Protein AF-A0AAT9SXA9-F1 (afdb_monomer_lite)

Radius of gyration: 42.31 Å; chains: 1; bounding box: 147×95×108 Å

Secondary structure (DSSP, 8-state):
---S-----EEEEEEEE-STT--SS-EEEE-TTS-EEEE---TT--EEEEEEEEE-SHHHHHHHHHHHHT-TTEEEESSEEPTT--SSS-EE--SS-SSGGG--EE--EEEEEEEEEEEEE-STTTTSGGGHHHHHHHHHHHTS-GGGTTB-EEEEE-TTTT----TTS---EEEEEEEEEEEEEEEHHHHHHHHHHHHHTT-S--GGGGSTT-EE--SPPEEESS--SS-GGGSSEEE--SSBSSB---TTTTHHHHHHHHHHHHHHHHHSTT-HHHHHHTTTT-SS-HHHHHHHHHHHHTTSS--HHHHHHHHHHHHHT-S-HHHHHHT-HHHHHHHHHHHHHHHHHHHHHHHHHHHHHH--------------------------------------PPP-PPPP----------------------------------------------------------SSSHHHHHHHHHHHHHHHHHHH-TTTT--HHHHHHHHHHS-TT-TTHHHHHHHHHHHHHHTT--HHHHHHHHHHHHHHHTS-HHHHHHHHHHHHHHHHHHS---HHHHHHHHHHHHHHHHHHHHHHHHHHHHHHHHHHT-TTHHHHHHHHHHHHT-SS-HHHHHHHHHHHHHTTSSS---EEEEE--TTSSTTHHHHHHGGGSPTTSEEE-S---TT-GGGTT-SS-GGGSTT-EEEES-GGGTS-BTTBPPHHHHHHHHHHHHSEEEEEEEE--TTS--EEEEEEEE---EEEEEESSS-S-HHHHHT-EEEE----HHHHHHHHHHHHHHHTSPPPTHHHHHHHHHHHHHHHHHHT-S--EE-TTHHHHHHHHHTS---TTHHHHHHHHHHHHHHHHHHTGGGS-B-TTS-EE--HHHHHHHHHHHHHHHHHHHS-S--HHHHHHHHHHHHHHHHHHHHHHHHHHHHHHHH-TT----GGGSPP-SEEE-HHHHHHHHT---HHHHHHHHHHHHHTTSEEES-TTS-TTS-EEEEESS-HHHHHHHHHH--SS--HHHHHHHHH-HHHHHHHHHHHHHHHHTSPP-------------------------

Sequence (1078 aa):
MSSDPKEPIYQFTAATVVDQGKAATKLIEIEPDGTVRKTSYDTGATYWRLKEIDEPDHQAMAAMLRRLSTHKRICLLAGAPLPHVDLAVPNYRRSNNADPSTNTLCNAPRACLVIDIDGAAVPDGLGHGERIAEAASWLRDNCLPASFKGVTAIAIPSSSTGLYAAEDGTWTKAWLKLFFLLDRAHPLEALYRWARGAKIAGFAVDPAVLLPSQPIYVSRPVFVNCADPVPPELHAVVIDGPVSDRVTLDVQQFETPLVAADAWSAKARADTGSDWHAVLDAELGGEQGFFQVLTVALGLAAKSAATDEEITATIKALLTERADRDRQNEYDRSWVLSTLRRFRAADHGRRARIEAGLSLLLTSPAAARDHGGHPMPDPTLARHAGSASEGAAHAVNGHSPITVSMAVVPDCSGGDDCDLPDATQATAAGVLAERVVAAHQQMPTSDHANIKPTVLAQVDANQPEGDADTEYEQLAAEYRVAEAEAEANPYAGHGCNDLITIVQGLDHNDPALVDRCKRLIDAAIAARFEPLLKGRVRKALAVKLGITQTSVREQWETQEKAWAKANVPKPDEIEAQEAEEKAAAAEARQTEAAGLWTKVSPLAVDPALMDRLRRFVADAGVVGEQAGAVSLFLTLVSRLLPDRGLCLLRRGAASSGKNHLPEIMLKMMPEGDVITASGGSPKSLPYMGGADNRGALAHKVLYIPEAASIAPRGSVENDNTIMLRTLISEGRIVYQVVVTRQDGPPETVEIVKDGPIAVVLTSARNNIEAELLTRLVLADTDESAALTERVCASILKRATQRRLRSTVAELELWRDYHRWLALGGPYDVVVPFARAIGVAYGGMAVPLRVRRDINSILAAIKASAIAHKAQRAIDGDGCIIATLDDYRHAWTALAGGLAAVYKPQVSAGVMTLVRTLEAMLAEAVAARKAKVAEHHKAHGPGASLPHDLRPVTTVIATVRQIMARLGIASRDTVASRIEAALTSGVLEVVNPTAPRNAPREYRVRVSSTALRAQIAGSAAMPAPDAVAALVADPDVLEAALAQAEAAALAAPEHDDATTETMALGDEPETDDDVADIV

pLDDT: mean 73.51, std 21.98, range [20.41, 98.44]

Foldseek 3Di:
DFPDADFFWFKWKKWFQLFPPFFLFWAWEQDPVRDIDIDPGDPPRFWTQIDMDTAHADVRVLVVLLVQQAGRGIFIFLWDFDPVDDNVGTAGLAEDDPDRVNHGTYFDFHQKDKFWFDWDFDPWPCLFQANQLVVVLCLQQPQAPPLSHLEKWKKAFDPCRRSDDPPVRTRGTHGIMIMAGANHTDGLVLSLLLQLLRVQVPGRGDSQRSDRRRTHRSYHYNYDPDDDRHDSVVRMDIHGRPPYNHGHDDSCPRVVVSVVVVVVVVVLCVVQPLQLVSLLVVPLPDPGDVVVSLLVSLLSCLVDPDDLVRNQVVVLVSLVPDPDPVVNVVCHSVNSVVSSVVSNVVVVVVVVVVVVVVVVVVPDDDDDDDDDDDDDDDDDDDDDDDDDDDDDDDDDDDDDDDDDDDDDDDDDDDDDDDDDDDDDDDDDDDDDDDDDDDDDDDDDDDDDDDDDDDDDDDDDDDDDDDDPPPVVVVVVVVVVVVVVVCVVQVQASHDLVVLLVVLQPDDLPPPCNVVNLLSSLLNVLNVVDDPVSVQSSLVSNCVSPVHDSVVSVVSSVVSNVVVCVVPDDPPVRVVVVVVVVVVVLLVVLVVLLVSLCVLQVVLLQPPCNLVVQQVLLVLVADPPCSLVSLLVLLQLLLLQAPFAGAEAEQEEAVPLCSVVSVVLNCLLAAPLQEDEDQADALPVVLQQPHQACQASAASHEYEHEACVRLFDPPPDHRSNLVQVLCCRPVQKDWDWDWDDDPPDDTDIDIGIHGYRYRYYYYHHDPRHDPSVVLSHFYDYRDPDPVRVVVSVVSVVVVVVDDRDPVSVSVSVSSHSLNSSLNSPGNAAEDEPLPLLQVLLCVVAPADPSCVRCVVVLVSQLQSVQSSNVVPFDADPVRHTYGDLVSNVSSCSNGQVRLLVVQLQPCPPLLLLLLVLQVVQLVVVQVVLVVVVVVVCVVVNPPPDDDPVSDGDQKHWDFLVVSCVSSVHPDSVSSVVSVVVCVVSVQKDFPCVPDDNGGTTIIGGPAHSVNSVCSNVRDRRGRDSVSSVVCVVDVVVSVVSVVVVVVVVVPDDDDPPPDDDDDDDDDDDDDDDDDPDDD

Structure (mmCIF, N/CA/C/O backbone):
data_AF-A0AAT9SXA9-F1
#
_entry.id   AF-A0AAT9SXA9-F1
#
loop_
_atom_site.group_PDB
_atom_site.id
_atom_site.type_symbol
_atom_site.label_atom_id
_atom_site.label_alt_id
_atom_site.label_comp_id
_atom_site.label_asym_id
_atom_site.label_entity_id
_atom_site.label_seq_id
_atom_site.pdbx_PDB_ins_code
_atom_site.Cartn_x
_atom_site.Cartn_y
_atom_site.Cartn_z
_atom_site.occupancy
_atom_site.B_iso_or_equiv
_atom_site.auth_seq_id
_atom_site.auth_comp_id
_atom_site.auth_asym_id
_atom_site.auth_atom_id
_atom_site.pdbx_PDB_model_num
ATOM 1 N N . MET A 1 1 ? -14.776 -5.011 -2.941 1.00 32.59 1 MET A N 1
ATOM 2 C CA . MET A 1 1 ? -16.133 -4.476 -2.672 1.00 32.59 1 MET A CA 1
ATOM 3 C C . MET A 1 1 ? -16.928 -4.460 -3.969 1.00 32.59 1 MET A C 1
ATOM 5 O O . MET A 1 1 ? -16.425 -3.920 -4.948 1.00 32.59 1 MET A O 1
ATOM 9 N N . SER A 1 2 ? -18.108 -5.090 -3.979 1.00 25.70 2 SER A N 1
ATOM 10 C CA . SER A 1 2 ? -19.027 -5.096 -5.131 1.00 25.70 2 SER A CA 1
ATOM 11 C C . SER A 1 2 ? -19.564 -3.689 -5.424 1.00 25.70 2 SER A C 1
ATOM 13 O O . SER A 1 2 ? -19.634 -2.863 -4.515 1.00 25.70 2 SER A O 1
ATOM 15 N N . SER A 1 3 ? -19.916 -3.419 -6.684 1.00 29.48 3 SER A N 1
ATOM 16 C CA . SER A 1 3 ? -20.383 -2.113 -7.166 1.00 29.48 3 SER A CA 1
ATOM 17 C C . SER A 1 3 ? -21.848 -2.099 -7.611 1.00 29.48 3 SER A C 1
ATOM 19 O O . SER A 1 3 ? -22.213 -1.262 -8.433 1.00 29.48 3 SER A O 1
ATOM 21 N N . ASP A 1 4 ? -22.678 -2.988 -7.066 1.00 33.12 4 ASP A N 1
ATOM 22 C CA . ASP A 1 4 ? -24.092 -2.654 -6.883 1.00 33.12 4 ASP A CA 1
ATOM 23 C C . ASP A 1 4 ? -24.223 -1.775 -5.633 1.00 33.12 4 ASP A C 1
ATOM 25 O O . ASP A 1 4 ? -23.568 -2.058 -4.620 1.00 33.12 4 ASP A O 1
ATOM 29 N N . PRO A 1 5 ? -25.046 -0.711 -5.657 1.00 39.06 5 PRO A N 1
ATOM 30 C CA . PRO A 1 5 ? -25.391 0.003 -4.443 1.00 39.06 5 PRO A CA 1
ATOM 31 C C . PRO A 1 5 ? -26.218 -0.942 -3.567 1.00 39.06 5 PRO A C 1
ATOM 33 O O . PRO A 1 5 ? -27.423 -1.084 -3.775 1.00 39.06 5 PRO A O 1
ATOM 36 N N . LYS A 1 6 ? -25.561 -1.592 -2.591 1.00 57.25 6 LYS A N 1
ATOM 37 C CA . LYS A 1 6 ? -26.256 -2.262 -1.485 1.00 57.25 6 LYS A CA 1
ATOM 38 C C . LYS A 1 6 ? -27.331 -1.307 -0.979 1.00 57.25 6 LYS A C 1
ATOM 40 O O . LYS A 1 6 ? -27.052 -0.125 -0.756 1.00 57.25 6 LYS A O 1
ATOM 45 N N . GLU A 1 7 ? -28.541 -1.829 -0.836 1.00 78.38 7 GLU A N 1
ATOM 46 C CA . GLU A 1 7 ? -29.662 -1.055 -0.331 1.00 78.38 7 GLU A CA 1
ATOM 47 C C . GLU A 1 7 ? -29.284 -0.399 1.016 1.00 78.38 7 GLU A C 1
ATOM 49 O O . GLU A 1 7 ? -28.523 -1.002 1.780 1.00 78.38 7 GLU A O 1
ATOM 54 N N . PRO A 1 8 ? -29.724 0.840 1.314 1.00 87.56 8 PRO A N 1
ATOM 55 C CA . PRO A 1 8 ? -29.448 1.469 2.600 1.00 87.56 8 PRO A CA 1
ATOM 56 C C . PRO A 1 8 ? -29.917 0.579 3.755 1.00 87.56 8 PRO A C 1
ATOM 58 O O . PRO A 1 8 ? -31.109 0.301 3.864 1.00 87.56 8 PRO A O 1
ATOM 61 N N . ILE A 1 9 ? -28.980 0.176 4.616 1.00 93.19 9 ILE A N 1
ATOM 62 C CA . ILE A 1 9 ? -29.211 -0.632 5.823 1.00 93.19 9 ILE A CA 1
ATOM 63 C C . ILE A 1 9 ? -28.629 0.065 7.063 1.00 93.19 9 ILE A C 1
ATOM 65 O O . ILE A 1 9 ? -27.795 0.973 6.954 1.00 93.19 9 ILE A O 1
ATOM 69 N N . TYR A 1 10 ? -29.048 -0.360 8.254 1.00 93.88 10 TYR A N 1
ATOM 70 C CA . TYR A 1 10 ? -28.435 0.077 9.506 1.00 93.88 10 TYR A CA 1
ATOM 71 C C . TYR A 1 10 ? -27.081 -0.608 9.693 1.00 93.88 10 TYR A C 1
ATOM 73 O O . TYR A 1 10 ? -27.022 -1.831 9.688 1.00 93.88 10 TYR A O 1
ATOM 81 N N . GLN A 1 11 ? -26.007 0.168 9.881 1.00 94.19 11 GLN A N 1
ATOM 82 C CA . GLN A 1 11 ? -24.656 -0.369 10.076 1.00 94.19 11 GLN A CA 1
ATOM 83 C C . GLN A 1 11 ? -23.964 0.273 11.282 1.00 94.19 11 GLN A C 1
ATOM 85 O O . GLN A 1 11 ? -23.703 1.478 11.289 1.00 94.19 11 GLN A O 1
ATOM 90 N N . PHE A 1 12 ? -23.613 -0.530 12.282 1.00 94.25 12 PHE A N 1
ATOM 91 C CA . PHE A 1 12 ? -22.930 -0.083 13.501 1.00 94.25 12 PHE A CA 1
ATOM 92 C C . PHE A 1 12 ? -21.825 -1.060 13.903 1.00 94.25 12 PHE A C 1
ATOM 94 O O . PHE A 1 12 ? -21.815 -2.206 13.476 1.00 94.25 12 PHE A O 1
ATOM 101 N N . THR A 1 13 ? -20.928 -0.638 14.792 1.00 93.31 13 THR A N 1
ATOM 102 C CA . THR A 1 13 ? -20.055 -1.575 15.518 1.00 93.31 13 THR A CA 1
ATOM 103 C C . THR A 1 13 ? -20.592 -1.754 16.934 1.00 93.31 13 THR A C 1
ATOM 105 O O . THR A 1 13 ? -20.622 -0.791 17.701 1.00 93.31 13 THR A O 1
ATOM 108 N N . ALA A 1 14 ? -20.998 -2.965 17.317 1.00 90.94 14 ALA A N 1
ATOM 109 C CA . ALA A 1 14 ? -21.183 -3.303 18.724 1.00 90.94 14 ALA A CA 1
ATOM 110 C C . ALA A 1 14 ? -19.829 -3.367 19.427 1.00 90.94 14 ALA A C 1
ATOM 112 O O . ALA A 1 14 ? -18.894 -4.015 18.960 1.00 90.94 14 ALA A O 1
ATOM 113 N N . ALA A 1 15 ? -19.751 -2.720 20.584 1.00 88.44 15 ALA A N 1
ATOM 114 C CA . ALA A 1 15 ? -18.594 -2.742 21.456 1.00 88.44 15 ALA A CA 1
ATOM 115 C C . ALA A 1 15 ? -19.006 -3.288 22.826 1.00 88.44 15 ALA A C 1
ATOM 117 O O . ALA A 1 15 ? -19.792 -2.667 23.547 1.00 88.44 15 ALA A O 1
ATOM 118 N N . THR A 1 16 ? -18.456 -4.448 23.181 1.00 86.25 16 THR A N 1
ATOM 119 C CA . THR A 1 16 ? -18.724 -5.141 24.447 1.00 86.25 16 THR A CA 1
ATOM 120 C C . THR A 1 16 ? -17.563 -4.926 25.407 1.00 86.25 16 THR A C 1
ATOM 122 O O . THR A 1 16 ? -16.436 -5.305 25.094 1.00 86.25 16 THR A O 1
ATOM 125 N N . VAL A 1 17 ? -17.817 -4.337 26.579 1.00 79.31 17 VAL A N 1
ATOM 126 C CA . VAL A 1 17 ? -16.791 -4.110 27.613 1.00 79.31 17 VAL A CA 1
ATOM 127 C C . VAL A 1 17 ? -16.270 -5.446 28.128 1.00 79.31 17 VAL A C 1
ATOM 129 O O . VAL A 1 17 ? -17.052 -6.243 28.650 1.00 79.31 17 VAL A O 1
ATOM 132 N N . VAL A 1 18 ? -14.958 -5.669 28.048 1.00 72.75 18 VAL A N 1
ATOM 133 C CA . VAL A 1 18 ? -14.305 -6.911 28.509 1.00 72.75 18 VAL A CA 1
ATOM 134 C C . VAL A 1 18 ? -13.858 -6.803 29.974 1.00 72.75 18 VAL A C 1
ATOM 136 O O . VAL A 1 18 ? -13.950 -7.783 30.714 1.00 72.75 18 VAL A O 1
ATOM 139 N N . ASP A 1 19 ? -13.505 -5.601 30.432 1.00 61.41 19 ASP A N 1
ATOM 140 C CA . ASP A 1 19 ? -13.068 -5.340 31.809 1.00 61.41 19 ASP A CA 1
ATOM 141 C C . ASP A 1 19 ? -14.133 -5.750 32.850 1.00 61.41 19 ASP A C 1
ATOM 143 O O . ASP A 1 19 ? -15.301 -5.352 32.773 1.00 61.41 19 ASP A O 1
ATOM 147 N N . GLN A 1 20 ? -13.745 -6.562 33.838 1.00 56.97 20 GLN A N 1
ATOM 148 C CA . GLN A 1 20 ? -14.674 -7.101 34.837 1.00 56.97 20 GLN A CA 1
ATOM 149 C C . GLN A 1 20 ? -15.285 -6.026 35.748 1.00 56.97 20 GLN A C 1
ATOM 151 O O . GLN A 1 20 ? -14.649 -5.035 36.103 1.00 56.97 20 GLN A O 1
ATOM 156 N N . GLY A 1 21 ? -16.549 -6.230 36.136 1.00 62.16 21 GLY A N 1
ATOM 157 C CA . GLY A 1 21 ? -17.317 -5.297 36.971 1.00 62.16 21 GLY A CA 1
ATOM 158 C C . GLY A 1 21 ? -17.720 -3.986 36.279 1.00 62.16 21 GLY A C 1
ATOM 159 O O . GLY A 1 21 ? -18.486 -3.213 36.850 1.00 62.16 21 GLY A O 1
ATOM 160 N N . LYS A 1 22 ? -17.247 -3.728 35.054 1.00 72.88 22 LYS A N 1
ATOM 161 C CA . LYS A 1 22 ? -17.579 -2.533 34.270 1.00 72.88 22 LYS A CA 1
ATOM 162 C C . LYS A 1 22 ? -18.825 -2.777 33.411 1.00 72.88 22 LYS A C 1
ATOM 164 O O . LYS A 1 22 ? -19.066 -3.882 32.926 1.00 72.88 22 LYS A O 1
ATOM 169 N N . ALA A 1 23 ? -19.608 -1.722 33.199 1.00 75.69 23 ALA A N 1
ATOM 170 C CA . ALA A 1 23 ? -20.848 -1.753 32.428 1.00 75.69 23 ALA A CA 1
ATOM 171 C C . ALA A 1 23 ? -20.848 -0.660 31.346 1.00 75.69 23 ALA A C 1
ATOM 173 O O . ALA A 1 23 ? -20.354 0.445 31.567 1.00 75.69 23 ALA A O 1
ATOM 174 N N . ALA A 1 24 ? -21.456 -0.949 30.195 1.00 82.12 24 ALA A N 1
ATOM 175 C CA . ALA A 1 24 ? -21.739 0.015 29.129 1.00 82.12 24 ALA A CA 1
ATOM 176 C C . ALA A 1 24 ? -23.149 0.611 29.294 1.00 82.12 24 ALA A C 1
ATOM 178 O O . ALA A 1 24 ? -23.900 0.774 28.337 1.00 82.12 24 ALA A O 1
ATOM 179 N N . THR A 1 25 ? -23.529 0.907 30.535 1.00 84.81 25 THR A N 1
ATOM 180 C CA . THR A 1 25 ? -24.792 1.558 30.884 1.00 84.81 25 THR A CA 1
ATOM 181 C C . THR A 1 25 ? -24.609 2.385 32.155 1.00 84.81 25 THR A C 1
ATOM 183 O O . THR A 1 25 ? -23.636 2.193 32.887 1.00 84.81 25 THR A O 1
ATOM 186 N N . LYS A 1 26 ? -25.513 3.334 32.418 1.00 84.06 26 LYS A N 1
ATOM 187 C CA . LYS A 1 26 ? -25.462 4.147 33.643 1.00 84.06 26 LYS A CA 1
ATOM 188 C C . LYS A 1 26 ? -26.092 3.395 34.812 1.00 84.06 26 LYS A C 1
ATOM 190 O O . LYS A 1 26 ? -27.055 2.652 34.626 1.00 84.06 26 LYS A O 1
ATOM 195 N N . LEU A 1 27 ? -25.581 3.647 36.013 1.00 83.94 27 LEU A N 1
ATOM 196 C CA . LEU A 1 27 ? -26.225 3.240 37.258 1.00 83.94 27 LEU A CA 1
ATOM 197 C C . LEU A 1 27 ? -27.010 4.431 37.817 1.00 83.94 27 LEU A C 1
ATOM 199 O O . LEU A 1 27 ? -26.521 5.565 37.816 1.00 83.94 27 LEU A O 1
ATOM 203 N N . ILE A 1 28 ? -28.248 4.170 38.231 1.00 85.88 28 ILE A N 1
ATOM 204 C CA . ILE A 1 28 ? -29.221 5.171 38.663 1.00 85.88 28 ILE A CA 1
ATOM 205 C C . ILE A 1 28 ? -29.736 4.769 40.040 1.00 85.88 28 ILE A C 1
ATOM 207 O O . ILE A 1 28 ? -30.321 3.702 40.207 1.00 85.88 28 ILE A O 1
ATOM 211 N N . GLU A 1 29 ? -29.517 5.644 41.011 1.00 85.31 29 GLU A N 1
ATOM 212 C CA . GLU A 1 29 ? -30.037 5.543 42.370 1.00 85.31 29 GLU A CA 1
ATOM 213 C C . GLU A 1 29 ? -31.001 6.705 42.608 1.00 85.31 29 GLU A C 1
ATOM 215 O O . GLU A 1 29 ? -30.739 7.829 42.175 1.00 85.31 29 GLU A O 1
ATOM 220 N N . ILE A 1 30 ? -32.109 6.445 43.297 1.00 79.75 30 ILE A N 1
ATOM 221 C CA . ILE A 1 30 ? -32.958 7.502 43.857 1.00 79.75 30 ILE A CA 1
ATOM 222 C C . ILE A 1 30 ? -32.719 7.497 45.364 1.00 79.75 30 ILE A C 1
ATOM 224 O O . ILE A 1 30 ? -32.919 6.476 46.025 1.00 79.75 30 ILE A O 1
ATOM 228 N N . GLU A 1 31 ? -32.223 8.612 45.891 1.00 78.81 31 GLU A N 1
ATOM 229 C CA . GLU A 1 31 ? -31.962 8.776 47.319 1.00 78.81 31 GLU A CA 1
ATOM 230 C C . GLU A 1 31 ? -33.284 9.011 48.088 1.00 78.81 31 GLU A C 1
ATOM 232 O O . GLU A 1 31 ? -34.293 9.385 47.483 1.00 78.81 31 GLU A O 1
ATOM 237 N N . PRO A 1 32 ? -33.340 8.768 49.416 1.00 71.88 32 PRO A N 1
ATOM 238 C CA . PRO A 1 32 ? -34.595 8.820 50.181 1.00 71.88 32 PRO A CA 1
ATOM 239 C C . PRO A 1 32 ? -35.306 10.183 50.213 1.00 71.88 32 PRO A C 1
ATOM 241 O O . PRO A 1 32 ? -36.453 10.254 50.646 1.00 71.88 32 PRO A O 1
ATOM 244 N N . ASP A 1 33 ? -34.632 11.254 49.793 1.00 74.75 33 ASP A N 1
ATOM 245 C CA . ASP A 1 33 ? -35.169 12.611 49.650 1.00 74.75 33 ASP A CA 1
ATOM 246 C C . ASP A 1 33 ? -35.759 12.896 48.250 1.00 74.75 33 ASP A C 1
ATOM 248 O O . ASP A 1 33 ? -36.302 13.975 48.022 1.00 74.75 33 ASP A O 1
ATOM 252 N N . GLY A 1 34 ? -35.677 11.933 47.324 1.00 67.62 34 GLY A N 1
ATOM 253 C CA . GLY A 1 34 ? -36.098 12.059 45.927 1.00 67.62 34 GLY A CA 1
ATOM 254 C C . GLY A 1 34 ? -34.974 12.436 44.952 1.00 67.62 34 GLY A C 1
ATOM 255 O O . GLY A 1 34 ? -35.215 12.487 43.745 1.00 67.62 34 GLY A O 1
ATOM 256 N N . THR A 1 35 ? -33.745 12.671 45.424 1.00 76.44 35 THR A N 1
ATOM 257 C CA . THR A 1 35 ? -32.622 13.072 44.568 1.00 76.44 35 THR A CA 1
ATOM 258 C C . THR A 1 35 ? -32.170 11.924 43.657 1.00 76.44 35 THR A C 1
ATOM 260 O O . THR A 1 35 ? -31.813 10.840 44.117 1.00 76.44 35 THR A O 1
ATOM 263 N N . VAL A 1 36 ? -32.130 12.161 42.340 1.00 80.00 36 VAL A N 1
ATOM 264 C CA . VAL A 1 36 ? -31.684 11.164 41.348 1.00 80.00 36 VAL A CA 1
ATOM 265 C C . VAL A 1 36 ? -30.161 11.213 41.180 1.00 80.00 36 VAL A C 1
ATOM 267 O O . VAL A 1 36 ? -29.629 12.047 40.439 1.00 80.00 36 VAL A O 1
ATOM 270 N N . ARG A 1 37 ? -29.442 10.276 41.806 1.00 79.06 37 ARG A N 1
ATOM 271 C CA . ARG A 1 37 ? -27.995 10.113 41.636 1.00 79.06 37 ARG A CA 1
ATOM 272 C C . ARG A 1 37 ? -27.685 9.255 40.410 1.00 79.06 37 ARG A C 1
ATOM 274 O O . ARG A 1 37 ? -28.027 8.077 40.340 1.00 79.06 37 ARG A O 1
ATOM 281 N N . LYS A 1 38 ? -26.980 9.841 39.438 1.00 78.56 38 LYS A N 1
ATOM 282 C CA . LYS A 1 38 ? -26.514 9.150 38.224 1.00 78.56 38 LYS A CA 1
ATOM 283 C C . LYS A 1 38 ? -25.012 8.917 38.274 1.00 78.56 38 LYS A C 1
ATOM 285 O O . LYS A 1 38 ? -24.224 9.831 38.025 1.00 78.56 38 LYS A O 1
ATOM 290 N N . THR A 1 39 ? -24.619 7.673 38.512 1.00 74.00 39 THR A N 1
ATOM 291 C CA . THR A 1 39 ? -23.228 7.252 38.356 1.00 74.00 39 THR A CA 1
ATOM 292 C C . THR A 1 39 ? -22.971 7.043 36.866 1.00 74.00 39 THR A C 1
ATOM 294 O O . THR A 1 39 ? -23.463 6.097 36.244 1.00 74.00 39 THR A O 1
ATOM 297 N N . SER A 1 40 ? -22.247 7.994 36.270 1.00 59.09 40 SER A N 1
ATOM 298 C CA . SER A 1 40 ? -21.770 7.879 34.889 1.00 59.09 40 SER A CA 1
ATOM 299 C C . SER A 1 40 ? -20.815 6.695 34.736 1.00 59.09 40 SER A C 1
ATOM 301 O O . SER A 1 40 ? -20.268 6.195 35.715 1.00 59.09 40 SER A O 1
ATOM 303 N N . TYR A 1 41 ? -20.618 6.268 33.489 1.00 63.03 41 TYR A N 1
ATOM 304 C CA . TYR A 1 41 ? -19.696 5.197 33.118 1.00 63.03 41 TYR A CA 1
ATOM 305 C C . TYR A 1 41 ? -18.332 5.345 33.804 1.00 63.03 41 TYR A C 1
ATOM 307 O O . TYR A 1 41 ? -17.716 6.413 33.814 1.00 63.03 41 TYR A O 1
ATOM 315 N N . ASP A 1 42 ? -17.877 4.231 34.360 1.00 44.84 42 ASP A N 1
ATOM 316 C CA . ASP A 1 42 ? -16.608 4.099 35.056 1.00 44.84 42 ASP A CA 1
ATOM 317 C C . ASP A 1 42 ? -15.456 4.401 34.078 1.00 44.84 42 ASP A C 1
ATOM 319 O O . ASP A 1 42 ? -15.307 3.752 33.038 1.00 44.84 42 ASP A O 1
ATOM 323 N N . THR A 1 43 ? -14.663 5.435 34.372 1.00 41.97 43 THR A N 1
ATOM 324 C CA . THR A 1 43 ? -13.688 6.041 33.443 1.00 41.97 43 THR A CA 1
ATOM 325 C C . THR A 1 43 ? -12.466 5.164 33.135 1.00 41.97 43 THR A C 1
ATOM 327 O O . THR A 1 43 ? -11.540 5.625 32.468 1.00 41.97 43 THR A O 1
ATOM 330 N N . GLY A 1 44 ? -12.463 3.908 33.596 1.00 45.09 44 GLY A N 1
ATOM 331 C CA . GLY A 1 44 ? -11.414 2.913 33.372 1.00 45.09 44 GLY A CA 1
ATOM 332 C C . GLY A 1 44 ? -11.698 1.842 32.310 1.00 45.09 44 GLY A C 1
ATOM 333 O O . GLY A 1 44 ? -10.815 1.019 32.088 1.00 45.09 44 GLY A O 1
ATOM 334 N N . ALA A 1 45 ? -12.873 1.815 31.660 1.00 57.06 45 ALA A N 1
ATOM 335 C CA . ALA A 1 45 ? -13.189 0.809 30.632 1.00 57.06 45 ALA A CA 1
ATOM 336 C C . ALA A 1 45 ? -12.287 0.961 29.385 1.00 57.06 45 ALA A C 1
ATOM 338 O O . ALA A 1 45 ? -12.496 1.824 28.525 1.00 57.06 45 ALA A O 1
ATOM 339 N N . THR A 1 46 ? -11.261 0.119 29.314 1.00 62.41 46 THR A N 1
ATOM 340 C CA . THR A 1 46 ? -10.096 0.228 28.437 1.00 62.41 46 THR A CA 1
ATOM 341 C C . THR A 1 46 ? -10.195 -0.714 27.238 1.00 62.41 46 THR A C 1
ATOM 343 O O . THR A 1 46 ? -9.861 -0.291 26.127 1.00 62.41 46 THR A O 1
ATOM 346 N N . TYR A 1 47 ? -10.703 -1.938 27.439 1.00 70.94 47 TYR A N 1
ATOM 347 C CA . TYR A 1 47 ? -10.752 -2.990 26.417 1.00 70.94 47 TYR A CA 1
ATOM 348 C C . TYR A 1 47 ? -12.178 -3.439 26.064 1.00 70.94 47 TYR A C 1
ATOM 350 O O . TYR A 1 47 ? -13.044 -3.630 26.923 1.00 70.94 47 TYR A O 1
ATOM 358 N N . TRP A 1 48 ? -12.404 -3.621 24.763 1.00 81.88 48 TRP A N 1
ATOM 359 C CA . TRP A 1 48 ? -13.708 -3.818 24.141 1.00 81.88 48 TRP A CA 1
ATOM 360 C C . TRP A 1 48 ? -13.608 -4.881 23.039 1.00 81.88 48 TRP A C 1
ATOM 362 O O . TRP A 1 48 ? -12.783 -4.745 22.138 1.00 81.88 48 TRP A O 1
ATOM 372 N N . ARG A 1 49 ? -14.451 -5.919 23.062 1.00 84.38 49 ARG A N 1
ATOM 373 C CA . ARG A 1 49 ? -14.625 -6.813 21.902 1.00 84.38 49 ARG A CA 1
ATOM 374 C C . ARG A 1 49 ? -15.533 -6.102 20.894 1.00 84.38 49 ARG A C 1
ATOM 376 O O . ARG A 1 49 ? -16.577 -5.578 21.293 1.00 84.38 49 ARG A O 1
ATOM 383 N N . LEU A 1 50 ? -15.115 -6.036 19.631 1.00 87.25 50 LEU A N 1
ATOM 384 C CA . LEU A 1 50 ? -15.800 -5.302 18.563 1.00 87.25 50 LEU A CA 1
ATOM 385 C C . LEU A 1 50 ? -16.429 -6.291 17.571 1.00 87.25 50 LEU A C 1
ATOM 387 O O . LEU A 1 50 ? -15.750 -7.207 17.126 1.00 87.25 50 LEU A O 1
ATOM 391 N N . LYS A 1 51 ? -17.701 -6.097 17.210 1.00 86.81 51 LYS A N 1
ATOM 392 C CA . LYS A 1 51 ? -18.391 -6.853 16.148 1.00 86.81 51 LYS A CA 1
ATOM 393 C C . LYS A 1 51 ? -19.214 -5.887 15.299 1.00 86.81 51 LYS A C 1
ATOM 395 O O . LYS A 1 51 ? -19.921 -5.050 15.858 1.00 86.81 51 LYS A O 1
ATOM 400 N N . GLU A 1 52 ? -19.121 -5.968 13.976 1.00 89.88 52 GLU A N 1
ATOM 401 C CA . GLU A 1 52 ? -20.001 -5.188 13.096 1.00 89.88 52 GLU A CA 1
ATOM 402 C C . GLU A 1 52 ? -21.430 -5.761 13.113 1.00 89.88 52 GLU A C 1
ATOM 404 O O . GLU A 1 52 ? -21.634 -6.963 13.277 1.00 89.88 52 GLU A O 1
ATOM 409 N N . ILE A 1 53 ? -22.424 -4.880 13.014 1.00 88.00 53 ILE A N 1
ATOM 410 C CA . ILE A 1 53 ? -23.854 -5.192 12.968 1.00 88.00 53 ILE A CA 1
ATOM 411 C C . ILE A 1 53 ? -24.422 -4.523 11.724 1.00 88.00 53 ILE A C 1
ATOM 413 O O . ILE A 1 53 ? -24.383 -3.295 11.628 1.00 88.00 53 ILE A O 1
ATOM 417 N N . ASP A 1 54 ? -25.003 -5.338 10.849 1.00 91.94 54 ASP A N 1
ATOM 418 C CA . ASP A 1 54 ? -25.750 -4.940 9.660 1.00 91.94 54 ASP A CA 1
ATOM 419 C C . ASP A 1 54 ? -27.211 -5.402 9.835 1.00 91.94 54 ASP A C 1
ATOM 421 O O . ASP A 1 54 ? -27.466 -6.598 9.939 1.00 91.94 54 ASP A O 1
ATOM 425 N N . GLU A 1 55 ? -28.170 -4.472 9.880 1.00 93.00 55 GLU A N 1
ATOM 426 C CA . GLU A 1 55 ? -29.607 -4.763 10.045 1.00 93.00 55 GLU A CA 1
ATOM 427 C C . GLU A 1 55 ? -30.417 -4.137 8.890 1.00 93.00 55 GLU A C 1
ATOM 429 O O . GLU A 1 55 ? -30.277 -2.934 8.630 1.00 93.00 55 GLU A O 1
ATOM 434 N N . PRO A 1 56 ? -31.257 -4.908 8.169 1.00 88.81 56 PRO A N 1
ATOM 435 C CA . PRO A 1 56 ? -31.799 -4.493 6.872 1.00 88.81 56 PRO A CA 1
ATOM 436 C C . PRO A 1 56 ? -32.859 -3.387 6.942 1.00 88.81 56 PRO A C 1
ATOM 438 O O . PRO A 1 56 ? -32.968 -2.583 6.017 1.00 88.81 56 PRO A O 1
ATOM 441 N N . ASP A 1 57 ? -33.644 -3.332 8.019 1.00 91.06 57 ASP A N 1
ATOM 442 C CA . ASP A 1 57 ? -34.801 -2.445 8.136 1.00 91.06 57 ASP A CA 1
ATOM 443 C C . ASP A 1 57 ? -35.080 -1.997 9.586 1.00 91.06 57 ASP A C 1
ATOM 445 O O . ASP A 1 57 ? -34.387 -2.370 10.536 1.00 91.06 57 ASP A O 1
ATOM 449 N N . HIS A 1 58 ? -36.110 -1.161 9.753 1.00 94.12 58 HIS A N 1
ATOM 450 C CA . HIS A 1 58 ? -36.518 -0.594 11.041 1.00 94.12 58 HIS A CA 1
ATOM 451 C C . HIS A 1 58 ? -36.977 -1.642 12.062 1.00 94.12 58 HIS A C 1
ATOM 453 O O . HIS A 1 58 ? -36.747 -1.458 13.255 1.00 94.12 58 HIS A O 1
ATOM 459 N N . GLN A 1 59 ? -37.632 -2.722 11.629 1.00 94.31 59 GLN A N 1
ATOM 460 C CA . GLN A 1 59 ? -38.141 -3.771 12.514 1.00 94.31 59 GLN A CA 1
ATOM 461 C C . GLN A 1 59 ? -37.009 -4.688 12.975 1.00 94.31 59 GLN A C 1
ATOM 463 O O . GLN A 1 59 ? -36.908 -4.967 14.171 1.00 94.31 59 GLN A O 1
ATOM 468 N N . ALA A 1 60 ? -36.125 -5.089 12.059 1.00 90.69 60 ALA A N 1
ATOM 469 C CA . ALA A 1 60 ? -34.938 -5.883 12.360 1.00 90.69 60 ALA A CA 1
ATOM 470 C C . ALA A 1 60 ? -34.002 -5.133 13.331 1.00 90.69 60 ALA A C 1
ATOM 472 O O . ALA A 1 60 ? -33.700 -5.621 14.425 1.00 90.69 60 ALA A O 1
ATOM 473 N N . MET A 1 61 ? -33.690 -3.867 13.028 1.00 94.69 61 MET A N 1
ATOM 474 C CA . MET A 1 61 ? -32.892 -3.010 13.908 1.00 94.69 61 MET A CA 1
ATOM 475 C C . MET A 1 61 ? -33.590 -2.726 15.252 1.00 94.69 61 MET A C 1
ATOM 477 O O . MET A 1 61 ? -32.930 -2.717 16.292 1.00 94.69 61 MET A O 1
ATOM 481 N N . ALA A 1 62 ? -34.917 -2.548 15.295 1.00 93.88 62 ALA A N 1
ATOM 482 C CA . ALA A 1 62 ? -35.636 -2.389 16.563 1.00 93.88 62 ALA A CA 1
ATOM 483 C C . ALA A 1 62 ? -35.621 -3.677 17.402 1.00 93.88 62 ALA A C 1
ATOM 485 O O . ALA A 1 62 ? -35.440 -3.610 18.618 1.00 93.88 62 ALA A O 1
ATOM 486 N N . ALA A 1 63 ? -35.759 -4.853 16.782 1.00 89.69 63 ALA A N 1
ATOM 487 C CA . ALA A 1 63 ? -35.625 -6.139 17.462 1.00 89.69 63 ALA A CA 1
ATOM 488 C C . ALA A 1 63 ? -34.204 -6.334 18.021 1.00 89.69 63 ALA A C 1
ATOM 490 O O . ALA A 1 63 ? -34.048 -6.720 19.182 1.00 89.69 63 ALA A O 1
ATOM 491 N N . MET A 1 64 ? -33.169 -5.983 17.250 1.00 90.19 64 MET A N 1
ATOM 492 C CA . MET A 1 64 ? -31.781 -5.955 17.717 1.00 90.19 64 MET A CA 1
ATOM 493 C C . MET A 1 64 ? -31.591 -5.000 18.901 1.00 90.19 64 MET A C 1
ATOM 495 O O . MET A 1 64 ? -31.061 -5.410 19.931 1.00 90.19 64 MET A O 1
ATOM 499 N N . LEU A 1 65 ? -32.100 -3.767 18.826 1.00 93.38 65 LEU A N 1
ATOM 500 C CA . LEU A 1 65 ? -32.037 -2.806 19.932 1.00 93.38 65 LEU A CA 1
ATOM 501 C C . LEU A 1 65 ? -32.753 -3.314 21.196 1.00 93.38 65 LEU A C 1
ATOM 503 O O . LEU A 1 65 ? -32.207 -3.161 22.289 1.00 93.38 65 LEU A O 1
ATOM 507 N N . ARG A 1 66 ? -33.905 -3.996 21.078 1.00 90.38 66 ARG A N 1
ATOM 508 C CA . ARG A 1 66 ? -34.562 -4.649 22.231 1.00 90.38 66 ARG A CA 1
ATOM 509 C C . ARG A 1 66 ? -33.668 -5.719 22.859 1.00 90.38 66 ARG A C 1
ATOM 511 O O . ARG A 1 66 ? -33.507 -5.709 24.079 1.00 90.38 66 ARG A O 1
ATOM 518 N N . ARG A 1 67 ? -33.040 -6.590 22.054 1.00 87.00 67 ARG A N 1
ATOM 519 C CA . ARG A 1 67 ? -32.077 -7.604 22.537 1.00 87.00 67 ARG A CA 1
ATOM 520 C C . ARG A 1 67 ? -30.914 -6.932 23.275 1.00 87.00 67 ARG A C 1
ATOM 522 O O . ARG A 1 67 ? -30.679 -7.223 24.449 1.00 87.00 67 ARG A O 1
ATOM 529 N N . LEU A 1 68 ? -30.261 -5.959 22.635 1.00 87.88 68 LEU A N 1
ATOM 530 C CA . LEU A 1 68 ? -29.143 -5.199 23.205 1.00 87.88 68 LEU A CA 1
ATOM 531 C C . LEU A 1 68 ? -29.512 -4.447 24.491 1.00 87.88 68 LEU A C 1
ATOM 533 O O . LEU A 1 68 ? -28.669 -4.354 25.382 1.00 87.88 68 LEU A O 1
ATOM 537 N N . SER A 1 69 ? -30.758 -3.984 24.645 1.00 88.31 69 SER A N 1
ATOM 538 C CA . SER A 1 69 ? -31.200 -3.291 25.864 1.00 88.31 69 SER A CA 1
ATOM 539 C C . SER A 1 69 ? -31.031 -4.138 27.136 1.00 88.31 69 SER A C 1
ATOM 541 O O . SER A 1 69 ? -30.783 -3.593 28.213 1.00 88.31 69 SER A O 1
ATOM 543 N N . THR A 1 70 ? -31.067 -5.471 27.018 1.00 84.88 70 THR A N 1
ATOM 544 C CA . THR A 1 70 ? -30.876 -6.406 28.141 1.00 84.88 70 THR A CA 1
ATOM 545 C C . THR A 1 70 ? -29.403 -6.596 28.545 1.00 84.88 70 THR A C 1
ATOM 547 O O . THR A 1 70 ? -29.112 -6.971 29.686 1.00 84.88 70 THR A O 1
ATOM 550 N N . HIS A 1 71 ? -28.449 -6.285 27.660 1.00 83.75 71 HIS A N 1
ATOM 551 C CA . HIS A 1 71 ? -27.029 -6.606 27.823 1.00 83.75 71 HIS A CA 1
ATOM 552 C C . HIS A 1 71 ? -26.200 -5.421 28.337 1.00 83.75 71 HIS A C 1
ATOM 554 O O . HIS A 1 71 ? -25.465 -4.792 27.582 1.00 83.75 71 HIS A O 1
ATOM 560 N N . LYS A 1 72 ? -26.213 -5.203 29.660 1.00 84.75 72 LYS A N 1
ATOM 561 C CA . LYS A 1 72 ? -25.532 -4.114 30.414 1.00 84.75 72 LYS A CA 1
ATOM 562 C C . LYS A 1 72 ? -24.065 -3.788 30.048 1.00 84.75 72 LYS A C 1
ATOM 564 O O . LYS A 1 72 ? -23.536 -2.795 30.542 1.00 84.75 72 LYS A O 1
ATOM 569 N N . ARG A 1 73 ? -23.372 -4.617 29.263 1.00 83.75 73 ARG A N 1
ATOM 570 C CA . ARG A 1 73 ? -21.961 -4.467 28.852 1.00 83.75 73 ARG A CA 1
ATOM 571 C C . ARG A 1 73 ? -21.779 -4.040 27.388 1.00 83.75 73 ARG A C 1
ATOM 573 O O . ARG A 1 73 ? -20.634 -3.849 26.989 1.00 83.75 73 ARG A O 1
ATOM 580 N N . ILE A 1 74 ? -22.857 -3.862 26.616 1.00 87.19 74 ILE A N 1
ATOM 581 C CA . ILE A 1 74 ? -22.800 -3.546 25.179 1.00 87.19 74 ILE A CA 1
ATOM 582 C C . ILE A 1 74 ? -23.271 -2.110 24.894 1.00 87.19 74 ILE A C 1
ATOM 584 O O . ILE A 1 74 ? -24.277 -1.635 25.430 1.00 87.19 74 ILE A O 1
ATOM 588 N N . CYS A 1 75 ? -22.555 -1.421 24.007 1.00 90.25 75 CYS A N 1
ATOM 589 C CA . CYS A 1 75 ? -23.000 -0.191 23.351 1.00 90.25 75 CYS A CA 1
ATOM 590 C C . CYS A 1 75 ? -22.745 -0.261 21.837 1.00 90.25 75 CYS A C 1
ATOM 592 O O . CYS A 1 75 ? -21.972 -1.101 21.379 1.00 90.25 75 CYS A O 1
ATOM 594 N N . LEU A 1 76 ? -23.350 0.644 21.066 1.00 93.19 76 LEU A N 1
ATOM 595 C CA . LEU A 1 76 ? -23.065 0.796 19.635 1.00 93.19 76 LEU A CA 1
ATOM 596 C C . LEU A 1 76 ? -22.045 1.915 19.391 1.00 93.19 76 LEU A C 1
ATOM 598 O O . LEU A 1 76 ? -21.917 2.835 20.196 1.00 93.19 76 LEU A O 1
ATOM 602 N N . LEU A 1 77 ? -21.339 1.849 18.266 1.00 92.94 77 LEU A N 1
ATOM 603 C CA . LEU A 1 77 ? -20.417 2.866 17.764 1.00 92.94 77 LEU A CA 1
ATOM 604 C C . LEU A 1 77 ? -20.741 3.160 16.297 1.00 92.94 77 LEU A C 1
ATOM 606 O O . LEU A 1 77 ? -21.012 2.239 15.525 1.00 92.94 77 LEU A O 1
ATOM 610 N N . ALA A 1 78 ? -20.677 4.433 15.904 1.00 91.94 78 ALA A N 1
ATOM 611 C CA . ALA A 1 78 ? -20.905 4.840 14.516 1.00 91.94 78 ALA A CA 1
ATOM 612 C C . ALA A 1 78 ? -19.716 4.510 13.589 1.00 91.94 78 ALA A C 1
ATOM 614 O O . ALA A 1 78 ? -19.906 4.293 12.391 1.00 91.94 78 ALA A O 1
ATOM 615 N N . GLY A 1 79 ? -18.492 4.451 14.129 1.00 91.31 79 GLY A N 1
ATOM 616 C CA . GLY A 1 79 ? -17.298 4.059 13.377 1.00 91.31 79 GLY A CA 1
ATOM 617 C C . GLY A 1 79 ? -17.330 2.597 12.930 1.00 91.31 79 GLY A C 1
ATOM 618 O O . GLY A 1 79 ? -18.092 1.796 13.473 1.00 91.31 79 GLY A O 1
ATOM 619 N N . ALA A 1 80 ? -16.505 2.256 11.942 1.00 91.81 80 ALA A N 1
ATOM 620 C CA . ALA A 1 80 ? -16.169 0.867 11.607 1.00 91.81 80 ALA A CA 1
ATOM 621 C C . ALA A 1 80 ? -14.786 0.523 12.183 1.00 91.81 80 ALA A C 1
ATOM 623 O O . ALA A 1 80 ? -13.982 1.449 12.373 1.00 91.81 80 ALA A O 1
ATOM 624 N N . PRO A 1 81 ? -14.469 -0.753 12.454 1.00 90.62 81 PRO A N 1
ATOM 625 C CA . PRO A 1 81 ? -13.111 -1.159 12.783 1.00 90.62 81 PRO A CA 1
ATOM 626 C C . PRO A 1 81 ? -12.146 -0.865 11.627 1.00 90.62 81 PRO A C 1
ATOM 628 O O . PRO A 1 81 ? -12.521 -0.869 10.454 1.00 90.62 81 PRO A O 1
ATOM 631 N N . LEU A 1 82 ? -10.883 -0.587 11.944 1.00 86.81 82 LEU A N 1
ATOM 632 C CA . LEU A 1 82 ? -9.844 -0.447 10.921 1.00 86.81 82 LEU A CA 1
ATOM 633 C C . LEU A 1 82 ? -9.431 -1.832 10.374 1.00 86.81 82 LEU A C 1
ATOM 635 O O . LEU A 1 82 ? -9.348 -2.769 11.158 1.00 86.81 82 LEU A O 1
ATOM 639 N N . PRO A 1 83 ? -9.083 -1.985 9.077 1.00 82.62 83 PRO A N 1
ATOM 640 C CA . PRO A 1 83 ? -8.822 -3.305 8.472 1.00 82.62 83 PRO A CA 1
ATOM 641 C C . PRO A 1 83 ? -7.654 -4.123 9.051 1.00 82.62 83 PRO A C 1
ATOM 643 O O . PRO A 1 83 ? -7.468 -5.267 8.661 1.00 82.62 83 PRO A O 1
ATOM 646 N N . HIS A 1 84 ? -6.832 -3.531 9.920 1.00 77.56 84 HIS A N 1
ATOM 647 C CA . HIS A 1 84 ? -5.717 -4.190 10.613 1.00 77.56 84 HIS A CA 1
ATOM 648 C C . HIS A 1 84 ? -6.044 -4.537 12.077 1.00 77.56 84 HIS A C 1
ATOM 650 O O . HIS A 1 84 ? -5.158 -4.935 12.830 1.00 77.56 84 HIS A O 1
ATOM 656 N N . VAL A 1 85 ? -7.285 -4.306 12.507 1.00 78.81 85 VAL A N 1
ATOM 657 C CA . VAL A 1 85 ? -7.758 -4.579 13.863 1.00 78.81 85 VAL A CA 1
ATOM 658 C C . VAL A 1 85 ? -8.289 -6.001 13.894 1.00 78.81 85 VAL A C 1
ATOM 660 O O . VAL A 1 85 ? -9.343 -6.279 13.330 1.00 78.81 85 VAL A O 1
ATOM 663 N N . ASP A 1 86 ? -7.563 -6.887 14.567 1.00 80.50 86 ASP A N 1
ATOM 664 C CA . ASP A 1 86 ? -8.045 -8.232 14.870 1.00 80.50 86 ASP A CA 1
ATOM 665 C C . ASP A 1 86 ? -9.278 -8.140 15.784 1.00 80.50 86 ASP A C 1
ATOM 667 O O . ASP A 1 86 ? -9.188 -7.653 16.910 1.00 80.50 86 ASP A O 1
ATOM 671 N N . LEU A 1 87 ? -10.438 -8.579 15.289 1.00 80.44 87 LEU A N 1
ATOM 672 C CA . LEU A 1 87 ? -11.714 -8.525 16.008 1.00 80.44 87 LEU A CA 1
ATOM 673 C C . LEU A 1 87 ? -11.904 -9.680 17.005 1.00 80.44 87 LEU A C 1
ATOM 675 O O . LEU A 1 87 ? -12.776 -9.582 17.873 1.00 80.44 87 LEU A O 1
ATOM 679 N N . ALA A 1 88 ? -11.092 -10.741 16.930 1.00 69.62 88 ALA A N 1
ATOM 680 C CA . ALA A 1 88 ? -11.155 -11.862 17.868 1.00 69.62 88 ALA A CA 1
ATOM 681 C C . ALA A 1 88 ? -10.706 -11.447 19.283 1.00 69.62 88 ALA A C 1
ATOM 683 O O . ALA A 1 88 ? -11.213 -11.959 20.291 1.00 69.62 88 ALA A O 1
ATOM 684 N N . VAL A 1 89 ? -9.795 -10.470 19.375 1.00 72.62 89 VAL A N 1
ATOM 685 C CA . VAL A 1 89 ? -9.212 -9.997 20.639 1.00 72.62 89 VAL A CA 1
ATOM 686 C C . VAL A 1 89 ? -9.877 -8.725 21.201 1.00 72.62 89 VAL A C 1
ATOM 688 O O . VAL A 1 89 ? -10.467 -7.918 20.474 1.00 72.62 89 VAL A O 1
ATOM 691 N N . PRO A 1 90 ? -9.782 -8.485 22.525 1.00 77.94 90 PRO A N 1
ATOM 692 C CA . PRO A 1 90 ? -10.179 -7.219 23.135 1.00 77.94 90 PRO A CA 1
ATOM 693 C C . PRO A 1 90 ? -9.334 -6.040 22.635 1.00 77.94 90 PRO A C 1
ATOM 695 O O . PRO A 1 90 ? -8.121 -5.991 22.829 1.00 77.94 90 PRO A O 1
ATOM 698 N N . ASN A 1 91 ? -9.993 -5.035 22.067 1.00 80.88 91 ASN A N 1
ATOM 699 C CA . ASN A 1 91 ? -9.367 -3.858 21.479 1.00 80.88 91 ASN A CA 1
ATOM 700 C C . ASN A 1 91 ? -9.604 -2.589 22.297 1.00 80.88 91 ASN A C 1
ATOM 702 O O . ASN A 1 91 ? -10.605 -2.436 22.996 1.00 80.88 91 ASN A O 1
ATOM 706 N N . TYR A 1 92 ? -8.705 -1.615 22.166 1.00 80.25 92 TYR A N 1
ATOM 707 C CA . TYR A 1 92 ? -8.983 -0.263 22.648 1.00 80.25 92 TYR A CA 1
ATOM 708 C C . TYR A 1 92 ? -10.085 0.395 21.807 1.00 80.25 92 TYR A C 1
ATOM 710 O O . TYR A 1 92 ? -10.253 0.078 20.635 1.00 80.25 92 TYR A O 1
ATOM 718 N N . ARG A 1 93 ? -10.782 1.397 22.353 1.00 81.94 93 ARG A N 1
ATOM 719 C CA . ARG A 1 93 ? -11.750 2.221 21.607 1.00 81.94 93 ARG A CA 1
ATOM 720 C C . ARG A 1 93 ? -11.129 3.571 21.213 1.00 81.94 93 ARG A C 1
ATOM 722 O O . ARG A 1 93 ? -11.246 4.542 21.959 1.00 81.94 93 ARG A O 1
ATOM 729 N N . ARG A 1 94 ? -10.415 3.636 20.080 1.00 80.19 94 ARG A N 1
ATOM 730 C CA . ARG A 1 94 ? -9.584 4.794 19.669 1.00 80.19 94 ARG A CA 1
ATOM 731 C C . ARG A 1 94 ? -9.862 5.202 18.219 1.00 80.19 94 ARG A C 1
ATOM 733 O O . ARG A 1 94 ? -9.828 4.348 17.343 1.00 80.19 94 ARG A O 1
ATOM 740 N N . SER A 1 95 ? -10.072 6.492 17.946 1.00 75.38 95 SER A N 1
ATOM 741 C CA . SER A 1 95 ? -10.267 6.989 16.567 1.00 75.38 95 SER A CA 1
ATOM 742 C C . SER A 1 95 ? -9.649 8.358 16.251 1.00 75.38 95 SER A C 1
ATOM 744 O O . SER A 1 95 ? -9.912 8.904 15.187 1.00 75.38 95 SER A O 1
ATOM 746 N N . ASN A 1 96 ? -8.910 8.965 17.183 1.00 64.81 96 ASN A N 1
ATOM 747 C CA . ASN A 1 96 ? -8.381 10.331 17.046 1.00 64.81 96 ASN A CA 1
ATOM 748 C C . ASN A 1 96 ? -7.052 10.523 17.810 1.00 64.81 96 ASN A C 1
ATOM 750 O O . ASN A 1 96 ? -6.763 11.597 18.343 1.00 64.81 96 ASN A O 1
ATOM 754 N N . ASN A 1 97 ? -6.237 9.468 17.908 1.00 66.31 97 ASN A N 1
ATOM 755 C CA . ASN A 1 97 ? -4.893 9.578 18.471 1.00 66.31 97 ASN A CA 1
ATOM 756 C C . ASN A 1 97 ? -3.920 10.276 17.511 1.00 66.31 97 ASN A C 1
ATOM 758 O O . ASN A 1 97 ? -4.060 10.211 16.293 1.00 66.31 97 ASN A O 1
ATOM 762 N N . ALA A 1 98 ? -2.888 10.898 18.090 1.00 49.66 98 ALA A N 1
ATOM 763 C CA . ALA A 1 98 ? -1.801 11.544 17.347 1.00 49.66 98 ALA A CA 1
ATOM 764 C C . ALA A 1 98 ? -0.943 10.559 16.529 1.00 49.66 98 ALA A C 1
ATOM 766 O O . ALA A 1 98 ? -0.253 10.980 15.606 1.00 49.66 98 ALA A O 1
ATOM 767 N N . ASP A 1 99 ? -1.001 9.270 16.869 1.00 60.50 99 ASP A N 1
ATOM 768 C CA . ASP A 1 99 ? -0.499 8.168 16.056 1.00 60.50 99 ASP A CA 1
ATOM 769 C C . ASP A 1 99 ? -1.696 7.394 15.468 1.00 60.50 99 ASP A C 1
ATOM 771 O O . ASP A 1 99 ? -2.364 6.656 16.210 1.00 60.50 99 ASP A O 1
ATOM 775 N N . PRO A 1 100 ? -1.984 7.555 14.160 1.00 67.81 100 PRO A N 1
ATOM 776 C CA . PRO A 1 100 ? -3.088 6.880 13.488 1.00 67.81 100 PRO A CA 1
ATOM 777 C C . PRO A 1 100 ? -2.993 5.353 13.499 1.00 67.81 100 PRO A C 1
ATOM 779 O O . PRO A 1 100 ? -4.035 4.710 13.424 1.00 67.81 100 PRO A O 1
ATOM 782 N N . SER A 1 101 ? -1.794 4.771 13.638 1.00 64.75 101 SER A N 1
ATOM 783 C CA . SER A 1 101 ? -1.619 3.311 13.724 1.00 64.75 101 SER A CA 1
ATOM 784 C C . SER A 1 101 ? -2.154 2.719 15.032 1.00 64.75 101 SER A C 1
ATOM 786 O O . SER A 1 101 ? -2.371 1.519 15.134 1.00 64.75 101 SER A O 1
ATOM 788 N N . THR A 1 102 ? -2.408 3.569 16.034 1.00 71.69 102 THR A N 1
ATOM 789 C CA . THR A 1 102 ? -2.991 3.168 17.323 1.00 71.69 102 THR A CA 1
ATOM 790 C C . THR A 1 102 ? -4.504 3.377 17.397 1.00 71.69 102 THR A C 1
ATOM 792 O O . THR A 1 102 ? -5.096 3.151 18.458 1.00 71.69 102 THR A O 1
ATOM 795 N N . ASN A 1 103 ? -5.125 3.870 16.322 1.00 82.75 103 ASN A N 1
ATOM 796 C CA . ASN A 1 103 ? -6.577 3.927 16.208 1.00 82.75 103 ASN A CA 1
ATOM 797 C C . ASN A 1 103 ? -7.108 2.534 15.866 1.00 82.75 103 ASN A C 1
ATOM 799 O O . ASN A 1 103 ? -6.498 1.797 15.106 1.00 82.75 103 ASN A O 1
ATOM 803 N N . THR A 1 104 ? -8.278 2.208 16.398 1.00 86.69 104 THR A N 1
ATOM 804 C CA . THR A 1 104 ? -8.995 0.956 16.134 1.00 86.69 104 THR A CA 1
ATOM 805 C C . THR A 1 104 ? -10.273 1.177 15.331 1.00 86.69 104 THR A C 1
ATOM 807 O O . THR A 1 104 ? -10.838 0.229 14.801 1.00 86.69 104 THR A O 1
ATOM 810 N N . LEU A 1 105 ? -10.738 2.426 15.228 1.00 89.31 105 LEU A N 1
ATOM 811 C CA . LEU A 1 105 ? -12.000 2.799 14.595 1.00 89.31 105 LEU A CA 1
ATOM 812 C C . LEU A 1 105 ? -11.793 3.955 13.612 1.00 89.31 105 LEU A C 1
ATOM 814 O O . LEU A 1 105 ? -11.051 4.897 13.906 1.00 89.31 105 LEU A O 1
ATOM 818 N N . CYS A 1 106 ? -12.486 3.915 12.476 1.00 88.38 106 CYS A N 1
ATOM 819 C CA . CYS A 1 106 ? -12.407 4.916 11.411 1.00 88.38 106 CYS A CA 1
ATOM 820 C C . CYS A 1 106 ? -13.770 5.540 11.057 1.00 88.38 106 CYS A C 1
ATOM 822 O O . CYS A 1 106 ? -14.837 5.041 11.423 1.00 88.38 106 CYS A O 1
ATOM 824 N N . ASN A 1 107 ? -13.724 6.649 10.311 1.00 88.06 107 ASN A N 1
ATOM 825 C CA . ASN A 1 107 ? -14.892 7.216 9.637 1.00 88.06 107 ASN A CA 1
ATOM 826 C C . ASN A 1 107 ? -15.252 6.345 8.420 1.00 88.06 107 ASN A C 1
ATOM 828 O O . ASN A 1 107 ? -14.654 6.501 7.357 1.00 88.06 107 ASN A O 1
ATOM 832 N N . ALA A 1 108 ? -16.240 5.462 8.558 1.00 86.25 108 ALA A N 1
ATOM 833 C CA . ALA A 1 108 ? -16.840 4.751 7.428 1.00 86.25 108 ALA A CA 1
ATOM 834 C C . ALA A 1 108 ? -18.034 5.538 6.847 1.00 86.25 108 ALA A C 1
ATOM 836 O O . ALA A 1 108 ? -18.647 6.336 7.561 1.00 86.25 108 ALA A O 1
ATOM 837 N N . PRO A 1 109 ? -18.412 5.343 5.572 1.00 91.94 109 PRO A N 1
ATOM 838 C CA . PRO A 1 109 ? -19.724 5.757 5.086 1.00 91.94 109 PRO A CA 1
ATOM 839 C C . PRO A 1 109 ? -20.830 5.013 5.843 1.00 91.94 109 PRO A C 1
ATOM 841 O O . PRO A 1 109 ? -20.740 3.801 6.022 1.00 91.94 109 PRO A O 1
ATOM 844 N N . ARG A 1 110 ? -21.874 5.722 6.279 1.00 93.12 110 ARG A N 1
ATOM 845 C CA . ARG A 1 110 ? -23.030 5.148 6.981 1.00 93.12 110 ARG A CA 1
ATOM 846 C C . ARG A 1 110 ? -24.329 5.613 6.332 1.00 93.12 110 ARG A C 1
ATOM 848 O O . ARG A 1 110 ? -24.475 6.784 5.986 1.00 93.12 110 ARG A O 1
ATOM 855 N N . ALA A 1 111 ? -25.264 4.680 6.167 1.00 94.06 111 ALA A N 1
ATOM 856 C CA . ALA A 1 111 ? -26.635 4.945 5.731 1.00 94.06 111 ALA A CA 1
ATOM 857 C C . ALA A 1 111 ? -27.615 5.099 6.908 1.00 94.06 111 ALA A C 1
ATOM 859 O O . ALA A 1 111 ? -28.799 5.324 6.698 1.00 94.06 111 ALA A O 1
ATOM 860 N N . CYS A 1 112 ? -27.133 5.007 8.146 1.00 93.00 112 CYS A N 1
ATOM 861 C CA . CYS A 1 112 ? -27.908 5.231 9.358 1.00 93.00 112 CYS A CA 1
ATOM 862 C C . CYS A 1 112 ? -27.482 6.522 10.060 1.00 93.00 112 CYS A C 1
ATOM 864 O O . CYS A 1 112 ? -26.293 6.846 10.128 1.00 93.00 112 CYS A O 1
ATOM 866 N N . LEU A 1 113 ? -28.452 7.222 10.642 1.00 94.50 113 LEU A N 1
ATOM 867 C CA . LEU A 1 113 ? -28.239 8.433 11.426 1.00 94.50 113 LEU A CA 1
ATOM 868 C C . LEU A 1 113 ? -28.884 8.275 12.804 1.00 94.50 113 LEU A C 1
ATOM 870 O O . LEU A 1 113 ? -30.064 7.947 12.906 1.00 94.50 113 LEU A O 1
ATOM 874 N N . VAL A 1 114 ? -28.110 8.532 13.859 1.00 95.12 114 VAL A N 1
ATOM 875 C CA . VAL A 1 114 ? -28.600 8.550 15.244 1.00 95.12 114 VAL A CA 1
ATOM 876 C C . VAL A 1 114 ? -28.616 9.986 15.740 1.00 95.12 114 VAL A C 1
ATOM 878 O O . VAL A 1 114 ? -27.615 10.691 15.627 1.00 95.12 114 VAL A O 1
ATOM 881 N N . ILE A 1 115 ? -29.743 10.403 16.306 1.00 94.31 115 ILE A N 1
ATOM 882 C CA . ILE A 1 115 ? -29.916 11.707 16.942 1.00 94.31 115 ILE A CA 1
ATOM 883 C C . ILE A 1 115 ? -30.194 11.465 18.425 1.00 94.31 115 ILE A C 1
ATOM 885 O O . ILE A 1 115 ? -31.205 10.859 18.776 1.00 94.31 115 ILE A O 1
ATOM 889 N N . ASP A 1 116 ? -29.282 11.914 19.290 1.00 92.25 116 ASP A N 1
ATOM 890 C CA . ASP A 1 116 ? -29.482 11.913 20.742 1.00 92.25 116 ASP A CA 1
ATOM 891 C C . ASP A 1 116 ? -30.178 13.211 21.163 1.00 92.25 116 ASP A C 1
ATOM 893 O O . ASP A 1 116 ? -29.683 14.304 20.873 1.00 92.25 116 ASP A O 1
ATOM 897 N N . ILE A 1 117 ? -31.331 13.079 21.821 1.00 88.50 117 ILE A N 1
ATOM 898 C CA . ILE A 1 117 ? -32.156 14.189 22.292 1.00 88.50 117 ILE A CA 1
ATOM 899 C C . ILE A 1 117 ? -32.074 14.221 23.819 1.00 88.50 117 ILE A C 1
ATOM 901 O O . ILE A 1 117 ? -32.634 13.367 24.513 1.00 88.50 117 ILE A O 1
ATOM 905 N N . ASP A 1 118 ? -31.367 15.224 24.342 1.00 84.50 118 ASP A N 1
ATOM 906 C CA . ASP A 1 118 ? -31.123 15.415 25.774 1.00 84.50 118 ASP A CA 1
ATOM 907 C C . ASP A 1 118 ? -31.947 16.602 26.306 1.00 84.50 118 ASP A C 1
ATOM 909 O O . ASP A 1 118 ? -31.555 17.760 26.176 1.00 84.50 118 ASP A O 1
ATOM 913 N N . GLY A 1 119 ? -33.123 16.317 26.875 1.00 85.69 119 GLY A N 1
ATOM 914 C CA . GLY A 1 119 ? -33.935 17.295 27.608 1.00 85.69 119 GLY A CA 1
ATOM 915 C C . GLY A 1 119 ? -34.688 18.307 26.745 1.00 85.69 119 GLY A C 1
ATOM 916 O O . GLY A 1 119 ? -34.946 19.422 27.206 1.00 85.69 119 GLY A O 1
ATOM 917 N N . ALA A 1 120 ? -35.047 17.941 25.512 1.00 87.38 120 ALA A N 1
ATOM 918 C CA . ALA A 1 120 ? -35.821 18.806 24.626 1.00 87.38 120 ALA A CA 1
ATOM 919 C C . ALA A 1 120 ? -37.227 19.071 25.189 1.00 87.38 120 ALA A C 1
ATOM 921 O O . ALA A 1 120 ? -37.868 18.171 25.736 1.00 87.38 120 ALA A O 1
ATOM 922 N N . ALA A 1 121 ? -37.700 20.310 25.041 1.00 89.38 121 ALA A N 1
ATOM 923 C CA . ALA A 1 121 ? -39.028 20.717 25.485 1.00 89.38 121 ALA A CA 1
ATOM 924 C C . ALA A 1 121 ? -40.118 19.993 24.682 1.00 89.38 121 ALA A C 1
ATOM 926 O O . ALA A 1 121 ? -40.030 19.916 23.460 1.00 89.38 121 ALA A O 1
ATOM 927 N N . VAL A 1 122 ? -41.146 19.499 25.368 1.00 91.88 122 VAL A N 1
ATOM 928 C CA . VAL A 1 122 ? -42.313 18.818 24.791 1.00 91.88 122 VAL A CA 1
ATOM 929 C C . VAL A 1 122 ? -43.597 19.280 25.498 1.00 91.88 122 VAL A C 1
ATOM 931 O O . VAL A 1 122 ? -43.528 19.751 26.635 1.00 91.88 122 VAL A O 1
ATOM 934 N N . PRO A 1 123 ? -44.777 19.149 24.864 1.00 94.44 123 PRO A N 1
ATOM 935 C CA . PRO A 1 123 ? -46.063 19.289 25.542 1.00 94.44 123 PRO A CA 1
ATOM 936 C C . PRO A 1 123 ? -46.148 18.457 26.827 1.00 94.44 123 PRO A C 1
ATOM 938 O O . PRO A 1 123 ? -45.592 17.359 26.901 1.00 94.44 123 PRO A O 1
ATOM 941 N N . ASP A 1 124 ? -46.875 18.968 27.820 1.00 93.25 124 ASP A N 1
ATOM 942 C CA . ASP A 1 124 ? -47.021 18.299 29.112 1.00 93.25 124 ASP A CA 1
ATOM 943 C C . ASP A 1 124 ? -47.549 16.856 28.974 1.00 93.25 124 ASP A C 1
ATOM 945 O O . ASP A 1 124 ? -48.321 16.505 28.075 1.00 93.25 124 ASP A O 1
ATOM 949 N N . GLY A 1 125 ? -47.064 15.990 29.858 1.00 89.69 125 GLY A N 1
ATOM 950 C CA . GLY A 1 125 ? -47.295 14.554 29.836 1.00 89.69 125 GLY A CA 1
ATOM 951 C C . GLY A 1 125 ? -46.473 13.776 28.802 1.00 89.69 125 GLY A C 1
ATOM 952 O O . GLY A 1 125 ? -46.433 12.554 28.917 1.00 89.69 125 GLY A O 1
ATOM 953 N N . LEU A 1 126 ? -45.822 14.401 27.809 1.00 92.00 126 LEU A N 1
ATOM 954 C CA . LEU A 1 126 ? -44.977 13.675 26.840 1.00 92.00 126 LEU A CA 1
ATOM 955 C C . LEU A 1 126 ? -43.567 13.373 27.371 1.00 92.00 126 LEU A C 1
ATOM 957 O O . LEU A 1 126 ? -42.903 12.487 26.847 1.00 92.00 126 LEU A O 1
ATOM 961 N N . GLY A 1 127 ? -43.110 14.030 28.439 1.00 88.62 127 GLY A N 1
ATOM 962 C CA . GLY A 1 127 ? -41.857 13.659 29.113 1.00 88.62 127 GLY A CA 1
ATOM 963 C C . GLY A 1 127 ? -41.895 12.312 29.859 1.00 88.62 127 GLY A C 1
ATOM 964 O O . GLY A 1 127 ? -40.850 11.820 30.292 1.00 88.62 127 GLY A O 1
ATOM 965 N N . HIS A 1 128 ? -43.082 11.717 30.025 1.00 91.88 128 HIS A N 1
ATOM 966 C CA . HIS A 1 128 ? -43.289 10.488 30.793 1.00 91.88 128 HIS A CA 1
ATOM 967 C C . HIS A 1 128 ? -42.750 9.242 30.067 1.00 91.88 128 HIS A C 1
ATOM 969 O O . HIS A 1 128 ? -42.921 9.095 28.857 1.00 91.88 128 HIS A O 1
ATOM 975 N N . GLY A 1 129 ? -42.145 8.306 30.810 1.00 88.12 129 GLY A N 1
ATOM 976 C CA . GLY A 1 129 ? -41.459 7.140 30.233 1.00 88.12 129 GLY A CA 1
ATOM 977 C C . GLY A 1 129 ? -42.356 6.202 29.417 1.00 88.12 129 GLY A C 1
ATOM 978 O O . GLY A 1 129 ? -41.923 5.660 28.403 1.00 88.12 129 GLY A O 1
ATOM 979 N N . GLU A 1 130 ? -43.630 6.086 29.792 1.00 92.25 130 GLU A N 1
ATOM 980 C CA . GLU A 1 130 ? -44.631 5.283 29.072 1.00 92.25 130 GLU A CA 1
ATOM 981 C C . GLU A 1 130 ? -45.066 5.889 27.723 1.00 92.25 130 GLU A C 1
ATOM 983 O O . GLU A 1 130 ? -45.626 5.187 26.887 1.00 92.25 130 GLU A O 1
ATOM 988 N N . ARG A 1 131 ? -44.810 7.184 27.480 1.00 93.88 131 ARG A N 1
ATOM 989 C CA . ARG A 1 131 ? -45.280 7.916 26.284 1.00 93.88 131 ARG A CA 1
ATOM 990 C C . ARG A 1 131 ? -44.165 8.198 25.275 1.00 93.88 131 ARG A C 1
ATOM 992 O O . ARG A 1 131 ? -44.283 9.091 24.436 1.00 93.88 131 ARG A O 1
ATOM 999 N N . ILE A 1 132 ? -43.089 7.407 25.317 1.00 93.50 132 ILE A N 1
ATOM 1000 C CA . ILE A 1 132 ? -41.887 7.615 24.495 1.00 93.50 132 ILE A CA 1
ATOM 1001 C C . ILE A 1 132 ? -42.175 7.685 22.987 1.00 93.50 132 ILE A C 1
ATOM 1003 O O . ILE A 1 132 ? -41.588 8.520 22.305 1.00 93.50 132 ILE A O 1
ATOM 1007 N N . ALA A 1 133 ? -43.099 6.871 22.465 1.00 92.38 133 ALA A N 1
ATOM 1008 C CA . ALA A 1 133 ? -43.448 6.863 21.042 1.00 92.38 133 ALA A CA 1
ATOM 1009 C C . ALA A 1 133 ? -44.163 8.156 20.603 1.00 92.38 133 ALA A C 1
ATOM 1011 O O . ALA A 1 133 ? -43.873 8.706 19.539 1.00 92.38 133 ALA A O 1
ATOM 1012 N N . GLU A 1 134 ? -45.053 8.686 21.447 1.00 94.75 134 GLU A N 1
ATOM 1013 C CA . GLU A 1 134 ? -45.734 9.964 21.212 1.00 94.75 134 GLU A CA 1
ATOM 1014 C C . GLU A 1 134 ? -44.746 11.135 21.304 1.00 94.75 134 GLU A C 1
ATOM 1016 O O . GLU A 1 134 ? -44.725 12.009 20.436 1.00 94.75 134 GLU A O 1
ATOM 1021 N N . ALA A 1 135 ? -43.875 11.117 22.319 1.00 94.75 135 ALA A N 1
ATOM 1022 C CA . ALA A 1 135 ? -42.836 12.121 22.524 1.00 94.75 135 ALA A CA 1
ATOM 1023 C C . ALA A 1 135 ? -41.859 12.177 21.344 1.00 94.75 135 ALA A C 1
ATOM 1025 O O . ALA A 1 135 ? -41.561 13.249 20.824 1.00 94.75 135 ALA A O 1
ATOM 1026 N N . ALA A 1 136 ? -41.398 11.016 20.881 1.00 95.75 136 ALA A N 1
ATOM 1027 C CA . ALA A 1 136 ? -40.512 10.883 19.735 1.00 95.75 136 ALA A CA 1
ATOM 1028 C C . ALA A 1 136 ? -41.173 11.309 18.417 1.00 95.75 136 ALA A C 1
ATOM 1030 O O . ALA A 1 136 ? -40.531 11.998 17.626 1.00 95.75 136 ALA A O 1
ATOM 1031 N N . SER A 1 137 ? -42.452 10.975 18.202 1.00 95.44 137 SER A N 1
ATOM 1032 C CA . SER A 1 137 ? -43.226 11.467 17.051 1.00 95.44 137 SER A CA 1
ATOM 1033 C C . SER A 1 137 ? -43.284 12.997 17.047 1.00 95.44 137 SER A C 1
ATOM 1035 O O . SER A 1 137 ? -42.983 13.640 16.042 1.00 95.44 137 SER A O 1
ATOM 1037 N N . TRP A 1 138 ? -43.599 13.594 18.202 1.00 95.81 138 TRP A N 1
ATOM 1038 C CA . TRP A 1 138 ? -43.658 15.045 18.348 1.00 95.81 138 TRP A CA 1
ATOM 1039 C C . TRP A 1 138 ? -42.285 15.702 18.136 1.00 95.81 138 TRP A C 1
ATOM 1041 O O . TRP A 1 138 ? -42.185 16.673 17.387 1.00 95.81 138 TRP A O 1
ATOM 1051 N N . LEU A 1 139 ? -41.216 15.154 18.722 1.00 95.00 139 LEU A N 1
ATOM 1052 C CA . LEU A 1 139 ? -39.848 15.662 18.574 1.00 95.00 139 LEU A CA 1
ATOM 1053 C C . LEU A 1 139 ? -39.348 15.577 17.127 1.00 95.00 139 LEU A C 1
ATOM 1055 O O . LEU A 1 139 ? -38.774 16.546 16.628 1.00 95.00 139 LEU A O 1
ATOM 1059 N N . ARG A 1 140 ? -39.607 14.461 16.434 1.00 95.38 140 ARG A N 1
ATOM 1060 C CA . ARG A 1 140 ? -39.298 14.288 15.006 1.00 95.38 140 ARG A CA 1
ATOM 1061 C C . ARG A 1 140 ? -39.942 15.387 14.160 1.00 95.38 140 ARG A C 1
ATOM 1063 O O . ARG A 1 140 ? -39.284 15.960 13.298 1.00 95.38 140 ARG A O 1
ATOM 1070 N N . ASP A 1 141 ? -41.213 15.685 14.421 1.00 94.25 141 ASP A N 1
ATOM 1071 C CA . ASP A 1 141 ? -42.024 16.543 13.553 1.00 94.25 141 ASP A CA 1
ATOM 1072 C C . ASP A 1 141 ? -41.951 18.044 13.895 1.00 94.25 141 ASP A C 1
ATOM 1074 O O . ASP A 1 141 ? -42.378 18.864 13.074 1.00 94.25 141 ASP A O 1
ATOM 1078 N N . ASN A 1 142 ? -41.414 18.406 15.072 1.00 92.94 142 ASN A N 1
ATOM 1079 C CA . ASN A 1 142 ? -41.362 19.789 15.578 1.00 92.94 142 ASN A CA 1
ATOM 1080 C C . ASN A 1 142 ? -39.962 20.281 16.010 1.00 92.94 142 ASN A C 1
ATOM 1082 O O . ASN A 1 142 ? -39.756 21.492 16.062 1.00 92.94 142 ASN A O 1
ATOM 1086 N N . CYS A 1 143 ? -39.002 19.396 16.313 1.00 90.75 143 CYS A N 1
ATOM 1087 C CA . CYS A 1 143 ? -37.673 19.773 16.837 1.00 90.75 143 CYS A CA 1
ATOM 1088 C C . CYS A 1 143 ? -36.486 19.377 15.943 1.00 90.75 143 CYS A C 1
ATOM 1090 O O . CYS A 1 143 ? -35.343 19.713 16.269 1.00 90.75 143 CYS A O 1
ATOM 1092 N N . LEU A 1 144 ? -36.739 18.692 14.825 1.00 93.69 144 LEU A N 1
ATOM 1093 C CA . LEU A 1 144 ? -35.742 18.343 13.810 1.00 93.69 144 LEU A CA 1
ATOM 1094 C C . LEU A 1 144 ? -35.968 19.127 12.501 1.00 93.69 144 LEU A C 1
ATOM 1096 O O . LEU A 1 144 ? -37.045 19.692 12.294 1.00 93.69 144 LEU A O 1
ATOM 1100 N N . PRO A 1 145 ? -34.972 19.175 11.593 1.00 94.06 145 PRO A N 1
ATOM 1101 C CA . PRO A 1 145 ? -35.140 19.774 10.271 1.00 94.06 145 PRO A CA 1
ATOM 1102 C C . PRO A 1 145 ? -36.274 19.129 9.460 1.00 94.06 145 PRO A C 1
ATOM 1104 O O . PRO A 1 145 ? -36.601 17.957 9.631 1.00 94.06 145 PRO A O 1
ATOM 1107 N N . ALA A 1 146 ? -36.843 19.882 8.515 1.00 91.88 146 ALA A N 1
ATOM 1108 C CA . ALA A 1 146 ? -38.037 19.472 7.766 1.00 91.88 146 ALA A CA 1
ATOM 1109 C C . ALA A 1 146 ? -37.913 18.126 7.016 1.00 91.88 146 ALA A C 1
ATOM 1111 O O . ALA A 1 146 ? -38.928 17.480 6.776 1.00 91.88 146 ALA A O 1
ATOM 1112 N N . SER A 1 147 ? -36.694 17.679 6.689 1.00 93.19 147 SER A N 1
ATOM 1113 C CA . SER A 1 147 ? -36.408 16.379 6.062 1.00 93.19 147 SER A CA 1
ATOM 1114 C C . SER A 1 147 ? -36.716 15.159 6.942 1.00 93.19 147 SER A C 1
ATOM 1116 O O . SER A 1 147 ? -36.761 14.049 6.422 1.00 93.19 147 SER A O 1
ATOM 1118 N N . PHE A 1 148 ? -36.920 15.344 8.250 1.00 95.38 148 PHE A N 1
ATOM 1119 C CA . PHE A 1 148 ? -37.253 14.275 9.201 1.00 95.38 148 PHE A CA 1
ATOM 1120 C C . PHE A 1 148 ? -38.758 14.147 9.459 1.00 95.38 148 PHE A C 1
ATOM 1122 O O . PHE A 1 148 ? -39.206 13.138 10.005 1.00 95.38 148 PHE A O 1
ATOM 1129 N N . LYS A 1 149 ? -39.549 15.155 9.074 1.00 95.00 149 LYS A N 1
ATOM 1130 C CA . LYS A 1 149 ? -40.972 15.229 9.405 1.00 95.00 149 LYS A CA 1
ATOM 1131 C C . LYS A 1 149 ? -41.760 14.110 8.723 1.00 95.00 149 LYS A C 1
ATOM 1133 O O . LYS A 1 149 ? -41.768 14.004 7.500 1.00 95.00 149 LYS A O 1
ATOM 1138 N N . GLY A 1 150 ? -42.463 13.311 9.520 1.00 93.25 150 GLY A N 1
ATOM 1139 C CA . GLY A 1 150 ? -43.254 12.178 9.047 1.00 93.25 150 GLY A CA 1
ATOM 1140 C C . GLY A 1 150 ? -42.430 11.018 8.479 1.00 93.25 150 GLY A C 1
ATOM 1141 O O . GLY A 1 150 ? -42.988 10.228 7.721 1.00 93.25 150 GLY A O 1
ATOM 1142 N N . VAL A 1 151 ? -41.138 10.913 8.813 1.00 96.69 151 VAL A N 1
ATOM 1143 C CA . VAL A 1 151 ? -40.263 9.804 8.387 1.00 96.69 151 VAL A CA 1
ATOM 1144 C C . VAL A 1 151 ? -40.231 8.686 9.434 1.00 96.69 151 VAL A C 1
ATOM 1146 O O . VAL A 1 151 ? -40.276 8.965 10.636 1.00 96.69 151 VAL A O 1
ATOM 1149 N N . THR A 1 152 ? -40.160 7.426 9.001 1.00 97.25 152 THR A N 1
ATOM 1150 C CA . THR A 1 152 ? -40.084 6.267 9.904 1.00 97.25 152 THR A CA 1
ATOM 1151 C C . THR A 1 152 ? -38.795 6.330 10.725 1.00 97.25 152 THR A C 1
ATOM 1153 O O . THR A 1 152 ? -37.738 6.734 10.236 1.00 97.25 152 THR A O 1
ATOM 1156 N N . ALA A 1 153 ? -38.891 5.996 12.010 1.00 97.25 153 ALA A N 1
ATOM 1157 C CA . ALA A 1 153 ? -37.775 6.084 12.947 1.00 97.25 153 ALA A CA 1
ATOM 1158 C C . ALA A 1 153 ? -37.883 5.015 14.033 1.00 97.25 153 ALA A C 1
ATOM 1160 O O . ALA A 1 153 ? -38.978 4.553 14.343 1.00 97.25 153 ALA A O 1
ATOM 1161 N N . ILE A 1 154 ? -36.767 4.670 14.672 1.00 98.00 154 ILE A N 1
ATOM 1162 C CA . ILE A 1 154 ? -36.775 3.868 15.903 1.00 98.00 154 ILE A CA 1
ATOM 1163 C C . ILE A 1 154 ? -36.459 4.789 17.077 1.00 98.00 154 ILE A C 1
ATOM 1165 O O . ILE A 1 154 ? -35.405 5.427 17.090 1.00 98.00 154 ILE A O 1
ATOM 1169 N N . ALA A 1 155 ? -37.346 4.844 18.067 1.00 97.00 155 ALA A N 1
ATOM 1170 C CA . ALA A 1 155 ? -37.099 5.516 19.334 1.00 97.00 155 ALA A CA 1
ATOM 1171 C C . ALA A 1 155 ? -36.624 4.521 20.396 1.00 97.00 155 ALA A C 1
ATOM 1173 O O . ALA A 1 155 ? -37.225 3.459 20.566 1.00 97.00 155 ALA A O 1
ATOM 1174 N N . ILE A 1 156 ? -35.581 4.894 21.138 1.00 95.69 156 ILE A N 1
ATOM 1175 C CA . ILE A 1 156 ? -35.132 4.187 22.347 1.00 95.69 156 ILE A CA 1
ATOM 1176 C C . ILE A 1 156 ? -35.014 5.173 23.521 1.00 95.69 156 ILE A C 1
ATOM 1178 O O . ILE A 1 156 ? -34.683 6.347 23.299 1.00 95.69 156 ILE A O 1
ATOM 1182 N N . PRO A 1 157 ? -35.248 4.741 24.773 1.00 93.56 157 PRO A N 1
ATOM 1183 C CA . PRO A 1 157 ? -35.061 5.589 25.937 1.00 93.56 157 PRO A CA 1
ATOM 1184 C C . PRO A 1 157 ? -33.585 5.945 26.118 1.00 93.56 157 PRO A C 1
ATOM 1186 O O . PRO A 1 157 ? -32.669 5.171 25.844 1.00 93.56 157 PRO A O 1
ATOM 1189 N N . SER A 1 158 ? -33.352 7.144 26.634 1.00 90.75 158 SER A N 1
ATOM 1190 C CA . SER A 1 158 ? -32.065 7.539 27.187 1.00 90.75 158 SER A CA 1
ATOM 1191 C C . SER A 1 158 ? -32.045 7.235 28.687 1.00 90.75 158 SER A C 1
ATOM 1193 O O . SER A 1 158 ? -33.074 7.126 29.344 1.00 90.75 158 SER A O 1
ATOM 1195 N N . SER A 1 159 ? -30.860 7.223 29.291 1.00 87.50 159 SER A N 1
ATOM 1196 C CA . SER A 1 159 ? -30.656 7.114 30.752 1.00 87.50 159 SER A CA 1
ATOM 1197 C C . SER A 1 159 ? -31.317 8.208 31.625 1.00 87.50 159 SER A C 1
ATOM 1199 O O . SER A 1 159 ? -31.068 8.276 32.828 1.00 87.50 159 SER A O 1
ATOM 1201 N N . SER A 1 160 ? -32.080 9.121 31.022 1.00 88.38 160 SER A N 1
ATOM 1202 C CA . SER A 1 160 ? -32.811 10.209 31.679 1.00 88.38 160 SER A CA 1
ATOM 1203 C C . SER A 1 160 ? -34.323 10.164 31.427 1.00 88.38 160 SER A C 1
ATOM 1205 O O . SER A 1 160 ? -35.041 10.954 32.033 1.00 88.38 160 SER A O 1
ATOM 1207 N N . THR A 1 161 ? -34.812 9.266 30.564 1.00 91.12 161 THR A N 1
ATOM 1208 C CA . THR A 1 161 ? -36.237 9.141 30.228 1.00 91.12 161 THR A CA 1
ATOM 1209 C C . THR A 1 161 ? -37.055 8.832 31.481 1.00 91.12 161 THR A C 1
ATOM 1211 O O . THR A 1 161 ? -36.685 7.946 32.245 1.00 91.12 161 THR A O 1
ATOM 1214 N N . GLY A 1 162 ? -38.146 9.571 31.709 1.00 86.81 162 GLY A N 1
ATOM 1215 C CA . GLY A 1 162 ? -39.048 9.332 32.840 1.00 86.81 162 GLY A CA 1
ATOM 1216 C C . GLY A 1 162 ? -38.460 9.586 34.238 1.00 86.81 162 GLY A C 1
ATOM 1217 O O . GLY A 1 162 ? -39.033 9.111 35.211 1.00 86.81 162 GLY A O 1
ATOM 1218 N N . LEU A 1 163 ? -37.334 10.305 34.370 1.00 86.38 163 LEU A N 1
ATOM 1219 C CA . LEU A 1 163 ? -36.686 10.561 35.672 1.00 86.38 163 LEU A CA 1
ATOM 1220 C C . LEU A 1 163 ? -36.833 11.987 36.215 1.00 86.38 163 LEU A C 1
ATOM 1222 O O . LEU A 1 163 ? -36.483 12.221 37.369 1.00 86.38 163 LEU A O 1
ATOM 1226 N N . TYR A 1 164 ? -37.311 12.934 35.408 1.00 82.75 164 TYR A N 1
ATOM 1227 C CA . TYR A 1 164 ? -37.399 14.343 35.791 1.00 82.75 164 TYR A CA 1
ATOM 1228 C C . TYR A 1 164 ? -38.760 14.930 35.405 1.00 82.75 164 TYR A C 1
ATOM 1230 O O . TYR A 1 164 ? -38.971 15.313 34.254 1.00 82.75 164 TYR A O 1
ATOM 1238 N N . ALA A 1 165 ? -39.655 15.026 36.387 1.00 81.00 165 ALA A N 1
ATOM 1239 C CA . ALA A 1 165 ? -40.757 15.981 36.351 1.00 81.00 165 ALA A CA 1
ATOM 1240 C C . ALA A 1 165 ? -40.247 17.372 36.774 1.00 81.00 165 ALA A C 1
ATOM 1242 O O . ALA A 1 165 ? -39.211 17.488 37.437 1.00 81.00 165 ALA A O 1
ATOM 1243 N N . ALA A 1 166 ? -40.966 18.427 36.401 1.00 75.88 166 ALA A N 1
ATOM 1244 C CA . ALA A 1 166 ? -40.749 19.768 36.933 1.00 75.88 166 ALA A CA 1
ATOM 1245 C C . ALA A 1 166 ? -41.218 19.872 38.401 1.00 75.88 166 ALA A C 1
ATOM 1247 O O . ALA A 1 166 ? -41.911 18.990 38.909 1.00 75.88 166 ALA A O 1
ATOM 1248 N N . GLU A 1 167 ? -40.859 20.962 39.091 1.00 73.25 167 GLU A N 1
ATOM 1249 C CA . GLU A 1 167 ? -41.210 21.187 40.509 1.00 73.25 167 GLU A CA 1
ATOM 1250 C C . GLU A 1 167 ? -42.729 21.222 40.772 1.00 73.25 167 GLU A C 1
ATOM 1252 O O . GLU A 1 167 ? -43.173 20.942 41.883 1.00 73.25 167 GLU A O 1
ATOM 1257 N N . ASP A 1 168 ? -43.531 21.532 39.748 1.00 77.69 168 ASP A N 1
ATOM 1258 C CA . ASP A 1 168 ? -44.999 21.518 39.775 1.00 77.69 168 ASP A CA 1
ATOM 1259 C C . ASP A 1 168 ? -45.621 20.150 39.419 1.00 77.69 168 ASP A C 1
ATOM 1261 O O . ASP A 1 168 ? -46.844 20.004 39.425 1.00 77.69 168 ASP A O 1
ATOM 1265 N N . GLY A 1 169 ? -44.793 19.140 39.132 1.00 79.31 169 GLY A N 1
ATOM 1266 C CA . GLY A 1 169 ? -45.203 17.791 38.740 1.00 79.31 169 GLY A CA 1
ATOM 1267 C C . GLY A 1 169 ? -45.442 17.586 37.238 1.00 79.31 169 GLY A C 1
ATOM 1268 O O . GLY A 1 169 ? -45.820 16.481 36.846 1.00 79.31 169 GLY A O 1
ATOM 1269 N N . THR A 1 170 ? -45.222 18.600 36.392 1.00 86.25 170 THR A N 1
ATOM 1270 C CA . THR A 1 170 ? -45.421 18.497 34.933 1.00 86.25 170 THR A CA 1
ATOM 1271 C C . THR A 1 170 ? -44.272 17.772 34.215 1.00 86.25 170 THR A C 1
ATOM 1273 O O . THR A 1 170 ? -43.127 17.745 34.673 1.00 86.25 170 THR A O 1
ATOM 1276 N N . TRP A 1 171 ? -44.561 17.183 33.052 1.00 89.81 171 TRP A N 1
ATOM 1277 C CA . TRP A 1 171 ? -43.629 16.394 32.231 1.00 89.81 171 TRP A CA 1
ATOM 1278 C C . TRP A 1 171 ? -43.343 17.085 30.893 1.00 89.81 171 TRP A C 1
ATOM 1280 O O . TRP A 1 171 ? -43.705 16.597 29.822 1.00 89.81 171 TRP A O 1
ATOM 1290 N N . THR A 1 172 ? -42.684 18.241 30.970 1.00 89.50 172 THR A N 1
ATOM 1291 C CA . THR A 1 172 ? -42.458 19.177 29.851 1.00 89.50 172 THR A CA 1
ATOM 1292 C C . THR A 1 172 ? -41.125 18.998 29.114 1.00 89.50 172 THR A C 1
ATOM 1294 O O . THR A 1 172 ? -40.804 19.778 28.215 1.00 89.50 172 THR A O 1
ATOM 1297 N N . LYS A 1 173 ? -40.323 17.983 29.463 1.00 90.50 173 LYS A N 1
ATOM 1298 C CA . LYS A 1 173 ? -39.052 17.656 28.790 1.00 90.50 173 LYS A CA 1
ATOM 1299 C C . LYS A 1 173 ? -38.937 16.164 28.512 1.00 90.50 173 LYS A C 1
ATOM 1301 O O . LYS A 1 173 ? -39.298 15.349 29.356 1.00 90.50 173 LYS A O 1
ATOM 1306 N N . ALA A 1 174 ? -38.399 15.816 27.347 1.00 90.62 174 ALA A N 1
ATOM 1307 C CA . ALA A 1 174 ? -38.183 14.439 26.924 1.00 90.62 174 ALA A CA 1
ATOM 1308 C C . ALA A 1 174 ? -36.700 14.145 26.652 1.00 90.62 174 ALA A C 1
ATOM 1310 O O . ALA A 1 174 ? -35.930 14.994 26.199 1.00 90.62 174 ALA A O 1
ATOM 1311 N N . TRP A 1 175 ? -36.325 12.895 26.915 1.00 93.00 175 TRP A N 1
ATOM 1312 C CA . TRP A 1 175 ? -34.994 12.341 26.688 1.00 93.00 175 TRP A CA 1
ATOM 1313 C C . TRP A 1 175 ? -35.142 11.032 25.926 1.00 93.00 175 TRP A C 1
ATOM 1315 O O . TRP A 1 175 ? -35.807 10.131 26.433 1.00 93.00 175 TRP A O 1
ATOM 1325 N N . LEU A 1 176 ? -34.540 10.907 24.746 1.00 94.44 176 LEU A N 1
ATOM 1326 C CA . LEU A 1 176 ? -34.581 9.691 23.923 1.00 94.44 176 LEU A CA 1
ATOM 1327 C C . LEU A 1 176 ? -33.568 9.775 22.776 1.00 94.44 176 LEU A C 1
ATOM 1329 O O . LEU A 1 176 ? -33.012 10.837 22.509 1.00 94.44 176 LEU A O 1
ATOM 1333 N N . LYS A 1 177 ? -33.330 8.658 22.090 1.00 96.12 177 LYS A N 1
ATOM 1334 C CA . LYS A 1 177 ? -32.556 8.621 20.840 1.00 96.12 177 LYS A CA 1
ATOM 1335 C C . LYS A 1 177 ? -33.458 8.199 19.694 1.00 96.12 177 LYS A C 1
ATOM 1337 O O . LYS A 1 177 ? -34.275 7.297 19.870 1.00 96.12 177 LYS A O 1
ATOM 1342 N N . LEU A 1 178 ? -33.267 8.820 18.534 1.00 97.19 178 LEU A N 1
ATOM 1343 C CA . LEU A 1 178 ? -33.942 8.473 17.285 1.00 97.19 178 LEU A CA 1
ATOM 1344 C C . LEU A 1 178 ? -32.934 7.892 16.293 1.00 97.19 178 LEU A C 1
ATOM 1346 O O . LEU A 1 178 ? -31.893 8.501 16.043 1.00 97.19 178 LEU A O 1
ATOM 1350 N N . PHE A 1 179 ? -33.251 6.730 15.729 1.00 97.62 179 PHE A N 1
ATOM 1351 C CA . PHE A 1 179 ? -32.470 6.062 14.690 1.00 97.62 179 PHE A CA 1
ATOM 1352 C C . PHE A 1 179 ? -33.232 6.142 13.368 1.00 97.62 179 PHE A C 1
ATOM 1354 O O . PHE A 1 179 ? -34.337 5.613 13.254 1.00 97.62 179 PHE A O 1
ATOM 1361 N N . PHE A 1 180 ? -32.614 6.755 12.364 1.00 97.12 180 PHE A N 1
ATOM 1362 C CA . PHE A 1 180 ? -33.163 6.926 11.021 1.00 97.12 180 PHE A CA 1
ATOM 1363 C C . PHE A 1 180 ? -32.330 6.171 9.989 1.00 97.12 180 PHE A C 1
ATOM 1365 O O . PHE A 1 180 ? -31.102 6.099 10.106 1.00 97.12 180 PHE A O 1
ATOM 1372 N N . LEU A 1 181 ? -33.001 5.686 8.949 1.00 95.69 181 LEU A N 1
ATOM 1373 C CA . LEU A 1 181 ? -32.379 5.200 7.726 1.00 95.69 181 LEU A CA 1
ATOM 1374 C C . LEU A 1 181 ? -32.340 6.330 6.682 1.00 95.69 181 LEU A C 1
ATOM 1376 O O . LEU A 1 181 ? -33.311 7.069 6.515 1.00 95.69 181 LEU A O 1
ATOM 1380 N N . LEU A 1 182 ? -31.212 6.499 5.998 1.00 96.12 182 LEU A N 1
ATOM 1381 C CA . LEU A 1 182 ? -31.009 7.509 4.957 1.00 96.12 182 LEU A CA 1
ATOM 1382 C C . LEU A 1 182 ? -31.325 6.936 3.565 1.00 96.12 182 LEU A C 1
ATOM 1384 O O . LEU A 1 182 ? -31.304 5.724 3.358 1.00 96.12 182 LEU A O 1
ATOM 1388 N N . ASP A 1 183 ? -31.569 7.805 2.582 1.00 93.44 183 ASP A N 1
ATOM 1389 C CA . ASP A 1 183 ? -31.750 7.412 1.174 1.00 93.44 183 ASP A CA 1
ATOM 1390 C C . ASP A 1 183 ? -30.482 6.801 0.544 1.00 93.44 183 ASP A C 1
ATOM 1392 O O . ASP A 1 183 ? -30.563 6.061 -0.436 1.00 93.44 183 ASP A O 1
ATOM 1396 N N . ARG A 1 184 ? -29.310 7.101 1.114 1.00 92.25 184 ARG A N 1
ATOM 1397 C CA . ARG A 1 184 ? -27.986 6.627 0.687 1.00 92.25 184 ARG A CA 1
ATOM 1398 C C . ARG A 1 184 ? -26.968 6.731 1.824 1.00 92.25 184 ARG A C 1
ATOM 1400 O O . ARG A 1 184 ? -27.153 7.488 2.775 1.00 92.25 184 ARG A O 1
ATOM 1407 N N . ALA A 1 185 ? -25.844 6.028 1.696 1.00 93.25 185 ALA A N 1
ATOM 1408 C CA . ALA A 1 185 ? -24.726 6.186 2.621 1.00 93.25 185 ALA A CA 1
ATOM 1409 C C . ALA A 1 185 ? -24.016 7.541 2.437 1.00 93.25 185 ALA A C 1
ATOM 1411 O O . ALA A 1 185 ? -23.688 7.941 1.319 1.00 93.25 185 ALA A O 1
ATOM 1412 N N . HIS A 1 186 ? -23.717 8.212 3.547 1.00 93.75 186 HIS A N 1
ATOM 1413 C CA . HIS A 1 186 ? -22.915 9.435 3.600 1.00 93.75 186 HIS A CA 1
ATOM 1414 C C . HIS A 1 186 ? -21.643 9.196 4.432 1.00 93.75 186 HIS A C 1
ATOM 1416 O O . HIS A 1 186 ? -21.685 8.416 5.384 1.00 93.75 186 HIS A O 1
ATOM 1422 N N . PRO A 1 187 ? -20.503 9.854 4.136 1.00 93.25 187 PRO A N 1
ATOM 1423 C CA . PRO A 1 187 ? -19.323 9.792 5.001 1.00 93.25 187 PRO A CA 1
ATOM 1424 C C . PRO A 1 187 ? -19.676 10.217 6.432 1.00 93.25 187 PRO A C 1
ATOM 1426 O O . PRO A 1 187 ? -20.274 11.279 6.613 1.00 93.25 187 PRO A O 1
ATOM 1429 N N . LEU A 1 188 ? -19.283 9.438 7.446 1.00 92.25 188 LEU A N 1
ATOM 1430 C CA . LEU A 1 188 ? -19.606 9.746 8.847 1.00 92.25 188 LEU A CA 1
ATOM 1431 C C . LEU A 1 188 ? -19.123 11.144 9.279 1.00 92.25 188 LEU A C 1
ATOM 1433 O O . LEU A 1 188 ? -19.822 11.843 10.008 1.00 92.25 188 LEU A O 1
ATOM 1437 N N . GLU A 1 189 ? -17.989 11.610 8.746 1.00 90.44 189 GLU A N 1
ATOM 1438 C CA . GLU A 1 189 ? -17.510 12.981 8.954 1.00 90.44 189 GLU A CA 1
ATOM 1439 C C . GLU A 1 189 ? -18.489 14.041 8.411 1.00 90.44 189 GLU A C 1
ATOM 1441 O O . GLU A 1 189 ? -18.715 15.058 9.064 1.00 90.44 189 GLU A O 1
ATOM 1446 N N . ALA A 1 190 ? -19.121 13.805 7.257 1.00 91.75 190 ALA A N 1
ATOM 1447 C CA . ALA A 1 190 ? -20.115 14.721 6.697 1.00 91.75 190 ALA A CA 1
ATOM 1448 C C . ALA A 1 190 ? -21.400 14.746 7.543 1.00 91.75 190 ALA A C 1
ATOM 1450 O O . ALA A 1 190 ? -21.955 15.818 7.771 1.00 91.75 190 ALA A O 1
ATOM 1451 N N . LEU A 1 191 ? -21.825 13.594 8.078 1.00 94.62 191 LEU A N 1
ATOM 1452 C CA . LEU A 1 191 ? -22.935 13.516 9.037 1.00 94.62 191 LEU A CA 1
ATOM 1453 C C . LEU A 1 191 ? -22.599 14.263 10.342 1.00 94.62 191 LEU A C 1
ATOM 1455 O O . LEU A 1 191 ? -23.422 15.023 10.849 1.00 94.62 191 LEU A O 1
ATOM 1459 N N . TYR A 1 192 ? -21.369 14.123 10.848 1.00 93.25 192 TYR A N 1
ATOM 1460 C CA . TYR A 1 192 ? -20.874 14.863 12.012 1.00 93.25 192 TYR A CA 1
ATOM 1461 C C . TYR A 1 192 ? -20.844 16.385 11.776 1.00 93.25 192 TYR A C 1
ATOM 1463 O O . TYR A 1 192 ? -21.294 17.150 12.634 1.00 93.25 192 TYR A O 1
ATOM 1471 N N . ARG A 1 193 ? -20.368 16.845 10.607 1.00 92.06 193 ARG A N 1
ATOM 1472 C CA . ARG A 1 193 ? -20.416 18.267 10.210 1.00 92.06 193 ARG A CA 1
ATOM 1473 C C . ARG A 1 193 ? -21.851 18.781 10.143 1.00 92.06 193 ARG A C 1
ATOM 1475 O O . ARG A 1 193 ? -22.150 19.797 10.768 1.00 92.06 193 ARG A O 1
ATOM 1482 N N . TRP A 1 194 ? -22.736 18.056 9.459 1.00 95.06 194 TRP A N 1
ATOM 1483 C CA . TRP A 1 194 ? -24.157 18.389 9.375 1.00 95.06 194 TRP A CA 1
ATOM 1484 C C . TRP A 1 194 ? -24.782 18.531 10.770 1.00 95.06 194 TRP A C 1
ATOM 1486 O O . TRP A 1 194 ? -25.415 19.545 11.050 1.00 95.06 194 TRP A O 1
ATOM 1496 N N . ALA A 1 195 ? -24.520 17.590 11.685 1.00 92.69 195 ALA A N 1
ATOM 1497 C CA . ALA A 1 195 ? -25.040 17.634 13.051 1.00 92.69 195 ALA A CA 1
ATOM 1498 C C . ALA A 1 195 ? -24.479 18.811 13.874 1.00 92.69 195 ALA A C 1
ATOM 1500 O O . ALA A 1 195 ? -25.220 19.433 14.636 1.00 92.69 195 ALA A O 1
ATOM 1501 N N . ARG A 1 196 ? -23.196 19.178 13.698 1.00 91.44 196 ARG A N 1
ATOM 1502 C CA . ARG A 1 196 ? -22.640 20.413 14.289 1.00 91.44 196 ARG A CA 1
ATOM 1503 C C . ARG A 1 196 ? -23.377 21.648 13.772 1.00 91.44 196 ARG A C 1
ATOM 1505 O O . ARG A 1 196 ? -23.750 22.502 14.571 1.00 91.44 196 ARG A O 1
ATOM 1512 N N . GLY A 1 197 ? -23.593 21.736 12.460 1.00 87.88 197 GLY A N 1
ATOM 1513 C CA . GLY A 1 197 ? -24.314 22.842 11.834 1.00 87.88 197 GLY A CA 1
ATOM 1514 C C . GLY A 1 197 ? -25.780 22.923 12.276 1.00 87.88 197 GLY A C 1
ATOM 1515 O O . GLY A 1 197 ? -26.252 24.005 12.613 1.00 87.88 197 GLY A O 1
ATOM 1516 N N . ALA A 1 198 ? -26.473 21.785 12.376 1.00 89.62 198 ALA A N 1
ATOM 1517 C CA . ALA A 1 198 ? -27.844 21.698 12.880 1.00 89.62 198 ALA A CA 1
ATOM 1518 C C . ALA A 1 198 ? -27.950 22.178 14.340 1.00 89.62 198 ALA A C 1
ATOM 1520 O O . ALA A 1 198 ? -28.849 22.950 14.670 1.00 89.62 198 ALA A O 1
ATOM 1521 N N . LYS A 1 199 ? -26.992 21.797 15.200 1.00 87.06 199 LYS A N 1
ATOM 1522 C CA . LYS A 1 199 ? -26.915 22.273 16.592 1.00 87.06 199 LYS A CA 1
ATOM 1523 C C . LYS A 1 199 ? -26.676 23.784 16.679 1.00 87.06 199 LYS A C 1
ATOM 1525 O O . LYS A 1 199 ? -27.299 24.449 17.499 1.00 87.06 199 LYS A O 1
ATOM 1530 N N . ILE A 1 200 ? -25.817 24.339 15.816 1.00 80.00 200 ILE A N 1
ATOM 1531 C CA . ILE A 1 200 ? -25.598 25.796 15.703 1.00 80.00 200 ILE A CA 1
ATOM 1532 C C . ILE A 1 200 ? -26.881 26.507 15.244 1.00 80.00 200 ILE A C 1
ATOM 1534 O O . ILE A 1 200 ? -27.209 27.566 15.766 1.00 80.00 200 ILE A O 1
ATOM 1538 N N . ALA A 1 201 ? -27.639 25.902 14.326 1.00 82.38 201 ALA A N 1
ATOM 1539 C CA . ALA A 1 201 ? -28.936 26.400 13.865 1.00 82.38 201 ALA A CA 1
ATOM 1540 C C . ALA A 1 201 ? -30.091 26.213 14.880 1.00 82.38 201 ALA A C 1
ATOM 1542 O O . ALA A 1 201 ? -31.227 26.567 14.574 1.00 82.38 201 ALA A O 1
ATOM 1543 N N . GLY A 1 202 ? -29.819 25.685 16.082 1.00 82.69 202 GLY A N 1
ATOM 1544 C CA . GLY A 1 202 ? -30.788 25.567 17.177 1.00 82.69 202 GLY A CA 1
ATOM 1545 C C . GLY A 1 202 ? -31.616 24.277 17.203 1.00 82.69 202 GLY A C 1
ATOM 1546 O O . GLY A 1 202 ? -32.516 24.167 18.033 1.00 82.69 202 GLY A O 1
ATOM 1547 N N . PHE A 1 203 ? -31.330 23.293 16.343 1.00 87.69 203 PHE A N 1
ATOM 1548 C CA . PHE A 1 203 ? -32.019 21.997 16.372 1.00 87.69 203 PHE A CA 1
ATOM 1549 C C . PHE A 1 203 ? -31.525 21.104 17.519 1.00 87.69 203 PHE A C 1
ATOM 1551 O O . PHE A 1 203 ? -30.356 21.151 17.913 1.00 87.69 203 PHE A O 1
ATOM 1558 N N . ALA A 1 204 ? -32.409 20.234 18.018 1.00 82.12 204 ALA A N 1
ATOM 1559 C CA . ALA A 1 204 ? -32.134 19.305 19.116 1.00 82.12 204 ALA A CA 1
ATOM 1560 C C . ALA A 1 204 ? -31.304 18.086 18.654 1.00 82.12 204 ALA A C 1
ATOM 1562 O O . ALA A 1 204 ? -31.780 16.953 18.657 1.00 82.12 204 ALA A O 1
ATOM 1563 N N . VAL A 1 205 ? -30.064 18.331 18.220 1.00 86.06 205 VAL A N 1
ATOM 1564 C CA . VAL A 1 205 ? -29.140 17.316 17.691 1.00 86.06 205 VAL A CA 1
ATOM 1565 C C . VAL A 1 205 ? -27.809 17.390 18.433 1.00 86.06 205 VAL A C 1
ATOM 1567 O O . VAL A 1 205 ? -27.138 18.422 18.396 1.00 86.06 205 VAL A O 1
ATOM 1570 N N . ASP A 1 206 ? -27.377 16.298 19.070 1.00 84.44 206 ASP A N 1
ATOM 1571 C CA . ASP A 1 206 ? -26.005 16.199 19.575 1.00 84.44 206 ASP A CA 1
ATOM 1572 C C . ASP A 1 206 ? -25.055 15.551 18.547 1.00 84.44 206 ASP A C 1
ATOM 1574 O O . ASP A 1 206 ? -25.219 14.375 18.225 1.00 84.44 206 ASP A O 1
ATOM 1578 N N . PRO A 1 207 ? -24.021 16.252 18.038 1.00 86.69 207 PRO A N 1
ATOM 1579 C CA . PRO A 1 207 ? -23.081 15.671 17.082 1.00 86.69 207 PRO A CA 1
ATOM 1580 C C . PRO A 1 207 ? -22.159 14.605 17.691 1.00 86.69 207 PRO A C 1
ATOM 1582 O O . PRO A 1 207 ? -21.504 13.888 16.938 1.00 86.69 207 PRO A O 1
ATOM 1585 N N . ALA A 1 208 ? -22.051 14.483 19.022 1.00 85.25 208 ALA A N 1
ATOM 1586 C CA . ALA A 1 208 ? -21.067 13.587 19.634 1.00 85.25 208 ALA A CA 1
ATOM 1587 C C . ALA A 1 208 ? -21.269 12.117 19.233 1.00 85.25 208 ALA A C 1
ATOM 1589 O O . ALA A 1 208 ? -20.281 11.430 18.979 1.00 85.25 208 ALA A O 1
ATOM 1590 N N . VAL A 1 209 ? -22.519 11.649 19.110 1.00 88.00 209 VAL A N 1
ATOM 1591 C CA . VAL A 1 209 ? -22.850 10.257 18.732 1.00 88.00 209 VAL A CA 1
ATOM 1592 C C . VAL A 1 209 ? -22.402 9.861 17.319 1.00 88.00 209 VAL A C 1
ATOM 1594 O O . VAL A 1 209 ? -22.399 8.678 16.995 1.00 88.00 209 VAL A O 1
ATOM 1597 N N . LEU A 1 210 ? -21.979 10.825 16.494 1.00 91.19 210 LEU A N 1
ATOM 1598 C CA . LEU A 1 210 ? -21.454 10.597 15.144 1.00 91.19 210 LEU A CA 1
ATOM 1599 C C . LEU A 1 210 ? -19.915 10.581 15.092 1.00 91.19 210 LEU A C 1
ATOM 1601 O O . LEU A 1 210 ? -19.335 10.477 14.016 1.00 91.19 210 LEU A O 1
ATOM 1605 N N . LEU A 1 211 ? -19.226 10.668 16.235 1.00 89.38 211 LEU A N 1
ATOM 1606 C CA . LEU A 1 211 ? -17.780 10.437 16.306 1.00 89.38 211 LEU A CA 1
ATOM 1607 C C . LEU A 1 211 ? -17.482 8.922 16.314 1.00 89.38 211 LEU A C 1
ATOM 1609 O O . LEU A 1 211 ? -18.123 8.196 17.076 1.00 89.38 211 LEU A O 1
ATOM 1613 N N . PRO A 1 212 ? -16.474 8.420 15.565 1.00 88.56 212 PRO A N 1
ATOM 1614 C CA . PRO A 1 212 ? -16.277 6.977 15.372 1.00 88.56 212 PRO A CA 1
ATOM 1615 C C . PRO A 1 212 ? -16.133 6.149 16.653 1.00 88.56 212 PRO A C 1
ATOM 1617 O O . PRO A 1 212 ? -16.613 5.021 16.710 1.00 88.56 212 PRO A O 1
ATOM 1620 N N . SER A 1 213 ? -15.475 6.703 17.678 1.00 87.81 213 SER A N 1
ATOM 1621 C CA . SER A 1 213 ? -15.231 6.044 18.966 1.00 87.81 213 SER A CA 1
ATOM 1622 C C . SER A 1 213 ? -16.173 6.477 20.095 1.00 87.81 213 SER A C 1
ATOM 1624 O O . SER A 1 213 ? -15.893 6.156 21.255 1.00 87.81 213 SER A O 1
ATOM 1626 N N . GLN A 1 214 ? -17.234 7.243 19.813 1.00 87.38 214 GLN A N 1
ATOM 1627 C CA . GLN A 1 214 ? -18.187 7.660 20.844 1.00 87.38 214 GLN A CA 1
ATOM 1628 C C . GLN A 1 214 ? -19.231 6.555 21.086 1.00 87.38 214 GLN A C 1
ATOM 1630 O O . GLN A 1 214 ? -19.883 6.125 20.136 1.00 87.38 214 GLN A O 1
ATOM 1635 N N . PRO A 1 215 ? -19.424 6.101 22.339 1.00 88.12 215 PRO A N 1
ATOM 1636 C CA . PRO A 1 215 ? -20.422 5.093 22.671 1.00 88.12 215 PRO A CA 1
ATOM 1637 C C . PRO A 1 215 ? -21.840 5.659 22.584 1.00 88.12 215 PRO A C 1
ATOM 1639 O O . PRO A 1 215 ? -22.197 6.614 23.277 1.00 88.12 215 PRO A O 1
ATOM 1642 N N . ILE A 1 216 ? -22.662 5.004 21.773 1.00 91.44 216 ILE A N 1
ATOM 1643 C CA . ILE A 1 216 ? -24.111 5.153 21.717 1.00 91.44 216 ILE A CA 1
ATOM 1644 C C . ILE A 1 216 ? -24.686 4.121 22.689 1.00 91.44 216 ILE A C 1
ATOM 1646 O O . ILE A 1 216 ? -24.739 2.921 22.408 1.00 91.44 216 ILE A O 1
ATOM 1650 N N . TYR A 1 217 ? -25.063 4.581 23.879 1.00 90.44 217 TYR A N 1
ATOM 1651 C CA . TYR A 1 217 ? -25.646 3.719 24.903 1.00 90.44 217 TYR A CA 1
ATOM 1652 C C . TYR A 1 217 ? -27.072 3.312 24.517 1.00 90.44 217 TYR A C 1
ATOM 1654 O O . TYR A 1 217 ? -27.953 4.167 24.430 1.00 90.44 217 TYR A O 1
ATOM 1662 N N . VAL A 1 218 ? -27.258 2.006 24.301 1.00 91.00 218 VAL A N 1
ATOM 1663 C CA . VAL A 1 218 ? -28.542 1.344 23.984 1.00 91.00 218 VAL A CA 1
ATOM 1664 C C . VAL A 1 218 ? -29.000 0.372 25.082 1.00 91.00 218 VAL A C 1
ATOM 1666 O O . VAL A 1 218 ? -30.128 -0.104 25.067 1.00 91.00 218 VAL A O 1
ATOM 1669 N N . SER A 1 219 ? -28.120 0.082 26.045 1.00 87.69 219 SER A N 1
ATOM 1670 C CA . SER A 1 219 ? -28.398 -0.759 27.210 1.00 87.69 219 SER A CA 1
ATOM 1671 C C . SER A 1 219 ? -29.327 -0.064 28.210 1.00 87.69 219 SER A C 1
ATOM 1673 O O . SER A 1 219 ? -29.118 1.107 28.541 1.00 87.69 219 SER A O 1
ATOM 1675 N N . ARG A 1 220 ? -30.274 -0.811 28.789 1.00 87.75 220 ARG A N 1
ATOM 1676 C CA . ARG A 1 220 ? -31.112 -0.360 29.910 1.00 87.75 220 ARG A CA 1
ATOM 1677 C C . ARG A 1 220 ? -30.237 0.078 31.101 1.00 87.75 220 ARG A C 1
ATOM 1679 O O . ARG A 1 220 ? -29.248 -0.602 31.405 1.00 87.75 220 ARG A O 1
ATOM 1686 N N . PRO A 1 221 ? -30.551 1.189 31.797 1.00 87.62 221 PRO A N 1
ATOM 1687 C CA . PRO A 1 221 ? -29.840 1.583 33.013 1.00 87.62 221 PRO A CA 1
ATOM 1688 C C . PRO A 1 221 ? -29.964 0.556 34.143 1.00 87.62 221 PRO A C 1
ATOM 1690 O O . PRO A 1 221 ? -30.960 -0.159 34.264 1.00 87.62 221 PRO A O 1
ATOM 1693 N N . VAL A 1 222 ? -28.955 0.499 35.014 1.00 85.94 222 VAL A N 1
ATOM 1694 C CA . VAL A 1 222 ? -29.038 -0.274 36.260 1.00 85.94 222 VAL A CA 1
ATOM 1695 C C . VAL A 1 222 ? -29.703 0.595 37.318 1.00 85.94 222 VAL A C 1
ATOM 1697 O O . VAL A 1 222 ? -29.058 1.456 37.910 1.00 85.94 222 VAL A O 1
ATOM 1700 N N . PHE A 1 223 ? -30.993 0.366 37.540 1.00 83.75 223 PHE A N 1
ATOM 1701 C CA . PHE A 1 223 ? -31.758 1.000 38.608 1.00 83.75 223 PHE A CA 1
ATOM 1702 C C . PHE A 1 223 ? -31.494 0.290 39.939 1.00 83.75 223 PHE A C 1
ATOM 1704 O O . PHE A 1 223 ? -31.570 -0.938 40.025 1.00 83.75 223 PHE A O 1
ATOM 1711 N N . VAL A 1 224 ? -31.161 1.065 40.967 1.00 79.81 224 VAL A N 1
ATOM 1712 C CA . VAL A 1 224 ? -30.858 0.599 42.322 1.00 79.81 224 VAL A CA 1
ATOM 1713 C C . VAL A 1 224 ? -31.794 1.323 43.286 1.00 79.81 224 VAL A C 1
ATOM 1715 O O . VAL A 1 224 ? -31.862 2.549 43.294 1.00 79.81 224 VAL A O 1
ATOM 1718 N N . ASN A 1 225 ? -32.526 0.552 44.094 1.00 76.69 225 ASN A N 1
ATOM 1719 C CA . ASN A 1 225 ? -33.558 1.031 45.029 1.00 76.69 225 ASN A CA 1
ATOM 1720 C C . ASN A 1 225 ? -34.734 1.801 44.383 1.00 76.69 225 ASN A C 1
ATOM 1722 O O . ASN A 1 225 ? -35.523 2.424 45.087 1.00 76.69 225 ASN A O 1
ATOM 1726 N N . CYS A 1 226 ? -34.897 1.717 43.061 1.00 78.44 226 CYS A N 1
ATOM 1727 C CA . CYS A 1 226 ? -35.991 2.331 42.311 1.00 78.44 226 CYS A CA 1
ATOM 1728 C C . CYS A 1 226 ? -36.483 1.417 41.177 1.00 78.44 226 CYS A C 1
ATOM 1730 O O . CYS A 1 226 ? -35.771 0.517 40.726 1.00 78.44 226 CYS A O 1
ATOM 1732 N N . ALA A 1 227 ? -37.721 1.639 40.728 1.00 81.25 227 ALA A N 1
ATOM 1733 C CA . ALA A 1 227 ? -38.251 1.013 39.521 1.00 81.25 227 ALA A CA 1
ATOM 1734 C C . ALA A 1 227 ? -37.704 1.714 38.264 1.00 81.25 227 ALA A C 1
ATOM 1736 O O . ALA A 1 227 ? -37.365 2.896 38.305 1.00 81.25 227 ALA A O 1
ATOM 1737 N N . ASP A 1 228 ? -37.652 0.992 37.144 1.00 87.00 228 ASP A N 1
ATOM 1738 C CA . ASP A 1 228 ? -37.411 1.605 35.834 1.00 87.00 228 ASP A CA 1
ATOM 1739 C C . ASP A 1 228 ? -38.687 2.344 35.392 1.00 87.00 228 ASP A C 1
ATOM 1741 O O . ASP A 1 228 ? -39.743 1.706 35.350 1.00 87.00 228 ASP A O 1
ATOM 1745 N N . PRO A 1 229 ? -38.628 3.652 35.080 1.00 88.25 229 PRO A N 1
ATOM 1746 C CA . PRO A 1 229 ? -39.781 4.413 34.603 1.00 88.25 229 PRO A CA 1
ATOM 1747 C C . PRO A 1 229 ? -40.182 4.087 33.152 1.00 88.25 229 PRO A C 1
ATOM 1749 O O . PRO A 1 229 ? -41.167 4.643 32.665 1.00 88.25 229 PRO A O 1
ATOM 1752 N N . VAL A 1 230 ? -39.435 3.232 32.439 1.00 90.06 230 VAL A N 1
ATOM 1753 C CA . VAL A 1 230 ? -39.740 2.808 31.065 1.00 90.06 230 VAL A CA 1
ATOM 1754 C C . VAL A 1 230 ? -40.051 1.300 31.020 1.00 90.06 230 VAL A C 1
ATOM 1756 O O . VAL A 1 230 ? -39.158 0.480 31.273 1.00 90.06 230 VAL A O 1
ATOM 1759 N N . PRO A 1 231 ? -41.291 0.903 30.660 1.00 85.56 231 PRO A N 1
ATOM 1760 C CA . PRO A 1 231 ? -41.668 -0.496 30.448 1.00 85.56 231 PRO A CA 1
ATOM 1761 C C . PRO A 1 231 ? -40.729 -1.232 29.469 1.00 85.56 231 PRO A C 1
ATOM 1763 O O . PRO A 1 231 ? -40.354 -0.639 28.455 1.00 85.56 231 PRO A O 1
ATOM 1766 N N . PRO A 1 232 ? -40.345 -2.504 29.721 1.00 80.62 232 PRO A N 1
ATOM 1767 C CA . PRO A 1 232 ? -39.403 -3.269 28.887 1.00 80.62 232 PRO A CA 1
ATOM 1768 C C . PRO A 1 232 ? -39.703 -3.252 27.380 1.00 80.62 232 PRO A C 1
ATOM 1770 O O . PRO A 1 232 ? -38.796 -3.114 26.562 1.00 80.62 232 PRO A O 1
ATOM 1773 N N . GLU A 1 233 ? -40.976 -3.346 27.011 1.00 81.88 233 GLU A N 1
ATOM 1774 C CA . GLU A 1 233 ? -41.482 -3.326 25.639 1.00 81.88 233 GLU A CA 1
ATOM 1775 C C . GLU A 1 233 ? -41.228 -1.996 24.905 1.00 81.88 233 GLU A C 1
ATOM 1777 O O . GLU A 1 233 ? -41.147 -1.979 23.676 1.00 81.88 233 GLU A O 1
ATOM 1782 N N . LEU A 1 234 ? -41.027 -0.900 25.647 1.00 88.88 234 LEU A N 1
ATOM 1783 C CA . LEU A 1 234 ? -40.746 0.435 25.117 1.00 88.88 234 LEU A CA 1
ATOM 1784 C C . LEU A 1 234 ? -39.240 0.752 25.003 1.00 88.88 234 LEU A C 1
ATOM 1786 O O . LEU A 1 234 ? -38.884 1.857 24.596 1.00 88.88 234 LEU A O 1
ATOM 1790 N N . HIS A 1 235 ? -38.338 -0.198 25.303 1.00 88.12 235 HIS A N 1
ATOM 1791 C CA . HIS A 1 235 ? -36.882 0.016 25.161 1.00 88.12 235 HIS A CA 1
ATOM 1792 C C . HIS A 1 235 ? -36.403 0.099 23.701 1.00 88.12 235 HIS A C 1
ATOM 1794 O O . HIS A 1 235 ? -35.327 0.635 23.451 1.00 88.12 235 HIS A O 1
ATOM 1800 N N . ALA A 1 236 ? -37.208 -0.345 22.730 1.00 94.69 236 ALA A N 1
ATOM 1801 C CA . ALA A 1 236 ? -37.126 0.160 21.359 1.00 94.69 236 ALA A CA 1
ATOM 1802 C C . ALA A 1 236 ? -38.485 0.069 20.656 1.00 94.69 236 ALA A C 1
ATOM 1804 O O . ALA A 1 236 ? -39.139 -0.978 20.682 1.00 94.69 236 ALA A O 1
ATOM 1805 N N . VAL A 1 237 ? -38.906 1.150 20.003 1.00 94.81 237 VAL A N 1
ATOM 1806 C CA . VAL A 1 237 ? -40.214 1.261 19.341 1.00 94.81 237 VAL A CA 1
ATOM 1807 C C . VAL A 1 237 ? -40.030 1.858 17.951 1.00 94.81 237 VAL A C 1
ATOM 1809 O O . VAL A 1 237 ? -39.411 2.910 17.814 1.00 94.81 237 VAL A O 1
ATOM 1812 N N . VAL A 1 238 ? -40.566 1.193 16.925 1.00 96.44 238 VAL A N 1
ATOM 1813 C CA . VAL A 1 238 ? -40.668 1.770 15.577 1.00 96.44 238 VAL A CA 1
ATOM 1814 C C . VAL A 1 238 ? -41.836 2.750 15.568 1.00 96.44 238 VAL A C 1
ATOM 1816 O O . VAL A 1 238 ? -42.903 2.450 16.100 1.00 96.44 238 VAL A O 1
ATOM 1819 N N . ILE A 1 239 ? -41.613 3.923 14.993 1.00 94.94 239 ILE A N 1
ATOM 1820 C CA . ILE A 1 239 ? -42.578 5.011 14.882 1.00 94.94 239 ILE A CA 1
ATOM 1821 C C . ILE A 1 239 ? -42.866 5.223 13.409 1.00 94.94 239 ILE A C 1
ATOM 1823 O O . ILE A 1 239 ? -41.952 5.516 12.636 1.00 94.94 239 ILE A O 1
ATOM 1827 N N . ASP A 1 240 ? -44.140 5.110 13.054 1.00 89.25 240 ASP A N 1
ATOM 1828 C CA . ASP A 1 240 ? -44.590 5.152 11.671 1.00 89.25 240 ASP A CA 1
ATOM 1829 C C . ASP A 1 240 ? -44.263 6.491 10.997 1.00 89.25 240 ASP A C 1
ATOM 1831 O O . ASP A 1 240 ? -44.494 7.584 11.537 1.00 89.25 240 ASP A O 1
ATOM 1835 N N . GLY A 1 241 ? -43.721 6.395 9.784 1.00 88.50 241 GLY A N 1
ATOM 1836 C CA . GLY A 1 241 ? -43.472 7.508 8.886 1.00 88.50 241 GLY A CA 1
ATOM 1837 C C . GLY A 1 241 ? -44.521 7.593 7.783 1.00 88.50 241 GLY A C 1
ATOM 1838 O O . GLY A 1 241 ? -44.323 6.995 6.729 1.00 88.50 241 GLY A O 1
ATOM 1839 N N . PRO A 1 242 ? -45.612 8.365 7.944 1.00 86.12 242 PRO A N 1
ATOM 1840 C CA . PRO A 1 242 ? -46.648 8.484 6.914 1.00 86.12 242 PRO A CA 1
ATOM 1841 C C . PRO A 1 242 ? -46.177 9.167 5.613 1.00 86.12 242 PRO A C 1
ATOM 1843 O O . PRO A 1 242 ? -46.964 9.273 4.674 1.00 86.12 242 PRO A O 1
ATOM 1846 N N . VAL A 1 243 ? -44.936 9.670 5.555 1.00 90.56 243 VAL A N 1
ATOM 1847 C CA . VAL A 1 243 ? -44.348 10.346 4.385 1.00 90.56 243 VAL A CA 1
ATOM 1848 C C . VAL A 1 243 ? -43.296 9.483 3.679 1.00 90.56 243 VAL A C 1
ATOM 1850 O O . VAL A 1 243 ? -43.242 9.488 2.451 1.00 90.56 243 VAL A O 1
ATOM 1853 N N . SER A 1 244 ? -42.429 8.792 4.427 1.00 92.38 244 SER A N 1
ATOM 1854 C CA . SER A 1 244 ? -41.294 8.027 3.887 1.00 92.38 244 SER A CA 1
ATOM 1855 C C . SER A 1 244 ? -40.687 7.119 4.958 1.00 92.38 244 SER A C 1
ATOM 1857 O O . SER A 1 244 ? -40.623 7.506 6.122 1.00 92.38 244 SER A O 1
ATOM 1859 N N . ASP A 1 245 ? -40.121 5.981 4.557 1.00 92.75 245 ASP A N 1
ATOM 1860 C CA . ASP A 1 245 ? -39.266 5.164 5.428 1.00 92.75 245 ASP A CA 1
ATOM 1861 C C . ASP A 1 245 ? -37.801 5.629 5.461 1.00 92.75 245 ASP A C 1
ATOM 1863 O O . ASP A 1 245 ? -37.018 5.152 6.273 1.00 92.75 245 ASP A O 1
ATOM 1867 N N . ARG A 1 246 ? -37.386 6.546 4.579 1.00 93.94 246 ARG A N 1
ATOM 1868 C CA . ARG A 1 246 ? -35.994 7.023 4.494 1.00 93.94 246 ARG A CA 1
ATOM 1869 C C . ARG A 1 246 ? -35.902 8.546 4.515 1.00 93.94 246 ARG A C 1
ATOM 1871 O O . ARG A 1 246 ? -36.678 9.237 3.851 1.00 93.94 246 ARG A O 1
ATOM 1878 N N . VAL A 1 247 ? -34.906 9.068 5.229 1.00 95.62 247 VAL A N 1
ATOM 1879 C CA . VAL A 1 247 ? -34.543 10.492 5.228 1.00 95.62 247 VAL A CA 1
ATOM 1880 C C . VAL A 1 247 ? -33.682 10.783 4.001 1.00 95.62 247 VAL A C 1
ATOM 1882 O O . VAL A 1 247 ? -32.575 10.264 3.878 1.00 95.62 247 VAL A O 1
ATOM 1885 N N . THR A 1 248 ? -34.148 11.665 3.116 1.00 93.75 248 THR A N 1
ATOM 1886 C CA . THR A 1 248 ? -33.274 12.270 2.096 1.00 93.75 248 THR A CA 1
ATOM 1887 C C . THR A 1 248 ? -32.510 13.423 2.737 1.00 93.75 248 THR A C 1
ATOM 1889 O O . THR A 1 248 ? -33.107 14.451 3.065 1.00 93.75 248 THR A O 1
ATOM 1892 N N . LEU A 1 249 ? -31.203 13.252 2.956 1.00 94.38 249 LEU A N 1
ATOM 1893 C CA . LEU A 1 249 ? -30.397 14.211 3.717 1.00 94.38 249 LEU A CA 1
ATOM 1894 C C . LEU A 1 249 ? -29.495 15.067 2.816 1.00 94.38 249 LEU A C 1
ATOM 1896 O O . LEU A 1 249 ? -28.635 14.557 2.090 1.00 94.38 249 LEU A O 1
ATOM 1900 N N . ASP A 1 250 ? -29.638 16.389 2.925 1.00 93.50 250 ASP A N 1
ATOM 1901 C CA . ASP A 1 250 ? -28.620 17.329 2.460 1.00 93.50 250 ASP A CA 1
ATOM 1902 C C . ASP A 1 250 ? -27.618 17.612 3.587 1.00 93.50 250 ASP A C 1
ATOM 1904 O O . ASP A 1 250 ? -27.859 18.410 4.493 1.00 93.50 250 ASP A O 1
ATOM 1908 N N . VAL A 1 251 ? -26.457 16.959 3.517 1.00 92.56 251 VAL A N 1
ATOM 1909 C CA . VAL A 1 251 ? -25.361 17.164 4.475 1.00 92.56 251 VAL A CA 1
ATOM 1910 C C . VAL A 1 251 ? -24.725 18.559 4.393 1.00 92.56 251 VAL A C 1
ATOM 1912 O O . VAL A 1 251 ? -24.013 18.939 5.319 1.00 92.56 251 VAL A O 1
ATOM 1915 N N . GLN A 1 252 ? -24.978 19.337 3.333 1.00 91.81 252 GLN A N 1
ATOM 1916 C CA . GLN A 1 252 ? -24.465 20.705 3.175 1.00 91.81 252 GLN A CA 1
ATOM 1917 C C . GLN A 1 252 ? -25.427 21.785 3.696 1.00 91.81 252 GLN A C 1
ATOM 1919 O O . GLN A 1 252 ? -25.015 22.939 3.819 1.00 91.81 252 GLN A O 1
ATOM 1924 N N . GLN A 1 253 ? -26.656 21.419 4.089 1.00 92.44 253 GLN A N 1
ATOM 1925 C CA . GLN A 1 253 ? -27.726 22.326 4.537 1.00 92.44 253 GLN A CA 1
ATOM 1926 C C . GLN A 1 253 ? -27.277 23.385 5.564 1.00 92.44 253 GLN A C 1
ATOM 1928 O O . GLN A 1 253 ? -27.769 24.513 5.554 1.00 92.44 253 GLN A O 1
ATOM 1933 N N . PHE A 1 254 ? -26.340 23.032 6.450 1.00 92.12 254 PHE A N 1
ATOM 1934 C CA . PHE A 1 254 ? -25.842 23.894 7.527 1.00 92.12 254 PHE A CA 1
ATOM 1935 C C . PHE A 1 254 ? -24.346 24.236 7.407 1.00 92.12 254 PHE A C 1
ATOM 1937 O O . PHE A 1 254 ? -23.738 24.703 8.371 1.00 92.12 254 PHE A O 1
ATOM 1944 N N . GLU A 1 255 ? -23.732 24.034 6.239 1.00 88.19 255 GLU A N 1
ATOM 1945 C CA . GLU A 1 255 ? -22.294 24.263 6.044 1.00 88.19 255 GLU A CA 1
ATOM 1946 C C . GLU A 1 255 ? -21.934 25.759 6.155 1.00 88.19 255 GLU A C 1
ATOM 1948 O O . GLU A 1 255 ? -20.931 26.107 6.773 1.00 88.19 255 GLU A O 1
ATOM 1953 N N . THR A 1 256 ? -22.776 26.673 5.654 1.00 84.00 256 THR A N 1
ATOM 1954 C CA . THR A 1 256 ? -22.553 28.129 5.773 1.00 84.00 256 THR A CA 1
ATOM 1955 C C . THR A 1 256 ? -22.508 28.633 7.228 1.00 84.00 256 THR A C 1
ATOM 1957 O O . THR A 1 256 ? -21.503 29.257 7.587 1.00 84.00 256 THR A O 1
ATOM 1960 N N . PRO A 1 257 ? -23.511 28.379 8.101 1.00 76.19 257 PRO A N 1
ATOM 1961 C CA . PRO A 1 257 ? -23.423 28.781 9.508 1.00 76.19 257 PRO A CA 1
ATOM 1962 C C . PRO A 1 257 ? -22.308 28.042 10.268 1.00 76.19 257 PRO A C 1
ATOM 1964 O O . PRO A 1 257 ? -21.678 28.638 11.142 1.00 76.19 257 PRO A O 1
ATOM 1967 N N . LEU A 1 258 ? -21.998 26.788 9.910 1.00 81.06 258 LEU A N 1
ATOM 1968 C CA . LEU A 1 258 ? -20.876 26.043 10.491 1.00 81.06 258 LEU A CA 1
ATOM 1969 C C . LEU A 1 258 ? -19.522 26.702 10.185 1.00 81.06 258 LEU A C 1
ATOM 1971 O O . LEU A 1 258 ? -18.726 26.923 11.097 1.00 81.06 258 LEU A O 1
ATOM 1975 N N . VAL A 1 259 ? -19.267 27.052 8.920 1.00 79.81 259 VAL A N 1
ATOM 1976 C CA . VAL A 1 259 ? -18.032 27.730 8.492 1.00 79.81 259 VAL A CA 1
ATOM 1977 C C . VAL A 1 259 ? -17.909 29.109 9.138 1.00 79.81 259 VAL A C 1
ATOM 1979 O O . VAL A 1 259 ? -16.816 29.473 9.569 1.00 79.81 259 VAL A O 1
ATOM 1982 N N . ALA A 1 260 ? -19.009 29.856 9.278 1.00 75.19 260 ALA A N 1
ATOM 1983 C CA . ALA A 1 260 ? -19.006 31.134 9.990 1.00 75.19 260 ALA A CA 1
ATOM 1984 C C . ALA A 1 260 ? -18.606 30.971 11.471 1.00 75.19 260 ALA A C 1
ATOM 1986 O O . ALA A 1 260 ? -17.742 31.703 11.957 1.00 75.19 260 ALA A O 1
ATOM 1987 N N . ALA A 1 261 ? -19.164 29.976 12.170 1.00 68.56 261 ALA A N 1
ATOM 1988 C CA . ALA A 1 261 ? -18.838 29.688 13.569 1.00 68.56 261 ALA A CA 1
ATOM 1989 C C . ALA A 1 261 ? -17.395 29.178 13.767 1.00 68.56 261 ALA A C 1
ATOM 1991 O O . ALA A 1 261 ? -16.729 29.558 14.736 1.00 68.56 261 ALA A O 1
ATOM 1992 N N . ASP A 1 262 ? -16.883 28.347 12.853 1.00 73.31 262 ASP A N 1
ATOM 1993 C CA . ASP A 1 262 ? -15.496 27.863 12.889 1.00 73.31 262 ASP A CA 1
ATOM 1994 C C . ASP A 1 262 ? -14.496 28.988 12.554 1.00 73.31 262 ASP A C 1
ATOM 1996 O O . ASP A 1 262 ? -13.472 29.114 13.231 1.00 73.31 262 ASP A O 1
ATOM 2000 N N . ALA A 1 263 ? -14.809 29.865 11.592 1.00 71.44 263 ALA A N 1
ATOM 2001 C CA . ALA A 1 263 ? -13.994 31.038 11.263 1.00 71.44 263 ALA A CA 1
ATOM 2002 C C . ALA A 1 263 ? -13.964 32.064 12.409 1.00 71.44 263 ALA A C 1
ATOM 2004 O O . ALA A 1 263 ? -12.889 32.559 12.757 1.00 71.44 263 ALA A O 1
ATOM 2005 N N . TRP A 1 264 ? -15.110 32.331 13.047 1.00 68.31 264 TRP A N 1
ATOM 2006 C CA . TRP A 1 264 ? -15.183 33.145 14.263 1.00 68.31 264 TRP A CA 1
ATOM 2007 C C . TRP A 1 264 ? -14.333 32.528 15.386 1.00 68.31 264 TRP A C 1
ATOM 2009 O O . TRP A 1 264 ? -13.484 33.205 15.964 1.00 68.31 264 TRP A O 1
ATOM 2019 N N . SER A 1 265 ? -14.458 31.214 15.619 1.00 61.69 265 SER A N 1
ATOM 2020 C CA . SER A 1 265 ? -13.694 30.495 16.654 1.00 61.69 265 SER A CA 1
ATOM 2021 C C . SER A 1 265 ? -12.180 30.506 16.397 1.00 61.69 265 SER A C 1
ATOM 2023 O O . SER A 1 265 ? -11.386 30.491 17.341 1.00 61.69 265 SER A O 1
ATOM 2025 N N . ALA A 1 266 ? -11.760 30.511 15.129 1.00 64.69 266 ALA A N 1
ATOM 2026 C CA . ALA A 1 266 ? -10.360 30.638 14.736 1.00 64.69 266 ALA A CA 1
ATOM 2027 C C . ALA A 1 266 ? -9.841 32.072 14.925 1.00 64.69 266 ALA A C 1
ATOM 2029 O O . ALA A 1 266 ? -8.758 32.251 15.481 1.00 64.69 266 ALA A O 1
ATOM 2030 N N . LYS A 1 267 ? -10.631 33.082 14.534 1.00 65.12 267 LYS A N 1
ATOM 2031 C CA . LYS A 1 267 ? -10.303 34.500 14.726 1.00 65.12 267 LYS A CA 1
ATOM 2032 C C . LYS A 1 267 ? -10.185 34.858 16.209 1.00 65.12 267 LYS A C 1
ATOM 2034 O O . LYS A 1 267 ? -9.170 35.413 16.608 1.00 65.12 267 LYS A O 1
ATOM 2039 N N . ALA A 1 268 ? -11.147 34.453 17.040 1.00 59.75 268 ALA A N 1
ATOM 2040 C CA . ALA A 1 268 ? -11.111 34.692 18.483 1.00 59.75 268 ALA A CA 1
ATOM 2041 C C . ALA A 1 268 ? -9.829 34.139 19.137 1.00 59.75 268 ALA A C 1
ATOM 2043 O O . ALA A 1 268 ? -9.260 34.784 20.006 1.00 59.75 268 ALA A O 1
ATOM 2044 N N . ARG A 1 269 ? -9.323 32.981 18.682 1.00 61.88 269 ARG A N 1
ATOM 2045 C CA . ARG A 1 269 ? -8.040 32.410 19.147 1.00 61.88 269 ARG A CA 1
ATOM 2046 C C . ARG A 1 269 ? -6.801 33.141 18.620 1.00 61.88 269 ARG A C 1
ATOM 2048 O O . ARG A 1 269 ? -5.752 33.058 19.252 1.00 61.88 269 ARG A O 1
ATOM 2055 N N . ALA A 1 270 ? -6.891 33.787 17.460 1.00 63.06 270 ALA A N 1
ATOM 2056 C CA . ALA A 1 270 ? -5.792 34.548 16.874 1.00 63.06 270 ALA A CA 1
ATOM 2057 C C . ALA A 1 270 ? -5.661 35.940 17.513 1.00 63.06 270 ALA A C 1
ATOM 2059 O O . ALA A 1 270 ? -4.548 36.367 17.810 1.00 63.06 270 ALA A O 1
ATOM 2060 N N . ASP A 1 271 ? -6.790 36.606 17.766 1.00 58.12 271 ASP A N 1
ATOM 2061 C CA . ASP A 1 271 ? -6.835 38.000 18.219 1.00 58.12 271 ASP A CA 1
ATOM 2062 C C . ASP A 1 271 ? -6.529 38.159 19.726 1.00 58.12 271 ASP A C 1
ATOM 2064 O O . ASP A 1 271 ? -5.969 39.178 20.125 1.00 58.12 271 ASP A O 1
ATOM 2068 N N . THR A 1 272 ? -6.844 37.165 20.573 1.00 57.62 272 THR A N 1
ATOM 2069 C CA . THR A 1 272 ? -6.653 37.235 22.047 1.00 57.62 272 THR A CA 1
ATOM 2070 C C . THR A 1 272 ? -5.453 36.438 22.581 1.00 57.62 272 THR A C 1
ATOM 2072 O O . THR A 1 272 ? -5.067 36.564 23.747 1.00 57.62 272 THR A O 1
ATOM 2075 N N . GLY A 1 273 ? -4.837 35.592 21.748 1.00 65.31 273 GLY A N 1
ATOM 2076 C CA . GLY A 1 273 ? -3.685 34.769 22.118 1.00 65.31 273 GLY A CA 1
ATOM 2077 C C . GLY A 1 273 ? -3.983 33.750 23.228 1.00 65.31 273 GLY A C 1
ATOM 2078 O O . GLY A 1 273 ? -4.532 32.680 22.977 1.00 65.31 273 GLY A O 1
ATOM 2079 N N . SER A 1 274 ? -3.529 34.033 24.454 1.00 63.81 274 SER A N 1
ATOM 2080 C CA . SER A 1 274 ? -3.765 33.189 25.645 1.00 63.81 274 SER A CA 1
ATOM 2081 C C . SER A 1 274 ? -4.596 33.883 26.729 1.00 63.81 274 SER A C 1
ATOM 2083 O O . SER A 1 274 ? -4.787 33.308 27.801 1.00 63.81 274 SER A O 1
ATOM 2085 N N . ASP A 1 275 ? -5.078 35.101 26.470 1.00 75.56 275 ASP A N 1
ATOM 2086 C CA . ASP A 1 275 ? -5.900 35.845 27.418 1.00 75.56 275 ASP A CA 1
ATOM 2087 C C . ASP A 1 275 ? -7.359 35.379 27.336 1.00 75.56 275 ASP A C 1
ATOM 2089 O O . ASP A 1 275 ? -8.065 35.602 26.352 1.00 75.56 275 ASP A O 1
ATOM 2093 N N . TRP A 1 276 ? -7.804 34.690 28.385 1.00 76.00 276 TRP A N 1
ATOM 2094 C CA . TRP A 1 276 ? -9.163 34.171 28.482 1.00 76.00 276 TRP A CA 1
ATOM 2095 C C . TRP A 1 276 ? -10.178 35.224 28.947 1.00 76.00 276 TRP A C 1
ATOM 2097 O O . TRP A 1 276 ? -11.367 35.020 28.711 1.00 76.00 276 TRP A O 1
ATOM 2107 N N . HIS A 1 277 ? -9.738 36.345 29.536 1.00 73.25 277 HIS A N 1
ATOM 2108 C CA . HIS A 1 277 ? -10.618 37.479 29.829 1.00 73.25 277 HIS A CA 1
ATOM 2109 C C . HIS A 1 277 ? -11.027 38.165 28.527 1.00 73.25 277 HIS A C 1
ATOM 2111 O O . HIS A 1 277 ? -12.216 38.291 28.257 1.00 73.25 277 HIS A O 1
ATOM 2117 N N . ALA A 1 278 ? -10.064 38.458 27.647 1.00 71.00 278 ALA A N 1
ATOM 2118 C CA . ALA A 1 278 ? -10.336 39.068 26.344 1.00 71.00 278 ALA A CA 1
ATOM 2119 C C . ALA A 1 278 ? -11.294 38.237 25.458 1.00 71.00 278 ALA A C 1
ATOM 2121 O O . ALA A 1 278 ? -12.055 38.802 24.675 1.00 71.00 278 ALA A O 1
ATOM 2122 N N . VAL A 1 279 ? -11.302 36.900 25.589 1.00 70.50 279 VAL A N 1
ATOM 2123 C CA . VAL A 1 279 ? -12.267 36.016 24.895 1.00 70.50 279 VAL A CA 1
ATOM 2124 C C . VAL A 1 279 ? -13.683 36.125 25.469 1.00 70.50 279 VAL A C 1
ATOM 2126 O O . VAL A 1 279 ? -14.647 35.965 24.726 1.00 70.50 279 VAL A O 1
ATOM 2129 N N . LEU A 1 280 ? -13.823 36.380 26.772 1.00 70.88 280 LEU A N 1
ATOM 2130 C CA . LEU A 1 280 ? -15.124 36.573 27.419 1.00 70.88 280 LEU A CA 1
ATOM 2131 C C . LEU A 1 280 ? -15.664 37.990 27.177 1.00 70.88 280 LEU A C 1
ATOM 2133 O O . LEU A 1 280 ? -16.841 38.141 26.854 1.00 70.88 280 LEU A O 1
ATOM 2137 N N . ASP A 1 281 ? -14.799 39.003 27.257 1.00 66.75 281 ASP A N 1
ATOM 2138 C CA . ASP A 1 281 ? -15.151 40.412 27.054 1.00 66.75 281 ASP A CA 1
ATOM 2139 C C . ASP A 1 281 ? -15.608 40.694 25.613 1.00 66.75 281 ASP A C 1
ATOM 2141 O O . ASP A 1 281 ? -16.536 41.472 25.395 1.00 66.75 281 ASP A O 1
ATOM 2145 N N . ALA A 1 282 ? -15.017 40.017 24.620 1.00 62.19 282 ALA A N 1
ATOM 2146 C CA . ALA A 1 282 ? -15.388 40.151 23.207 1.00 62.19 282 ALA A CA 1
ATOM 2147 C C . ALA A 1 282 ? -16.819 39.671 22.869 1.00 62.19 282 ALA A C 1
ATOM 2149 O O . ALA A 1 282 ? -17.303 39.942 21.772 1.00 62.19 282 ALA A O 1
ATOM 2150 N N . GLU A 1 283 ? -17.491 38.965 23.785 1.00 56.66 283 GLU A N 1
ATOM 2151 C CA . GLU A 1 283 ? -18.771 38.267 23.561 1.00 56.66 283 GLU A CA 1
ATOM 2152 C C . GLU A 1 283 ? -19.886 38.681 24.547 1.00 56.66 283 GLU A C 1
ATOM 2154 O O . GLU A 1 283 ? -20.968 38.079 24.614 1.00 56.66 283 GLU A O 1
ATOM 2159 N N . LEU A 1 284 ? -19.669 39.772 25.285 1.00 49.97 284 LEU A N 1
ATOM 2160 C CA . LEU A 1 284 ? -20.704 40.470 26.050 1.00 49.97 284 LEU A CA 1
ATOM 2161 C C . LEU A 1 284 ? -21.568 41.345 25.124 1.00 49.97 284 LEU A C 1
ATOM 2163 O O . LEU A 1 284 ? -21.510 42.571 25.152 1.00 49.97 284 LEU A O 1
ATOM 2167 N N . GLY A 1 285 ? -22.390 40.699 24.289 1.00 49.09 285 GLY A N 1
ATOM 2168 C CA . GLY A 1 285 ? -23.381 41.404 23.463 1.00 49.09 285 GLY A CA 1
ATOM 2169 C C . GLY A 1 285 ? -24.152 40.573 22.430 1.00 49.09 285 GLY A C 1
ATOM 2170 O O . GLY A 1 285 ? -25.163 41.050 21.924 1.00 49.09 285 GLY A O 1
ATOM 2171 N N . GLY A 1 286 ? -23.714 39.351 22.108 1.00 51.56 286 GLY A N 1
ATOM 2172 C CA . GLY A 1 286 ? -24.371 38.498 21.107 1.00 51.56 286 GLY A CA 1
ATOM 2173 C C . GLY A 1 286 ? -25.559 37.682 21.641 1.00 51.56 286 GLY A C 1
ATOM 2174 O O . GLY A 1 286 ? -25.490 37.098 22.727 1.00 51.56 286 GLY A O 1
ATOM 2175 N N . GLU A 1 287 ? -26.631 37.576 20.846 1.00 45.75 287 GLU A N 1
ATOM 2176 C CA . GLU A 1 287 ? -27.816 36.751 21.159 1.00 45.75 287 GLU A CA 1
ATOM 2177 C C . GLU A 1 287 ? -27.585 35.232 20.974 1.00 45.75 287 GLU A C 1
ATOM 2179 O O . GLU A 1 287 ? -28.350 34.418 21.494 1.00 45.75 287 GLU A O 1
ATOM 2184 N N . GLN A 1 288 ? -26.517 34.817 20.280 1.00 47.41 288 GLN A N 1
ATOM 2185 C CA . GLN A 1 288 ? -26.191 33.407 20.014 1.00 47.41 288 GLN A CA 1
ATOM 2186 C C . GLN A 1 288 ? -24.730 33.071 20.360 1.00 47.41 288 GLN A C 1
ATOM 2188 O O . GLN A 1 288 ? -23.860 33.923 20.267 1.00 47.41 288 GLN A O 1
ATOM 2193 N N . GLY A 1 289 ? -24.454 31.811 20.733 1.00 55.94 289 GLY A N 1
ATOM 2194 C CA . GLY A 1 289 ? -23.088 31.251 20.780 1.00 55.94 289 GLY A CA 1
ATOM 2195 C C . GLY A 1 289 ? -22.404 31.102 22.151 1.00 55.94 289 GLY A C 1
ATOM 2196 O O . GLY A 1 289 ? -21.431 30.353 22.244 1.00 55.94 289 GLY A O 1
ATOM 2197 N N . PHE A 1 290 ? -22.922 31.720 23.222 1.00 60.53 290 PHE A N 1
ATOM 2198 C CA . PHE A 1 290 ? -22.257 31.842 24.541 1.00 60.53 290 PHE A CA 1
ATOM 2199 C C . PHE A 1 290 ? -21.539 30.580 25.071 1.00 60.53 290 PHE A C 1
ATOM 2201 O O . PHE A 1 290 ? -20.403 30.671 25.533 1.00 60.53 290 PHE A O 1
ATOM 2208 N N . PHE A 1 291 ? -22.147 29.392 24.972 1.00 61.75 291 PHE A N 1
ATOM 2209 C CA . PHE A 1 291 ? -21.547 28.136 25.447 1.00 61.75 291 PHE A CA 1
ATOM 2210 C C . PHE A 1 291 ? -20.204 27.795 24.778 1.00 61.75 291 PHE A C 1
ATOM 2212 O O . PHE A 1 291 ? -19.268 27.320 25.431 1.00 61.75 291 PHE A O 1
ATOM 2219 N N . GLN A 1 292 ? -20.097 28.033 23.468 1.00 60.00 292 GLN A N 1
ATOM 2220 C CA . GLN A 1 292 ? -18.900 27.720 22.690 1.00 60.00 292 GLN A CA 1
ATOM 2221 C C . GLN A 1 292 ? -17.759 28.678 23.053 1.00 60.00 292 GLN A C 1
ATOM 2223 O O . GLN A 1 292 ? -16.626 28.234 23.245 1.00 60.00 292 GLN A O 1
ATOM 2228 N N . VAL A 1 293 ? -18.082 29.959 23.256 1.00 66.31 293 VAL A N 1
ATOM 2229 C CA . VAL A 1 293 ? -17.169 30.986 23.777 1.00 66.31 293 VAL A CA 1
ATOM 2230 C C . VAL A 1 293 ? -16.660 30.604 25.165 1.00 66.31 293 VAL A C 1
ATOM 2232 O O . VAL A 1 293 ? -15.453 30.495 25.375 1.00 66.31 293 VAL A O 1
ATOM 2235 N N . LEU A 1 294 ? -17.579 30.325 26.097 1.00 72.62 294 LEU A N 1
ATOM 2236 C CA . LEU A 1 294 ? -17.273 29.987 27.485 1.00 72.62 294 LEU A CA 1
ATOM 2237 C C . LEU A 1 294 ? -16.386 28.738 27.578 1.00 72.62 294 LEU A C 1
ATOM 2239 O O . LEU A 1 294 ? -15.419 28.712 28.336 1.00 72.62 294 LEU A O 1
ATOM 2243 N N . THR A 1 295 ? -16.654 27.725 26.752 1.00 70.69 295 THR A N 1
ATOM 2244 C CA . THR A 1 295 ? -15.838 26.504 26.675 1.00 70.69 295 THR A CA 1
ATOM 2245 C C . THR A 1 295 ? -14.426 26.780 26.138 1.00 70.69 295 THR A C 1
ATOM 2247 O O . THR A 1 295 ? -13.457 26.203 26.639 1.00 70.69 295 THR A O 1
ATOM 2250 N N . VAL A 1 296 ? -14.273 27.674 25.152 1.00 69.31 296 VAL A N 1
ATOM 2251 C CA . VAL A 1 296 ? -12.954 28.089 24.637 1.00 69.31 296 VAL A CA 1
ATOM 2252 C C . VAL A 1 296 ? -12.188 28.908 25.677 1.00 69.31 296 VAL A C 1
ATOM 2254 O O . VAL A 1 296 ? -11.022 28.600 25.931 1.00 69.31 296 VAL A O 1
ATOM 2257 N N . ALA A 1 297 ? -12.841 29.876 26.326 1.00 75.94 297 ALA A N 1
ATOM 2258 C CA . ALA A 1 297 ? -12.259 30.666 27.406 1.00 75.94 297 ALA A CA 1
ATOM 2259 C C . ALA A 1 297 ? -11.795 29.771 28.566 1.00 75.94 297 ALA A C 1
ATOM 2261 O O . ALA A 1 297 ? -10.644 29.862 28.979 1.00 75.94 297 ALA A O 1
ATOM 2262 N N . LEU A 1 298 ? -12.618 28.817 29.016 1.00 79.56 298 LEU A N 1
ATOM 2263 C CA . LEU A 1 298 ? -12.244 27.836 30.044 1.00 79.56 298 LEU A CA 1
ATOM 2264 C C . LEU A 1 298 ? -11.047 26.960 29.640 1.00 79.56 298 LEU A C 1
ATOM 2266 O O . LEU A 1 298 ? -10.204 26.642 30.479 1.00 79.56 298 LEU A O 1
ATOM 2270 N N . GLY A 1 299 ? -10.932 26.593 28.360 1.00 76.12 299 GLY A N 1
ATOM 2271 C CA . GLY A 1 299 ? -9.791 25.839 27.829 1.00 76.12 299 GLY A CA 1
ATOM 2272 C C . GLY A 1 299 ? -8.478 26.633 27.745 1.00 76.12 299 GLY A C 1
ATOM 2273 O O . GLY A 1 299 ? -7.402 26.025 27.681 1.00 76.12 299 GLY A O 1
ATOM 2274 N N . LEU A 1 300 ? -8.553 27.968 27.745 1.00 75.50 300 LEU A N 1
ATOM 2275 C CA . LEU A 1 300 ? -7.415 28.884 27.885 1.00 75.50 300 LEU A CA 1
ATOM 2276 C C . LEU A 1 300 ? -7.124 29.163 29.368 1.00 75.50 300 LEU A C 1
ATOM 2278 O O . LEU A 1 300 ? -5.987 28.999 29.809 1.00 75.50 300 LEU A O 1
ATOM 2282 N N . ALA A 1 301 ? -8.158 29.455 30.161 1.00 80.75 301 ALA A N 1
ATOM 2283 C CA . ALA A 1 301 ? -8.083 29.679 31.603 1.00 80.75 301 ALA A CA 1
ATOM 2284 C C . ALA A 1 301 ? -7.420 28.501 32.335 1.00 80.75 301 ALA A C 1
ATOM 2286 O O . ALA A 1 301 ? -6.515 28.709 33.141 1.00 80.75 301 ALA A O 1
ATOM 2287 N N . ALA A 1 302 ? -7.769 27.261 31.965 1.00 80.06 302 ALA A N 1
ATOM 2288 C CA . ALA A 1 302 ? -7.168 26.032 32.488 1.00 80.06 302 ALA A CA 1
ATOM 2289 C C . ALA A 1 302 ? -5.646 25.918 32.260 1.00 80.06 302 ALA A C 1
ATOM 2291 O O . ALA A 1 302 ? -4.989 25.158 32.971 1.00 80.06 302 ALA A O 1
ATOM 2292 N N . LYS A 1 303 ? -5.090 26.642 31.280 1.00 75.56 303 LYS A N 1
ATOM 2293 C CA . LYS A 1 303 ? -3.649 26.683 30.963 1.00 75.56 303 LYS A CA 1
ATOM 2294 C C . LYS A 1 303 ? -2.947 27.928 31.508 1.00 75.56 303 LYS A C 1
ATOM 2296 O O . LYS A 1 303 ? -1.718 27.979 31.473 1.00 75.56 303 LYS A O 1
ATOM 2301 N N . SER A 1 304 ? -3.712 28.914 31.973 1.00 78.62 304 SER A N 1
ATOM 2302 C CA . SER A 1 304 ? -3.203 30.128 32.610 1.00 78.62 304 SER A CA 1
ATOM 2303 C C . SER A 1 304 ? -2.761 29.867 34.059 1.00 78.62 304 SER A C 1
ATOM 2305 O O . SER A 1 304 ? -2.942 28.772 34.591 1.00 78.62 304 SER A O 1
ATOM 2307 N N . ALA A 1 305 ? -2.196 30.888 34.708 1.00 76.94 305 ALA A N 1
ATOM 2308 C CA . ALA A 1 305 ? -1.874 30.855 36.136 1.00 76.94 305 ALA A CA 1
ATOM 2309 C C . ALA A 1 305 ? -3.084 31.154 37.053 1.00 76.94 305 ALA A C 1
ATOM 2311 O O . ALA A 1 305 ? -2.915 31.164 38.269 1.00 76.94 305 ALA A O 1
ATOM 2312 N N . ALA A 1 306 ? -4.275 31.412 36.494 1.00 80.31 306 ALA A N 1
ATOM 2313 C CA . ALA A 1 306 ? -5.459 31.777 37.267 1.00 80.31 306 ALA A CA 1
ATOM 2314 C C . ALA A 1 306 ? -5.993 30.604 38.109 1.00 80.31 306 ALA A C 1
ATOM 2316 O O . ALA A 1 306 ? -6.043 29.447 37.670 1.00 80.31 306 ALA A O 1
ATOM 2317 N N . THR A 1 307 ? -6.415 30.930 39.326 1.00 82.62 307 THR A N 1
ATOM 2318 C CA . THR A 1 307 ? -7.002 29.997 40.290 1.00 82.62 307 THR A CA 1
ATOM 2319 C C . THR A 1 307 ? -8.452 29.651 39.952 1.00 82.62 307 THR A C 1
ATOM 2321 O O . THR A 1 307 ? -9.147 30.372 39.235 1.00 82.62 307 THR A O 1
ATOM 2324 N N . ASP A 1 308 ? -8.940 28.538 40.502 1.00 84.00 308 ASP A N 1
ATOM 2325 C CA . ASP A 1 308 ? -10.333 28.109 40.319 1.00 84.00 308 ASP A CA 1
ATOM 2326 C C . ASP A 1 308 ? -11.331 29.107 40.922 1.00 84.00 308 ASP A C 1
ATOM 2328 O O . ASP A 1 308 ? -12.388 29.350 40.337 1.00 84.00 308 ASP A O 1
ATOM 2332 N N . GLU A 1 309 ? -10.972 29.734 42.044 1.00 80.88 309 GLU A N 1
ATOM 2333 C CA . GLU A 1 309 ? -11.680 30.866 42.643 1.00 80.88 309 GLU A CA 1
ATOM 2334 C C . GLU A 1 309 ? -11.813 32.048 41.680 1.00 80.88 309 GLU A C 1
ATOM 2336 O O . GLU A 1 309 ? -12.935 32.500 41.456 1.00 80.88 309 GLU A O 1
ATOM 2341 N N . GLU A 1 310 ? -10.711 32.520 41.089 1.00 80.69 310 GLU A N 1
ATOM 2342 C CA . GLU A 1 310 ? -10.712 33.659 40.159 1.00 80.69 310 GLU A CA 1
ATOM 2343 C C . GLU A 1 310 ? -11.551 33.360 38.914 1.00 80.69 310 GLU A C 1
ATOM 2345 O O . GLU A 1 310 ? -12.465 34.118 38.592 1.00 80.69 310 GLU A O 1
ATOM 2350 N N . ILE A 1 311 ? -11.318 32.213 38.264 1.00 82.81 311 ILE A N 1
ATOM 2351 C CA . ILE A 1 311 ? -12.040 31.822 37.044 1.00 82.81 311 ILE A CA 1
ATOM 2352 C C . ILE A 1 311 ? -13.545 31.706 37.317 1.00 82.81 311 ILE A C 1
ATOM 2354 O O . ILE A 1 311 ? -14.369 32.219 36.556 1.00 82.81 311 ILE A O 1
ATOM 2358 N N . THR A 1 312 ? -13.919 31.077 38.433 1.00 83.44 312 THR A N 1
ATOM 2359 C CA . THR A 1 312 ? -15.329 30.938 38.817 1.00 83.44 312 THR A CA 1
ATOM 2360 C C . THR A 1 312 ? -15.952 32.281 39.201 1.00 83.44 312 THR A C 1
ATOM 2362 O O . THR A 1 312 ? -17.118 32.514 38.889 1.00 83.44 312 THR A O 1
ATOM 2365 N N . ALA A 1 313 ? -15.213 33.172 39.868 1.00 80.19 313 ALA A N 1
ATOM 2366 C CA . ALA A 1 313 ? -15.704 34.496 40.242 1.00 80.19 313 ALA A CA 1
ATOM 2367 C C . ALA A 1 313 ? -15.956 35.376 39.009 1.00 80.19 313 ALA A C 1
ATOM 2369 O O . ALA A 1 313 ? -17.026 35.978 38.913 1.00 80.19 313 ALA A O 1
ATOM 2370 N N . THR A 1 314 ? -15.033 35.388 38.041 1.00 79.38 314 THR A N 1
ATOM 2371 C CA . THR A 1 314 ? -15.202 36.093 36.761 1.00 79.38 314 THR A CA 1
ATOM 2372 C C . THR A 1 314 ? -16.412 35.560 35.995 1.00 79.38 314 THR A C 1
ATOM 2374 O O . THR A 1 314 ? -17.290 36.337 35.634 1.00 79.38 314 THR A O 1
ATOM 2377 N N . ILE A 1 315 ? -16.527 34.240 35.809 1.00 76.69 315 ILE A N 1
ATOM 2378 C CA . ILE A 1 315 ? -17.664 33.650 35.080 1.00 76.69 315 ILE A CA 1
ATOM 2379 C C . ILE A 1 315 ? -18.989 33.909 35.807 1.00 76.69 315 ILE A C 1
ATOM 2381 O O . ILE A 1 315 ? -19.983 34.233 35.162 1.00 76.69 315 ILE A O 1
ATOM 2385 N N . LYS A 1 316 ? -19.014 33.845 37.144 1.00 78.06 316 LYS A N 1
ATOM 2386 C CA . LYS A 1 316 ? -20.213 34.172 37.925 1.00 78.06 316 LYS A CA 1
ATOM 2387 C C . LYS A 1 316 ? -20.633 35.635 37.747 1.00 78.06 316 LYS A C 1
ATOM 2389 O O . LYS A 1 316 ? -21.826 35.889 37.593 1.00 78.06 316 LYS A O 1
ATOM 2394 N N . ALA A 1 317 ? -19.691 36.580 37.754 1.00 75.25 317 ALA A N 1
ATOM 2395 C CA . ALA A 1 317 ? -19.990 37.990 37.497 1.00 75.25 317 ALA A CA 1
ATOM 2396 C C . ALA A 1 317 ? -20.621 38.170 36.103 1.00 75.25 317 ALA A C 1
ATOM 2398 O O . ALA A 1 317 ? -21.735 38.677 36.001 1.00 75.25 317 ALA A O 1
ATOM 2399 N N . LEU A 1 318 ? -19.985 37.615 35.067 1.00 71.06 318 LEU A N 1
ATOM 2400 C CA . LEU A 1 318 ? -20.450 37.663 33.674 1.00 71.06 318 LEU A CA 1
ATOM 2401 C C . LEU A 1 318 ? -21.829 37.015 33.459 1.00 71.06 318 LEU A C 1
ATOM 2403 O O . LEU A 1 318 ? -22.641 37.510 32.680 1.00 71.06 318 LEU A O 1
ATOM 2407 N N . LEU A 1 319 ? -22.118 35.906 34.147 1.00 68.19 319 LEU A N 1
ATOM 2408 C CA . LEU A 1 319 ? -23.436 35.266 34.105 1.00 68.19 319 LEU A CA 1
ATOM 2409 C C . LEU A 1 319 ? -24.516 36.132 34.764 1.00 68.19 319 LEU A C 1
ATOM 2411 O O . LEU A 1 319 ? -25.646 36.156 34.280 1.00 68.19 319 LEU A O 1
ATOM 2415 N N . THR A 1 320 ? -24.175 36.864 35.830 1.00 69.06 320 THR A N 1
ATOM 2416 C CA . THR A 1 320 ? -25.116 37.718 36.580 1.00 69.06 320 THR A CA 1
ATOM 2417 C C . THR A 1 320 ? -25.600 38.918 35.752 1.00 69.06 320 THR A C 1
ATOM 2419 O O . THR A 1 320 ? -26.698 39.417 35.981 1.00 69.06 320 THR A O 1
ATOM 2422 N N . GLU A 1 321 ? -24.823 39.350 34.755 1.00 65.19 321 GLU A N 1
ATOM 2423 C CA . GLU A 1 321 ? -25.168 40.452 33.841 1.00 65.19 321 GLU A CA 1
ATOM 2424 C C . GLU A 1 321 ? -26.096 40.029 32.681 1.00 65.19 321 GLU A C 1
ATOM 2426 O O . GLU A 1 321 ? -26.572 40.877 31.925 1.00 65.19 321 GLU A O 1
ATOM 2431 N N . ARG A 1 322 ? -26.401 38.729 32.533 1.00 62.09 322 ARG A N 1
ATOM 2432 C CA . ARG A 1 322 ? -27.312 38.207 31.497 1.00 62.09 322 ARG A CA 1
ATOM 2433 C C . ARG A 1 322 ? -28.765 38.123 31.985 1.00 62.09 322 ARG A C 1
ATOM 2435 O O . ARG A 1 322 ? -29.033 37.845 33.149 1.00 62.09 322 ARG A O 1
ATOM 2442 N N . ALA A 1 323 ? -29.715 38.320 31.068 1.00 50.03 323 ALA A N 1
ATOM 2443 C CA . ALA A 1 323 ? -31.155 38.309 31.366 1.00 50.03 323 ALA A CA 1
ATOM 2444 C C . ALA A 1 323 ? -31.787 36.900 31.464 1.00 50.03 323 ALA A C 1
ATOM 2446 O O . ALA A 1 323 ? -32.877 36.753 32.014 1.00 50.03 323 ALA A O 1
ATOM 2447 N N . ASP A 1 324 ? -31.123 35.875 30.924 1.00 58.16 324 ASP A N 1
ATOM 2448 C CA . ASP A 1 324 ? -31.612 34.491 30.851 1.00 58.16 324 ASP A CA 1
ATOM 2449 C C . ASP A 1 324 ? -31.249 33.707 32.127 1.00 58.16 324 ASP A C 1
ATOM 2451 O O . ASP A 1 324 ? -30.084 33.369 32.355 1.00 58.16 324 ASP A O 1
ATOM 2455 N N . ARG A 1 325 ? -32.257 33.428 32.964 1.00 53.53 325 ARG A N 1
ATOM 2456 C CA . ARG A 1 325 ? -32.099 32.699 34.236 1.00 53.53 325 ARG A CA 1
ATOM 2457 C C . ARG A 1 325 ? -31.871 31.198 34.067 1.00 53.53 325 ARG A C 1
ATOM 2459 O O . ARG A 1 325 ? -31.206 30.603 34.912 1.00 53.53 325 ARG A O 1
ATOM 2466 N N . ASP A 1 326 ? -32.379 30.585 33.003 1.00 50.97 326 ASP A N 1
ATOM 2467 C CA . ASP A 1 326 ? -32.244 29.138 32.819 1.00 50.97 326 ASP A CA 1
ATOM 2468 C C . ASP A 1 326 ? -30.795 28.793 32.457 1.00 50.97 326 ASP A C 1
ATOM 2470 O O . ASP A 1 326 ? -30.207 27.870 33.026 1.00 50.97 326 ASP A O 1
ATOM 2474 N N . ARG A 1 327 ? -30.153 29.625 31.625 1.00 54.69 327 ARG A N 1
ATOM 2475 C CA . ARG A 1 327 ? -28.714 29.509 31.325 1.00 54.69 327 ARG A CA 1
ATOM 2476 C C . ARG A 1 327 ? -27.802 29.882 32.498 1.00 54.69 327 ARG A C 1
ATOM 2478 O O . ARG A 1 327 ? -26.692 29.360 32.580 1.00 54.69 327 ARG A O 1
ATOM 2485 N N . GLN A 1 328 ? -28.236 30.746 33.421 1.00 57.59 328 GLN A N 1
ATOM 2486 C CA . GLN A 1 328 ? -27.486 31.007 34.664 1.00 57.59 328 GLN A CA 1
ATOM 2487 C C . GLN A 1 328 ? -27.388 29.753 35.546 1.00 57.59 328 GLN A C 1
ATOM 2489 O O . GLN A 1 328 ? -26.352 29.533 36.172 1.00 57.59 328 GLN A O 1
ATOM 2494 N N . ASN A 1 329 ? -28.437 28.926 35.561 1.00 57.56 329 ASN A N 1
ATOM 2495 C CA . ASN A 1 329 ? -28.460 27.658 36.290 1.00 57.56 329 ASN A CA 1
ATOM 2496 C C . ASN A 1 329 ? -27.727 26.528 35.537 1.00 57.56 329 ASN A C 1
ATOM 2498 O O . ASN A 1 329 ? -27.168 25.638 36.171 1.00 57.56 329 ASN A O 1
ATOM 2502 N N . GLU A 1 330 ? -27.691 26.570 34.200 1.00 60.06 330 GLU A N 1
ATOM 2503 C CA . GLU A 1 330 ? -26.996 25.579 33.359 1.00 60.06 330 GLU A CA 1
ATOM 2504 C C . GLU A 1 330 ? -25.459 25.611 33.518 1.00 60.06 330 GLU A C 1
ATOM 2506 O O . GLU A 1 330 ? -24.808 24.565 33.500 1.00 60.06 330 GLU A O 1
ATOM 2511 N N . TYR A 1 331 ? -24.869 26.800 33.708 1.00 66.50 331 TYR A N 1
ATOM 2512 C CA . TYR A 1 331 ? -23.410 27.009 33.771 1.00 66.50 331 TYR A CA 1
ATOM 2513 C C . TYR A 1 331 ? -22.918 27.394 35.169 1.00 66.50 331 TYR A C 1
ATOM 2515 O O . TYR A 1 331 ? -22.126 28.323 35.345 1.00 66.50 331 TYR A O 1
ATOM 2523 N N . ASP A 1 332 ? -23.399 26.670 36.175 1.00 69.62 332 ASP A N 1
ATOM 2524 C CA . ASP A 1 332 ? -23.100 26.929 37.578 1.00 69.62 332 ASP A CA 1
ATOM 2525 C C . ASP A 1 332 ? -21.613 26.706 37.959 1.00 69.62 332 ASP A C 1
ATOM 2527 O O . ASP A 1 332 ? -20.755 26.270 37.178 1.00 69.62 332 ASP A O 1
ATOM 2531 N N . ARG A 1 333 ? -21.290 26.982 39.229 1.00 76.00 333 ARG A N 1
ATOM 2532 C CA . ARG A 1 333 ? -19.948 26.755 39.788 1.00 76.00 333 ARG A CA 1
ATOM 2533 C C . ARG A 1 333 ? -19.508 25.288 39.688 1.00 76.00 333 ARG A C 1
ATOM 2535 O O . ARG A 1 333 ? -18.322 25.039 39.466 1.00 76.00 333 ARG A O 1
ATOM 2542 N N . SER A 1 334 ? -20.416 24.326 39.850 1.00 70.88 334 SER A N 1
ATOM 2543 C CA . SER A 1 334 ? -20.098 22.901 39.709 1.00 70.88 334 SER A CA 1
ATOM 2544 C C . SER A 1 334 ? -19.662 22.572 38.277 1.00 70.88 334 SER A C 1
ATOM 2546 O O . SER A 1 334 ? -18.602 21.970 38.062 1.00 70.88 334 SER A O 1
ATOM 2548 N N . TRP A 1 335 ? -20.413 23.059 37.285 1.00 79.62 335 TRP A N 1
ATOM 2549 C CA . TRP A 1 335 ? -20.125 22.887 35.867 1.00 79.62 335 TRP A CA 1
ATOM 2550 C C . TRP A 1 335 ? -18.768 23.489 35.470 1.00 79.62 335 TRP A C 1
ATOM 2552 O O . TRP A 1 335 ? -17.945 22.789 34.864 1.00 79.62 335 TRP A O 1
ATOM 2562 N N . VAL A 1 336 ? -18.486 24.735 35.875 1.00 77.00 336 VAL A N 1
ATOM 2563 C CA . VAL A 1 336 ? -17.204 25.424 35.618 1.00 77.00 336 VAL A CA 1
ATOM 2564 C C . VAL A 1 336 ? -16.021 24.609 36.149 1.00 77.00 336 VAL A C 1
ATOM 2566 O O . VAL A 1 336 ? -15.098 24.282 35.395 1.00 77.00 336 VAL A O 1
ATOM 2569 N N . LEU A 1 337 ? -16.068 24.204 37.422 1.00 77.31 337 LEU A N 1
ATOM 2570 C CA . LEU A 1 337 ? -14.994 23.436 38.061 1.00 77.31 337 LEU A CA 1
ATOM 2571 C C . LEU A 1 337 ? -14.815 22.050 37.423 1.00 77.31 337 LEU A C 1
ATOM 2573 O O . LEU A 1 337 ? -13.684 21.601 37.220 1.00 77.31 337 LEU A O 1
ATOM 2577 N N . SER A 1 338 ? -15.908 21.374 37.052 1.00 68.56 338 SER A N 1
ATOM 2578 C CA . SER A 1 338 ? -15.845 20.085 36.346 1.00 68.56 338 SER A CA 1
ATOM 2579 C C . SER A 1 338 ? -15.144 20.208 34.983 1.00 68.56 338 SER A C 1
ATOM 2581 O O . SER A 1 338 ? -14.381 19.329 34.575 1.00 68.56 338 SER A O 1
ATOM 2583 N N . THR A 1 339 ? -15.349 21.329 34.290 1.00 70.56 339 THR A N 1
ATOM 2584 C CA . THR A 1 339 ? -14.787 21.602 32.964 1.00 70.56 339 THR A CA 1
ATOM 2585 C C . THR A 1 339 ? -13.309 21.982 33.043 1.00 70.56 339 THR A C 1
ATOM 2587 O O . THR A 1 339 ? -12.503 21.425 32.293 1.00 70.56 339 THR A O 1
ATOM 2590 N N . LEU A 1 340 ? -12.912 22.809 34.017 1.00 78.25 340 LEU A N 1
ATOM 2591 C CA . LEU A 1 340 ? -11.500 23.111 34.292 1.00 78.25 340 LEU A CA 1
ATOM 2592 C C . LEU A 1 340 ? -10.692 21.852 34.632 1.00 78.25 340 LEU A C 1
ATOM 2594 O O . LEU A 1 340 ? -9.606 21.653 34.082 1.00 78.25 340 LEU A O 1
ATOM 2598 N N . ARG A 1 341 ? -11.233 20.958 35.474 1.00 73.94 341 ARG A N 1
ATOM 2599 C CA . ARG A 1 341 ? -10.589 19.675 35.814 1.00 73.94 341 ARG A CA 1
ATOM 2600 C C . ARG A 1 341 ? -10.331 18.817 34.574 1.00 73.94 341 ARG A C 1
ATOM 2602 O O . ARG A 1 341 ? -9.221 18.310 34.416 1.00 73.94 341 ARG A O 1
ATOM 2609 N N . ARG A 1 342 ? -11.312 18.701 33.666 1.00 71.94 342 ARG A N 1
ATOM 2610 C CA . ARG A 1 342 ? -11.163 17.969 32.392 1.00 71.94 342 ARG A CA 1
ATOM 2611 C C . ARG A 1 342 ? -10.050 18.562 31.521 1.00 71.94 342 ARG A C 1
ATOM 2613 O O . ARG A 1 342 ? -9.191 17.818 31.049 1.00 71.94 342 ARG A O 1
ATOM 2620 N N . PHE A 1 343 ? -10.019 19.885 31.345 1.00 72.75 343 PHE A N 1
ATOM 2621 C CA . PHE A 1 343 ? -8.986 20.536 30.532 1.00 72.75 343 PHE A CA 1
ATOM 2622 C C . PHE A 1 343 ? -7.582 20.439 31.144 1.00 72.75 343 PHE A C 1
ATOM 2624 O O . PHE A 1 343 ? -6.634 20.128 30.420 1.00 72.75 343 PHE A O 1
ATOM 2631 N N . ARG A 1 344 ? -7.430 20.629 32.463 1.00 78.31 344 ARG A N 1
ATOM 2632 C CA . ARG A 1 344 ? -6.127 20.483 33.136 1.00 78.31 344 ARG A CA 1
ATOM 2633 C C . ARG A 1 344 ? -5.604 19.049 33.103 1.00 78.31 344 ARG A C 1
ATOM 2635 O O . ARG A 1 344 ? -4.414 18.859 32.869 1.00 78.31 344 ARG A O 1
ATOM 2642 N N . ALA A 1 345 ? -6.467 18.042 33.260 1.00 66.44 345 ALA A N 1
ATOM 2643 C CA . ALA A 1 345 ? -6.070 16.638 33.126 1.00 66.44 345 ALA A CA 1
ATOM 2644 C C . ALA A 1 345 ? -5.535 16.326 31.713 1.00 66.44 345 ALA A C 1
ATOM 2646 O O . ALA A 1 345 ? -4.495 15.678 31.568 1.00 66.44 345 ALA A O 1
ATOM 2647 N N . ALA A 1 346 ? -6.197 16.845 30.672 1.00 60.72 346 ALA A N 1
ATOM 2648 C CA . ALA A 1 346 ? -5.750 16.696 29.288 1.00 60.72 346 ALA A CA 1
ATOM 2649 C C . ALA A 1 346 ? -4.412 17.414 29.010 1.00 60.72 346 ALA A C 1
ATOM 2651 O O . ALA A 1 346 ? -3.544 16.849 28.340 1.00 60.72 346 ALA A O 1
ATOM 2652 N N . ASP A 1 347 ? -4.215 18.627 29.542 1.00 62.19 347 ASP A N 1
ATOM 2653 C CA . ASP A 1 347 ? -2.961 19.376 29.374 1.00 62.19 347 ASP A CA 1
ATOM 2654 C C . ASP A 1 347 ? -1.800 18.723 30.143 1.00 62.19 347 ASP A C 1
ATOM 2656 O O . ASP A 1 347 ? -0.723 18.539 29.580 1.00 62.19 347 ASP A O 1
ATOM 2660 N N . HIS A 1 348 ? -2.029 18.249 31.373 1.00 59.69 348 HIS A N 1
ATOM 2661 C CA . HIS A 1 348 ? -1.045 17.487 32.152 1.00 59.69 348 HIS A CA 1
ATOM 2662 C C . HIS A 1 348 ? -0.613 16.206 31.419 1.00 59.69 348 HIS A C 1
ATOM 2664 O O . HIS A 1 348 ? 0.580 15.946 31.256 1.00 59.69 348 HIS A O 1
ATOM 2670 N N . GLY A 1 349 ? -1.569 15.438 30.883 1.00 49.31 349 GLY A N 1
ATOM 2671 C CA . GLY A 1 349 ? -1.286 14.258 30.060 1.00 49.31 349 GLY A CA 1
ATOM 2672 C C . GLY A 1 349 ? -0.587 14.572 28.728 1.00 49.31 349 GLY A C 1
ATOM 2673 O O . GLY A 1 349 ? 0.021 13.686 28.125 1.00 49.31 349 GLY A O 1
ATOM 2674 N N . ARG A 1 350 ? -0.643 15.817 28.239 1.00 49.16 350 ARG A N 1
ATOM 2675 C CA . ARG A 1 350 ? 0.147 16.285 27.088 1.00 49.16 350 ARG A CA 1
ATOM 2676 C C . ARG A 1 350 ? 1.559 16.698 27.509 1.00 49.16 350 ARG A C 1
ATOM 2678 O O . ARG A 1 350 ? 2.510 16.266 26.864 1.00 49.16 350 ARG A O 1
ATOM 2685 N N . ARG A 1 351 ? 1.702 17.472 28.591 1.00 50.81 351 ARG A N 1
ATOM 2686 C CA . ARG A 1 351 ? 3.003 17.899 29.137 1.00 50.81 351 ARG A CA 1
ATOM 2687 C C . ARG A 1 351 ? 3.864 16.704 29.520 1.00 50.81 351 ARG A C 1
ATOM 2689 O O . ARG A 1 351 ? 4.977 16.624 29.030 1.00 50.81 351 ARG A O 1
ATOM 2696 N N . ALA A 1 352 ? 3.320 15.721 30.239 1.00 48.38 352 ALA A N 1
ATOM 2697 C CA . ALA A 1 352 ? 4.063 14.520 30.627 1.00 48.38 352 ALA A CA 1
ATOM 2698 C C . ALA A 1 352 ? 4.600 13.718 29.421 1.00 48.38 352 ALA A C 1
ATOM 2700 O O . ALA A 1 352 ? 5.689 13.157 29.486 1.00 48.38 352 ALA A O 1
ATOM 2701 N N . ARG A 1 353 ? 3.880 13.700 28.286 1.00 47.47 353 ARG A N 1
ATOM 2702 C CA . ARG A 1 353 ? 4.360 13.083 27.032 1.00 47.47 353 ARG A CA 1
ATOM 2703 C C . ARG A 1 353 ? 5.449 13.907 26.343 1.00 47.47 353 ARG A C 1
ATOM 2705 O O . ARG A 1 353 ? 6.396 13.331 25.819 1.00 47.47 353 ARG A O 1
ATOM 2712 N N . ILE A 1 354 ? 5.328 15.235 26.349 1.00 44.50 354 ILE A N 1
ATOM 2713 C CA . ILE A 1 354 ? 6.358 16.143 25.816 1.00 44.50 354 ILE A CA 1
ATOM 2714 C C . ILE A 1 354 ? 7.626 16.071 26.675 1.00 44.50 354 ILE A C 1
ATOM 2716 O O . ILE A 1 354 ? 8.721 16.021 26.133 1.00 44.50 354 ILE A O 1
ATOM 2720 N N . GLU A 1 355 ? 7.484 16.011 27.994 1.00 44.78 355 GLU A N 1
ATOM 2721 C CA . GLU A 1 355 ? 8.577 15.906 28.959 1.00 44.78 355 GLU A CA 1
ATOM 2722 C C . GLU A 1 355 ? 9.273 14.541 28.878 1.00 44.78 355 GLU A C 1
ATOM 2724 O O . GLU A 1 355 ? 10.498 14.493 28.824 1.00 44.78 355 GLU A O 1
ATOM 2729 N N . ALA A 1 356 ? 8.524 13.442 28.725 1.00 44.84 356 ALA A N 1
ATOM 2730 C CA . ALA A 1 356 ? 9.094 12.131 28.404 1.00 44.84 356 ALA A CA 1
ATOM 2731 C C . ALA A 1 356 ? 9.847 12.138 27.057 1.00 44.84 356 ALA A C 1
ATOM 2733 O O . ALA A 1 356 ? 10.960 11.623 26.972 1.00 44.84 356 ALA A O 1
ATOM 2734 N N . GLY A 1 357 ? 9.285 12.770 26.018 1.00 37.03 357 GLY A N 1
ATOM 2735 C CA . GLY A 1 357 ? 9.937 12.924 24.712 1.00 37.03 357 GLY A CA 1
ATOM 2736 C C . GLY A 1 357 ? 11.196 13.801 24.753 1.00 37.03 357 GLY A C 1
ATOM 2737 O O . GLY A 1 357 ? 12.197 13.469 24.126 1.00 37.03 357 GLY A O 1
ATOM 2738 N N . LEU A 1 358 ? 11.185 14.886 25.531 1.00 41.12 358 LEU A N 1
ATOM 2739 C CA . LEU A 1 358 ? 12.354 15.738 25.766 1.00 41.12 358 LEU A CA 1
ATOM 2740 C C . LEU A 1 358 ? 13.417 15.018 26.596 1.00 41.12 358 LEU A C 1
ATOM 2742 O O . LEU A 1 358 ? 14.595 15.125 26.281 1.00 41.12 358 LEU A O 1
ATOM 2746 N N . SER A 1 359 ? 13.024 14.241 27.605 1.00 42.03 359 SER A N 1
ATOM 2747 C CA . SER A 1 359 ? 13.947 13.420 28.391 1.00 42.03 359 SER A CA 1
ATOM 2748 C C . SER A 1 359 ? 14.631 12.361 27.514 1.00 42.03 359 SER A C 1
ATOM 2750 O O . SER A 1 359 ? 15.848 12.205 27.588 1.00 42.03 359 SER A O 1
ATOM 2752 N N . LEU A 1 360 ? 13.895 11.729 26.590 1.00 40.25 360 LEU A N 1
ATOM 2753 C CA . LEU A 1 360 ? 14.444 10.834 25.560 1.00 40.25 360 LEU A CA 1
ATOM 2754 C C . LEU A 1 360 ? 15.387 11.549 24.571 1.00 40.25 360 LEU A C 1
ATOM 2756 O O . LEU A 1 360 ? 16.407 10.984 24.187 1.00 40.25 360 LEU A O 1
ATOM 2760 N N . LEU A 1 361 ? 15.093 12.793 24.180 1.00 34.62 361 LEU A N 1
ATOM 2761 C CA . LEU A 1 361 ? 15.960 13.592 23.298 1.00 34.62 361 LEU A CA 1
ATOM 2762 C C . LEU A 1 361 ? 17.235 14.099 23.997 1.00 34.62 361 LEU A C 1
ATOM 2764 O O . LEU A 1 361 ? 18.270 14.250 23.351 1.00 34.62 361 LEU A O 1
ATOM 2768 N N . LEU A 1 362 ? 17.170 14.365 25.303 1.00 38.69 362 LEU A N 1
ATOM 2769 C CA . LEU A 1 362 ? 18.269 14.924 26.101 1.00 38.69 362 LEU A CA 1
ATOM 2770 C C . LEU A 1 362 ? 19.183 13.856 26.732 1.00 38.69 362 LEU A C 1
ATOM 2772 O O . LEU A 1 362 ? 20.204 14.208 27.318 1.00 38.69 362 LEU A O 1
ATOM 2776 N N . THR A 1 363 ? 18.858 12.565 26.600 1.00 37.62 363 THR A N 1
ATOM 2777 C CA . THR A 1 363 ? 19.635 11.440 27.164 1.00 37.62 363 THR A CA 1
ATOM 2778 C C . THR A 1 363 ? 20.411 10.629 26.118 1.00 37.62 363 THR A C 1
ATOM 2780 O O . THR A 1 363 ? 20.741 9.468 26.344 1.00 37.62 363 THR A O 1
ATOM 2783 N N . SER A 1 364 ? 20.782 11.245 24.989 1.00 29.02 364 SER A N 1
ATOM 2784 C CA . SER A 1 364 ? 21.718 10.649 24.022 1.00 29.02 364 SER A CA 1
ATOM 2785 C C . SER A 1 364 ? 23.180 10.970 24.398 1.00 29.02 364 SER A C 1
ATOM 2787 O O . SER A 1 364 ? 23.574 12.137 24.330 1.00 29.02 364 SER A O 1
ATOM 2789 N N . PRO A 1 365 ? 24.020 9.984 24.777 1.00 38.59 365 PRO A N 1
ATOM 2790 C CA . PRO A 1 365 ? 25.351 10.251 25.316 1.00 38.59 365 PRO A CA 1
ATOM 2791 C C . PRO A 1 365 ? 26.410 10.429 24.218 1.00 38.59 365 PRO A C 1
ATOM 2793 O O . PRO A 1 365 ? 26.810 9.471 23.556 1.00 38.59 365 PRO A O 1
ATOM 2796 N N . ALA A 1 366 ? 26.948 11.642 24.078 1.00 28.70 366 ALA A N 1
ATOM 2797 C CA . ALA A 1 366 ? 28.171 11.890 23.315 1.00 28.70 366 ALA A CA 1
ATOM 2798 C C . ALA A 1 366 ? 29.045 12.966 23.985 1.00 28.70 366 ALA A C 1
ATOM 2800 O O . ALA A 1 366 ? 28.568 14.044 24.320 1.00 28.70 366 ALA A O 1
ATOM 2801 N N . ALA A 1 367 ? 30.343 12.666 24.113 1.00 29.36 367 ALA A N 1
ATOM 2802 C CA . ALA A 1 367 ? 31.418 13.563 24.563 1.00 29.36 367 ALA A CA 1
ATOM 2803 C C . ALA A 1 367 ? 31.419 14.017 26.043 1.00 29.36 367 ALA A C 1
ATOM 2805 O O . ALA A 1 367 ? 31.444 15.206 26.349 1.00 29.36 367 ALA A O 1
ATOM 2806 N N . ALA A 1 368 ? 31.598 13.065 26.964 1.00 29.17 368 ALA A N 1
ATOM 2807 C CA . ALA A 1 368 ? 32.332 13.349 28.199 1.00 29.17 368 ALA A CA 1
ATOM 2808 C C . ALA A 1 368 ? 33.851 13.277 27.928 1.00 29.17 368 ALA A C 1
ATOM 2810 O O . ALA A 1 368 ? 34.406 12.186 27.790 1.00 29.17 368 ALA A O 1
ATOM 2811 N N . ARG A 1 369 ? 34.530 14.430 27.859 1.00 30.02 369 ARG A N 1
ATOM 2812 C CA . ARG A 1 369 ? 35.991 14.542 28.031 1.00 30.02 369 ARG A CA 1
ATOM 2813 C C . ARG A 1 369 ? 36.343 15.806 28.815 1.00 30.02 369 ARG A C 1
ATOM 2815 O O . ARG A 1 369 ? 36.349 16.897 28.265 1.00 30.02 369 ARG A O 1
ATOM 2822 N N . ASP A 1 370 ? 36.605 15.575 30.098 1.00 34.12 370 ASP A N 1
ATOM 2823 C CA . ASP A 1 370 ? 37.662 16.182 30.914 1.00 34.12 370 ASP A CA 1
ATOM 2824 C C . ASP A 1 370 ? 38.034 17.659 30.665 1.00 34.12 370 ASP A C 1
ATOM 2826 O O . ASP A 1 370 ? 38.782 17.966 29.743 1.00 34.12 370 ASP A O 1
ATOM 2830 N N . HIS A 1 371 ? 37.610 18.534 31.583 1.00 31.75 371 HIS A N 1
ATOM 2831 C CA . HIS A 1 371 ? 38.525 19.401 32.339 1.00 31.75 371 HIS A CA 1
ATOM 2832 C C . HIS A 1 371 ? 37.889 19.767 33.693 1.00 31.75 371 HIS A C 1
ATOM 2834 O O . HIS A 1 371 ? 36.706 20.100 33.766 1.00 31.75 371 HIS A O 1
ATOM 2840 N N . GLY A 1 372 ? 38.658 19.640 34.779 1.00 30.70 372 GLY A N 1
ATOM 2841 C CA . GLY A 1 372 ? 38.161 19.766 36.156 1.00 30.70 372 GLY A CA 1
ATOM 2842 C C . GLY A 1 372 ? 38.239 21.173 36.763 1.00 30.70 372 GLY A C 1
ATOM 2843 O O . GLY A 1 372 ? 38.823 22.089 36.190 1.00 30.70 372 GLY A O 1
ATOM 2844 N N . GLY A 1 373 ? 37.694 21.314 37.978 1.00 29.22 373 GLY A N 1
ATOM 2845 C CA . GLY A 1 373 ? 37.798 22.527 38.801 1.00 29.22 373 GLY A CA 1
ATOM 2846 C C . GLY A 1 373 ? 36.512 22.870 39.564 1.00 29.22 373 GLY A C 1
ATOM 2847 O O . GLY A 1 373 ? 35.529 23.301 38.976 1.00 29.22 373 GLY A O 1
ATOM 2848 N N . HIS A 1 374 ? 36.530 22.700 40.889 1.00 28.14 374 HIS A N 1
ATOM 2849 C CA . HIS A 1 374 ? 35.535 23.248 41.830 1.00 28.14 374 HIS A CA 1
ATOM 2850 C C . HIS A 1 374 ? 35.535 24.798 41.849 1.00 28.14 374 HIS A C 1
ATOM 2852 O O . HIS A 1 374 ? 36.552 25.384 41.474 1.00 28.14 374 HIS A O 1
ATOM 2858 N N . PRO A 1 375 ? 34.556 25.475 42.496 1.00 34.84 375 PRO A N 1
ATOM 2859 C CA . PRO A 1 375 ? 33.141 25.139 42.715 1.00 34.84 375 PRO A CA 1
ATOM 2860 C C . PRO A 1 375 ? 32.182 26.294 42.304 1.00 34.84 375 PRO A C 1
ATOM 2862 O O . PRO A 1 375 ? 32.607 27.403 41.992 1.00 34.84 375 PRO A O 1
ATOM 2865 N N . MET A 1 376 ? 30.866 26.061 42.377 1.00 34.75 376 MET A N 1
ATOM 2866 C CA . MET A 1 376 ? 29.834 27.114 42.275 1.00 34.75 376 MET A CA 1
ATOM 2867 C C . MET A 1 376 ? 29.899 28.122 43.438 1.00 34.75 376 MET A C 1
ATOM 2869 O O . MET A 1 376 ? 30.137 27.714 44.578 1.00 34.75 376 MET A O 1
ATOM 2873 N N . PRO A 1 377 ? 29.535 29.393 43.182 1.00 29.89 377 PRO A N 1
ATOM 2874 C CA . PRO A 1 377 ? 28.751 30.156 44.152 1.00 29.89 377 PRO A CA 1
ATOM 2875 C C . PRO A 1 377 ? 27.485 30.814 43.557 1.00 29.89 377 PRO A C 1
ATOM 2877 O O . PRO A 1 377 ? 27.549 31.581 42.603 1.00 29.89 377 PRO A O 1
ATOM 2880 N N . ASP A 1 378 ? 26.361 30.470 44.188 1.00 27.16 378 ASP A N 1
ATOM 2881 C CA . ASP A 1 378 ? 25.144 31.235 44.535 1.00 27.16 378 ASP A CA 1
ATOM 2882 C C . ASP A 1 378 ? 24.564 32.356 43.614 1.00 27.16 378 ASP A C 1
ATOM 2884 O O . ASP A 1 378 ? 25.266 33.303 43.252 1.00 27.16 378 ASP A O 1
ATOM 2888 N N . PRO A 1 379 ? 23.244 32.346 43.300 1.00 43.31 379 PRO A N 1
ATOM 2889 C CA . PRO A 1 379 ? 22.617 33.322 42.410 1.00 43.31 379 PRO A CA 1
ATOM 2890 C C . PRO A 1 379 ? 21.860 34.443 43.151 1.00 43.31 379 PRO A C 1
ATOM 2892 O O . PRO A 1 379 ? 20.661 34.335 43.396 1.00 43.31 379 PRO A O 1
ATOM 2895 N N . THR A 1 380 ? 22.497 35.594 43.377 1.00 27.30 380 THR A N 1
ATOM 2896 C CA . THR A 1 380 ? 21.781 36.864 43.639 1.00 27.30 380 THR A CA 1
ATOM 2897 C C . THR A 1 380 ? 22.625 38.081 43.267 1.00 27.30 380 THR A C 1
ATOM 2899 O O . THR A 1 380 ? 23.700 38.240 43.834 1.00 27.30 380 THR A O 1
ATOM 2902 N N . LEU A 1 381 ? 22.104 38.982 42.414 1.00 27.77 381 LEU A N 1
ATOM 2903 C CA . LEU A 1 381 ? 22.036 40.438 42.670 1.00 27.77 381 LEU A CA 1
ATOM 2904 C C . LEU A 1 381 ? 21.413 41.244 41.506 1.00 27.77 381 LEU A C 1
ATOM 2906 O O . LEU A 1 381 ? 21.734 41.052 40.340 1.00 27.77 381 LEU A O 1
ATOM 2910 N N . ALA A 1 382 ? 20.517 42.158 41.898 1.00 26.39 382 ALA A N 1
ATOM 2911 C CA . ALA A 1 382 ? 20.104 43.434 41.285 1.00 26.39 382 ALA A CA 1
ATOM 2912 C C . ALA A 1 382 ? 20.550 43.760 39.835 1.00 26.39 382 ALA A C 1
ATOM 2914 O O . ALA A 1 382 ? 21.730 43.867 39.530 1.00 26.39 382 ALA A O 1
ATOM 2915 N N . ARG A 1 383 ? 19.610 44.021 38.911 1.00 29.58 383 ARG A N 1
ATOM 2916 C CA . ARG A 1 383 ? 19.002 45.359 38.667 1.00 29.58 383 ARG A CA 1
ATOM 2917 C C . ARG A 1 383 ? 20.024 46.506 38.546 1.00 29.58 383 ARG A C 1
ATOM 2919 O O . ARG A 1 383 ? 20.537 46.922 39.575 1.00 29.58 383 ARG A O 1
ATOM 2926 N N . HIS A 1 384 ? 20.133 47.112 37.358 1.00 27.39 384 HIS A N 1
ATOM 2927 C CA . HIS A 1 384 ? 20.030 48.560 37.022 1.00 27.39 384 HIS A CA 1
ATOM 2928 C C . HIS A 1 384 ? 20.286 48.677 35.495 1.00 27.39 384 HIS A C 1
ATOM 2930 O O . HIS A 1 384 ? 21.242 48.103 34.993 1.00 27.39 384 HIS A O 1
ATOM 2936 N N . ALA A 1 385 ? 19.325 49.120 34.676 1.00 25.66 385 ALA A N 1
ATOM 2937 C CA . ALA A 1 385 ? 18.997 50.521 34.367 1.00 25.66 385 ALA A CA 1
ATOM 2938 C C . ALA A 1 385 ? 20.099 51.245 33.555 1.00 25.66 385 ALA A C 1
ATOM 2940 O O . ALA A 1 385 ? 21.174 51.509 34.079 1.00 25.66 385 ALA A O 1
ATOM 2941 N N . GLY A 1 386 ? 19.812 51.593 32.290 1.00 24.39 386 GLY A N 1
ATOM 2942 C CA . GLY A 1 386 ? 20.747 52.322 31.417 1.00 24.39 386 GLY A CA 1
ATOM 2943 C C . GLY A 1 386 ? 20.305 52.401 29.949 1.00 24.39 386 GLY A C 1
ATOM 2944 O O . GLY A 1 386 ? 20.627 51.532 29.149 1.00 24.39 386 GLY A O 1
ATOM 2945 N N . SER A 1 387 ? 19.563 53.449 29.593 1.00 26.88 387 SER A N 1
ATOM 2946 C CA . SER A 1 387 ? 19.164 53.793 28.218 1.00 26.88 387 SER A CA 1
ATOM 2947 C C . SER A 1 387 ? 20.197 54.686 27.514 1.00 26.88 387 SER A C 1
ATOM 2949 O O . SER A 1 387 ? 20.623 55.647 28.149 1.00 26.88 387 SER A O 1
ATOM 2951 N N . ALA A 1 388 ? 20.482 54.471 26.217 1.00 25.00 388 ALA A N 1
ATOM 2952 C CA . ALA A 1 388 ? 20.649 55.538 25.200 1.00 25.00 388 ALA A CA 1
ATOM 2953 C C . ALA A 1 388 ? 20.993 54.999 23.783 1.00 25.00 388 ALA A C 1
ATOM 2955 O O . ALA A 1 388 ? 22.046 54.415 23.564 1.00 25.00 388 ALA A O 1
ATOM 2956 N N . SER A 1 389 ? 20.053 55.228 22.861 1.00 25.61 389 SER A N 1
ATOM 2957 C CA . SER A 1 389 ? 20.142 55.588 21.424 1.00 25.61 389 SER A CA 1
ATOM 2958 C C . SER A 1 389 ? 21.469 55.655 20.624 1.00 25.61 389 SER A C 1
ATOM 2960 O O . SER A 1 389 ? 22.459 56.199 21.096 1.00 25.61 389 SER A O 1
ATOM 2962 N N . GLU A 1 390 ? 21.323 55.341 19.317 1.00 25.00 390 GLU A N 1
ATOM 2963 C CA . GLU A 1 390 ? 22.114 55.787 18.132 1.00 25.00 390 GLU A CA 1
ATOM 2964 C C . GLU A 1 390 ? 23.552 55.230 17.952 1.00 25.00 390 GLU A C 1
ATOM 2966 O O . GLU A 1 390 ? 24.324 55.151 18.894 1.00 25.00 390 GLU A O 1
ATOM 2971 N N . GLY A 1 391 ? 24.021 54.834 16.754 1.00 22.52 391 GLY A N 1
ATOM 2972 C CA . GLY A 1 391 ? 23.394 54.702 15.424 1.00 22.52 391 GLY A CA 1
ATOM 2973 C C . GLY A 1 391 ? 24.433 54.348 14.324 1.00 22.52 391 GLY A C 1
ATOM 2974 O O . GLY A 1 391 ? 25.617 54.590 14.524 1.00 22.52 391 GLY A O 1
ATOM 2975 N N . ALA A 1 392 ? 23.980 53.836 13.159 1.00 22.88 392 ALA A N 1
ATOM 2976 C CA . ALA A 1 392 ? 24.762 53.506 11.933 1.00 22.88 392 ALA A CA 1
ATOM 2977 C C . ALA A 1 392 ? 25.798 52.337 12.015 1.00 22.88 392 ALA A C 1
ATOM 2979 O O . ALA A 1 392 ? 26.388 52.101 13.057 1.00 22.88 392 ALA A O 1
ATOM 2980 N N . ALA A 1 393 ? 26.116 51.565 10.955 1.00 23.73 393 ALA A N 1
ATOM 2981 C CA . ALA A 1 393 ? 25.441 51.286 9.672 1.00 23.73 393 ALA A CA 1
ATOM 2982 C C . ALA A 1 393 ? 26.037 50.031 8.959 1.00 23.73 393 ALA A C 1
ATOM 2984 O O . ALA A 1 393 ? 27.191 49.683 9.173 1.00 23.73 393 ALA A O 1
ATOM 2985 N N . HIS A 1 394 ? 25.256 49.466 8.020 1.00 25.66 394 HIS A N 1
ATOM 2986 C CA . HIS A 1 394 ? 25.640 48.647 6.841 1.00 25.66 394 HIS A CA 1
ATOM 2987 C C . HIS A 1 394 ? 26.085 47.158 6.937 1.00 25.66 394 HIS A C 1
ATOM 2989 O O . HIS A 1 394 ? 27.211 46.849 7.300 1.00 25.66 394 HIS A O 1
ATOM 2995 N N . ALA A 1 395 ? 25.239 46.316 6.300 1.00 25.94 395 ALA A N 1
ATOM 2996 C CA . ALA A 1 395 ? 25.572 45.243 5.331 1.00 25.94 395 ALA A CA 1
ATOM 2997 C C . ALA A 1 395 ? 26.191 43.916 5.871 1.00 25.94 395 ALA A C 1
ATOM 2999 O O . ALA A 1 395 ? 27.021 43.940 6.764 1.00 25.94 395 ALA A O 1
ATOM 3000 N N . VAL A 1 396 ? 25.866 42.695 5.399 1.00 24.95 396 VAL A N 1
ATOM 3001 C CA . VAL A 1 396 ? 25.052 42.176 4.265 1.00 24.95 396 VAL A CA 1
ATOM 3002 C C . VAL A 1 396 ? 24.345 40.866 4.691 1.00 24.95 396 VAL A C 1
ATOM 3004 O O . VAL A 1 396 ? 24.998 40.040 5.320 1.00 24.95 396 VAL A O 1
ATOM 3007 N N . ASN A 1 397 ? 23.072 40.645 4.304 1.00 27.38 397 ASN A N 1
ATOM 3008 C CA . ASN A 1 397 ? 22.520 39.374 3.753 1.00 27.38 397 ASN A CA 1
ATOM 3009 C C . ASN A 1 397 ? 20.972 39.398 3.660 1.00 27.38 397 ASN A C 1
ATOM 3011 O O . ASN A 1 397 ? 20.281 39.235 4.662 1.00 27.38 397 ASN A O 1
ATOM 3015 N N . GLY A 1 398 ? 20.428 39.566 2.444 1.00 23.92 398 GLY A N 1
ATOM 3016 C CA . GLY A 1 398 ? 19.037 39.190 2.101 1.00 23.92 398 GLY A CA 1
ATOM 3017 C C . GLY A 1 398 ? 18.939 37.689 1.762 1.00 23.92 398 GLY A C 1
ATOM 3018 O O . GLY A 1 398 ? 19.957 37.005 1.763 1.00 23.92 398 GLY A O 1
ATOM 3019 N N . HIS A 1 399 ? 17.799 37.093 1.405 1.00 24.59 399 HIS A N 1
ATOM 3020 C CA . HIS A 1 399 ? 16.514 37.610 0.898 1.00 24.59 399 HIS A CA 1
ATOM 3021 C C . HIS A 1 399 ? 15.371 36.787 1.546 1.00 24.59 399 HIS A C 1
ATOM 3023 O O . HIS A 1 399 ? 15.516 35.580 1.708 1.00 24.59 399 HIS A O 1
ATOM 3029 N N . SER A 1 400 ? 14.334 37.397 2.131 1.00 25.28 400 SER A N 1
ATOM 3030 C CA . SER A 1 400 ? 13.076 37.885 1.513 1.00 25.28 400 SER A CA 1
ATOM 3031 C C . SER A 1 400 ? 12.087 36.786 1.058 1.00 25.28 400 SER A C 1
ATOM 3033 O O . SER A 1 400 ? 12.414 36.022 0.152 1.00 25.28 400 SER A O 1
ATOM 3035 N N . PRO A 1 401 ? 10.856 36.738 1.618 1.00 25.08 401 PRO A N 1
ATOM 3036 C CA . PRO A 1 401 ? 9.755 35.916 1.110 1.00 25.08 401 PRO A CA 1
ATOM 3037 C C . PRO A 1 401 ? 9.060 36.578 -0.095 1.00 25.08 401 PRO A C 1
ATOM 3039 O O . PRO A 1 401 ? 9.111 37.797 -0.257 1.00 25.08 401 PRO A O 1
ATOM 3042 N N . ILE A 1 402 ? 8.384 35.780 -0.928 1.00 23.42 402 ILE A N 1
ATOM 3043 C CA . ILE A 1 402 ? 7.668 36.264 -2.119 1.00 23.42 402 ILE A CA 1
ATOM 3044 C C . ILE A 1 402 ? 6.207 36.584 -1.782 1.00 23.42 402 ILE A C 1
ATOM 3046 O O . ILE A 1 402 ? 5.423 35.697 -1.451 1.00 23.42 402 ILE A O 1
ATOM 3050 N N . THR A 1 403 ? 5.837 37.851 -1.957 1.00 21.31 403 THR A N 1
ATOM 3051 C CA . THR A 1 403 ? 4.448 38.310 -2.082 1.00 21.31 403 THR A CA 1
ATOM 3052 C C . THR A 1 403 ? 3.924 37.983 -3.483 1.00 21.31 403 THR A C 1
ATOM 3054 O O . THR A 1 403 ? 4.610 38.269 -4.464 1.00 21.31 403 THR A O 1
ATOM 3057 N N . VAL A 1 404 ? 2.699 37.462 -3.610 1.00 23.77 404 VAL A N 1
ATOM 3058 C CA . VAL A 1 404 ? 1.981 37.408 -4.899 1.00 23.77 404 VAL A CA 1
ATOM 3059 C C . VAL A 1 404 ? 0.730 38.278 -4.816 1.00 23.77 404 VAL A C 1
ATOM 3061 O O . VAL A 1 404 ? -0.008 38.238 -3.835 1.00 23.77 404 VAL A O 1
ATOM 3064 N N . SER A 1 405 ? 0.550 39.107 -5.843 1.00 23.50 405 SER A N 1
ATOM 3065 C CA . SER A 1 405 ? -0.446 40.178 -5.894 1.00 23.50 405 SER A CA 1
ATOM 3066 C C . SER A 1 405 ? -1.875 39.673 -6.090 1.00 23.50 405 SER A C 1
ATOM 3068 O O . SER A 1 405 ? -2.108 38.736 -6.855 1.00 23.50 405 SER A O 1
ATOM 3070 N N . MET A 1 406 ? -2.844 40.388 -5.513 1.00 25.05 406 MET A N 1
ATOM 3071 C CA . MET A 1 406 ? -4.228 40.349 -5.988 1.00 25.05 406 MET A CA 1
ATOM 3072 C C . MET A 1 406 ? -4.298 40.966 -7.390 1.00 25.05 406 MET A C 1
ATOM 3074 O O . MET A 1 406 ? -3.930 42.125 -7.580 1.00 25.05 406 MET A O 1
ATOM 3078 N N . ALA A 1 407 ? -4.790 40.203 -8.365 1.00 24.25 407 ALA A N 1
ATOM 3079 C CA . ALA A 1 407 ? -5.147 40.732 -9.674 1.00 24.25 407 ALA A CA 1
ATOM 3080 C C . ALA A 1 407 ? -6.587 41.265 -9.641 1.00 24.25 407 ALA A C 1
ATOM 3082 O O . ALA A 1 407 ? -7.517 40.555 -9.262 1.00 24.25 407 ALA A O 1
ATOM 3083 N N . VAL A 1 408 ? -6.746 42.525 -10.040 1.00 24.27 408 VAL A N 1
ATOM 3084 C CA . VAL A 1 408 ? -8.034 43.213 -10.187 1.00 24.27 408 VAL A CA 1
ATOM 3085 C C . VAL A 1 408 ? -8.834 42.597 -11.339 1.00 24.27 408 VAL A C 1
ATOM 3087 O O . VAL A 1 408 ? -8.284 42.364 -12.415 1.00 24.27 408 VAL A O 1
ATOM 3090 N N . VAL A 1 409 ? -10.141 42.414 -11.141 1.00 24.98 409 VAL A N 1
ATOM 3091 C CA . VAL A 1 409 ? -11.132 42.254 -12.219 1.00 24.98 409 VAL A CA 1
ATOM 3092 C C . VAL A 1 409 ? -12.077 43.461 -12.131 1.00 24.98 409 VAL A C 1
ATOM 3094 O O . VAL A 1 409 ? -12.437 43.827 -11.011 1.00 24.98 409 VAL A O 1
ATOM 3097 N N . PRO A 1 410 ? -12.412 44.143 -13.243 1.00 29.20 410 PRO A N 1
ATOM 3098 C CA . PRO A 1 410 ? -13.057 45.446 -13.171 1.00 29.20 410 PRO A CA 1
ATOM 3099 C C . PRO A 1 410 ? -14.576 45.357 -13.027 1.00 29.20 410 PRO A C 1
ATOM 3101 O O . PRO A 1 410 ? -15.230 44.516 -13.640 1.00 29.20 410 PRO A O 1
ATOM 3104 N N . ASP A 1 411 ? -15.110 46.311 -12.271 1.00 24.84 411 ASP A N 1
ATOM 3105 C CA . ASP A 1 411 ? -16.518 46.694 -12.286 1.00 24.84 411 ASP A CA 1
ATOM 3106 C C . ASP A 1 411 ? -16.892 47.266 -13.665 1.00 24.84 411 ASP A C 1
ATOM 3108 O O . ASP A 1 411 ? -16.140 48.063 -14.235 1.00 24.84 411 ASP A O 1
ATOM 3112 N N . CYS A 1 412 ? -18.056 46.891 -14.193 1.00 24.67 412 CYS A N 1
ATOM 3113 C CA . CYS A 1 412 ? -18.665 47.511 -15.372 1.00 24.67 412 CYS A CA 1
ATOM 3114 C C . CYS A 1 412 ? -20.179 47.575 -15.168 1.00 24.67 412 CYS A C 1
ATOM 3116 O O . CYS A 1 412 ? -20.881 46.570 -15.253 1.00 24.67 412 CYS A O 1
ATOM 3118 N N . SER A 1 413 ? -20.655 48.781 -14.875 1.00 27.27 413 SER A N 1
ATOM 3119 C CA . SER A 1 413 ? -22.059 49.122 -14.691 1.00 27.27 413 SER A CA 1
ATOM 3120 C C . SER A 1 413 ? -22.743 49.498 -16.012 1.00 27.27 413 SER A C 1
ATOM 3122 O O . SER A 1 413 ? -22.107 50.004 -16.936 1.00 27.27 413 SER A O 1
ATOM 3124 N N . GLY A 1 414 ? -24.067 49.313 -16.050 1.00 26.38 414 GLY A N 1
ATOM 3125 C CA . GLY A 1 414 ? -24.939 49.636 -17.185 1.00 26.38 414 GLY A CA 1
ATOM 3126 C C . GLY A 1 414 ? -25.221 48.423 -18.085 1.00 26.38 414 GLY A C 1
ATOM 3127 O O . GLY A 1 414 ? -24.341 47.606 -18.323 1.00 26.38 414 GLY A O 1
ATOM 3128 N N . GLY A 1 415 ? -26.430 48.241 -18.608 1.00 25.77 415 GLY A N 1
ATOM 3129 C CA . GLY A 1 415 ? -27.636 49.060 -18.486 1.00 25.77 415 GLY A CA 1
ATOM 3130 C C . GLY A 1 415 ? -28.661 48.636 -19.543 1.00 25.77 415 GLY A C 1
ATOM 3131 O O . GLY A 1 415 ? -28.271 48.092 -20.570 1.00 25.77 415 GLY A O 1
ATOM 3132 N N . ASP A 1 416 ? -29.927 48.927 -19.260 1.00 26.14 416 ASP A N 1
ATOM 3133 C CA . ASP A 1 416 ? -31.079 48.944 -20.171 1.00 26.14 416 ASP A CA 1
ATOM 3134 C C . ASP A 1 416 ? -31.628 47.620 -20.766 1.00 26.14 416 ASP A C 1
ATOM 3136 O O . ASP A 1 416 ? -30.963 46.848 -21.450 1.00 26.14 416 ASP A O 1
ATOM 3140 N N . ASP A 1 417 ? -32.935 47.473 -20.524 1.00 25.38 417 ASP A N 1
ATOM 3141 C CA . ASP A 1 417 ? -33.998 47.075 -21.453 1.00 25.38 417 ASP A CA 1
ATOM 3142 C C . ASP A 1 417 ? -34.213 45.626 -21.961 1.00 25.38 417 ASP A C 1
ATOM 3144 O O . ASP A 1 417 ? -33.524 45.086 -22.823 1.00 25.38 417 ASP A O 1
ATOM 3148 N N . CYS A 1 418 ? -35.398 45.148 -21.548 1.00 23.19 418 CYS A N 1
ATOM 3149 C CA . CYS A 1 418 ? -36.468 44.568 -22.373 1.00 23.19 418 CYS A CA 1
ATOM 3150 C C . CYS A 1 418 ? -36.641 43.042 -22.540 1.00 23.19 418 CYS A C 1
ATOM 3152 O O . CYS A 1 418 ? -35.729 42.264 -22.797 1.00 23.19 418 CYS A O 1
ATOM 3154 N N . ASP A 1 419 ? -37.936 42.710 -22.473 1.00 25.09 419 ASP A N 1
ATOM 3155 C CA . ASP A 1 419 ? -38.678 41.605 -23.082 1.00 25.09 419 ASP A CA 1
ATOM 3156 C C . ASP A 1 419 ? -38.528 40.158 -22.568 1.00 25.09 419 ASP A C 1
ATOM 3158 O O . ASP A 1 419 ? -37.664 39.369 -22.949 1.00 25.09 419 ASP A O 1
ATOM 3162 N N . LEU A 1 420 ? -39.562 39.769 -21.807 1.00 28.61 420 LEU A N 1
ATOM 3163 C CA . LEU A 1 420 ? -40.169 38.434 -21.862 1.00 28.61 420 LEU A CA 1
ATOM 3164 C C . LEU A 1 420 ? -40.521 38.061 -23.315 1.00 28.61 420 LEU A C 1
ATOM 3166 O O . LEU A 1 420 ? -40.932 38.923 -24.094 1.00 28.61 420 LEU A O 1
ATOM 3170 N N . PRO A 1 421 ? -40.538 36.759 -23.640 1.00 31.30 421 PRO A N 1
ATOM 3171 C CA . PRO A 1 421 ? -41.857 36.219 -23.985 1.00 31.30 421 PRO A CA 1
ATOM 3172 C C . PRO A 1 421 ? -42.171 34.827 -23.412 1.00 31.30 421 PRO A C 1
ATOM 3174 O O . PRO A 1 421 ? -41.319 33.948 -23.303 1.00 31.30 421 PRO A O 1
ATOM 3177 N N . ASP A 1 422 ? -43.460 34.632 -23.140 1.00 27.80 422 ASP A N 1
ATOM 3178 C CA . ASP A 1 422 ? -44.126 33.340 -22.944 1.00 27.80 422 ASP A CA 1
ATOM 3179 C C . ASP A 1 422 ? -44.290 32.574 -24.275 1.00 27.80 422 ASP A C 1
ATOM 3181 O O . ASP A 1 422 ? -44.685 33.175 -25.275 1.00 27.80 422 ASP A O 1
ATOM 3185 N N . ALA A 1 423 ? -44.100 31.247 -24.258 1.00 24.23 423 ALA A N 1
ATOM 3186 C CA . ALA A 1 423 ? -44.781 30.241 -25.105 1.00 24.23 423 ALA A CA 1
ATOM 3187 C C . ALA A 1 423 ? -44.299 28.830 -24.688 1.00 24.23 423 ALA A C 1
ATOM 3189 O O . ALA A 1 423 ? -43.124 28.517 -24.841 1.00 24.23 423 ALA A O 1
ATOM 3190 N N . THR A 1 424 ? -45.045 27.992 -23.960 1.00 24.23 424 THR A N 1
ATOM 3191 C CA . THR A 1 424 ? -46.236 27.178 -24.314 1.00 24.23 424 THR A CA 1
ATOM 3192 C C . THR A 1 424 ? -46.144 26.256 -25.550 1.00 24.23 424 THR A C 1
ATOM 3194 O O . THR A 1 424 ? -45.762 26.673 -26.635 1.00 24.23 424 THR A O 1
ATOM 3197 N N . GLN A 1 425 ? -46.651 25.021 -25.352 1.00 24.69 425 GLN A N 1
ATOM 3198 C CA . GLN A 1 425 ? -47.007 23.961 -26.327 1.00 24.69 425 GLN A CA 1
ATOM 3199 C C . GLN A 1 425 ? -45.872 23.141 -26.989 1.00 24.69 425 GLN A C 1
ATOM 3201 O O . GLN A 1 425 ? -44.786 23.648 -27.220 1.00 24.69 425 GLN A O 1
ATOM 3206 N N . ALA A 1 426 ? -46.070 21.874 -27.401 1.00 23.92 426 ALA A N 1
ATOM 3207 C CA . ALA A 1 426 ? -46.997 20.790 -26.992 1.00 23.92 426 ALA A CA 1
ATOM 3208 C C . ALA A 1 426 ? -46.678 19.495 -27.790 1.00 23.92 426 ALA A C 1
ATOM 3210 O O . ALA A 1 426 ? -46.204 19.598 -28.917 1.00 23.92 426 ALA A O 1
ATOM 3211 N N . THR A 1 427 ? -46.996 18.309 -27.238 1.00 24.86 427 THR A N 1
ATOM 3212 C CA . THR A 1 427 ? -47.508 17.039 -27.861 1.00 24.86 427 THR A CA 1
ATOM 3213 C C . THR A 1 427 ? -47.205 15.873 -26.888 1.00 24.86 427 THR A C 1
ATOM 3215 O O . THR A 1 427 ? -46.079 15.770 -26.424 1.00 24.86 427 THR A O 1
ATOM 3218 N N . ALA A 1 428 ? -48.143 15.078 -26.342 1.00 24.48 428 ALA A N 1
ATOM 3219 C CA . ALA A 1 428 ? -49.239 14.264 -26.916 1.00 24.48 428 ALA A CA 1
ATOM 3220 C C . ALA A 1 428 ? -48.709 13.084 -27.770 1.00 24.48 428 ALA A C 1
ATOM 3222 O O . ALA A 1 428 ? -47.844 13.311 -28.603 1.00 24.48 428 ALA A O 1
ATOM 3223 N N . ALA A 1 429 ? -49.156 11.821 -27.667 1.00 23.22 429 ALA A N 1
ATOM 3224 C CA . ALA A 1 429 ? -50.224 11.136 -26.903 1.00 23.22 429 ALA A CA 1
ATOM 3225 C C . ALA A 1 429 ? -49.797 9.641 -26.687 1.00 23.22 429 ALA A C 1
ATOM 3227 O O . ALA A 1 429 ? -48.696 9.291 -27.095 1.00 23.22 429 ALA A O 1
ATOM 3228 N N . GLY A 1 430 ? -50.542 8.682 -26.109 1.00 24.89 430 GLY A N 1
ATOM 3229 C CA . GLY A 1 430 ? -51.921 8.604 -25.595 1.00 24.89 430 GLY A CA 1
ATOM 3230 C C . GLY A 1 430 ? -52.342 7.137 -25.324 1.00 24.89 430 GLY A C 1
ATOM 3231 O O . GLY A 1 430 ? -51.486 6.260 -25.393 1.00 24.89 430 GLY A O 1
ATOM 3232 N N . VAL A 1 431 ? -53.665 6.912 -25.136 1.00 23.50 431 VAL A N 1
ATOM 3233 C CA . VAL A 1 431 ? -54.415 5.642 -24.844 1.00 23.50 431 VAL A CA 1
ATOM 3234 C C . VAL A 1 431 ? -54.591 5.310 -23.341 1.00 23.50 431 VAL A C 1
ATOM 3236 O O . VAL A 1 431 ? -53.634 5.457 -22.595 1.00 23.50 431 VAL A O 1
ATOM 3239 N N . LEU A 1 432 ? -55.729 4.796 -22.818 1.00 21.34 432 LEU A N 1
ATOM 3240 C CA . LEU A 1 432 ? -57.181 4.964 -23.115 1.00 21.34 432 LEU A CA 1
ATOM 3241 C C . LEU A 1 432 ? -58.038 4.312 -21.981 1.00 21.34 432 LEU A C 1
ATOM 3243 O O . LEU A 1 432 ? -57.652 3.250 -21.516 1.00 21.34 432 LEU A O 1
ATOM 3247 N N . ALA A 1 433 ? -59.209 4.888 -21.642 1.00 21.39 433 ALA A N 1
ATOM 3248 C CA . ALA A 1 433 ? -60.405 4.304 -20.966 1.00 21.39 433 ALA A CA 1
ATOM 3249 C C . ALA A 1 433 ? -60.238 3.505 -19.638 1.00 21.39 433 ALA A C 1
ATOM 3251 O O . ALA A 1 433 ? -59.556 2.493 -19.579 1.00 21.39 433 ALA A O 1
ATOM 3252 N N . GLU A 1 434 ? -60.809 3.901 -18.490 1.00 25.47 434 GLU A N 1
ATOM 3253 C CA . GLU A 1 434 ? -62.224 4.151 -18.095 1.00 25.47 434 GLU A CA 1
ATOM 3254 C C . GLU A 1 434 ? -63.098 2.923 -17.756 1.00 25.47 434 GLU A C 1
ATOM 3256 O O . GLU A 1 434 ? -63.472 2.138 -18.627 1.00 25.47 434 GLU A O 1
ATOM 3261 N N . ARG A 1 435 ? -63.544 2.882 -16.486 1.00 22.52 435 ARG A N 1
ATOM 3262 C CA . ARG A 1 435 ? -64.880 2.494 -15.961 1.00 22.52 435 ARG A CA 1
ATOM 3263 C C . ARG A 1 435 ? -64.837 2.601 -14.418 1.00 22.52 435 ARG A C 1
ATOM 3265 O O . ARG A 1 435 ? -63.840 2.193 -13.848 1.00 22.52 435 ARG A O 1
ATOM 3272 N N . VAL A 1 436 ? -65.837 3.022 -13.636 1.00 20.41 436 VAL A N 1
ATOM 3273 C CA . VAL A 1 436 ? -67.120 3.738 -13.804 1.00 20.41 436 VAL A CA 1
ATOM 3274 C C . VAL A 1 436 ? -67.699 3.907 -12.371 1.00 20.41 436 VAL A C 1
ATOM 3276 O O . VAL A 1 436 ? -67.627 2.954 -11.607 1.00 20.41 436 VAL A O 1
ATOM 3279 N N . VAL A 1 437 ? -68.267 5.078 -12.028 1.00 21.42 437 VAL A N 1
ATOM 3280 C CA . VAL A 1 437 ? -69.317 5.337 -10.987 1.00 21.42 437 VAL A CA 1
ATOM 3281 C C . VAL A 1 437 ? -69.100 4.735 -9.566 1.00 21.42 437 VAL A C 1
ATOM 3283 O O . VAL A 1 437 ? -69.276 3.543 -9.365 1.00 21.42 437 VAL A O 1
ATOM 3286 N N . ALA A 1 438 ? -68.672 5.466 -8.524 1.00 22.78 438 ALA A N 1
ATOM 3287 C CA . ALA A 1 438 ? -69.263 6.630 -7.819 1.00 22.78 438 ALA A CA 1
ATOM 3288 C C . ALA A 1 438 ? -70.412 6.332 -6.822 1.00 22.78 438 ALA A C 1
ATOM 3290 O O . ALA A 1 438 ? -71.465 5.857 -7.234 1.00 22.78 438 ALA A O 1
ATOM 3291 N N . ALA A 1 439 ? -70.258 6.769 -5.556 1.00 22.64 439 ALA A N 1
ATOM 3292 C CA . ALA A 1 439 ? -71.334 7.317 -4.706 1.00 22.64 439 ALA A CA 1
ATOM 3293 C C . ALA A 1 439 ? -70.806 7.975 -3.401 1.00 22.64 439 ALA A C 1
ATOM 3295 O O . ALA A 1 439 ? -70.074 7.339 -2.659 1.00 22.64 439 ALA A O 1
ATOM 3296 N N . HIS A 1 440 ? -71.234 9.225 -3.146 1.00 23.19 440 HIS A N 1
ATOM 3297 C CA . HIS A 1 440 ? -71.732 9.794 -1.868 1.00 23.19 440 HIS A CA 1
ATOM 3298 C C . HIS A 1 440 ? -70.970 9.504 -0.546 1.00 23.19 440 HIS A C 1
ATOM 3300 O O . HIS A 1 440 ? -70.864 8.360 -0.140 1.00 23.19 440 HIS A O 1
ATOM 3306 N N . GLN A 1 441 ? -70.404 10.474 0.194 1.00 24.91 441 GLN A N 1
ATOM 3307 C CA . GLN A 1 441 ? -70.917 11.734 0.802 1.00 24.91 441 GLN A CA 1
ATOM 3308 C C . GLN A 1 441 ? -71.013 11.606 2.349 1.00 24.91 441 GLN A C 1
ATOM 3310 O O . GLN A 1 441 ? -71.336 10.541 2.852 1.00 24.91 441 GLN A O 1
ATOM 3315 N N . GLN A 1 442 ? -70.862 12.750 3.040 1.00 23.12 442 GLN A N 1
ATOM 3316 C CA . GLN A 1 442 ? -71.201 13.062 4.452 1.00 23.12 442 GLN A CA 1
ATOM 3317 C C . GLN A 1 442 ? -70.142 12.844 5.569 1.00 23.12 442 GLN A C 1
ATOM 3319 O O . GLN A 1 442 ? -69.681 11.748 5.859 1.00 23.12 442 GLN A O 1
ATOM 3324 N N . MET A 1 443 ? -69.824 13.979 6.215 1.00 24.55 443 MET A N 1
ATOM 3325 C CA . MET A 1 443 ? -69.305 14.198 7.587 1.00 24.55 443 MET A CA 1
ATOM 3326 C C . MET A 1 443 ? -70.331 13.702 8.660 1.00 24.55 443 MET A C 1
ATOM 3328 O O . MET A 1 443 ? -71.463 13.455 8.235 1.00 24.55 443 MET A O 1
ATOM 3332 N N . PRO A 1 444 ? -70.065 13.631 10.003 1.00 31.02 444 PRO A N 1
ATOM 3333 C CA . PRO A 1 444 ? -69.173 14.529 10.769 1.00 31.02 444 PRO A CA 1
ATOM 3334 C C . PRO A 1 444 ? -68.472 14.006 12.066 1.00 31.02 444 PRO A C 1
ATOM 3336 O O . PRO A 1 444 ? -68.653 12.880 12.501 1.00 31.02 444 PRO A O 1
ATOM 3339 N N . THR A 1 445 ? -67.665 14.909 12.649 1.00 25.23 445 THR A N 1
ATOM 3340 C CA . THR A 1 445 ? -67.342 15.195 14.078 1.00 25.23 445 THR A CA 1
ATOM 3341 C C . THR A 1 445 ? -67.382 14.148 15.218 1.00 25.23 445 THR A C 1
ATOM 3343 O O . THR A 1 445 ? -68.313 13.367 15.360 1.00 25.23 445 THR A O 1
ATOM 3346 N N . SER A 1 446 ? -66.483 14.429 16.180 1.00 24.31 446 SER A N 1
ATOM 3347 C CA . SER A 1 446 ? -66.619 14.396 17.659 1.00 24.31 446 SER A CA 1
ATOM 3348 C C . SER A 1 446 ? -66.290 13.136 18.487 1.00 24.31 446 SER A C 1
ATOM 3350 O O . SER A 1 446 ? -66.887 12.078 18.334 1.00 24.31 446 SER A O 1
ATOM 3352 N N . ASP A 1 447 ? -65.426 13.415 19.472 1.00 23.16 447 ASP A N 1
ATOM 3353 C CA . ASP A 1 447 ? -65.367 12.944 20.864 1.00 23.16 447 ASP A CA 1
ATOM 3354 C C . ASP A 1 447 ? -64.682 11.627 21.282 1.00 23.16 447 ASP A C 1
ATOM 3356 O O . ASP A 1 447 ? -64.797 10.554 20.695 1.00 23.16 447 ASP A O 1
ATOM 3360 N N . HIS A 1 448 ? -63.939 11.773 22.386 1.00 27.86 448 HIS A N 1
ATOM 3361 C CA . HIS A 1 448 ? -63.168 10.757 23.096 1.00 27.86 448 HIS A CA 1
ATOM 3362 C C . HIS A 1 448 ? -64.062 9.748 23.836 1.00 27.86 448 HIS A C 1
ATOM 3364 O O . HIS A 1 448 ? -64.959 10.173 24.560 1.00 27.86 448 HIS A O 1
ATOM 3370 N N . ALA A 1 449 ? -63.694 8.457 23.829 1.00 23.41 449 ALA A N 1
ATOM 3371 C CA . ALA A 1 449 ? -63.604 7.629 25.049 1.00 23.41 449 ALA A CA 1
ATOM 3372 C C . ALA A 1 449 ? -63.076 6.198 24.791 1.00 23.41 449 ALA A C 1
ATOM 3374 O O . ALA A 1 449 ? -63.524 5.517 23.879 1.00 23.41 449 ALA A O 1
ATOM 3375 N N . ASN A 1 450 ? -62.204 5.730 25.694 1.00 24.30 450 ASN A N 1
ATOM 3376 C CA . ASN A 1 450 ? -62.021 4.338 26.147 1.00 24.30 450 ASN A CA 1
ATOM 3377 C C . ASN A 1 450 ? -62.216 3.166 25.158 1.00 24.30 450 ASN A C 1
ATOM 3379 O O . ASN A 1 450 ? -63.329 2.663 25.004 1.00 24.30 450 ASN A O 1
ATOM 3383 N N . ILE A 1 451 ? -61.105 2.532 24.759 1.00 23.05 451 ILE A N 1
ATOM 3384 C CA . ILE A 1 451 ? -61.042 1.064 24.617 1.00 23.05 451 ILE A CA 1
ATOM 3385 C C . ILE A 1 451 ? -59.794 0.556 25.360 1.00 23.05 451 ILE A C 1
ATOM 3387 O O . ILE A 1 451 ? -58.693 1.063 25.161 1.00 23.05 451 ILE A O 1
ATOM 3391 N N . LYS A 1 452 ? -59.979 -0.422 26.259 1.00 20.58 452 LYS A N 1
ATOM 3392 C CA . LYS A 1 452 ? -58.896 -1.088 27.009 1.00 20.58 452 LYS A CA 1
ATOM 3393 C C . LYS A 1 452 ? -58.184 -2.141 26.144 1.00 20.58 452 LYS A C 1
ATOM 3395 O O . LYS A 1 452 ? -58.832 -2.731 25.281 1.00 20.58 452 LYS A O 1
ATOM 3400 N N . PRO A 1 453 ? -56.905 -2.459 26.414 1.00 27.03 453 PRO A N 1
ATOM 3401 C CA . PRO A 1 453 ? -56.186 -3.488 25.674 1.00 27.03 453 PRO A CA 1
ATOM 3402 C C . PRO A 1 453 ? -56.660 -4.890 26.074 1.00 27.03 453 PRO A C 1
ATOM 3404 O O . PRO A 1 453 ? -56.613 -5.267 27.245 1.00 27.03 453 PRO A O 1
ATOM 3407 N N . THR A 1 454 ? -57.089 -5.694 25.104 1.00 23.22 454 THR A N 1
ATOM 3408 C CA . THR A 1 454 ? -57.182 -7.155 25.236 1.00 23.22 454 THR A CA 1
ATOM 3409 C C . THR A 1 454 ? -57.139 -7.784 23.846 1.00 23.22 454 THR A C 1
ATOM 3411 O O . THR A 1 454 ? -58.046 -7.551 23.060 1.00 23.22 454 THR A O 1
ATOM 3414 N N . VAL A 1 455 ? -56.089 -8.552 23.549 1.00 24.25 455 VAL A N 1
ATOM 3415 C CA . VAL A 1 455 ? -56.119 -9.960 23.097 1.00 24.25 455 VAL A CA 1
ATOM 3416 C C . VAL A 1 455 ? -54.660 -10.416 22.952 1.00 24.25 455 VAL A C 1
ATOM 3418 O O . VAL A 1 455 ? -53.882 -9.838 22.200 1.00 24.25 455 VAL A O 1
ATOM 3421 N N . LEU A 1 456 ? -54.309 -11.470 23.687 1.00 25.05 456 LEU A N 1
ATOM 3422 C CA . LEU A 1 456 ? -53.120 -12.301 23.490 1.00 25.05 456 LEU A CA 1
ATOM 3423 C C . LEU A 1 456 ? -53.601 -13.693 23.037 1.00 25.05 456 LEU A C 1
ATOM 3425 O O . LEU A 1 456 ? -54.660 -14.122 23.494 1.00 25.05 456 LEU A O 1
ATOM 3429 N N . ALA A 1 457 ? -52.779 -14.393 22.238 1.00 23.53 457 ALA A N 1
ATOM 3430 C CA . ALA A 1 457 ? -52.979 -15.750 21.678 1.00 23.53 457 ALA A CA 1
ATOM 3431 C C . ALA A 1 457 ? -54.098 -15.865 20.606 1.00 23.53 457 ALA A C 1
ATOM 3433 O O . ALA A 1 457 ? -55.206 -15.394 20.817 1.00 23.53 457 ALA A O 1
ATOM 3434 N N . GLN A 1 458 ? -53.915 -16.475 19.425 1.00 23.03 458 GLN A N 1
ATOM 3435 C CA . GLN A 1 458 ? -53.114 -17.649 19.021 1.00 23.03 458 GLN A CA 1
ATOM 3436 C C . GLN A 1 458 ? -52.574 -17.461 17.574 1.00 23.03 458 GLN A C 1
ATOM 3438 O O . GLN A 1 458 ? -53.279 -16.908 16.740 1.00 23.03 458 GLN A O 1
ATOM 3443 N N . VAL A 1 459 ? -51.277 -17.676 17.312 1.00 26.58 459 VAL A N 1
ATOM 3444 C CA . VAL A 1 459 ? -50.656 -18.884 16.697 1.00 26.58 459 VAL A CA 1
ATOM 3445 C C . VAL A 1 459 ? -51.115 -19.218 15.266 1.00 26.58 459 VAL A C 1
ATOM 3447 O O . VAL A 1 459 ? -52.194 -19.764 15.084 1.00 26.58 459 VAL A O 1
ATOM 3450 N N . ASP A 1 460 ? -50.218 -18.989 14.300 1.00 22.05 460 ASP A N 1
ATOM 3451 C CA . ASP A 1 460 ? -49.692 -19.998 13.354 1.00 22.05 460 ASP A CA 1
ATOM 3452 C C . ASP A 1 460 ? -48.290 -19.501 12.916 1.00 22.05 460 ASP A C 1
ATOM 3454 O O . ASP A 1 460 ? -48.124 -18.333 12.580 1.00 22.05 460 ASP A O 1
ATOM 3458 N N . ALA A 1 461 ? -47.189 -20.220 13.151 1.00 28.23 461 ALA A N 1
ATOM 3459 C CA . ALA A 1 461 ? -46.791 -21.489 12.527 1.00 28.23 461 ALA A CA 1
ATOM 3460 C C . ALA A 1 461 ? -46.337 -21.338 11.058 1.00 28.23 461 ALA A C 1
ATOM 3462 O O . ALA A 1 461 ? -46.966 -21.861 10.147 1.00 28.23 461 ALA A O 1
ATOM 3463 N N . ASN A 1 462 ? -45.216 -20.632 10.847 1.00 25.25 462 ASN A N 1
ATOM 3464 C CA . ASN A 1 462 ? -44.303 -20.810 9.707 1.00 25.25 462 ASN A CA 1
ATOM 3465 C C . ASN A 1 462 ? -42.949 -20.144 10.024 1.00 25.25 462 ASN A C 1
ATOM 3467 O O . ASN A 1 462 ? -42.805 -18.930 9.894 1.00 25.25 462 ASN A O 1
ATOM 3471 N N . GLN A 1 463 ? -41.961 -20.935 10.453 1.00 25.84 463 GLN A N 1
ATOM 3472 C CA . GLN A 1 463 ? -40.556 -20.511 10.466 1.00 25.84 463 GLN A CA 1
ATOM 3473 C C . GLN A 1 463 ? -39.957 -20.709 9.066 1.00 25.84 463 GLN A C 1
ATOM 3475 O O . GLN A 1 463 ? -40.142 -21.782 8.490 1.00 25.84 463 GLN A O 1
ATOM 3480 N N . PRO A 1 464 ? -39.177 -19.755 8.540 1.00 28.45 464 PRO A N 1
ATOM 3481 C CA . PRO A 1 464 ? -38.034 -20.092 7.713 1.00 28.45 464 PRO A CA 1
ATOM 3482 C C . PRO A 1 464 ? -36.880 -20.497 8.644 1.00 28.45 464 PRO A C 1
ATOM 3484 O O . PRO A 1 464 ? -36.362 -19.668 9.389 1.00 28.45 464 PRO A O 1
ATOM 3487 N N . GLU A 1 465 ? -36.491 -21.772 8.631 1.00 33.72 465 GLU A N 1
ATOM 3488 C CA . GLU A 1 465 ? -35.206 -22.191 9.204 1.00 33.72 465 GLU A CA 1
ATOM 3489 C C . GLU A 1 465 ? -34.074 -21.556 8.379 1.00 33.72 465 GLU A C 1
ATOM 3491 O O . GLU A 1 465 ? -34.081 -21.643 7.149 1.00 33.72 465 GLU A O 1
ATOM 3496 N N . GLY A 1 466 ? -33.121 -20.892 9.039 1.00 28.73 466 GLY A N 1
ATOM 3497 C CA . GLY A 1 466 ? -32.014 -20.222 8.356 1.00 28.73 466 GLY A CA 1
ATOM 3498 C C . GLY A 1 466 ? -30.980 -19.624 9.307 1.00 28.73 466 GLY A C 1
ATOM 3499 O O . GLY A 1 466 ? -31.089 -18.450 9.641 1.00 28.73 466 GLY A O 1
ATOM 3500 N N . ASP A 1 467 ? -30.015 -20.455 9.717 1.00 33.72 467 ASP A N 1
ATOM 3501 C CA . ASP A 1 467 ? -28.602 -20.238 10.117 1.00 33.72 467 ASP A CA 1
ATOM 3502 C C . ASP A 1 467 ? -28.110 -18.965 10.861 1.00 33.72 467 ASP A C 1
ATOM 3504 O O . ASP A 1 467 ? -26.926 -18.883 11.174 1.00 33.72 467 ASP A O 1
ATOM 3508 N N . ALA A 1 468 ? -28.947 -17.987 11.212 1.00 35.72 468 ALA A N 1
ATOM 3509 C CA . ALA A 1 468 ? -28.519 -16.738 11.857 1.00 35.72 468 ALA A CA 1
ATOM 3510 C C . ALA A 1 468 ? -28.457 -16.802 13.400 1.00 35.72 468 ALA A C 1
ATOM 3512 O O . ALA A 1 468 ? -27.792 -15.972 14.024 1.00 35.72 468 ALA A O 1
ATOM 3513 N N . ASP A 1 469 ? -29.140 -17.764 14.030 1.00 41.88 469 ASP A N 1
ATOM 3514 C CA . ASP A 1 469 ? -29.229 -17.859 15.498 1.00 41.88 469 ASP A CA 1
ATOM 3515 C C . ASP A 1 469 ? -27.955 -18.443 16.149 1.00 41.88 469 ASP A C 1
ATOM 3517 O O . ASP A 1 469 ? -27.607 -18.093 17.280 1.00 41.88 469 ASP A O 1
ATOM 3521 N N . THR A 1 470 ? -27.204 -19.285 15.433 1.00 44.84 470 THR A N 1
ATOM 3522 C CA . THR A 1 470 ? -26.052 -20.032 15.974 1.00 44.84 470 THR A CA 1
ATOM 3523 C C . THR A 1 470 ? -24.868 -19.145 16.360 1.00 44.84 470 THR A C 1
ATOM 3525 O O . THR A 1 470 ? -24.272 -19.352 17.416 1.00 44.84 470 THR A O 1
ATOM 3528 N N . GLU A 1 471 ? -24.531 -18.136 15.556 1.00 40.59 471 GLU A N 1
ATOM 3529 C CA . GLU A 1 471 ? -23.312 -17.327 15.738 1.00 40.59 471 GLU A CA 1
ATOM 3530 C C . GLU A 1 471 ? -23.376 -16.409 16.981 1.00 40.59 471 GLU A C 1
ATOM 3532 O O . GLU A 1 471 ? -22.361 -16.083 17.604 1.00 40.59 471 GLU A O 1
ATOM 3537 N N . TYR A 1 472 ? -24.583 -16.005 17.394 1.00 45.56 472 TYR A N 1
ATOM 3538 C CA . TYR A 1 472 ? -24.797 -15.208 18.608 1.00 45.56 472 TYR A CA 1
ATOM 3539 C C . TYR A 1 472 ? -25.027 -16.077 19.853 1.00 45.56 472 TYR A C 1
ATOM 3541 O O . TYR A 1 472 ? -24.578 -15.702 20.941 1.00 45.56 472 TYR A O 1
ATOM 3549 N N . GLU A 1 473 ? -25.640 -17.258 19.715 1.00 45.59 473 GLU A N 1
ATOM 3550 C CA . GLU A 1 473 ? -25.688 -18.246 20.799 1.00 45.59 473 GLU A CA 1
ATOM 3551 C C . GLU A 1 473 ? -24.301 -18.817 21.131 1.00 45.59 473 GLU A C 1
ATOM 3553 O O . GLU A 1 473 ? -24.013 -19.046 22.308 1.00 45.59 473 GLU A O 1
ATOM 3558 N N . GLN A 1 474 ? -23.415 -18.963 20.137 1.00 43.41 474 GLN A N 1
ATOM 3559 C CA . GLN A 1 474 ? -21.994 -19.278 20.333 1.00 43.41 474 GLN A CA 1
ATOM 3560 C C . GLN A 1 474 ? -21.290 -18.198 21.158 1.00 43.41 474 GLN A C 1
ATOM 3562 O O . GLN A 1 474 ? -20.665 -18.522 22.167 1.00 43.41 474 GLN A O 1
ATOM 3567 N N . LEU A 1 475 ? -21.476 -16.914 20.829 1.00 41.88 475 LEU A N 1
ATOM 3568 C CA . LEU A 1 475 ? -20.930 -15.813 21.631 1.00 41.88 475 LEU A CA 1
ATOM 3569 C C . LEU A 1 475 ? -21.437 -15.877 23.089 1.00 41.88 475 LEU A C 1
ATOM 3571 O O . LEU A 1 475 ? -20.671 -15.724 24.038 1.00 41.88 475 LEU A O 1
ATOM 3575 N N . ALA A 1 476 ? -22.727 -16.169 23.285 1.00 40.81 476 ALA A N 1
ATOM 3576 C CA . ALA A 1 476 ? -23.327 -16.366 24.608 1.00 40.81 476 ALA A CA 1
ATOM 3577 C C . ALA A 1 476 ? -22.911 -17.686 25.299 1.00 40.81 476 ALA A C 1
ATOM 3579 O O . ALA A 1 476 ? -23.110 -17.842 26.506 1.00 40.81 476 ALA A O 1
ATOM 3580 N N . ALA A 1 477 ? -22.357 -18.657 24.570 1.00 45.53 477 ALA A N 1
ATOM 3581 C CA . ALA A 1 477 ? -21.760 -19.875 25.114 1.00 45.53 477 ALA A CA 1
ATOM 3582 C C . ALA A 1 477 ? -20.306 -19.641 25.549 1.00 45.53 477 ALA A C 1
ATOM 3584 O O . ALA A 1 477 ? -19.957 -20.021 26.665 1.00 45.53 477 ALA A O 1
ATOM 3585 N N . GLU A 1 478 ? -19.500 -18.926 24.756 1.00 42.56 478 GLU A N 1
ATOM 3586 C CA . GLU A 1 478 ? -18.159 -18.468 25.153 1.00 42.56 478 GLU A CA 1
ATOM 3587 C C . GLU A 1 478 ? -18.199 -17.677 26.467 1.00 42.56 478 GLU A C 1
ATOM 3589 O O . GLU A 1 478 ? -17.395 -17.917 27.367 1.00 42.56 478 GLU A O 1
ATOM 3594 N N . TYR A 1 479 ? -19.176 -16.775 26.626 1.00 45.47 479 TYR A N 1
ATOM 3595 C CA . TYR A 1 479 ? -19.333 -16.023 27.874 1.00 45.47 479 TYR A CA 1
ATOM 3596 C C . TYR A 1 479 ? -19.680 -16.909 29.082 1.00 45.47 479 TYR A C 1
ATOM 3598 O O . TYR A 1 479 ? -19.211 -16.618 30.179 1.00 45.47 479 TYR A O 1
ATOM 3606 N N . ARG A 1 480 ? -20.416 -18.016 28.897 1.00 43.09 480 ARG A N 1
ATOM 3607 C CA . ARG A 1 480 ? -20.678 -18.998 29.969 1.00 43.09 480 ARG A CA 1
ATOM 3608 C C . ARG A 1 480 ? -19.429 -19.806 30.340 1.00 43.09 480 ARG A C 1
ATOM 3610 O O . ARG A 1 480 ? -19.262 -20.157 31.504 1.00 43.09 480 ARG A O 1
ATOM 3617 N N . VAL A 1 481 ? -18.532 -20.063 29.384 1.00 40.09 481 VAL A N 1
ATOM 3618 C CA . VAL A 1 481 ? -17.214 -20.666 29.662 1.00 40.09 481 VAL A CA 1
ATOM 3619 C C . VAL A 1 481 ? -16.332 -19.686 30.443 1.00 40.09 481 VAL A C 1
ATOM 3621 O O . VAL A 1 481 ? -15.761 -20.064 31.462 1.00 40.09 481 VAL A O 1
ATOM 3624 N N . ALA A 1 482 ? -16.300 -18.409 30.051 1.00 39.91 482 ALA A N 1
ATOM 3625 C CA . ALA A 1 482 ? -15.560 -17.372 30.774 1.00 39.91 482 ALA A CA 1
ATOM 3626 C C . ALA A 1 482 ? -16.093 -17.120 32.205 1.00 39.91 482 ALA A C 1
ATOM 3628 O O . ALA A 1 482 ? -15.313 -16.799 33.103 1.00 39.91 482 ALA A O 1
ATOM 3629 N N . GLU A 1 483 ? -17.400 -17.286 32.448 1.00 38.38 483 GLU A N 1
ATOM 3630 C CA . GLU A 1 483 ? -17.970 -17.281 33.807 1.00 38.38 483 GLU A CA 1
ATOM 3631 C C . GLU A 1 483 ? -17.501 -18.491 34.635 1.00 38.38 483 GLU A C 1
ATOM 3633 O O . GLU A 1 483 ? -17.120 -18.318 35.793 1.00 38.38 483 GLU A O 1
ATOM 3638 N N . ALA A 1 484 ? -17.437 -19.690 34.044 1.00 40.97 484 ALA A N 1
ATOM 3639 C CA . ALA A 1 484 ? -16.930 -20.889 34.719 1.00 40.97 484 ALA A CA 1
ATOM 3640 C C . ALA A 1 484 ? -15.420 -20.806 35.042 1.00 40.97 484 ALA A C 1
ATOM 3642 O O . ALA A 1 484 ? -14.980 -21.251 36.103 1.00 40.97 484 ALA A O 1
ATOM 3643 N N . GLU A 1 485 ? -14.612 -20.189 34.173 1.00 39.44 485 GLU A N 1
ATOM 3644 C CA . GLU A 1 485 ? -13.188 -19.932 34.446 1.00 39.44 485 GLU A CA 1
ATOM 3645 C C . GLU A 1 485 ? -12.979 -18.883 35.554 1.00 39.44 485 GLU A C 1
ATOM 3647 O O . GLU A 1 485 ? -12.062 -19.013 36.374 1.00 39.44 485 GLU A O 1
ATOM 3652 N N . ALA A 1 486 ? -13.851 -17.872 35.637 1.00 38.38 486 ALA A N 1
ATOM 3653 C CA . ALA A 1 486 ? -13.835 -16.885 36.719 1.00 38.38 486 ALA A CA 1
ATOM 3654 C C . ALA A 1 486 ? -14.190 -17.498 38.090 1.00 38.38 486 ALA A C 1
ATOM 3656 O O . ALA A 1 486 ? -13.697 -17.029 39.119 1.00 38.38 486 ALA A O 1
ATOM 3657 N N . GLU A 1 487 ? -14.977 -18.579 38.113 1.00 43.84 487 GLU A N 1
ATOM 3658 C CA . GLU A 1 487 ? -15.247 -19.377 39.318 1.00 43.84 487 GLU A CA 1
ATOM 3659 C C . GLU A 1 487 ? -13.994 -20.127 39.824 1.00 43.84 487 GLU A C 1
ATOM 3661 O O . GLU A 1 487 ? -13.846 -20.353 41.027 1.00 43.84 487 GLU A O 1
ATOM 3666 N N . ALA A 1 488 ? -13.048 -20.455 38.932 1.00 48.72 488 ALA A N 1
ATOM 3667 C CA . ALA A 1 488 ? -11.811 -21.172 39.261 1.00 48.72 488 ALA A CA 1
ATOM 3668 C C . ALA A 1 488 ? -10.655 -20.258 39.727 1.00 48.72 488 ALA A C 1
ATOM 3670 O O . ALA A 1 488 ? -9.854 -20.660 40.578 1.00 48.72 488 ALA A O 1
ATOM 3671 N N . ASN A 1 489 ? -10.554 -19.025 39.213 1.00 56.06 489 ASN A N 1
ATOM 3672 C CA . ASN A 1 489 ? -9.633 -18.008 39.735 1.00 56.06 489 ASN A CA 1
ATOM 3673 C C . ASN A 1 489 ? -10.322 -16.630 39.823 1.00 56.06 489 ASN A C 1
ATOM 3675 O O . ASN A 1 489 ? -10.434 -15.950 38.800 1.00 56.06 489 ASN A O 1
ATOM 3679 N N . PRO A 1 490 ? -10.669 -16.140 41.033 1.00 56.19 490 PRO A N 1
ATOM 3680 C CA . PRO A 1 490 ? -11.426 -14.898 41.224 1.00 56.19 490 PRO A CA 1
ATOM 3681 C C . PRO A 1 490 ? -10.637 -13.619 40.892 1.00 56.19 490 PRO A C 1
ATOM 3683 O O . PRO A 1 490 ? -11.113 -12.521 41.162 1.00 56.19 490 PRO A O 1
ATOM 3686 N N . TYR A 1 491 ? -9.413 -13.746 40.369 1.00 59.84 491 TYR A N 1
ATOM 3687 C CA . TYR A 1 491 ? -8.584 -12.630 39.920 1.00 59.84 491 TYR A CA 1
ATOM 3688 C C . TYR A 1 491 ? -8.354 -12.604 38.399 1.00 59.84 491 TYR A C 1
ATOM 3690 O O . TYR A 1 491 ? -7.729 -11.665 37.900 1.00 59.84 491 TYR A O 1
ATOM 3698 N N . ALA A 1 492 ? -8.802 -13.628 37.661 1.00 51.81 492 ALA A N 1
ATOM 3699 C CA . ALA A 1 492 ? -8.648 -13.701 36.209 1.00 51.81 492 ALA A CA 1
ATOM 3700 C C . ALA A 1 492 ? -9.398 -12.551 35.513 1.00 51.81 492 ALA A C 1
ATOM 3702 O O . ALA A 1 492 ? -10.469 -12.155 35.954 1.00 51.81 492 ALA A O 1
ATOM 3703 N N . GLY A 1 493 ? -8.849 -12.003 34.423 1.00 49.50 493 GLY A N 1
ATOM 3704 C CA . GLY A 1 493 ? -9.495 -10.929 33.649 1.00 49.50 493 GLY A CA 1
ATOM 3705 C C . GLY A 1 493 ? -9.391 -9.509 34.233 1.00 49.50 493 GLY A C 1
ATOM 3706 O O . GLY A 1 493 ? -9.958 -8.579 33.661 1.00 49.50 493 GLY A O 1
ATOM 3707 N N . HIS A 1 494 ? -8.668 -9.303 35.338 1.00 62.53 494 HIS A N 1
ATOM 3708 C CA . HIS A 1 494 ? -8.374 -7.968 35.872 1.00 62.53 494 HIS A CA 1
ATOM 3709 C C . HIS A 1 494 ? -7.198 -7.276 35.165 1.00 62.53 494 HIS A C 1
ATOM 3711 O O . HIS A 1 494 ? -6.202 -7.906 34.803 1.00 62.53 494 HIS A O 1
ATOM 3717 N N . GLY A 1 495 ? -7.266 -5.946 35.038 1.00 56.38 495 GLY A N 1
ATOM 3718 C CA . GLY A 1 495 ? -6.188 -5.135 34.483 1.00 56.38 495 GLY A CA 1
ATOM 3719 C C . GLY A 1 495 ? -5.019 -4.933 35.454 1.00 56.38 495 GLY A C 1
ATOM 3720 O O . GLY A 1 495 ? -5.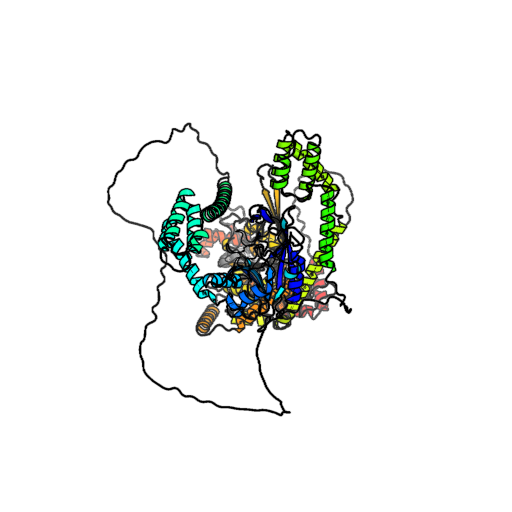117 -5.132 36.666 1.00 56.38 495 GLY A O 1
ATOM 3721 N N . CYS A 1 496 ? -3.878 -4.469 34.929 1.00 61.03 496 CYS A N 1
ATOM 3722 C CA . CYS A 1 496 ? -2.659 -4.261 35.722 1.00 61.03 496 CYS A CA 1
ATOM 3723 C C . CYS A 1 496 ? -2.860 -3.314 36.922 1.00 61.03 496 CYS A C 1
ATOM 3725 O O . CYS A 1 496 ? -2.236 -3.521 37.962 1.00 61.03 496 CYS A O 1
ATOM 3727 N N . ASN A 1 497 ? -3.699 -2.280 36.793 1.00 62.50 497 ASN A N 1
ATOM 3728 C CA . ASN A 1 497 ? -3.995 -1.370 37.903 1.00 62.50 497 ASN A CA 1
ATOM 3729 C C . ASN A 1 497 ? -4.907 -2.029 38.947 1.00 62.50 497 ASN A C 1
ATOM 3731 O O . ASN A 1 497 ? -4.632 -1.898 40.136 1.00 62.50 497 ASN A O 1
ATOM 3735 N N . ASP A 1 498 ? -5.927 -2.773 38.514 1.00 62.84 498 ASP A N 1
ATOM 3736 C CA . ASP A 1 498 ? -6.879 -3.439 39.409 1.00 62.84 498 ASP A CA 1
ATOM 3737 C C . ASP A 1 498 ? -6.163 -4.481 40.272 1.00 62.84 498 ASP A C 1
ATOM 3739 O O . ASP A 1 498 ? -6.301 -4.477 41.492 1.00 62.84 498 ASP A O 1
ATOM 3743 N N . LEU A 1 499 ? -5.290 -5.295 39.665 1.00 68.94 499 LEU A N 1
ATOM 3744 C CA . LEU A 1 499 ? -4.450 -6.251 40.391 1.00 68.94 499 LEU A CA 1
ATOM 3745 C C . LEU A 1 499 ? -3.513 -5.559 41.395 1.00 68.94 499 LEU A C 1
ATOM 3747 O O . LEU A 1 499 ? -3.314 -6.076 42.491 1.00 68.94 499 LEU A O 1
ATOM 3751 N N . ILE A 1 500 ? -2.976 -4.372 41.085 1.00 75.81 500 ILE A N 1
ATOM 3752 C CA . ILE A 1 500 ? -2.179 -3.585 42.045 1.00 75.81 500 ILE A CA 1
ATOM 3753 C C . ILE A 1 500 ? -3.044 -3.100 43.216 1.00 75.81 500 ILE A C 1
ATOM 3755 O O . ILE A 1 500 ? -2.609 -3.203 44.363 1.00 75.81 500 ILE A O 1
ATOM 3759 N N . THR A 1 501 ? -4.257 -2.610 42.956 1.00 75.25 501 THR A N 1
ATOM 3760 C CA . THR A 1 501 ? -5.199 -2.174 43.998 1.00 75.25 501 THR A CA 1
ATOM 3761 C C . THR A 1 501 ? -5.658 -3.344 44.873 1.00 75.25 501 THR A C 1
ATOM 3763 O O . THR A 1 501 ? -5.663 -3.215 46.097 1.00 75.25 501 THR A O 1
ATOM 3766 N N . ILE A 1 502 ? -5.948 -4.506 44.279 1.00 76.19 502 ILE A N 1
ATOM 3767 C CA . ILE A 1 502 ? -6.272 -5.743 45.006 1.00 76.19 502 ILE A CA 1
ATOM 3768 C C . ILE A 1 502 ? -5.098 -6.144 45.901 1.00 76.19 502 ILE A C 1
ATOM 3770 O O . ILE A 1 502 ? -5.293 -6.315 47.101 1.00 76.19 502 ILE A O 1
ATOM 3774 N N . VAL A 1 503 ? -3.874 -6.212 45.359 1.00 80.50 503 VAL A N 1
ATOM 3775 C CA . VAL A 1 503 ? -2.655 -6.507 46.134 1.00 80.50 503 VAL A CA 1
ATOM 3776 C C . VAL A 1 503 ? -2.499 -5.541 47.308 1.00 80.50 503 VAL A C 1
ATOM 3778 O O . VAL A 1 503 ? -2.278 -5.983 48.432 1.00 80.50 503 VAL A O 1
ATOM 3781 N N . GLN A 1 504 ? -2.646 -4.232 47.082 1.00 83.06 504 GLN A N 1
ATOM 3782 C CA . GLN A 1 504 ? -2.559 -3.217 48.137 1.00 83.06 504 GLN A CA 1
ATOM 3783 C C . GLN A 1 504 ? -3.604 -3.432 49.245 1.00 83.06 504 GLN A C 1
ATOM 3785 O O . GLN A 1 504 ? -3.265 -3.273 50.421 1.00 83.06 504 GLN A O 1
ATOM 3790 N N . GLY A 1 505 ? -4.823 -3.840 48.879 1.00 77.00 505 GLY A N 1
ATOM 3791 C CA . GLY A 1 505 ? -5.958 -4.057 49.780 1.00 77.00 505 GLY A CA 1
ATOM 3792 C C . GLY A 1 505 ? -5.983 -5.381 50.557 1.00 77.00 505 GLY A C 1
ATOM 3793 O O . GLY A 1 505 ? -6.814 -5.509 51.452 1.00 77.00 505 GLY A O 1
ATOM 3794 N N . LEU A 1 506 ? -5.105 -6.354 50.273 1.00 79.75 506 LEU A N 1
ATOM 3795 C CA . LEU A 1 506 ? -5.036 -7.602 51.059 1.00 79.75 506 LEU A CA 1
ATOM 3796 C C . LEU A 1 506 ? -4.682 -7.316 52.537 1.00 79.75 506 LEU A C 1
ATOM 3798 O O . LEU A 1 506 ? -3.969 -6.356 52.830 1.00 79.75 506 LEU A O 1
ATOM 3802 N N . ASP A 1 507 ? -5.109 -8.152 53.485 1.00 78.81 507 ASP A N 1
ATOM 3803 C CA . ASP A 1 507 ? -4.608 -8.052 54.865 1.00 78.81 507 ASP A CA 1
ATOM 3804 C C . ASP A 1 507 ? -3.181 -8.626 54.941 1.00 78.81 507 ASP A C 1
ATOM 3806 O O . ASP A 1 507 ? -2.892 -9.689 54.394 1.00 78.81 507 ASP A O 1
ATOM 3810 N N . HIS A 1 508 ? -2.279 -7.920 55.625 1.00 77.94 508 HIS A N 1
ATOM 3811 C CA . HIS A 1 508 ? -0.922 -8.402 55.895 1.00 77.94 508 HIS A CA 1
ATOM 3812 C C . HIS A 1 508 ? -0.896 -9.589 56.871 1.00 77.94 508 HIS A C 1
ATOM 3814 O O . HIS A 1 508 ? 0.094 -10.316 56.903 1.00 77.94 508 HIS A O 1
ATOM 3820 N N . ASN A 1 509 ? -1.966 -9.789 57.645 1.00 75.44 509 ASN A N 1
ATOM 3821 C CA . ASN A 1 509 ? -2.101 -10.875 58.616 1.00 75.44 509 ASN A CA 1
ATOM 3822 C C . ASN A 1 509 ? -2.924 -12.068 58.090 1.00 75.44 509 ASN A C 1
ATOM 3824 O O . ASN A 1 509 ? -3.156 -13.011 58.846 1.00 75.44 509 ASN A O 1
ATOM 3828 N N . ASP A 1 510 ? -3.372 -12.054 56.826 1.00 76.38 510 ASP A N 1
ATOM 3829 C CA . ASP A 1 510 ? -4.119 -13.178 56.246 1.00 76.38 510 ASP A CA 1
ATOM 3830 C C . ASP A 1 510 ? -3.199 -14.411 56.102 1.00 76.38 510 ASP A C 1
ATOM 3832 O O . ASP A 1 510 ? -2.224 -14.355 55.344 1.00 76.38 510 ASP A O 1
ATOM 3836 N N . PRO A 1 511 ? -3.488 -15.554 56.759 1.00 66.94 511 PRO A N 1
ATOM 3837 C CA . PRO A 1 511 ? -2.697 -16.775 56.595 1.00 66.94 511 PRO A CA 1
ATOM 3838 C C . PRO A 1 511 ? -2.691 -17.316 55.151 1.00 66.94 511 PRO A C 1
ATOM 3840 O O . PRO A 1 511 ? -1.798 -18.083 54.795 1.00 66.94 511 PRO A O 1
ATOM 3843 N N . ALA A 1 512 ? -3.636 -16.901 54.299 1.00 77.50 512 ALA A N 1
ATOM 3844 C CA . ALA A 1 512 ? -3.683 -17.221 52.873 1.00 77.50 512 ALA A CA 1
ATOM 3845 C C . ALA A 1 512 ? -3.016 -16.161 51.964 1.00 77.50 512 ALA A C 1
ATOM 3847 O O . ALA A 1 512 ? -3.071 -16.294 50.739 1.00 77.50 512 ALA A O 1
ATOM 3848 N N . LEU A 1 513 ? -2.367 -15.120 52.509 1.00 77.56 513 LEU A N 1
ATOM 3849 C CA . LEU A 1 513 ? -1.793 -14.003 51.737 1.00 77.56 513 LEU A CA 1
ATOM 3850 C C . LEU A 1 513 ? -0.865 -14.461 50.596 1.00 77.56 513 LEU A C 1
ATOM 3852 O O . LEU A 1 513 ? -0.998 -13.999 49.464 1.00 77.56 513 LEU A O 1
ATOM 3856 N N . VAL A 1 514 ? 0.048 -15.399 50.870 1.00 77.50 514 VAL A N 1
ATOM 3857 C CA . VAL A 1 514 ? 1.003 -15.927 49.873 1.00 77.50 514 VAL A CA 1
ATOM 3858 C C . VAL A 1 514 ? 0.280 -16.646 48.730 1.00 77.50 514 VAL A C 1
ATOM 3860 O O . VAL A 1 514 ? 0.660 -16.517 47.569 1.00 77.50 514 VAL A O 1
ATOM 3863 N N . ASP A 1 515 ? -0.776 -17.386 49.054 1.00 74.06 515 ASP A N 1
ATOM 3864 C CA . ASP A 1 515 ? -1.569 -18.179 48.118 1.00 74.06 515 ASP A CA 1
ATOM 3865 C C . ASP A 1 515 ? -2.471 -17.292 47.234 1.00 74.06 515 ASP A C 1
ATOM 3867 O O . ASP A 1 515 ? -2.540 -17.475 46.017 1.00 74.06 515 ASP A O 1
ATOM 3871 N N . ARG A 1 516 ? -3.053 -16.223 47.800 1.00 78.06 516 ARG A N 1
ATOM 3872 C CA . ARG A 1 516 ? -3.712 -15.163 47.013 1.00 78.06 516 ARG A CA 1
ATOM 3873 C C . ARG A 1 516 ? -2.733 -14.460 46.074 1.00 78.06 516 ARG A C 1
ATOM 3875 O O . ARG A 1 516 ? -3.041 -14.287 44.899 1.00 78.06 516 ARG A O 1
ATOM 3882 N N . CYS A 1 517 ? -1.544 -14.102 46.562 1.00 81.38 517 CYS A N 1
ATOM 3883 C CA . CYS A 1 517 ? -0.490 -13.501 45.744 1.00 81.38 517 CYS A CA 1
ATOM 3884 C C . CYS A 1 517 ? -0.053 -14.408 44.581 1.00 81.38 517 CYS A C 1
ATOM 3886 O O . CYS A 1 517 ? 0.206 -13.893 43.497 1.00 81.38 517 CYS A O 1
ATOM 3888 N N . LYS A 1 518 ? -0.032 -15.738 44.757 1.00 79.00 518 LYS A N 1
ATOM 3889 C CA . LYS A 1 518 ? 0.214 -16.687 43.657 1.00 79.00 518 LYS A CA 1
ATOM 3890 C C . LYS A 1 518 ? -0.898 -16.665 42.608 1.00 79.00 518 LYS A C 1
ATOM 3892 O O . LYS A 1 518 ? -0.576 -16.475 41.440 1.00 79.00 518 LYS A O 1
ATOM 3897 N N . ARG A 1 519 ? -2.178 -16.727 43.000 1.00 78.31 519 ARG A N 1
ATOM 3898 C CA . ARG A 1 519 ? -3.304 -16.617 42.044 1.00 78.31 519 ARG A CA 1
ATOM 3899 C C . ARG A 1 519 ? -3.353 -15.277 41.299 1.00 78.31 519 ARG A C 1
ATOM 3901 O O . ARG A 1 519 ? -3.789 -15.233 40.151 1.00 78.31 519 ARG A O 1
ATOM 3908 N N . LEU A 1 520 ? -2.893 -14.193 41.931 1.00 81.00 520 LEU A N 1
ATOM 3909 C CA . LEU A 1 520 ? -2.736 -12.871 41.306 1.00 81.00 520 LEU A CA 1
ATOM 3910 C C . LEU A 1 520 ? -1.601 -12.849 40.263 1.00 81.00 520 LEU A C 1
ATOM 3912 O O . LEU A 1 520 ? -1.702 -12.134 39.267 1.00 81.00 520 LEU A O 1
ATOM 3916 N N . ILE A 1 521 ? -0.545 -13.650 40.459 1.00 83.56 521 ILE A N 1
ATOM 3917 C CA . ILE A 1 521 ? 0.493 -13.896 39.446 1.00 83.56 521 ILE A CA 1
ATOM 3918 C C . ILE A 1 521 ? -0.084 -14.731 38.293 1.00 83.56 521 ILE A C 1
ATOM 3920 O O . ILE A 1 521 ? 0.076 -14.334 37.142 1.00 83.56 521 ILE A O 1
ATOM 3924 N N . ASP A 1 522 ? -0.812 -15.817 38.578 1.00 78.56 522 ASP A N 1
ATOM 3925 C CA . ASP A 1 522 ? -1.445 -16.657 37.544 1.00 78.56 522 ASP A CA 1
ATOM 3926 C C . ASP A 1 522 ? -2.416 -15.848 36.668 1.00 78.56 522 ASP A C 1
ATOM 3928 O O . ASP A 1 522 ? -2.378 -15.940 35.442 1.00 78.56 522 ASP A O 1
ATOM 3932 N N . ALA A 1 523 ? -3.228 -14.981 37.282 1.00 75.19 523 ALA A N 1
ATOM 3933 C CA . ALA A 1 523 ? -4.122 -14.069 36.570 1.00 75.19 523 ALA A CA 1
ATOM 3934 C C . ALA A 1 523 ? -3.368 -13.082 35.658 1.00 75.19 523 ALA A C 1
ATOM 3936 O O . ALA A 1 523 ? -3.786 -12.841 34.527 1.00 75.19 523 ALA A O 1
ATOM 3937 N N . ALA A 1 524 ? -2.238 -12.536 36.117 1.00 77.19 524 ALA A N 1
ATOM 3938 C CA . ALA A 1 524 ? -1.417 -11.617 35.328 1.00 77.19 524 ALA A CA 1
ATOM 3939 C C . ALA A 1 524 ? -0.606 -12.309 34.211 1.00 77.19 524 ALA A C 1
ATOM 3941 O O . ALA A 1 524 ? -0.251 -11.661 33.223 1.00 77.19 524 ALA A O 1
ATOM 3942 N N . ILE A 1 525 ? -0.309 -13.606 34.358 1.00 77.50 525 ILE A N 1
ATOM 3943 C CA . ILE A 1 525 ? 0.266 -14.454 33.303 1.00 77.50 525 ILE A CA 1
ATOM 3944 C C . ILE A 1 525 ? -0.800 -14.750 32.243 1.00 77.50 525 ILE A C 1
ATOM 3946 O O . ILE A 1 525 ? -0.564 -14.488 31.065 1.00 77.50 525 ILE A O 1
ATOM 3950 N N . ALA A 1 526 ? -1.990 -15.201 32.656 1.00 71.25 526 ALA A N 1
ATOM 3951 C CA . ALA A 1 526 ? -3.116 -15.454 31.756 1.00 71.25 526 ALA A CA 1
ATOM 3952 C C . ALA A 1 526 ? -3.523 -14.194 30.964 1.00 71.25 526 ALA A C 1
ATOM 3954 O O . ALA A 1 526 ? -3.785 -14.273 29.768 1.00 71.25 526 ALA A O 1
ATOM 3955 N N . ALA A 1 527 ? -3.474 -13.015 31.595 1.00 67.31 527 ALA A N 1
ATOM 3956 C CA . ALA A 1 527 ? -3.725 -11.721 30.956 1.00 67.31 527 ALA A CA 1
ATOM 3957 C C . ALA A 1 527 ? -2.568 -11.194 30.067 1.00 67.31 527 ALA A C 1
ATOM 3959 O O . ALA A 1 527 ? -2.623 -10.049 29.618 1.00 67.31 527 ALA A O 1
ATOM 3960 N N . ARG A 1 528 ? -1.510 -11.992 29.831 1.00 73.00 528 ARG A N 1
ATOM 3961 C CA . ARG A 1 528 ? -0.378 -11.719 28.914 1.00 73.00 528 ARG A CA 1
ATOM 3962 C C . ARG A 1 528 ? 0.232 -10.309 29.028 1.00 73.00 528 ARG A C 1
ATOM 3964 O O . ARG A 1 528 ? 0.576 -9.682 28.029 1.00 73.00 528 ARG A O 1
ATOM 3971 N N . PHE A 1 529 ? 0.396 -9.793 30.247 1.00 67.00 529 PHE A N 1
ATOM 3972 C CA . PHE A 1 529 ? 0.885 -8.425 30.457 1.00 67.00 529 PHE A CA 1
ATOM 3973 C C . PHE A 1 529 ? 2.271 -8.151 29.846 1.00 67.00 529 PHE A C 1
ATOM 3975 O O . PHE A 1 529 ? 3.220 -8.916 30.026 1.00 67.00 529 PHE A O 1
ATOM 3982 N N . GLU A 1 530 ? 2.420 -6.976 29.229 1.00 60.62 530 GLU A N 1
ATOM 3983 C CA . GLU A 1 530 ? 3.707 -6.460 28.752 1.00 60.62 530 GLU A CA 1
ATOM 3984 C C . GLU A 1 530 ? 4.751 -6.314 29.886 1.00 60.62 530 GLU A C 1
ATOM 3986 O O . GLU A 1 530 ? 4.383 -6.124 31.056 1.00 60.62 530 GLU A O 1
ATOM 3991 N N . PRO A 1 531 ? 6.069 -6.319 29.578 1.00 66.19 531 PRO A N 1
ATOM 3992 C CA . PRO A 1 531 ? 7.138 -6.305 30.584 1.00 66.19 531 PRO A CA 1
ATOM 3993 C C . PRO A 1 531 ? 7.035 -5.180 31.626 1.00 66.19 531 PRO A C 1
ATOM 3995 O O . PRO A 1 531 ? 7.268 -5.419 32.818 1.00 66.19 531 PRO A O 1
ATOM 3998 N N . LEU A 1 532 ? 6.633 -3.975 31.200 1.00 57.06 532 LEU A N 1
ATOM 3999 C CA . LEU A 1 532 ? 6.432 -2.812 32.073 1.00 57.06 532 LEU A CA 1
ATOM 4000 C C . LEU A 1 532 ? 5.279 -3.031 33.066 1.00 57.06 532 LEU A C 1
ATOM 4002 O O . LEU A 1 532 ? 5.418 -2.745 34.258 1.00 57.06 532 LEU A O 1
ATOM 4006 N N . LEU A 1 533 ? 4.158 -3.593 32.606 1.00 61.22 533 LEU A N 1
ATOM 4007 C CA . LEU A 1 533 ? 2.992 -3.890 33.442 1.00 61.22 533 LEU A CA 1
ATOM 4008 C C . LEU A 1 533 ? 3.301 -5.025 34.430 1.00 61.22 533 LEU A C 1
ATOM 4010 O O . LEU A 1 533 ? 3.088 -4.859 35.635 1.00 61.22 533 LEU A O 1
ATOM 4014 N N . LYS A 1 534 ? 3.947 -6.109 33.968 1.00 79.00 534 LYS A N 1
ATOM 4015 C CA . LYS A 1 534 ? 4.510 -7.156 34.844 1.00 79.00 534 LYS A CA 1
ATOM 4016 C C . LYS A 1 534 ? 5.435 -6.561 35.911 1.00 79.00 534 LYS A C 1
ATOM 4018 O O . LYS A 1 534 ? 5.436 -7.008 37.055 1.00 79.00 534 LYS A O 1
ATOM 4023 N N . GLY A 1 535 ? 6.256 -5.566 35.567 1.00 70.06 535 GLY A N 1
ATOM 4024 C CA . GLY A 1 535 ? 7.137 -4.869 36.514 1.00 70.06 535 GLY A CA 1
ATOM 4025 C C . GLY A 1 535 ? 6.376 -4.163 37.644 1.00 70.06 535 GLY A C 1
ATOM 4026 O O . GLY A 1 535 ? 6.748 -4.293 38.815 1.00 70.06 535 GLY A O 1
ATOM 4027 N N . ARG A 1 536 ? 5.273 -3.478 37.313 1.00 78.62 536 ARG A N 1
ATOM 4028 C CA . ARG A 1 536 ? 4.425 -2.755 38.279 1.00 78.62 536 ARG A CA 1
ATOM 4029 C C . ARG A 1 536 ? 3.701 -3.700 39.244 1.00 78.62 536 ARG A C 1
ATOM 4031 O O . ARG A 1 536 ? 3.748 -3.460 40.450 1.00 78.62 536 ARG A O 1
ATOM 4038 N N . VAL A 1 537 ? 3.112 -4.793 38.748 1.00 79.69 537 VAL A N 1
ATOM 4039 C CA . VAL A 1 537 ? 2.461 -5.809 39.604 1.00 79.69 537 VAL A CA 1
ATOM 4040 C C . VAL A 1 537 ? 3.488 -6.491 40.516 1.00 79.69 537 VAL A C 1
ATOM 4042 O O . VAL A 1 537 ? 3.277 -6.561 41.726 1.00 79.69 537 VAL A O 1
ATOM 4045 N N . ARG A 1 538 ? 4.659 -6.886 39.984 1.00 87.44 538 ARG A N 1
ATOM 4046 C CA . ARG A 1 538 ? 5.766 -7.445 40.788 1.00 87.44 538 ARG A CA 1
ATOM 4047 C C . ARG A 1 538 ? 6.216 -6.502 41.909 1.00 87.44 538 ARG A C 1
ATOM 4049 O O . ARG A 1 538 ? 6.490 -6.970 43.011 1.00 87.44 538 ARG A O 1
ATOM 4056 N N . LYS A 1 539 ? 6.256 -5.184 41.665 1.00 85.25 539 LYS A N 1
ATOM 4057 C CA . LYS A 1 539 ? 6.586 -4.182 42.696 1.00 85.25 539 LYS A CA 1
ATOM 4058 C C . LYS A 1 539 ? 5.535 -4.137 43.809 1.00 85.25 539 LYS A C 1
ATOM 4060 O O . LYS A 1 539 ? 5.905 -4.113 44.979 1.00 85.25 539 LYS A O 1
ATOM 4065 N N . ALA A 1 540 ? 4.248 -4.149 43.460 1.00 83.56 540 ALA A N 1
ATOM 4066 C CA . ALA A 1 540 ? 3.164 -4.161 44.443 1.00 83.56 540 ALA A CA 1
ATOM 4067 C C . ALA A 1 540 ? 3.184 -5.439 45.300 1.00 83.56 540 ALA A C 1
ATOM 4069 O O . ALA A 1 540 ? 3.121 -5.352 46.525 1.00 83.56 540 ALA A O 1
ATOM 4070 N N . LEU A 1 541 ? 3.353 -6.607 44.669 1.00 84.56 541 LEU A N 1
ATOM 4071 C CA . LEU A 1 541 ? 3.455 -7.904 45.349 1.00 84.56 541 LEU A CA 1
ATOM 4072 C C . LEU A 1 541 ? 4.650 -7.957 46.311 1.00 84.56 541 LEU A C 1
ATOM 4074 O O . LEU A 1 541 ? 4.498 -8.392 47.450 1.00 84.56 541 LEU A O 1
ATOM 4078 N N . ALA A 1 542 ? 5.818 -7.464 45.884 1.00 84.44 542 ALA A N 1
ATOM 4079 C CA . ALA A 1 542 ? 7.030 -7.416 46.704 1.00 84.44 542 ALA A CA 1
ATOM 4080 C C . ALA A 1 542 ? 6.827 -6.573 47.974 1.00 84.44 542 ALA A C 1
ATOM 4082 O O . ALA A 1 542 ? 7.111 -7.034 49.079 1.00 84.44 542 ALA A O 1
ATOM 4083 N N . VAL A 1 543 ? 6.248 -5.375 47.821 1.00 84.94 543 VAL A N 1
ATOM 4084 C CA . VAL A 1 543 ? 5.887 -4.496 48.946 1.00 84.94 543 VAL A CA 1
ATOM 4085 C C . VAL A 1 543 ? 4.867 -5.164 49.871 1.00 84.94 543 VAL A C 1
ATOM 4087 O O . VAL A 1 543 ? 4.997 -5.058 51.087 1.00 84.94 543 VAL A O 1
ATOM 4090 N N . LYS A 1 544 ? 3.870 -5.873 49.326 1.00 88.25 544 LYS A N 1
ATOM 4091 C CA . LYS A 1 544 ? 2.807 -6.480 50.138 1.00 88.25 544 LYS A CA 1
ATOM 4092 C C . LYS A 1 544 ? 3.273 -7.684 50.956 1.00 88.25 544 LYS A C 1
ATOM 4094 O O . LYS A 1 544 ? 2.851 -7.838 52.101 1.00 88.25 544 LYS A O 1
ATOM 4099 N N . LEU A 1 545 ? 4.147 -8.501 50.372 1.00 82.38 545 LEU A N 1
ATOM 4100 C CA . LEU A 1 545 ? 4.730 -9.695 50.987 1.00 82.38 545 LEU A CA 1
ATOM 4101 C C . LEU A 1 545 ? 5.964 -9.397 51.859 1.00 82.38 545 LEU A C 1
ATOM 4103 O O . LEU A 1 545 ? 6.434 -10.291 52.555 1.00 82.38 545 LEU A O 1
ATOM 4107 N N . GLY A 1 546 ? 6.510 -8.175 51.818 1.00 82.50 546 GLY A N 1
ATOM 4108 C CA . GLY A 1 546 ? 7.719 -7.807 52.565 1.00 82.50 546 GLY A CA 1
ATOM 4109 C C . GLY A 1 546 ? 9.006 -8.452 52.034 1.00 82.50 546 GLY A C 1
ATOM 4110 O O . GLY A 1 546 ? 9.955 -8.638 52.793 1.00 82.50 546 GLY A O 1
ATOM 4111 N N . ILE A 1 547 ? 9.047 -8.808 50.744 1.00 84.12 547 ILE A N 1
ATOM 4112 C CA . ILE A 1 547 ? 10.171 -9.511 50.099 1.00 84.12 547 ILE A CA 1
ATOM 4113 C C . ILE A 1 547 ? 10.771 -8.695 48.949 1.00 84.12 547 ILE A C 1
ATOM 4115 O O . ILE A 1 547 ? 10.219 -7.686 48.513 1.00 84.12 547 ILE A O 1
ATOM 4119 N N . THR A 1 548 ? 11.919 -9.134 48.426 1.00 81.06 548 THR A N 1
ATOM 4120 C CA . THR A 1 548 ? 12.556 -8.455 47.289 1.00 81.06 548 THR A CA 1
ATOM 4121 C C . THR A 1 548 ? 11.769 -8.660 45.990 1.00 81.06 548 THR A C 1
ATOM 4123 O O . THR A 1 548 ? 11.159 -9.707 45.763 1.00 81.06 548 THR A O 1
ATOM 4126 N N . GLN A 1 549 ? 11.829 -7.678 45.085 1.00 78.00 549 GLN A N 1
ATOM 4127 C CA . GLN A 1 549 ? 11.206 -7.783 43.759 1.00 78.00 549 GLN A CA 1
ATOM 4128 C C . GLN A 1 549 ? 11.826 -8.915 42.912 1.00 78.00 549 GLN A C 1
ATOM 4130 O O . GLN A 1 549 ? 11.143 -9.490 42.065 1.00 78.00 549 GLN A O 1
ATOM 4135 N N . THR A 1 550 ? 13.083 -9.281 43.190 1.00 76.44 550 THR A N 1
ATOM 4136 C CA . THR A 1 550 ? 13.782 -10.444 42.622 1.00 76.44 550 THR A CA 1
ATOM 4137 C C . THR A 1 550 ? 13.098 -11.756 43.007 1.00 76.44 550 THR A C 1
ATOM 4139 O O . THR A 1 550 ? 12.796 -12.558 42.130 1.00 76.44 550 THR A O 1
ATOM 4142 N N . SER A 1 551 ? 12.748 -11.935 44.285 1.00 69.19 551 SER A N 1
ATOM 4143 C CA . SER A 1 551 ? 12.053 -13.137 44.771 1.00 69.19 551 SER A CA 1
ATOM 4144 C C . SER A 1 551 ? 10.664 -13.301 44.138 1.00 69.19 551 SER A C 1
ATOM 4146 O O . SER A 1 551 ? 10.265 -14.404 43.775 1.00 69.19 551 SER A O 1
ATOM 4148 N N . VAL A 1 552 ? 9.933 -12.194 43.936 1.00 80.94 552 VAL A N 1
ATOM 4149 C CA . VAL A 1 552 ? 8.652 -12.222 43.203 1.00 80.94 552 VAL A CA 1
ATOM 4150 C C . VAL A 1 552 ? 8.868 -12.564 41.727 1.00 80.94 552 VAL A C 1
ATOM 4152 O O . VAL A 1 552 ? 8.058 -13.280 41.147 1.00 80.94 552 VAL A O 1
ATOM 4155 N N . ARG A 1 553 ? 9.952 -12.079 41.105 1.00 84.25 553 ARG A N 1
ATOM 4156 C CA . ARG A 1 553 ? 10.300 -12.409 39.715 1.00 84.25 553 ARG A CA 1
ATOM 4157 C C . ARG A 1 553 ? 10.596 -13.903 39.539 1.00 84.25 553 ARG A C 1
ATOM 4159 O O . ARG A 1 553 ? 10.062 -14.490 38.610 1.00 84.25 553 ARG A O 1
ATOM 4166 N N . GLU A 1 554 ? 11.375 -14.518 40.423 1.00 80.25 554 GLU A N 1
ATOM 4167 C CA . GLU A 1 554 ? 11.694 -15.957 40.361 1.00 80.25 554 GLU A CA 1
ATOM 4168 C C . GLU A 1 554 ? 10.434 -16.833 40.498 1.00 80.25 554 GLU A C 1
ATOM 4170 O O . GLU A 1 554 ? 10.231 -17.782 39.735 1.00 80.25 554 GLU A O 1
ATOM 4175 N N . GLN A 1 555 ? 9.529 -16.467 41.413 1.00 83.50 555 GLN A N 1
ATOM 4176 C CA . GLN A 1 555 ? 8.219 -17.110 41.552 1.00 83.50 555 GLN A CA 1
ATOM 4177 C C . GLN A 1 555 ? 7.350 -16.921 40.293 1.00 83.50 555 GLN A C 1
ATOM 4179 O O . GLN A 1 555 ? 6.715 -17.873 39.837 1.00 83.50 555 GLN A O 1
ATOM 4184 N N . TRP A 1 556 ? 7.362 -15.722 39.699 1.00 87.88 556 TRP A N 1
ATOM 4185 C CA . TRP A 1 556 ? 6.645 -15.407 38.458 1.00 87.88 556 TRP A CA 1
ATOM 4186 C C . TRP A 1 556 ? 7.144 -16.243 37.279 1.00 87.88 556 TRP A C 1
ATOM 4188 O O . TRP A 1 556 ? 6.345 -16.870 36.596 1.00 87.88 556 TRP A O 1
ATOM 4198 N N . GLU A 1 557 ? 8.459 -16.309 37.069 1.00 83.19 557 GLU A N 1
ATOM 4199 C CA . GLU A 1 557 ? 9.083 -17.110 36.008 1.00 83.19 557 GLU A CA 1
ATOM 4200 C C . GLU A 1 557 ? 8.805 -18.613 36.182 1.00 83.19 557 GLU A C 1
ATOM 4202 O O . GLU A 1 557 ? 8.692 -19.344 35.198 1.00 83.19 557 GLU A O 1
ATOM 4207 N N . THR A 1 558 ? 8.649 -19.077 37.425 1.00 83.12 558 THR A N 1
ATOM 4208 C CA . THR A 1 558 ? 8.271 -20.463 37.735 1.00 83.12 558 THR A CA 1
ATOM 4209 C C . THR A 1 558 ? 6.815 -20.754 37.351 1.00 83.12 558 THR A C 1
ATOM 4211 O O . THR A 1 558 ? 6.551 -21.763 36.695 1.00 83.12 558 THR A O 1
ATOM 4214 N N . GLN A 1 559 ? 5.875 -19.867 37.701 1.00 83.56 559 GLN A N 1
ATOM 4215 C CA . GLN A 1 559 ? 4.464 -19.996 37.303 1.00 83.56 559 GLN A CA 1
ATOM 4216 C C . GLN A 1 559 ? 4.283 -19.825 35.789 1.00 83.56 559 GLN A C 1
ATOM 4218 O O . GLN A 1 559 ? 3.537 -20.579 35.176 1.00 83.56 559 GLN A O 1
ATOM 4223 N N . GLU A 1 560 ? 5.025 -18.913 35.160 1.00 80.88 560 GLU A N 1
ATOM 4224 C CA . GLU A 1 560 ? 4.963 -18.658 33.718 1.00 80.88 560 GLU A CA 1
ATOM 4225 C C . GLU A 1 560 ? 5.458 -19.867 32.903 1.00 80.88 560 GLU A C 1
ATOM 4227 O O . GLU A 1 560 ? 4.818 -20.247 31.925 1.00 80.88 560 GLU A O 1
ATOM 4232 N N . LYS A 1 561 ? 6.510 -20.565 33.359 1.00 78.75 561 LYS A N 1
ATOM 4233 C CA . LYS A 1 561 ? 6.949 -21.848 32.773 1.00 78.75 561 LYS A CA 1
ATOM 4234 C C . LYS A 1 561 ? 5.933 -22.978 32.967 1.00 78.75 561 LYS A C 1
ATOM 4236 O O . LYS A 1 561 ? 5.756 -23.794 32.064 1.00 78.75 561 LYS A O 1
ATOM 4241 N N . ALA A 1 562 ? 5.275 -23.045 34.126 1.00 76.19 562 ALA A N 1
ATOM 4242 C CA . ALA A 1 562 ? 4.247 -24.052 34.394 1.00 76.19 562 ALA A CA 1
ATOM 4243 C C . ALA A 1 562 ? 2.989 -23.828 33.534 1.00 76.19 562 ALA A C 1
ATOM 4245 O O . ALA A 1 562 ? 2.482 -24.776 32.939 1.00 76.19 562 ALA A O 1
ATOM 4246 N N . TRP A 1 563 ? 2.545 -22.573 33.416 1.00 74.62 563 TRP A N 1
ATOM 4247 C CA . TRP A 1 563 ? 1.428 -22.156 32.567 1.00 74.62 563 TRP A CA 1
ATOM 4248 C C . TRP A 1 563 ? 1.727 -22.404 31.086 1.00 74.62 563 TRP A C 1
ATOM 4250 O O . TRP A 1 563 ? 0.921 -23.023 30.398 1.00 74.62 563 TRP A O 1
ATOM 4260 N N . ALA A 1 564 ? 2.921 -22.022 30.615 1.00 68.69 564 ALA A N 1
ATOM 4261 C CA . ALA A 1 564 ? 3.350 -22.287 29.244 1.00 68.69 564 ALA A CA 1
ATOM 4262 C C . ALA A 1 564 ? 3.313 -23.787 28.925 1.00 68.69 564 ALA A C 1
ATOM 4264 O O . ALA A 1 564 ? 2.758 -24.163 27.905 1.00 68.69 564 ALA A O 1
ATOM 4265 N N . LYS A 1 565 ? 3.814 -24.653 29.821 1.00 72.31 565 LYS A N 1
ATOM 4266 C CA . LYS A 1 565 ? 3.775 -26.116 29.642 1.00 72.31 565 LYS A CA 1
ATOM 4267 C C . LYS A 1 565 ? 2.351 -26.696 29.615 1.00 72.31 565 LYS A C 1
ATOM 4269 O O . LYS A 1 565 ? 2.149 -27.738 28.999 1.00 72.31 565 LYS A O 1
ATOM 4274 N N . ALA A 1 566 ? 1.393 -26.066 30.295 1.00 65.88 566 ALA A N 1
ATOM 4275 C CA . ALA A 1 566 ? -0.004 -26.502 30.315 1.00 65.88 566 ALA A CA 1
ATOM 4276 C C . ALA A 1 566 ? -0.797 -26.038 29.079 1.00 65.88 566 ALA A C 1
ATOM 4278 O O . ALA A 1 566 ? -1.695 -26.751 28.647 1.00 65.88 566 ALA A O 1
ATOM 4279 N N . ASN A 1 567 ? -0.435 -24.884 28.506 1.00 57.62 567 ASN A N 1
ATOM 4280 C CA . ASN A 1 567 ? -1.167 -24.205 27.432 1.00 57.62 567 ASN A CA 1
ATOM 4281 C C . ASN A 1 567 ? -0.346 -24.065 26.131 1.00 57.62 567 ASN A C 1
ATOM 4283 O O . ASN A 1 567 ? -0.451 -23.047 25.447 1.00 57.62 567 ASN A O 1
ATOM 4287 N N . VAL A 1 568 ? 0.484 -25.057 25.784 1.00 48.59 568 VAL A N 1
ATOM 4288 C CA . VAL A 1 568 ? 1.074 -25.153 24.433 1.00 48.59 568 VAL A CA 1
ATOM 4289 C C . VAL A 1 568 ? -0.019 -25.662 23.479 1.00 48.59 568 VAL A C 1
ATOM 4291 O O . VAL A 1 568 ? -0.448 -26.804 23.666 1.00 48.59 568 VAL A O 1
ATOM 4294 N N . PRO A 1 569 ? -0.477 -24.884 22.476 1.00 51.28 569 PRO A N 1
ATOM 4295 C CA . PRO A 1 569 ? -1.294 -25.430 21.393 1.00 51.28 569 PRO A CA 1
ATOM 4296 C C . PRO A 1 569 ? -0.455 -26.457 20.634 1.00 51.28 569 PRO A C 1
ATOM 4298 O O . PRO A 1 569 ? 0.752 -26.252 20.465 1.00 51.28 569 PRO A O 1
ATOM 4301 N N . LYS A 1 570 ? -1.044 -27.567 20.188 1.00 54.66 570 LYS A N 1
ATOM 4302 C CA . LYS A 1 570 ? -0.262 -28.551 19.425 1.00 54.66 570 LYS A CA 1
ATOM 4303 C C . LYS A 1 570 ? 0.199 -27.916 18.103 1.00 54.66 570 LYS A C 1
ATOM 4305 O O . LYS A 1 570 ? -0.557 -27.117 17.553 1.00 54.66 570 LYS A O 1
ATOM 4310 N N . PRO A 1 571 ? 1.385 -28.263 17.566 1.00 51.31 571 PRO A N 1
ATOM 4311 C CA . PRO A 1 571 ? 1.832 -27.758 16.263 1.00 51.31 571 PRO A CA 1
ATOM 4312 C C . PRO A 1 571 ? 0.755 -27.914 15.179 1.00 51.31 571 PRO A C 1
ATOM 4314 O O . PRO A 1 571 ? 0.417 -26.944 14.511 1.00 51.31 571 PRO A O 1
ATOM 4317 N N . ASP A 1 572 ? 0.111 -29.082 15.141 1.00 56.19 572 ASP A N 1
ATOM 4318 C CA . ASP A 1 572 ? -0.996 -29.433 14.246 1.00 56.19 572 ASP A CA 1
ATOM 4319 C C . ASP A 1 572 ? -2.199 -28.463 14.333 1.00 56.19 572 ASP A C 1
ATOM 4321 O O . ASP A 1 572 ? -2.901 -28.244 13.349 1.00 56.19 572 ASP A O 1
ATOM 4325 N N . GLU A 1 573 ? -2.460 -27.879 15.510 1.00 52.75 573 GLU A N 1
ATOM 4326 C CA . GLU A 1 573 ? -3.562 -26.930 15.744 1.00 52.75 573 GLU A CA 1
ATOM 4327 C C . GLU A 1 573 ? -3.196 -25.519 15.243 1.00 52.75 573 GLU A C 1
ATOM 4329 O O . GLU A 1 573 ? -4.064 -24.800 14.752 1.00 52.75 573 GLU A O 1
ATOM 4334 N N . ILE A 1 574 ? -1.911 -25.147 15.305 1.00 52.81 574 ILE A N 1
ATOM 4335 C CA . ILE A 1 574 ? -1.386 -23.889 14.749 1.00 52.81 574 ILE A CA 1
ATOM 4336 C C . ILE A 1 574 ? -1.369 -23.967 13.218 1.00 52.81 574 ILE A C 1
ATOM 4338 O O . ILE A 1 574 ? -1.888 -23.072 12.557 1.00 52.81 574 ILE A O 1
ATOM 4342 N N . GLU A 1 575 ? -0.851 -25.063 12.653 1.00 59.34 575 GLU A N 1
ATOM 4343 C CA . GLU A 1 575 ? -0.853 -25.296 11.203 1.00 59.34 575 GLU A CA 1
ATOM 4344 C C . GLU A 1 575 ? -2.279 -25.316 10.628 1.00 59.34 575 GLU A C 1
ATOM 4346 O O . GLU A 1 575 ? -2.511 -24.784 9.541 1.00 59.34 575 GLU A O 1
ATOM 4351 N N . ALA A 1 576 ? -3.254 -25.863 11.366 1.00 66.19 576 ALA A N 1
ATOM 4352 C CA . ALA A 1 576 ? -4.661 -25.833 10.974 1.00 66.19 576 ALA A CA 1
ATOM 4353 C C . ALA A 1 576 ? -5.245 -24.406 10.951 1.00 66.19 576 ALA A C 1
ATOM 4355 O O . ALA A 1 576 ? -5.892 -24.042 9.969 1.00 66.19 576 ALA A O 1
ATOM 4356 N N . GLN A 1 577 ? -4.989 -23.585 11.979 1.00 61.44 577 GLN A N 1
ATOM 4357 C CA . GLN A 1 577 ? -5.447 -22.187 12.002 1.00 61.44 577 GLN A CA 1
ATOM 4358 C C . GLN A 1 577 ? -4.787 -21.345 10.901 1.00 61.44 577 GLN A C 1
ATOM 4360 O O . GLN A 1 577 ? -5.479 -20.628 10.179 1.00 61.44 577 GLN A O 1
ATOM 4365 N N . GLU A 1 578 ? -3.471 -21.473 10.707 1.00 62.72 578 GLU A N 1
ATOM 4366 C CA . GLU A 1 578 ? -2.759 -20.776 9.628 1.00 62.72 578 GLU A CA 1
ATOM 4367 C C . GLU A 1 578 ? -3.255 -21.213 8.236 1.00 62.72 578 GLU A C 1
ATOM 4369 O O . GLU A 1 578 ? -3.337 -20.392 7.318 1.00 62.72 578 GLU A O 1
ATOM 4374 N N . ALA A 1 579 ? -3.629 -22.486 8.060 1.00 67.19 579 ALA A N 1
ATOM 4375 C CA . ALA A 1 579 ? -4.230 -22.979 6.823 1.00 67.19 579 ALA A CA 1
ATOM 4376 C C . ALA A 1 579 ? -5.641 -22.412 6.581 1.00 67.19 579 ALA A C 1
ATOM 4378 O O . ALA A 1 579 ? -5.952 -22.038 5.447 1.00 67.19 579 ALA A O 1
ATOM 4379 N N . GLU A 1 580 ? -6.474 -22.309 7.620 1.00 72.44 580 GLU A N 1
ATOM 4380 C CA . GLU A 1 580 ? -7.832 -21.756 7.541 1.00 72.44 580 GLU A CA 1
ATOM 4381 C C . GLU A 1 580 ? -7.817 -20.249 7.228 1.00 72.44 580 GLU A C 1
ATOM 4383 O O . GLU A 1 580 ? -8.464 -19.810 6.272 1.00 72.44 580 GLU A O 1
ATOM 4388 N N . GLU A 1 581 ? -6.990 -19.459 7.924 1.00 67.62 581 GLU A N 1
ATOM 4389 C CA . GLU A 1 581 ? -6.795 -18.033 7.620 1.00 67.62 581 GLU A CA 1
ATOM 4390 C C . GLU A 1 581 ? -6.284 -17.817 6.187 1.00 67.62 581 GLU A C 1
ATOM 4392 O O . GLU A 1 581 ? -6.751 -16.931 5.461 1.00 67.62 581 GLU A O 1
ATOM 4397 N N . LYS A 1 582 ? -5.338 -18.653 5.739 1.00 67.19 582 LYS A N 1
ATOM 4398 C CA . LYS A 1 582 ? -4.782 -18.601 4.381 1.00 67.19 582 LYS A CA 1
ATOM 4399 C C . LYS A 1 582 ? -5.821 -18.964 3.317 1.00 67.19 582 LYS A C 1
ATOM 4401 O O . LYS A 1 582 ? -5.795 -18.362 2.240 1.00 67.19 582 LYS A O 1
ATOM 4406 N N . ALA A 1 583 ? -6.738 -19.889 3.609 1.00 73.19 583 ALA A N 1
ATOM 4407 C CA . ALA A 1 583 ? -7.855 -20.240 2.734 1.00 73.19 583 ALA A CA 1
ATOM 4408 C C . ALA A 1 583 ? -8.872 -19.090 2.626 1.00 73.19 583 ALA A C 1
ATOM 4410 O O . ALA A 1 583 ? -9.169 -18.647 1.514 1.00 73.19 583 ALA A O 1
ATOM 4411 N N . ALA A 1 584 ? -9.313 -18.523 3.754 1.00 75.44 584 ALA A N 1
ATOM 4412 C CA . ALA A 1 584 ? -10.223 -17.375 3.777 1.00 75.44 584 ALA A CA 1
ATOM 4413 C C . ALA A 1 584 ? -9.626 -16.146 3.056 1.00 75.44 584 ALA A C 1
ATOM 4415 O O . ALA A 1 584 ? -10.291 -15.480 2.256 1.00 75.44 584 ALA A O 1
ATOM 4416 N N . ALA A 1 585 ? -8.331 -15.878 3.257 1.00 73.50 585 ALA A N 1
ATOM 4417 C CA . ALA A 1 585 ? -7.616 -14.822 2.542 1.00 73.50 585 ALA A CA 1
ATOM 4418 C C . ALA A 1 585 ? -7.501 -15.089 1.027 1.00 73.50 585 ALA A C 1
ATOM 4420 O O . ALA A 1 585 ? -7.498 -14.140 0.237 1.00 73.50 585 ALA A O 1
ATOM 4421 N N . ALA A 1 586 ? -7.406 -16.352 0.597 1.00 74.38 586 ALA A N 1
ATOM 4422 C CA . ALA A 1 586 ? -7.400 -16.718 -0.819 1.00 74.38 586 ALA A CA 1
ATOM 4423 C C . ALA A 1 586 ? -8.781 -16.515 -1.469 1.00 74.38 586 ALA A C 1
ATOM 4425 O O . ALA A 1 586 ? -8.862 -15.910 -2.541 1.00 74.38 586 ALA A O 1
ATOM 4426 N N . GLU A 1 587 ? -9.863 -16.922 -0.801 1.00 79.81 587 GLU A N 1
ATOM 4427 C CA . GLU A 1 587 ? -11.241 -16.727 -1.275 1.00 79.81 587 GLU A CA 1
ATOM 4428 C C . GLU A 1 587 ? -11.603 -15.235 -1.403 1.00 79.81 587 GLU A C 1
ATOM 4430 O O . GLU A 1 587 ? -12.157 -14.795 -2.420 1.00 79.81 587 GLU A O 1
ATOM 4435 N N . ALA A 1 588 ? -11.199 -14.415 -0.426 1.00 81.19 588 ALA A N 1
ATOM 4436 C CA . ALA A 1 588 ? -11.372 -12.965 -0.480 1.00 81.19 588 ALA A CA 1
ATOM 4437 C C . ALA A 1 588 ? -10.637 -12.333 -1.682 1.00 81.19 588 ALA A C 1
ATOM 4439 O O . ALA A 1 588 ? -11.216 -11.513 -2.407 1.00 81.19 588 ALA A O 1
ATOM 4440 N N . ARG A 1 589 ? -9.387 -12.749 -1.953 1.00 82.69 589 ARG A N 1
ATOM 4441 C CA . ARG A 1 589 ? -8.618 -12.304 -3.136 1.00 82.69 589 ARG A CA 1
ATOM 4442 C C . ARG A 1 589 ? -9.278 -12.739 -4.441 1.00 82.69 589 ARG A C 1
ATOM 4444 O O . ARG A 1 589 ? -9.348 -11.938 -5.372 1.00 82.69 589 ARG A O 1
ATOM 4451 N N . GLN A 1 590 ? -9.779 -13.972 -4.515 1.00 81.75 590 GLN A N 1
ATOM 4452 C CA . GLN A 1 590 ? -10.466 -14.496 -5.697 1.00 81.75 590 GLN A CA 1
ATOM 4453 C C . GLN A 1 590 ? -11.759 -13.716 -5.984 1.00 81.75 590 GLN A C 1
ATOM 4455 O O . GLN A 1 590 ? -12.018 -13.344 -7.132 1.00 81.75 590 GLN A O 1
ATOM 4460 N N . THR A 1 591 ? -12.512 -13.374 -4.938 1.00 86.25 591 THR A N 1
ATOM 4461 C CA . THR A 1 591 ? -13.725 -12.549 -5.024 1.00 86.25 591 THR A CA 1
ATOM 4462 C C . THR A 1 591 ? -13.421 -11.121 -5.495 1.00 86.25 591 THR A C 1
ATOM 4464 O O . THR A 1 591 ? -14.108 -10.598 -6.377 1.00 86.25 591 THR A O 1
ATOM 4467 N N . GLU A 1 592 ? -12.362 -10.476 -4.983 1.00 88.75 592 GLU A N 1
ATOM 4468 C CA . GLU A 1 592 ? -11.942 -9.159 -5.490 1.00 88.75 592 GLU A CA 1
ATOM 4469 C C . GLU A 1 592 ? -11.443 -9.237 -6.943 1.00 88.75 592 GLU A C 1
ATOM 4471 O O . GLU A 1 59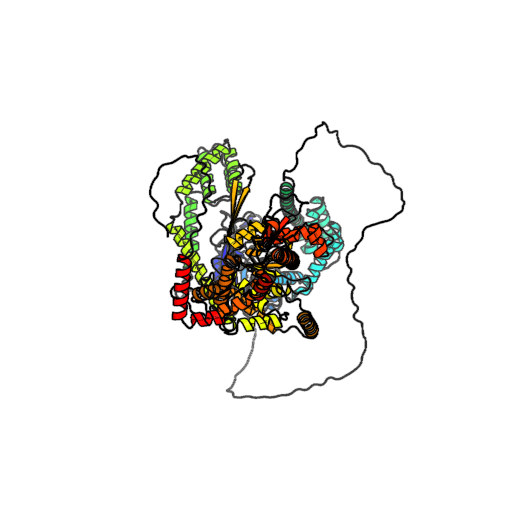2 ? -11.795 -8.382 -7.761 1.00 88.75 592 GLU A O 1
ATOM 4476 N N . ALA A 1 593 ? -10.685 -10.279 -7.299 1.00 88.81 593 ALA A N 1
ATOM 4477 C CA . ALA A 1 593 ? -10.176 -10.475 -8.652 1.00 88.81 593 ALA A CA 1
ATOM 4478 C C . ALA A 1 593 ? -11.310 -10.661 -9.675 1.00 88.81 593 ALA A C 1
ATOM 4480 O O . ALA A 1 593 ? -11.244 -10.078 -10.760 1.00 88.81 593 ALA A O 1
ATOM 4481 N N . ALA A 1 594 ? -12.370 -11.394 -9.317 1.00 88.88 594 ALA A N 1
ATOM 4482 C CA . ALA A 1 594 ? -13.580 -11.528 -10.127 1.00 88.88 594 ALA A CA 1
ATOM 4483 C C . ALA A 1 594 ? -14.311 -10.182 -10.302 1.00 88.88 594 ALA A C 1
ATOM 4485 O O . ALA A 1 594 ? -14.693 -9.826 -11.418 1.00 88.88 594 ALA A O 1
ATOM 4486 N N . GLY A 1 595 ? -14.435 -9.386 -9.234 1.00 91.50 595 GLY A N 1
ATOM 4487 C CA . GLY A 1 595 ? -15.024 -8.043 -9.303 1.00 91.50 595 GLY A CA 1
ATOM 4488 C C . GLY A 1 595 ? -14.233 -7.071 -10.190 1.00 91.50 595 GLY A C 1
ATOM 4489 O O . GLY A 1 595 ? -14.820 -6.303 -10.955 1.00 91.50 595 GLY A O 1
ATOM 4490 N N . LEU A 1 596 ? -12.897 -7.115 -10.135 1.00 92.44 596 LEU A N 1
ATOM 4491 C CA . LEU A 1 596 ? -12.036 -6.302 -11.002 1.00 92.44 596 LEU A CA 1
ATOM 4492 C C . LEU A 1 596 ? -12.057 -6.777 -12.461 1.00 92.44 596 LEU A C 1
ATOM 4494 O O . LEU A 1 596 ? -12.024 -5.938 -13.363 1.00 92.44 596 LEU A O 1
ATOM 4498 N N . TRP A 1 597 ? -12.153 -8.087 -12.714 1.00 94.88 597 TRP A N 1
ATOM 4499 C CA . TRP A 1 597 ? -12.162 -8.667 -14.064 1.00 94.88 597 TRP A CA 1
ATOM 4500 C C . TRP A 1 597 ? -13.229 -8.050 -14.979 1.00 94.88 597 TRP A C 1
ATOM 4502 O O . TRP A 1 597 ? -12.936 -7.710 -16.128 1.00 94.88 597 TRP A O 1
ATOM 4512 N N . THR A 1 598 ? -14.434 -7.805 -14.459 1.00 92.38 598 THR A N 1
ATOM 4513 C CA . THR A 1 598 ? -15.528 -7.141 -15.193 1.00 92.38 598 THR A CA 1
ATOM 4514 C C . THR A 1 598 ? -15.121 -5.773 -15.749 1.00 92.38 598 THR A C 1
ATOM 4516 O O . THR A 1 598 ? -15.527 -5.412 -16.851 1.00 92.38 598 THR A O 1
ATOM 4519 N N . LYS A 1 599 ? -14.282 -5.020 -15.025 1.00 93.62 599 LYS A N 1
ATOM 4520 C CA . LYS A 1 599 ? -13.775 -3.715 -15.474 1.00 93.62 599 LYS A CA 1
ATOM 4521 C C . LYS A 1 599 ? -12.563 -3.840 -16.392 1.00 93.62 599 LYS A C 1
ATOM 4523 O O . LYS A 1 599 ? -12.469 -3.117 -17.379 1.00 93.62 599 LYS A O 1
ATOM 4528 N N . VAL A 1 600 ? -11.609 -4.705 -16.034 1.00 96.50 600 VAL A N 1
ATOM 4529 C CA . VAL A 1 600 ? -10.277 -4.726 -16.663 1.00 96.50 600 VAL A CA 1
ATOM 4530 C C . VAL A 1 600 ? -10.180 -5.647 -17.871 1.00 96.50 600 VAL A C 1
ATOM 4532 O O . VAL A 1 600 ? -9.255 -5.487 -18.662 1.00 96.50 600 VAL A O 1
ATOM 4535 N N . SER A 1 601 ? -11.116 -6.581 -18.057 1.00 95.56 601 SER A N 1
ATOM 4536 C CA . SER A 1 601 ? -11.094 -7.526 -19.181 1.00 95.56 601 SER A CA 1
ATOM 4537 C C . SER A 1 601 ? -10.938 -6.870 -20.566 1.00 95.56 601 SER A C 1
ATOM 4539 O O . SER A 1 601 ? -10.107 -7.376 -21.319 1.00 95.56 601 SER A O 1
ATOM 4541 N N . PRO A 1 602 ? -11.556 -5.712 -20.910 1.00 93.81 602 PRO A N 1
ATOM 4542 C CA . PRO A 1 602 ? -11.360 -5.062 -22.214 1.00 93.81 602 PRO A CA 1
ATOM 4543 C C . PRO A 1 602 ? -9.958 -4.468 -22.426 1.00 93.81 602 PRO A C 1
ATOM 4545 O O . PRO A 1 602 ? -9.649 -4.004 -23.521 1.00 93.81 602 PRO A O 1
ATOM 4548 N N . LEU A 1 603 ? -9.137 -4.406 -21.374 1.00 95.38 603 LEU A N 1
ATOM 4549 C CA . LEU A 1 603 ? -7.713 -4.077 -21.438 1.00 95.38 603 LEU A CA 1
ATOM 4550 C C . LEU A 1 603 ? -6.867 -5.358 -21.376 1.00 95.38 603 LEU A C 1
ATOM 4552 O O . LEU A 1 603 ? -5.966 -5.538 -22.185 1.00 95.38 603 LEU A O 1
ATOM 4556 N N . ALA A 1 604 ? -7.192 -6.272 -20.459 1.00 95.69 604 ALA A N 1
ATOM 4557 C CA . ALA A 1 604 ? -6.445 -7.503 -20.219 1.00 95.69 604 ALA A CA 1
ATOM 4558 C C . ALA A 1 604 ? -6.388 -8.435 -21.442 1.00 95.69 604 ALA A C 1
ATOM 4560 O O . ALA A 1 604 ? -5.360 -9.072 -21.665 1.00 95.69 604 ALA A O 1
ATOM 4561 N N . VAL A 1 605 ? -7.460 -8.509 -22.242 1.00 96.56 605 VAL A N 1
ATOM 4562 C CA . VAL A 1 605 ? -7.524 -9.356 -23.452 1.00 96.56 605 VAL A CA 1
ATOM 4563 C C . VAL A 1 605 ? -7.150 -8.621 -24.746 1.00 96.56 605 VAL A C 1
ATOM 4565 O O . VAL A 1 605 ? -7.210 -9.221 -25.815 1.00 96.56 605 VAL A O 1
ATOM 4568 N N . ASP A 1 606 ? -6.777 -7.337 -24.680 1.00 96.06 606 ASP A N 1
ATOM 4569 C CA . ASP A 1 606 ? -6.405 -6.539 -25.856 1.00 96.06 606 ASP A CA 1
ATOM 4570 C C . ASP A 1 606 ? -5.052 -7.026 -26.423 1.00 96.06 606 ASP A C 1
ATOM 4572 O O . ASP A 1 606 ? -4.020 -6.819 -25.776 1.00 96.06 606 ASP A O 1
ATOM 4576 N N . PRO A 1 607 ? -4.991 -7.643 -27.623 1.00 93.44 607 PRO A N 1
ATOM 4577 C CA . PRO A 1 607 ? -3.722 -8.084 -28.206 1.00 93.44 607 PRO A CA 1
ATOM 4578 C C . PRO A 1 607 ? -2.795 -6.904 -28.542 1.00 93.44 607 PRO A C 1
ATOM 4580 O O . PRO A 1 607 ? -1.593 -7.085 -28.713 1.00 93.44 607 PRO A O 1
ATOM 4583 N N . ALA A 1 608 ? -3.333 -5.681 -28.604 1.00 94.62 608 ALA A N 1
ATOM 4584 C CA . ALA A 1 608 ? -2.592 -4.442 -28.780 1.00 94.62 608 ALA A CA 1
ATOM 4585 C C . ALA A 1 608 ? -2.339 -3.712 -27.441 1.00 94.62 608 ALA A C 1
ATOM 4587 O O . ALA A 1 608 ? -2.127 -2.496 -27.441 1.00 94.62 608 ALA A O 1
ATOM 4588 N N . LEU A 1 609 ? -2.322 -4.422 -26.301 1.00 96.12 609 LEU A N 1
ATOM 4589 C CA . LEU A 1 609 ? -2.104 -3.869 -24.952 1.00 96.12 609 LEU A CA 1
ATOM 4590 C C . LEU A 1 609 ? -0.912 -2.898 -24.881 1.00 96.12 609 LEU A C 1
ATOM 4592 O O . LEU A 1 609 ? -1.036 -1.789 -24.357 1.00 96.12 609 LEU A O 1
ATOM 4596 N N . MET A 1 610 ? 0.234 -3.273 -25.456 1.00 95.19 610 MET A N 1
ATOM 4597 C CA . MET A 1 610 ? 1.426 -2.415 -25.482 1.00 95.19 610 MET A CA 1
ATOM 4598 C C . MET A 1 610 ? 1.238 -1.166 -26.359 1.00 95.19 610 MET A C 1
ATOM 4600 O O . MET A 1 610 ? 1.749 -0.101 -26.020 1.00 95.19 610 MET A O 1
ATOM 4604 N N . ASP A 1 611 ? 0.462 -1.234 -27.441 1.00 94.50 611 ASP A N 1
ATOM 4605 C CA . ASP A 1 611 ? 0.107 -0.055 -28.244 1.00 94.50 611 ASP A CA 1
ATOM 4606 C C . ASP A 1 611 ? -0.975 0.806 -27.586 1.00 94.50 611 ASP A C 1
ATOM 4608 O O . ASP A 1 611 ? -1.030 2.019 -27.800 1.00 94.50 611 ASP A O 1
ATOM 4612 N N . ARG A 1 612 ? -1.834 0.219 -26.750 1.00 94.25 612 ARG A N 1
ATOM 4613 C CA . ARG A 1 612 ? -2.761 0.963 -25.894 1.00 94.25 612 ARG A CA 1
ATOM 4614 C C . ARG A 1 612 ? -2.019 1.721 -24.793 1.00 94.25 612 ARG A C 1
ATOM 4616 O O . ARG A 1 612 ? -2.268 2.912 -24.631 1.00 94.25 612 ARG A O 1
ATOM 4623 N N . LEU A 1 613 ? -1.032 1.096 -24.148 1.00 95.00 613 LEU A N 1
ATOM 4624 C CA . LEU A 1 613 ? -0.106 1.755 -23.220 1.00 95.00 613 LEU A CA 1
ATOM 4625 C C . LEU A 1 613 ? 0.608 2.944 -23.885 1.00 95.00 613 LEU A C 1
ATOM 4627 O O . LEU A 1 613 ? 0.591 4.059 -23.364 1.00 95.00 613 LEU A O 1
ATOM 4631 N N . ARG A 1 614 ? 1.211 2.718 -25.059 1.00 93.94 614 ARG A N 1
ATOM 4632 C CA . ARG A 1 614 ? 1.912 3.750 -25.847 1.00 93.94 614 ARG A CA 1
ATOM 4633 C C . ARG A 1 614 ? 1.004 4.935 -26.193 1.00 93.94 614 ARG A C 1
ATOM 4635 O O . ARG A 1 614 ? 1.424 6.085 -26.055 1.00 93.94 614 ARG A O 1
ATOM 4642 N N . ARG A 1 615 ? -0.247 4.669 -26.595 1.00 91.06 615 ARG A N 1
ATOM 4643 C CA . ARG A 1 615 ? -1.272 5.699 -26.849 1.00 91.06 615 ARG A CA 1
ATOM 4644 C C . ARG A 1 615 ? -1.646 6.462 -25.578 1.00 91.06 615 ARG A C 1
ATOM 4646 O O . ARG A 1 615 ? -1.575 7.684 -25.588 1.00 91.06 615 ARG A O 1
ATOM 4653 N N . PHE A 1 616 ? -1.942 5.769 -24.478 1.00 91.31 616 PHE A N 1
ATOM 4654 C CA . PHE A 1 616 ? -2.253 6.396 -23.189 1.00 91.31 616 PHE A CA 1
ATOM 4655 C C . PHE A 1 616 ? -1.134 7.341 -22.718 1.00 91.31 616 PHE A C 1
ATOM 4657 O O . PHE A 1 616 ? -1.393 8.486 -22.350 1.00 91.31 616 PHE A O 1
ATOM 4664 N N . VAL A 1 617 ? 0.124 6.896 -22.792 1.00 90.38 617 VAL A N 1
ATOM 4665 C CA . VAL A 1 617 ? 1.304 7.696 -22.429 1.00 90.38 617 VAL A CA 1
ATOM 4666 C C . VAL A 1 617 ? 1.482 8.909 -23.358 1.00 90.38 617 VAL A C 1
ATOM 4668 O O . VAL A 1 617 ? 1.809 10.007 -22.890 1.00 90.38 617 VAL A O 1
ATOM 4671 N N . ALA A 1 618 ? 1.208 8.745 -24.657 1.00 88.56 618 ALA A N 1
ATOM 4672 C CA . ALA A 1 618 ? 1.214 9.843 -25.619 1.00 88.56 618 ALA A CA 1
ATOM 4673 C C . ALA A 1 618 ? 0.114 10.878 -25.328 1.00 88.56 618 ALA A C 1
ATOM 4675 O O . ALA A 1 618 ? 0.398 12.077 -25.270 1.00 88.56 618 ALA A O 1
ATOM 4676 N N . ASP A 1 619 ? -1.114 10.441 -25.056 1.00 86.00 619 ASP A N 1
ATOM 4677 C CA . ASP A 1 619 ? -2.229 11.314 -24.681 1.00 86.00 619 ASP A CA 1
ATOM 4678 C C . ASP A 1 619 ? -1.946 12.043 -23.356 1.00 86.00 619 ASP A C 1
ATOM 4680 O O . ASP A 1 619 ? -2.150 13.257 -23.250 1.00 86.00 619 ASP A O 1
ATOM 4684 N N . ALA A 1 620 ? -1.369 11.350 -22.370 1.00 84.56 620 ALA A N 1
ATOM 4685 C CA . ALA A 1 620 ? -1.056 11.892 -21.048 1.00 84.56 620 ALA A CA 1
ATOM 4686 C C . ALA A 1 620 ? -0.026 13.038 -21.059 1.00 84.56 620 ALA A C 1
ATOM 4688 O O . ALA A 1 620 ? -0.115 13.939 -20.223 1.00 84.56 620 ALA A O 1
ATOM 4689 N N . GLY A 1 621 ? 0.921 13.051 -22.003 1.00 84.56 621 GLY A N 1
ATOM 4690 C CA . GLY A 1 621 ? 1.949 14.100 -22.065 1.00 84.56 621 GLY A CA 1
ATOM 4691 C C . GLY A 1 621 ? 3.101 13.828 -23.025 1.00 84.56 621 GLY A C 1
ATOM 4692 O O . GLY A 1 621 ? 3.675 14.761 -23.589 1.00 84.56 621 GLY A O 1
ATOM 4693 N N . VAL A 1 622 ? 3.451 12.557 -23.203 1.00 88.62 622 VAL A N 1
ATOM 4694 C CA . VAL A 1 622 ? 4.825 12.180 -23.527 1.00 88.62 622 VAL A CA 1
ATOM 4695 C C . VAL A 1 622 ? 5.025 11.997 -25.028 1.00 88.62 622 VAL A C 1
ATOM 4697 O O . VAL A 1 622 ? 4.276 11.299 -25.702 1.00 88.62 622 VAL A O 1
ATOM 4700 N N . VAL A 1 623 ? 6.077 12.606 -25.569 1.00 87.19 623 VAL A N 1
ATOM 4701 C CA . VAL A 1 623 ? 6.411 12.536 -26.996 1.00 87.19 623 VAL A CA 1
ATOM 4702 C C . VAL A 1 623 ? 7.665 11.681 -27.177 1.00 87.19 623 VAL A C 1
ATOM 4704 O O . VAL A 1 623 ? 8.619 11.826 -26.425 1.00 87.19 623 VAL A O 1
ATOM 4707 N N . GLY A 1 624 ? 7.676 10.789 -28.171 1.00 83.94 624 GLY A N 1
ATOM 4708 C CA . GLY A 1 624 ? 8.865 10.026 -28.594 1.00 83.94 624 GLY A CA 1
ATOM 4709 C C . GLY A 1 624 ? 9.300 8.847 -27.709 1.00 83.94 624 GLY A C 1
ATOM 4710 O O . GLY A 1 624 ? 9.870 7.895 -28.229 1.00 83.94 624 GLY A O 1
ATOM 4711 N N . GLU A 1 625 ? 8.982 8.847 -26.416 1.00 87.88 625 GLU A N 1
ATOM 4712 C CA . GLU A 1 625 ? 9.495 7.892 -25.412 1.00 87.88 625 GLU A CA 1
ATOM 4713 C C . GLU A 1 625 ? 8.816 6.501 -25.417 1.00 87.88 625 GLU A C 1
ATOM 4715 O O . GLU A 1 625 ? 8.500 5.931 -24.373 1.00 87.88 625 GLU A O 1
ATOM 4720 N N . GLN A 1 626 ? 8.588 5.923 -26.598 1.00 87.69 626 GLN A N 1
ATOM 4721 C CA . GLN A 1 626 ? 7.828 4.674 -26.748 1.00 87.69 626 GLN A CA 1
ATOM 4722 C C . GLN A 1 626 ? 8.543 3.457 -26.138 1.00 87.69 626 GLN A C 1
ATOM 4724 O O . GLN A 1 626 ? 7.918 2.647 -25.456 1.00 87.69 626 GLN A O 1
ATOM 4729 N N . ALA A 1 627 ? 9.863 3.347 -26.324 1.00 88.75 627 ALA A N 1
ATOM 4730 C CA . ALA A 1 627 ? 10.675 2.308 -25.685 1.00 88.75 627 ALA A CA 1
ATOM 4731 C C . ALA A 1 627 ? 10.765 2.511 -24.161 1.00 88.75 627 ALA A C 1
ATOM 4733 O O . ALA A 1 627 ? 10.625 1.557 -23.398 1.00 88.75 627 ALA A O 1
ATOM 4734 N N . GLY A 1 628 ? 10.916 3.764 -23.712 1.00 91.69 628 GLY A N 1
ATOM 4735 C CA . GLY A 1 628 ? 10.945 4.123 -22.292 1.00 91.69 628 GLY A CA 1
ATOM 4736 C C . GLY A 1 628 ? 9.647 3.775 -21.559 1.00 91.69 628 GLY A C 1
ATOM 4737 O O . GLY A 1 628 ? 9.703 3.311 -20.422 1.00 91.69 628 GLY A O 1
ATOM 4738 N N . ALA A 1 629 ? 8.492 3.940 -22.214 1.00 93.88 629 ALA A N 1
ATOM 4739 C CA . ALA A 1 629 ? 7.187 3.583 -21.658 1.00 93.88 629 ALA A CA 1
ATOM 4740 C C . ALA A 1 629 ? 7.059 2.070 -21.417 1.00 93.88 629 ALA A C 1
ATOM 4742 O O . ALA A 1 629 ? 6.685 1.658 -20.320 1.00 93.88 629 ALA A O 1
ATOM 4743 N N . VAL A 1 630 ? 7.443 1.243 -22.399 1.00 95.56 630 VAL A N 1
ATOM 4744 C CA . VAL A 1 630 ? 7.454 -0.226 -22.249 1.00 95.56 630 VAL A CA 1
ATOM 4745 C C . VAL A 1 630 ? 8.475 -0.654 -21.189 1.00 95.56 630 VAL A C 1
ATOM 4747 O O . VAL A 1 630 ? 8.161 -1.484 -20.343 1.00 95.56 630 VAL A O 1
ATOM 4750 N N . SER A 1 631 ? 9.667 -0.047 -21.171 1.00 95.75 631 SER A N 1
ATOM 4751 C CA . SER A 1 631 ? 10.717 -0.337 -20.182 1.00 95.75 631 SER A CA 1
ATOM 4752 C C . SER A 1 631 ? 10.263 -0.062 -18.744 1.00 95.75 631 SER A C 1
ATOM 4754 O O . SER A 1 631 ? 10.417 -0.915 -17.867 1.00 95.75 631 SER A O 1
ATOM 4756 N N . LEU A 1 632 ? 9.607 1.080 -18.503 1.00 96.56 632 LEU A N 1
ATOM 4757 C CA . LEU A 1 632 ? 8.983 1.381 -17.212 1.00 96.56 632 LEU A CA 1
ATOM 4758 C C . LEU A 1 632 ? 7.834 0.426 -16.893 1.00 96.56 632 LEU A C 1
ATOM 4760 O O . LEU A 1 632 ? 7.796 -0.098 -15.789 1.00 96.56 632 LEU A O 1
ATOM 4764 N N . PHE A 1 633 ? 6.925 0.161 -17.829 1.00 97.69 633 PHE A N 1
ATOM 4765 C CA . PHE A 1 633 ? 5.776 -0.710 -17.577 1.00 97.69 633 PHE A CA 1
ATOM 4766 C C . PHE A 1 633 ? 6.189 -2.139 -17.201 1.00 97.69 633 PHE A C 1
ATOM 4768 O O . PHE A 1 633 ? 5.741 -2.652 -16.177 1.00 97.69 633 PHE A O 1
ATOM 4775 N N . LEU A 1 6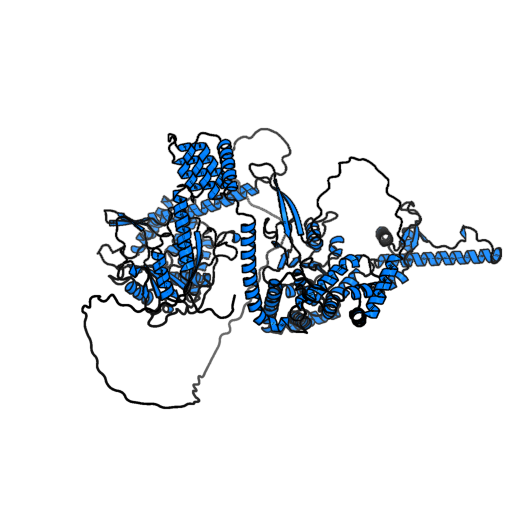34 ? 7.114 -2.748 -17.952 1.00 98.12 634 LEU A N 1
ATOM 4776 C CA . LEU A 1 634 ? 7.671 -4.058 -17.603 1.00 98.12 634 LEU A CA 1
ATOM 4777 C C . LEU A 1 634 ? 8.407 -4.014 -16.258 1.00 98.12 634 LEU A C 1
ATOM 4779 O O . LEU A 1 634 ? 8.288 -4.952 -15.472 1.00 98.12 634 LEU A O 1
ATOM 4783 N N . THR A 1 635 ? 9.086 -2.906 -15.937 1.00 98.00 635 THR A N 1
ATOM 4784 C CA . THR A 1 635 ? 9.685 -2.708 -14.608 1.00 98.00 635 THR A CA 1
ATOM 4785 C C . THR A 1 635 ? 8.624 -2.720 -13.503 1.00 98.00 635 THR A C 1
ATOM 4787 O O . THR A 1 635 ? 8.772 -3.453 -12.530 1.00 98.00 635 THR A O 1
ATOM 4790 N N . LEU A 1 636 ? 7.515 -1.996 -13.667 1.00 97.75 636 LEU A N 1
ATOM 4791 C CA . LEU A 1 636 ? 6.421 -1.957 -12.690 1.00 97.75 636 LEU A CA 1
ATOM 4792 C C . LEU A 1 636 ? 5.722 -3.316 -12.518 1.00 97.75 636 LEU A C 1
ATOM 4794 O O . LEU A 1 636 ? 5.360 -3.673 -11.399 1.00 97.75 636 LEU A O 1
ATOM 4798 N N . VAL A 1 637 ? 5.546 -4.088 -13.596 1.00 97.88 637 VAL A N 1
ATOM 4799 C CA . VAL A 1 637 ? 4.930 -5.428 -13.531 1.00 97.88 637 VAL A CA 1
ATOM 4800 C C . VAL A 1 637 ? 5.879 -6.466 -12.922 1.00 97.88 637 VAL A C 1
ATOM 4802 O O . VAL A 1 637 ? 5.429 -7.328 -12.173 1.00 97.88 637 VAL A O 1
ATOM 4805 N N . SER A 1 638 ? 7.191 -6.356 -13.157 1.00 97.25 638 SER A N 1
ATOM 4806 C CA . SER A 1 638 ? 8.190 -7.324 -12.670 1.00 97.25 638 SER A CA 1
ATOM 4807 C C . SER A 1 638 ? 8.261 -7.486 -11.145 1.00 97.25 638 SER A C 1
ATOM 4809 O O . SER A 1 638 ? 8.782 -8.491 -10.673 1.00 97.25 638 SER A O 1
ATOM 4811 N N . ARG A 1 639 ? 7.694 -6.555 -10.362 1.00 95.88 639 ARG A N 1
ATOM 4812 C CA . ARG A 1 639 ? 7.520 -6.713 -8.905 1.00 95.88 639 ARG A CA 1
ATOM 4813 C C . ARG A 1 639 ? 6.698 -7.959 -8.530 1.00 95.88 639 ARG A C 1
ATOM 4815 O O . ARG A 1 639 ? 6.774 -8.400 -7.395 1.00 95.88 639 ARG A O 1
ATOM 4822 N N . LEU A 1 640 ? 5.892 -8.479 -9.462 1.00 96.56 640 LEU A N 1
ATOM 4823 C CA . LEU A 1 640 ? 5.008 -9.639 -9.290 1.00 96.56 640 LEU A CA 1
ATOM 4824 C C . LEU A 1 640 ? 5.677 -10.973 -9.663 1.00 96.56 640 LEU A C 1
ATOM 4826 O O . LEU A 1 640 ? 5.005 -11.999 -9.701 1.00 96.56 640 LEU A O 1
ATOM 4830 N N . LEU A 1 641 ? 6.977 -10.966 -9.963 1.00 95.62 641 LEU A N 1
ATOM 4831 C CA . LEU A 1 641 ? 7.788 -12.182 -10.021 1.00 95.62 641 LEU A CA 1
ATOM 4832 C C . LEU A 1 641 ? 8.105 -12.658 -8.591 1.00 95.62 641 LEU A C 1
ATOM 4834 O O . LEU A 1 641 ? 8.177 -11.809 -7.699 1.00 95.62 641 LEU A O 1
ATOM 4838 N N . PRO A 1 642 ? 8.324 -13.966 -8.361 1.00 90.75 642 PRO A N 1
ATOM 4839 C CA . PRO A 1 642 ? 8.726 -14.484 -7.053 1.00 90.75 642 PRO A CA 1
ATOM 4840 C C . PRO A 1 642 ? 10.183 -14.138 -6.697 1.00 90.75 642 PRO A C 1
ATOM 4842 O O . PRO A 1 642 ? 10.451 -13.751 -5.565 1.00 90.75 642 PRO A O 1
ATOM 4845 N N . ASP A 1 643 ? 11.115 -14.199 -7.657 1.00 84.94 643 ASP A N 1
ATOM 4846 C CA . ASP A 1 643 ? 12.559 -14.152 -7.345 1.00 84.94 643 ASP A CA 1
ATOM 4847 C C . ASP A 1 643 ? 13.166 -12.740 -7.365 1.00 84.94 643 ASP A C 1
ATOM 4849 O O . ASP A 1 643 ? 13.979 -12.366 -6.517 1.00 84.94 643 ASP A O 1
ATOM 4853 N N . ARG A 1 644 ? 12.855 -11.955 -8.407 1.00 85.94 644 ARG A N 1
ATOM 4854 C CA . ARG A 1 644 ? 13.527 -10.675 -8.689 1.00 85.94 644 ARG A CA 1
ATOM 4855 C C . ARG A 1 644 ? 12.685 -9.757 -9.570 1.00 85.94 644 ARG A C 1
ATOM 4857 O O . ARG A 1 644 ? 12.348 -10.105 -10.699 1.00 85.94 644 ARG A O 1
ATOM 4864 N N . GLY A 1 645 ? 12.485 -8.526 -9.102 1.00 91.88 645 GLY A N 1
ATOM 4865 C CA . GLY A 1 645 ? 12.004 -7.418 -9.922 1.00 91.88 645 GLY A CA 1
ATOM 4866 C C . GLY A 1 645 ? 13.126 -6.721 -10.699 1.00 91.88 645 GLY A C 1
ATOM 4867 O O . GLY A 1 645 ? 14.307 -6.757 -10.344 1.00 91.88 645 GLY A O 1
ATOM 4868 N N . LEU A 1 646 ? 12.751 -6.059 -11.789 1.00 95.06 646 LEU A N 1
ATOM 4869 C CA . LEU A 1 646 ? 13.633 -5.204 -12.571 1.00 95.06 646 LEU A CA 1
ATOM 4870 C C . LEU A 1 646 ? 13.966 -3.923 -11.810 1.00 95.06 646 LEU A C 1
ATOM 4872 O O . LEU A 1 646 ? 13.146 -3.344 -11.095 1.00 95.06 646 LEU A O 1
ATOM 4876 N N . CYS A 1 647 ? 15.178 -3.435 -12.041 1.00 93.94 647 CYS A N 1
ATOM 4877 C CA . CYS A 1 647 ? 15.658 -2.183 -11.486 1.00 93.94 647 CYS A CA 1
ATOM 4878 C C . CYS A 1 647 ? 16.086 -1.271 -12.635 1.00 93.94 647 CYS A C 1
ATOM 4880 O O . CYS A 1 647 ? 17.047 -1.571 -13.342 1.00 93.94 647 CYS A O 1
ATOM 4882 N N . LEU A 1 648 ? 15.360 -0.176 -12.849 1.00 94.31 648 LEU A N 1
ATOM 4883 C CA . LEU A 1 648 ? 15.532 0.731 -13.978 1.00 94.31 648 LEU A CA 1
ATOM 4884 C C . LEU A 1 648 ? 16.195 2.040 -13.544 1.00 94.31 648 LEU A C 1
ATOM 4886 O O . LEU A 1 648 ? 15.695 2.740 -12.667 1.00 94.31 648 LEU A O 1
ATOM 4890 N N . LEU A 1 649 ? 17.274 2.417 -14.224 1.00 92.38 649 LEU A N 1
ATOM 4891 C CA . LEU A 1 649 ? 17.874 3.744 -14.186 1.00 92.38 649 LEU A CA 1
ATOM 4892 C C . LEU A 1 649 ? 17.438 4.541 -15.413 1.00 92.38 649 LEU A C 1
ATOM 4894 O O . LEU A 1 649 ? 17.918 4.299 -16.522 1.00 92.38 649 LEU A O 1
ATOM 4898 N N . ARG A 1 650 ? 16.584 5.543 -15.212 1.00 91.00 650 ARG A N 1
ATOM 4899 C CA . ARG A 1 650 ? 16.233 6.512 -16.247 1.00 91.00 650 ARG A CA 1
ATOM 4900 C C . ARG A 1 650 ? 17.160 7.724 -16.182 1.00 91.00 650 ARG A C 1
ATOM 4902 O O . ARG A 1 650 ? 17.146 8.487 -15.214 1.00 91.00 650 ARG A O 1
ATOM 4909 N N . ARG A 1 651 ? 17.989 7.900 -17.207 1.00 87.19 651 ARG A N 1
ATOM 4910 C CA . ARG A 1 651 ? 19.060 8.905 -17.226 1.00 87.19 651 ARG A CA 1
ATOM 4911 C C . ARG A 1 651 ? 18.801 9.967 -18.290 1.00 87.19 651 ARG A C 1
ATOM 4913 O O . ARG A 1 651 ? 18.349 9.652 -19.382 1.00 87.19 651 ARG A O 1
ATOM 4920 N N . GLY A 1 652 ? 19.105 11.219 -17.963 1.00 83.44 652 GLY A N 1
ATOM 4921 C CA . GLY A 1 652 ? 18.966 12.333 -18.897 1.00 83.44 652 GLY A CA 1
ATOM 4922 C C . GLY A 1 652 ? 19.294 13.680 -18.270 1.00 83.44 652 GLY A C 1
ATOM 4923 O O . GLY A 1 652 ? 19.180 13.844 -17.053 1.00 83.44 652 GLY A O 1
ATOM 4924 N N . ALA A 1 653 ? 19.703 14.640 -19.092 1.00 79.94 653 ALA A N 1
ATOM 4925 C CA . ALA A 1 653 ? 20.018 16.003 -18.693 1.00 79.94 653 ALA A CA 1
ATOM 4926 C C . ALA A 1 653 ? 18.872 16.686 -17.919 1.00 79.94 653 ALA A C 1
ATOM 4928 O O . ALA A 1 653 ? 17.713 16.259 -17.907 1.00 79.94 653 ALA A O 1
ATOM 4929 N N . ALA A 1 654 ? 19.182 17.807 -17.263 1.00 77.94 654 ALA A N 1
ATOM 4930 C CA . ALA A 1 654 ? 18.128 18.676 -16.746 1.00 77.94 654 ALA A CA 1
ATOM 4931 C C . ALA A 1 654 ? 17.181 19.078 -17.895 1.00 77.94 654 ALA A C 1
ATOM 4933 O O . ALA A 1 654 ? 17.629 19.362 -19.003 1.00 77.94 654 ALA A O 1
ATOM 4934 N N . SER A 1 655 ? 15.875 19.072 -17.624 1.00 78.75 655 SER A N 1
ATOM 4935 C CA . SER A 1 655 ? 14.805 19.343 -18.599 1.00 78.75 655 SER A CA 1
ATOM 4936 C C . SER A 1 655 ? 14.598 18.312 -19.727 1.00 78.75 655 SER A C 1
ATOM 4938 O O . SER A 1 655 ? 13.697 18.514 -20.534 1.00 78.75 655 SER A O 1
ATOM 4940 N N . SER A 1 656 ? 15.296 17.166 -19.753 1.00 79.12 656 SER A N 1
ATOM 4941 C CA . SER A 1 656 ? 15.089 16.113 -20.775 1.00 79.12 656 SER A CA 1
ATOM 4942 C C . SER A 1 656 ? 13.797 15.283 -20.624 1.00 79.12 656 SER A C 1
ATOM 4944 O O . SER A 1 656 ? 13.593 14.294 -21.321 1.00 79.12 656 SER A O 1
ATOM 4946 N N . GLY A 1 657 ? 12.926 15.611 -19.661 1.00 77.81 657 GLY A N 1
ATOM 4947 C CA . GLY A 1 657 ? 11.742 14.801 -19.344 1.00 77.81 657 GLY A CA 1
ATOM 4948 C C . GLY A 1 657 ? 12.035 13.513 -18.555 1.00 77.81 657 GLY A C 1
ATOM 4949 O O . GLY A 1 657 ? 11.142 12.676 -18.402 1.00 77.81 657 GLY A O 1
ATOM 4950 N N . LYS A 1 658 ? 13.251 13.351 -18.006 1.00 86.50 658 LYS A N 1
ATOM 4951 C CA . LYS A 1 658 ? 13.688 12.157 -17.250 1.00 86.50 658 LYS A CA 1
ATOM 4952 C C . LYS A 1 658 ? 12.699 11.692 -16.161 1.00 86.50 658 LYS A C 1
ATOM 4954 O O . LYS A 1 658 ? 12.404 10.503 -16.104 1.00 86.50 658 LYS A O 1
ATOM 4959 N N . ASN A 1 659 ? 12.138 12.613 -15.365 1.00 89.50 659 ASN A N 1
ATOM 4960 C CA . ASN A 1 659 ? 11.163 12.307 -14.304 1.00 89.50 659 ASN A CA 1
ATOM 4961 C C . ASN A 1 659 ? 9.713 12.251 -14.822 1.00 89.50 659 ASN A C 1
ATOM 4963 O O . ASN A 1 659 ? 8.891 11.539 -14.258 1.00 89.50 659 ASN A O 1
ATOM 4967 N N . HIS A 1 660 ? 9.400 12.969 -15.906 1.00 89.81 660 HIS A N 1
ATOM 4968 C CA . HIS A 1 660 ? 8.024 13.191 -16.362 1.00 89.81 660 HIS A CA 1
ATOM 4969 C C . HIS A 1 660 ? 7.308 11.894 -16.770 1.00 89.81 660 HIS A C 1
ATOM 4971 O O . HIS A 1 660 ? 6.139 11.698 -16.446 1.00 89.81 660 HIS A O 1
ATOM 4977 N N . LEU A 1 661 ? 8.019 10.985 -17.446 1.00 92.00 661 LEU A N 1
ATOM 4978 C CA . LEU A 1 661 ? 7.468 9.680 -17.809 1.00 92.00 661 LEU A CA 1
ATOM 4979 C C . LEU A 1 661 ? 7.238 8.780 -16.570 1.00 92.00 661 LEU A C 1
ATOM 4981 O O . LEU A 1 661 ? 6.106 8.326 -16.413 1.00 92.00 661 LEU A O 1
ATOM 4985 N N . PRO A 1 662 ? 8.212 8.562 -15.656 1.00 93.88 662 PRO A N 1
ATOM 4986 C CA . PRO A 1 662 ? 7.958 7.917 -14.362 1.00 93.88 662 PRO A CA 1
ATOM 4987 C C . PRO A 1 662 ? 6.773 8.514 -13.592 1.00 93.88 662 PRO A C 1
ATOM 4989 O O . PRO A 1 662 ? 5.911 7.774 -13.138 1.00 93.88 662 PRO A O 1
ATOM 4992 N N . GLU A 1 663 ? 6.666 9.842 -13.502 1.00 91.50 663 GLU A N 1
ATOM 4993 C CA . GLU A 1 663 ? 5.564 10.535 -12.816 1.00 91.50 663 GLU A CA 1
ATOM 4994 C C . GLU A 1 663 ? 4.182 10.308 -13.452 1.00 91.50 663 GLU A C 1
ATOM 4996 O O . GLU A 1 663 ? 3.165 10.527 -12.791 1.00 91.50 663 GLU A O 1
ATOM 5001 N N . ILE A 1 664 ? 4.110 9.927 -14.730 1.00 91.50 664 ILE A N 1
ATOM 5002 C CA . ILE A 1 664 ? 2.865 9.517 -15.395 1.00 91.50 664 ILE A CA 1
ATOM 5003 C C . ILE A 1 664 ? 2.618 8.025 -15.154 1.00 91.50 664 ILE A C 1
ATOM 5005 O O . ILE A 1 664 ? 1.543 7.661 -14.685 1.00 91.50 664 ILE A O 1
ATOM 5009 N N . MET A 1 665 ? 3.628 7.188 -15.399 1.00 94.38 665 MET A N 1
ATOM 5010 C CA . MET A 1 665 ? 3.558 5.731 -15.251 1.00 94.38 665 MET A CA 1
ATOM 5011 C C . MET A 1 665 ? 3.194 5.300 -13.823 1.00 94.38 665 MET A C 1
ATOM 5013 O O . MET A 1 665 ? 2.325 4.459 -13.631 1.00 94.38 665 MET A O 1
ATOM 5017 N N . LEU A 1 666 ? 3.794 5.913 -12.798 1.00 95.44 666 LEU A N 1
ATOM 5018 C CA . LEU A 1 666 ? 3.548 5.559 -11.395 1.00 95.44 666 LEU A CA 1
ATOM 5019 C C . LEU A 1 666 ? 2.118 5.876 -10.929 1.00 95.44 666 LEU A C 1
ATOM 5021 O O . LEU A 1 666 ? 1.657 5.276 -9.965 1.00 95.44 666 LEU A O 1
ATOM 5025 N N . LYS A 1 667 ? 1.378 6.759 -11.616 1.00 93.06 667 LYS A N 1
ATOM 5026 C CA . LYS A 1 667 ? -0.038 7.036 -11.295 1.00 93.06 667 LYS A CA 1
ATOM 5027 C C . LYS A 1 667 ? -0.972 5.891 -11.691 1.00 93.06 667 LYS A C 1
ATOM 5029 O O . LYS A 1 667 ? -2.093 5.838 -11.183 1.00 93.06 667 LYS A O 1
ATOM 5034 N N . MET A 1 668 ? -0.520 5.011 -12.588 1.00 94.06 668 MET A N 1
ATOM 5035 C CA . MET A 1 668 ? -1.201 3.767 -12.961 1.00 94.06 668 MET A CA 1
ATOM 5036 C C . MET A 1 668 ? -1.052 2.689 -11.882 1.00 94.06 668 MET A C 1
ATOM 5038 O O . MET A 1 668 ? -1.705 1.659 -11.966 1.00 94.06 668 MET A O 1
ATOM 5042 N N . MET A 1 669 ? -0.188 2.882 -10.883 1.00 96.12 669 MET A N 1
ATOM 5043 C CA . MET A 1 669 ? -0.039 1.918 -9.799 1.00 96.12 669 MET A CA 1
ATOM 5044 C C . MET A 1 669 ? -1.149 2.084 -8.749 1.00 96.12 669 MET A C 1
ATOM 5046 O O . MET A 1 669 ? -1.675 3.192 -8.583 1.00 96.12 669 MET A O 1
ATOM 5050 N N . PRO A 1 670 ? -1.500 1.011 -8.018 1.00 92.75 670 PRO A N 1
ATOM 5051 C CA . PRO A 1 670 ? -2.370 1.095 -6.852 1.00 92.75 670 PRO A CA 1
ATOM 5052 C C . PRO A 1 670 ? -1.728 1.929 -5.737 1.00 92.75 670 PRO A C 1
ATOM 5054 O O . PRO A 1 670 ? -0.501 1.982 -5.599 1.00 92.75 670 PRO A O 1
ATOM 5057 N N . GLU A 1 671 ? -2.555 2.566 -4.911 1.00 83.44 671 GLU A N 1
ATOM 5058 C CA . GLU A 1 671 ? -2.065 3.256 -3.717 1.00 83.44 671 GLU A CA 1
ATOM 5059 C C . GLU A 1 671 ? -1.433 2.243 -2.747 1.00 83.44 671 GLU A C 1
ATOM 5061 O O . GLU A 1 671 ? -1.959 1.153 -2.536 1.00 83.44 671 GLU A O 1
ATOM 5066 N N . GLY A 1 672 ? -0.263 2.577 -2.195 1.00 86.12 672 GLY A N 1
ATOM 5067 C CA . GLY A 1 672 ? 0.513 1.682 -1.326 1.00 86.12 672 GLY A CA 1
ATOM 5068 C C . GLY A 1 672 ? 1.448 0.692 -2.041 1.00 86.12 672 GLY A C 1
ATOM 5069 O O . GLY A 1 672 ? 2.308 0.108 -1.379 1.00 86.12 672 GLY A O 1
ATOM 5070 N N . ASP A 1 673 ? 1.359 0.530 -3.367 1.00 92.75 673 ASP A N 1
ATOM 5071 C CA . ASP A 1 673 ? 2.294 -0.305 -4.151 1.00 92.75 673 ASP A CA 1
ATOM 5072 C C . ASP A 1 673 ? 3.551 0.446 -4.617 1.00 92.75 673 ASP A C 1
ATOM 5074 O O . ASP A 1 673 ? 4.541 -0.178 -5.007 1.00 92.75 673 ASP A O 1
ATOM 5078 N N . VAL A 1 674 ? 3.535 1.780 -4.554 1.00 95.06 674 VAL A N 1
ATOM 5079 C CA . VAL A 1 674 ? 4.688 2.643 -4.842 1.00 95.06 674 VAL A CA 1
ATOM 5080 C C . VAL A 1 674 ? 5.168 3.292 -3.555 1.00 95.06 674 VAL A C 1
ATOM 5082 O O . VAL A 1 674 ? 4.421 4.021 -2.904 1.00 95.06 674 VAL A O 1
ATOM 5085 N N . ILE A 1 675 ? 6.446 3.104 -3.237 1.00 92.19 675 ILE A N 1
ATOM 5086 C CA . ILE A 1 675 ? 7.129 3.840 -2.179 1.00 92.19 675 ILE A CA 1
ATOM 5087 C C . ILE A 1 675 ? 8.072 4.848 -2.830 1.00 92.19 675 ILE A C 1
ATOM 5089 O O . ILE A 1 675 ? 8.978 4.473 -3.569 1.00 92.19 675 ILE A O 1
ATOM 5093 N N . THR A 1 676 ? 7.865 6.138 -2.561 1.00 90.12 676 THR A N 1
ATOM 5094 C CA . THR A 1 676 ? 8.735 7.208 -3.072 1.00 90.12 676 THR A CA 1
ATOM 5095 C C . THR A 1 676 ? 9.723 7.643 -1.997 1.00 90.12 676 THR A C 1
ATOM 5097 O O . THR A 1 676 ? 9.317 8.083 -0.924 1.00 90.12 676 THR A O 1
ATOM 5100 N N . ALA A 1 677 ? 11.018 7.560 -2.297 1.00 83.56 677 ALA A N 1
ATOM 5101 C CA . ALA A 1 677 ? 12.106 7.921 -1.396 1.00 83.56 677 ALA A CA 1
ATOM 5102 C C . ALA A 1 677 ? 13.003 8.995 -2.036 1.00 83.56 677 ALA A C 1
ATOM 5104 O O . ALA A 1 677 ? 14.017 8.701 -2.664 1.00 83.56 677 ALA A O 1
ATOM 5105 N N . SER A 1 678 ? 12.638 10.267 -1.846 1.00 73.12 678 SER A N 1
ATOM 5106 C CA . SER A 1 678 ? 13.418 11.434 -2.307 1.00 73.12 678 SER A CA 1
ATOM 5107 C C . SER A 1 678 ? 14.696 11.698 -1.488 1.00 73.12 678 SER A C 1
ATOM 5109 O O . SER A 1 678 ? 15.431 12.646 -1.759 1.00 73.12 678 SER A O 1
ATOM 5111 N N . GLY A 1 679 ? 14.936 10.895 -0.451 1.00 67.31 679 GLY A N 1
ATOM 5112 C CA . GLY A 1 679 ? 16.071 10.962 0.463 1.00 67.31 679 GLY A CA 1
ATOM 5113 C C . GLY A 1 679 ? 15.810 10.108 1.707 1.00 67.31 679 GLY A C 1
ATOM 5114 O O . GLY A 1 679 ? 14.669 9.746 1.985 1.00 67.31 679 GLY A O 1
ATOM 5115 N N . GLY A 1 680 ? 16.860 9.790 2.464 1.00 69.25 680 GLY A N 1
ATOM 5116 C CA . GLY A 1 680 ? 16.759 9.005 3.697 1.00 69.25 680 GLY A CA 1
ATOM 5117 C C . GLY A 1 680 ? 18.060 9.032 4.498 1.00 69.25 680 GLY A C 1
ATOM 5118 O O . GLY A 1 680 ? 19.120 9.359 3.958 1.00 69.25 680 GLY A O 1
ATOM 5119 N N . SER A 1 681 ? 17.994 8.685 5.786 1.00 73.31 681 SER A N 1
ATOM 5120 C CA . SER A 1 681 ? 19.200 8.406 6.579 1.00 73.31 681 SER A CA 1
ATOM 5121 C C . SER A 1 681 ? 19.917 7.171 6.011 1.00 73.31 681 SER A C 1
ATOM 5123 O O . SER A 1 681 ? 19.238 6.334 5.410 1.00 73.31 681 SER A O 1
ATOM 5125 N N . PRO A 1 682 ? 21.246 7.005 6.191 1.00 72.00 682 PRO A N 1
ATOM 5126 C CA . PRO A 1 682 ? 22.012 5.921 5.558 1.00 72.00 682 PRO A CA 1
ATOM 5127 C C . PRO A 1 682 ? 21.522 4.501 5.869 1.00 72.00 682 PRO A C 1
ATOM 5129 O O . PRO A 1 682 ? 21.900 3.567 5.184 1.00 72.00 682 PRO A O 1
ATOM 5132 N N . LYS A 1 683 ? 20.681 4.324 6.889 1.00 82.56 683 LYS A N 1
ATOM 5133 C CA . LYS A 1 683 ? 20.158 3.025 7.320 1.00 82.56 683 LYS A CA 1
ATOM 5134 C C . LYS A 1 683 ? 18.634 3.028 7.360 1.00 82.56 683 LYS A C 1
ATOM 5136 O O . LYS A 1 683 ? 18.051 2.511 8.299 1.00 82.56 683 LYS A O 1
ATOM 5141 N N . SER A 1 684 ? 17.982 3.686 6.402 1.00 84.06 684 SER A N 1
ATOM 5142 C CA . SER A 1 684 ? 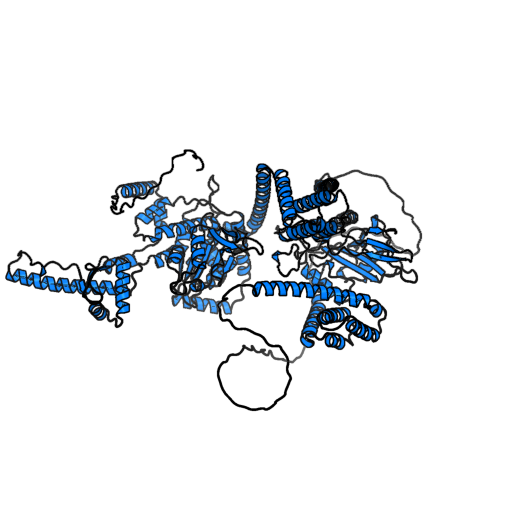16.517 3.854 6.424 1.00 84.06 684 SER A CA 1
ATOM 5143 C C . SER A 1 684 ? 15.763 2.637 5.885 1.00 84.06 684 SER A C 1
ATOM 5145 O O . SER A 1 684 ? 14.717 2.301 6.437 1.00 84.06 684 SER A O 1
ATOM 5147 N N . LEU A 1 685 ? 16.311 1.937 4.881 1.00 87.25 685 LEU A N 1
ATOM 5148 C CA . LEU A 1 685 ? 15.677 0.769 4.248 1.00 87.25 685 LEU A CA 1
ATOM 5149 C C . LEU A 1 685 ? 15.252 -0.337 5.247 1.00 87.25 685 LEU A C 1
ATOM 5151 O O . LEU A 1 685 ? 14.101 -0.766 5.163 1.00 87.25 685 LEU A O 1
ATOM 5155 N N . PRO A 1 686 ? 16.077 -0.756 6.236 1.00 88.44 686 PRO A N 1
ATOM 5156 C CA . PRO A 1 686 ? 15.693 -1.792 7.199 1.00 88.44 686 PRO A CA 1
ATOM 5157 C C . PRO A 1 686 ? 14.506 -1.430 8.097 1.00 88.44 686 PRO A C 1
ATOM 5159 O O . PRO A 1 686 ? 13.868 -2.329 8.620 1.00 88.44 686 PRO A O 1
ATOM 5162 N N . TYR A 1 687 ? 14.181 -0.147 8.289 1.00 88.06 687 TYR A N 1
ATOM 5163 C CA . TYR A 1 687 ? 13.099 0.286 9.190 1.00 88.06 687 TYR A CA 1
ATOM 5164 C C . TYR A 1 687 ? 11.808 0.666 8.454 1.00 88.06 687 TYR A C 1
ATOM 5166 O O . TYR A 1 687 ? 10.848 1.137 9.069 1.00 88.06 687 TYR A O 1
ATOM 5174 N N . MET A 1 688 ? 11.763 0.494 7.130 1.00 83.69 688 MET A N 1
ATOM 5175 C CA . MET A 1 688 ? 10.578 0.827 6.343 1.00 83.69 688 MET A CA 1
ATOM 5176 C C . MET A 1 688 ? 9.401 -0.073 6.735 1.00 83.69 688 MET A C 1
ATOM 5178 O O . MET A 1 688 ? 9.518 -1.297 6.759 1.00 83.69 688 MET A O 1
ATOM 5182 N N . GLY A 1 689 ? 8.266 0.548 7.069 1.00 79.06 689 GLY A N 1
ATOM 5183 C CA . GLY A 1 689 ? 7.077 -0.146 7.576 1.00 79.06 689 GLY A CA 1
ATOM 5184 C C . GLY A 1 689 ? 7.162 -0.617 9.036 1.00 79.06 689 GLY A C 1
ATOM 5185 O O . GLY A 1 689 ? 6.350 -1.448 9.424 1.00 79.06 689 GLY A O 1
ATOM 5186 N N . GLY A 1 690 ? 8.116 -0.117 9.833 1.00 82.19 690 GLY A N 1
ATOM 5187 C CA . GLY A 1 690 ? 8.369 -0.574 11.211 1.00 82.19 690 GLY A CA 1
ATOM 5188 C C . GLY A 1 690 ? 9.447 -1.661 11.273 1.00 82.19 690 GLY A C 1
ATOM 5189 O O . GLY A 1 690 ? 9.928 -2.102 10.233 1.00 82.19 690 GLY A O 1
ATOM 5190 N N . ALA A 1 691 ? 9.861 -2.095 12.467 1.00 73.94 691 ALA A N 1
ATOM 5191 C CA . ALA A 1 691 ? 10.889 -3.136 12.594 1.00 73.94 691 ALA A CA 1
ATOM 5192 C C . ALA A 1 691 ? 10.357 -4.518 12.167 1.00 73.94 691 ALA A C 1
ATOM 5194 O O . ALA A 1 691 ? 10.973 -5.189 11.343 1.00 73.94 691 ALA A O 1
ATOM 5195 N N . ASP A 1 692 ? 9.169 -4.888 12.644 1.00 75.25 692 ASP A N 1
ATOM 5196 C CA . ASP A 1 692 ? 8.682 -6.276 12.606 1.00 75.25 692 ASP A CA 1
ATOM 5197 C C . ASP A 1 692 ? 8.010 -6.672 11.276 1.00 75.25 692 ASP A C 1
ATOM 5199 O O . ASP A 1 692 ? 7.881 -7.850 10.949 1.00 75.25 692 ASP A O 1
ATOM 5203 N N . ASN A 1 693 ? 7.610 -5.692 10.458 1.00 83.69 693 ASN A N 1
ATOM 5204 C CA . ASN A 1 693 ? 6.924 -5.932 9.186 1.00 83.69 693 ASN A CA 1
ATOM 5205 C C . ASN A 1 693 ? 7.904 -6.374 8.081 1.00 83.69 693 ASN A C 1
ATOM 5207 O O . ASN A 1 693 ? 8.378 -5.545 7.298 1.00 83.69 693 ASN A O 1
ATOM 5211 N N . ARG A 1 694 ? 8.223 -7.670 8.010 1.00 89.12 694 ARG A N 1
ATOM 5212 C CA . ARG A 1 694 ? 9.161 -8.214 7.009 1.00 89.12 694 ARG A CA 1
ATOM 5213 C C . ARG A 1 694 ? 8.737 -7.925 5.564 1.00 89.12 694 ARG A C 1
ATOM 5215 O O . ARG A 1 694 ? 9.549 -7.450 4.772 1.00 89.12 694 ARG A O 1
ATOM 5222 N N . GLY A 1 695 ? 7.451 -8.097 5.255 1.00 87.19 695 GLY A N 1
ATOM 5223 C CA . GLY A 1 695 ? 6.866 -7.879 3.926 1.00 87.19 695 GLY A CA 1
ATOM 5224 C C . GLY A 1 695 ? 6.675 -6.413 3.510 1.00 87.19 695 GLY A C 1
ATOM 5225 O O . GLY A 1 695 ? 6.108 -6.156 2.452 1.00 87.19 695 GLY A O 1
ATOM 5226 N N . ALA A 1 696 ? 7.137 -5.432 4.296 1.00 88.62 696 ALA A N 1
ATOM 5227 C CA . ALA A 1 696 ? 6.903 -4.006 4.036 1.00 88.62 696 ALA A CA 1
ATOM 5228 C C . ALA A 1 696 ? 7.399 -3.506 2.665 1.00 88.62 696 ALA A C 1
ATOM 5230 O O . ALA A 1 696 ? 6.887 -2.502 2.164 1.00 88.62 696 ALA A O 1
ATOM 5231 N N . LEU A 1 697 ? 8.397 -4.177 2.078 1.00 92.06 697 LEU A N 1
ATOM 5232 C CA . LEU A 1 697 ? 8.959 -3.858 0.761 1.00 92.06 697 LEU A CA 1
ATOM 5233 C C . LEU A 1 697 ? 8.561 -4.872 -0.327 1.00 92.06 697 LEU A C 1
ATOM 5235 O O . LEU A 1 697 ? 8.593 -4.517 -1.506 1.00 92.06 697 LEU A O 1
ATOM 5239 N N . ALA A 1 698 ? 8.158 -6.089 0.049 1.00 93.00 698 ALA A N 1
ATOM 5240 C CA . ALA A 1 698 ? 7.894 -7.194 -0.867 1.00 93.00 698 ALA A CA 1
ATOM 5241 C C . ALA A 1 698 ? 6.838 -6.840 -1.924 1.00 93.00 698 ALA A C 1
ATOM 5243 O O . ALA A 1 698 ? 5.789 -6.265 -1.629 1.00 93.00 698 ALA A O 1
ATOM 5244 N N . HIS A 1 699 ? 7.144 -7.168 -3.179 1.00 94.06 699 HIS A N 1
ATOM 5245 C CA . HIS A 1 699 ? 6.328 -6.901 -4.363 1.00 94.06 699 HIS A CA 1
ATOM 5246 C C . HIS A 1 699 ? 5.954 -5.422 -4.586 1.00 94.06 699 HIS A C 1
ATOM 5248 O O . HIS A 1 699 ? 4.993 -5.131 -5.304 1.00 94.06 699 HIS A O 1
ATOM 5254 N N . LYS A 1 700 ? 6.710 -4.463 -4.031 1.00 94.75 700 LYS A N 1
ATOM 5255 C CA . LYS A 1 700 ? 6.495 -3.015 -4.232 1.00 94.75 700 LYS A CA 1
ATOM 5256 C C . LYS A 1 700 ? 7.478 -2.391 -5.220 1.00 94.75 700 LYS A C 1
ATOM 5258 O O . LYS A 1 700 ? 8.505 -2.966 -5.585 1.00 94.75 700 LYS A O 1
ATOM 5263 N N . VAL A 1 701 ? 7.139 -1.181 -5.659 1.00 96.50 701 VAL A N 1
ATOM 5264 C CA . VAL A 1 701 ? 7.977 -0.324 -6.501 1.00 96.50 701 VAL A CA 1
ATOM 5265 C C . VAL A 1 701 ? 8.649 0.735 -5.633 1.00 96.50 701 VAL A C 1
ATOM 5267 O O . VAL A 1 701 ? 7.976 1.612 -5.093 1.00 96.50 701 VAL A O 1
ATOM 5270 N N . LEU A 1 702 ? 9.975 0.705 -5.539 1.00 94.25 702 LEU A N 1
ATOM 5271 C CA . LEU A 1 702 ? 10.768 1.745 -4.890 1.00 94.25 702 LEU A CA 1
ATOM 5272 C C . LEU A 1 702 ? 11.179 2.809 -5.922 1.00 94.25 702 LEU A C 1
ATOM 5274 O O . LEU A 1 702 ? 12.049 2.574 -6.763 1.00 94.25 702 LEU A O 1
ATOM 5278 N N . TYR A 1 703 ? 10.553 3.985 -5.862 1.00 94.56 703 TYR A N 1
ATOM 5279 C CA . TYR A 1 703 ? 10.877 5.134 -6.708 1.00 94.56 703 TYR A CA 1
ATOM 5280 C C . TYR A 1 703 ? 11.832 6.094 -5.990 1.00 94.56 703 TYR A C 1
ATOM 5282 O O . TYR A 1 703 ? 11.492 6.671 -4.957 1.00 94.56 703 TYR A O 1
ATOM 5290 N N . ILE A 1 704 ? 13.022 6.294 -6.556 1.00 90.62 704 ILE A N 1
ATOM 5291 C CA . ILE A 1 704 ? 14.062 7.186 -6.029 1.00 90.62 704 ILE A CA 1
ATOM 5292 C C . ILE A 1 704 ? 14.335 8.282 -7.074 1.00 90.62 704 ILE A C 1
ATOM 5294 O O . ILE A 1 704 ? 15.114 8.068 -8.015 1.00 90.62 704 ILE A O 1
ATOM 5298 N N . PRO A 1 705 ? 13.691 9.459 -6.954 1.00 83.38 705 PRO A N 1
ATOM 5299 C CA . PRO A 1 705 ? 13.988 10.594 -7.816 1.00 83.38 705 PRO A CA 1
ATOM 5300 C C . PRO A 1 705 ? 15.383 11.153 -7.497 1.00 83.38 705 PRO A C 1
ATOM 5302 O O . PRO A 1 705 ? 15.726 11.385 -6.342 1.00 83.38 705 PRO A O 1
ATOM 5305 N N . GLU A 1 706 ? 16.182 11.399 -8.537 1.00 80.75 706 GLU A N 1
ATOM 5306 C CA . GLU A 1 706 ? 17.572 11.869 -8.438 1.00 80.75 706 GLU A CA 1
ATOM 5307 C C . GLU A 1 706 ? 18.471 10.970 -7.559 1.00 80.75 706 GLU A C 1
ATOM 5309 O O . GLU A 1 706 ? 18.939 11.351 -6.487 1.00 80.75 706 GLU A O 1
ATOM 5314 N N . ALA A 1 707 ? 18.799 9.784 -8.071 1.00 73.19 707 ALA A N 1
ATOM 5315 C CA . ALA A 1 707 ? 19.717 8.791 -7.506 1.00 73.19 707 ALA A CA 1
ATOM 5316 C C . ALA A 1 707 ? 21.121 9.327 -7.148 1.00 73.19 707 ALA A C 1
ATOM 5318 O O . ALA A 1 707 ? 21.848 8.707 -6.372 1.00 73.19 707 ALA A O 1
ATOM 5319 N N . ALA A 1 708 ? 21.506 10.509 -7.641 1.00 64.75 708 ALA A N 1
ATOM 5320 C CA . ALA A 1 708 ? 22.683 11.225 -7.151 1.00 64.75 708 ALA A CA 1
ATOM 5321 C C . ALA A 1 708 ? 22.588 11.607 -5.653 1.00 64.75 708 ALA A C 1
ATOM 5323 O O . ALA A 1 708 ? 23.613 11.921 -5.051 1.00 64.75 708 ALA A O 1
ATOM 5324 N N . SER A 1 709 ? 21.394 11.564 -5.048 1.00 61.44 709 SER A N 1
ATOM 5325 C CA . SER A 1 709 ? 21.153 11.733 -3.606 1.00 61.44 709 SER A CA 1
ATOM 5326 C C . SER A 1 709 ? 21.690 10.577 -2.752 1.00 61.44 709 SER A C 1
ATOM 5328 O O . SER A 1 709 ? 22.127 10.816 -1.626 1.00 61.44 709 SER A O 1
ATOM 5330 N N . ILE A 1 710 ? 21.713 9.352 -3.296 1.00 66.56 710 ILE A N 1
ATOM 5331 C CA . ILE A 1 710 ? 22.266 8.149 -2.647 1.00 66.56 710 ILE A CA 1
ATOM 5332 C C . ILE A 1 710 ? 23.690 7.803 -3.119 1.00 66.56 710 ILE A C 1
ATOM 5334 O O . ILE A 1 710 ? 24.314 6.892 -2.574 1.00 66.56 710 ILE A O 1
ATOM 5338 N N . ALA A 1 711 ? 24.232 8.546 -4.089 1.00 58.94 711 ALA A N 1
ATOM 5339 C CA . ALA A 1 711 ? 25.595 8.361 -4.584 1.00 58.94 711 ALA A CA 1
ATOM 5340 C C . ALA A 1 711 ? 26.667 8.586 -3.487 1.00 58.94 711 ALA A C 1
ATOM 5342 O O . ALA A 1 711 ? 26.431 9.355 -2.547 1.00 58.94 711 ALA A O 1
ATOM 5343 N N . PRO A 1 712 ? 27.860 7.966 -3.608 1.00 57.28 712 PRO A N 1
ATOM 5344 C CA . PRO A 1 712 ? 28.949 8.127 -2.643 1.00 57.28 712 PRO A CA 1
ATOM 5345 C C . PRO A 1 712 ? 29.348 9.594 -2.431 1.00 57.28 712 PRO A C 1
ATOM 5347 O O . PRO A 1 712 ? 29.504 10.363 -3.386 1.00 57.28 712 PRO A O 1
ATOM 5350 N N . ARG A 1 713 ? 29.574 9.988 -1.171 1.00 53.75 713 ARG A N 1
ATOM 5351 C CA . ARG A 1 713 ? 30.150 11.298 -0.826 1.00 53.75 713 ARG A CA 1
ATOM 5352 C C . ARG A 1 713 ? 31.664 11.155 -0.680 1.00 53.75 713 ARG A C 1
ATOM 5354 O O . ARG A 1 713 ? 32.179 10.957 0.415 1.00 53.75 713 ARG A O 1
ATOM 5361 N N . GLY A 1 714 ? 32.372 11.251 -1.803 1.00 56.62 714 GLY A N 1
ATOM 5362 C CA . GLY A 1 714 ? 33.812 10.986 -1.865 1.00 56.62 714 GLY A CA 1
ATOM 5363 C C . GLY A 1 714 ? 34.092 9.489 -2.004 1.00 56.62 714 GLY A C 1
ATOM 5364 O O . GLY A 1 714 ? 33.418 8.814 -2.775 1.00 56.62 714 GLY A O 1
ATOM 5365 N N . SER A 1 715 ? 35.079 8.975 -1.269 1.00 50.66 715 SER A N 1
ATOM 5366 C CA . SER A 1 715 ? 35.485 7.559 -1.283 1.00 50.66 715 SER A CA 1
ATOM 5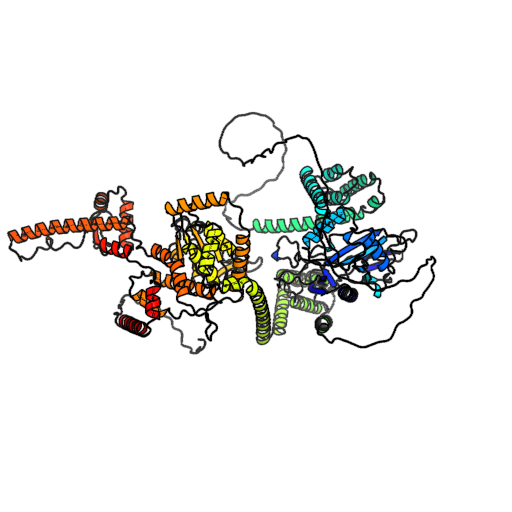367 C C . SER A 1 715 ? 34.750 6.678 -0.263 1.00 50.66 715 SER A C 1
ATOM 5369 O O . SER A 1 715 ? 35.147 5.537 -0.056 1.00 50.66 715 SER A O 1
ATOM 5371 N N . VAL A 1 716 ? 33.732 7.209 0.420 1.00 55.97 716 VAL A N 1
ATOM 5372 C CA . VAL A 1 716 ? 32.955 6.485 1.436 1.00 55.97 716 VAL A CA 1
ATOM 5373 C C . VAL A 1 716 ? 31.664 5.982 0.792 1.00 55.97 716 VAL A C 1
ATOM 5375 O O . VAL A 1 716 ? 30.883 6.786 0.269 1.00 55.97 716 VAL A O 1
ATOM 5378 N N . GLU A 1 717 ? 31.453 4.663 0.806 1.00 63.66 717 GLU A N 1
ATOM 5379 C CA . GLU A 1 717 ? 30.188 4.065 0.370 1.00 63.66 717 GLU A CA 1
ATOM 5380 C C . GLU A 1 717 ? 29.028 4.530 1.264 1.00 63.66 717 GLU A C 1
ATOM 5382 O O . GLU A 1 717 ? 29.201 4.877 2.430 1.00 63.66 717 GLU A O 1
ATOM 5387 N N . ASN A 1 718 ? 27.825 4.569 0.697 1.00 74.38 718 ASN A N 1
ATOM 5388 C CA . ASN A 1 718 ? 26.614 4.927 1.423 1.00 74.38 718 ASN A CA 1
ATOM 5389 C C . ASN A 1 718 ? 25.901 3.642 1.852 1.00 74.38 718 ASN A C 1
ATOM 5391 O O . ASN A 1 718 ? 25.489 2.881 0.978 1.00 74.38 718 ASN A O 1
ATOM 5395 N N . ASP A 1 719 ? 25.711 3.429 3.156 1.00 79.56 719 ASP A N 1
ATOM 5396 C CA . ASP A 1 719 ? 25.022 2.258 3.721 1.00 79.56 719 ASP A CA 1
ATOM 5397 C C . ASP A 1 719 ? 23.685 1.949 3.007 1.00 79.56 719 ASP A C 1
ATOM 5399 O O . ASP A 1 719 ? 23.412 0.791 2.701 1.00 79.56 719 ASP A O 1
ATOM 5403 N N . ASN A 1 720 ? 22.898 2.966 2.619 1.00 81.31 720 ASN A N 1
ATOM 5404 C CA . ASN A 1 720 ? 21.636 2.772 1.885 1.00 81.31 720 ASN A CA 1
ATOM 5405 C C . ASN A 1 720 ? 21.871 2.146 0.504 1.00 81.31 720 ASN A C 1
ATOM 5407 O O . ASN A 1 720 ? 21.059 1.356 0.035 1.00 81.31 720 ASN A O 1
ATOM 5411 N N . THR A 1 721 ? 22.965 2.512 -0.166 1.00 82.88 721 THR A N 1
ATOM 5412 C CA . THR A 1 721 ? 23.348 1.944 -1.463 1.00 82.88 721 THR A CA 1
ATOM 5413 C C . THR A 1 721 ? 23.808 0.500 -1.294 1.00 82.88 721 THR A C 1
ATOM 5415 O O . THR A 1 721 ? 23.442 -0.334 -2.117 1.00 82.88 721 THR A O 1
ATOM 5418 N N . ILE A 1 722 ? 24.517 0.171 -0.208 1.00 85.50 722 ILE A N 1
ATOM 5419 C CA . ILE A 1 722 ? 24.868 -1.217 0.134 1.00 85.50 722 ILE A CA 1
ATOM 5420 C C . ILE A 1 722 ? 23.589 -2.036 0.351 1.00 85.50 722 ILE A C 1
ATOM 5422 O O . ILE A 1 722 ? 23.367 -3.012 -0.360 1.00 85.50 722 ILE A O 1
ATOM 5426 N N . MET A 1 723 ? 22.702 -1.583 1.241 1.00 88.44 723 MET A N 1
ATOM 5427 C CA . MET A 1 723 ? 21.426 -2.242 1.552 1.00 88.44 723 MET A CA 1
ATOM 5428 C C . MET A 1 723 ? 20.522 -2.393 0.317 1.00 88.44 723 MET A C 1
ATOM 5430 O O . MET A 1 723 ? 19.882 -3.428 0.143 1.00 88.44 723 MET A O 1
ATOM 5434 N N . LEU A 1 724 ? 20.507 -1.404 -0.584 1.00 89.00 724 LEU A N 1
ATOM 5435 C CA . LEU A 1 724 ? 19.796 -1.490 -1.861 1.00 89.00 724 LEU A CA 1
ATOM 5436 C C . LEU A 1 724 ? 20.442 -2.515 -2.812 1.00 89.00 724 LEU A C 1
ATOM 5438 O O . LEU A 1 724 ? 19.721 -3.280 -3.450 1.00 89.00 724 LEU A O 1
ATOM 5442 N N . ARG A 1 725 ? 21.783 -2.582 -2.900 1.00 88.56 725 ARG A N 1
ATOM 5443 C CA . ARG A 1 725 ? 22.484 -3.626 -3.677 1.00 88.56 725 ARG A CA 1
ATOM 5444 C C . ARG A 1 725 ? 22.136 -5.023 -3.156 1.00 88.56 725 ARG A C 1
ATOM 5446 O O . ARG A 1 725 ? 21.884 -5.894 -3.989 1.00 88.56 725 ARG A O 1
ATOM 5453 N N . THR A 1 726 ? 22.110 -5.217 -1.836 1.00 89.19 726 THR A N 1
ATOM 5454 C CA . THR A 1 726 ? 21.710 -6.464 -1.159 1.00 89.19 726 THR A CA 1
ATOM 5455 C C . THR A 1 726 ? 20.273 -6.830 -1.528 1.00 89.19 726 THR A C 1
ATOM 5457 O O . THR A 1 726 ? 20.069 -7.849 -2.181 1.00 89.19 726 THR A O 1
ATOM 5460 N N . LEU A 1 727 ? 19.295 -5.948 -1.285 1.00 90.56 727 LEU A N 1
ATOM 5461 C CA . LEU A 1 727 ? 17.874 -6.209 -1.569 1.00 90.56 727 LEU A CA 1
ATOM 5462 C C . LEU A 1 727 ? 17.590 -6.567 -3.042 1.00 90.56 727 LEU A C 1
ATOM 5464 O O . LEU A 1 727 ? 16.786 -7.451 -3.320 1.00 90.56 727 LEU A O 1
ATOM 5468 N N . ILE A 1 728 ? 18.278 -5.925 -3.995 1.00 89.75 728 ILE A N 1
ATOM 5469 C CA . ILE A 1 728 ? 18.161 -6.231 -5.435 1.00 89.75 728 ILE A CA 1
ATOM 5470 C C . ILE A 1 728 ? 18.824 -7.578 -5.801 1.00 89.75 728 ILE A C 1
ATOM 5472 O O . ILE A 1 728 ? 18.411 -8.253 -6.751 1.00 89.75 728 ILE A O 1
ATOM 5476 N N . SER A 1 729 ? 19.895 -7.957 -5.099 1.00 86.06 729 SER A N 1
ATOM 5477 C CA . SER A 1 729 ? 20.705 -9.136 -5.443 1.00 86.06 729 SER A CA 1
ATOM 5478 C C . SER A 1 729 ? 20.188 -10.408 -4.784 1.00 86.06 729 SER A C 1
ATOM 5480 O O . SER A 1 729 ? 20.037 -11.409 -5.479 1.00 86.06 729 SER A O 1
ATOM 5482 N N . GLU A 1 730 ? 19.923 -10.334 -3.483 1.00 87.12 730 GLU A N 1
ATOM 5483 C CA . GLU A 1 730 ? 19.626 -11.439 -2.562 1.00 87.12 730 GLU A CA 1
ATOM 5484 C C . GLU A 1 730 ? 18.129 -11.545 -2.235 1.00 87.12 730 GLU A C 1
ATOM 5486 O O . GLU A 1 730 ? 17.716 -12.443 -1.511 1.00 87.12 730 GLU A O 1
ATOM 5491 N N . GLY A 1 731 ? 17.308 -10.612 -2.728 1.00 88.75 731 GLY A N 1
ATOM 5492 C CA . GLY A 1 731 ? 15.860 -10.620 -2.515 1.00 88.75 731 GLY A CA 1
ATOM 5493 C C . GLY A 1 731 ? 15.421 -10.253 -1.096 1.00 88.75 731 GLY A C 1
ATOM 5494 O O . GLY A 1 731 ? 14.224 -10.216 -0.846 1.00 88.75 731 GLY A O 1
ATOM 5495 N N . ARG A 1 732 ? 16.341 -9.939 -0.175 1.00 91.94 732 ARG A N 1
ATOM 5496 C CA . ARG A 1 732 ? 16.036 -9.482 1.191 1.00 91.94 732 ARG A CA 1
ATOM 5497 C C . ARG A 1 732 ? 17.151 -8.616 1.780 1.00 91.94 732 ARG A C 1
ATOM 5499 O O . ARG A 1 732 ? 18.247 -8.542 1.235 1.00 91.94 732 ARG A O 1
ATOM 5506 N N . ILE A 1 733 ? 16.866 -7.969 2.903 1.00 91.44 733 ILE A N 1
ATOM 5507 C CA . ILE A 1 733 ? 17.834 -7.348 3.812 1.00 91.44 733 ILE A CA 1
ATOM 5508 C C . ILE A 1 733 ? 17.708 -8.062 5.155 1.00 91.44 733 ILE A C 1
ATOM 5510 O O . ILE A 1 733 ? 16.604 -8.176 5.685 1.00 91.44 733 ILE A O 1
ATOM 5514 N N . VAL A 1 734 ? 18.836 -8.472 5.729 1.00 90.44 734 VAL A N 1
ATOM 5515 C CA . VAL A 1 734 ? 18.945 -8.876 7.134 1.00 90.44 734 VAL A CA 1
ATOM 5516 C C . VAL A 1 734 ? 19.889 -7.886 7.808 1.00 90.44 734 VAL A C 1
ATOM 5518 O O . VAL A 1 734 ? 21.039 -7.739 7.398 1.00 90.44 734 VAL A O 1
ATOM 5521 N N . TYR A 1 735 ? 19.392 -7.140 8.792 1.00 90.50 735 TYR A N 1
ATOM 5522 C CA . TYR A 1 735 ? 20.124 -6.052 9.430 1.00 90.50 735 TYR A CA 1
ATOM 5523 C C . TYR A 1 735 ? 20.019 -6.152 10.953 1.00 90.50 735 TYR A C 1
ATOM 5525 O O . TYR A 1 735 ? 18.947 -5.992 11.530 1.00 90.50 735 TYR A O 1
ATOM 5533 N N . GLN A 1 736 ? 21.146 -6.421 11.607 1.00 88.00 736 GLN A N 1
ATOM 5534 C CA . GLN A 1 736 ? 21.215 -6.594 13.056 1.00 88.00 736 GLN A CA 1
ATOM 5535 C C . GLN A 1 736 ? 21.560 -5.277 13.758 1.00 88.00 736 GLN A C 1
ATOM 5537 O O . GLN A 1 736 ? 22.445 -4.536 13.321 1.00 88.00 736 GLN A O 1
ATOM 5542 N N . VAL A 1 737 ? 20.883 -4.995 14.874 1.00 86.25 737 VAL A N 1
ATOM 5543 C CA . VAL A 1 737 ? 21.154 -3.830 15.727 1.00 86.25 737 VAL A CA 1
ATOM 5544 C C . VAL A 1 737 ? 21.174 -4.177 17.200 1.00 86.25 737 VAL A C 1
ATOM 5546 O O . VAL A 1 737 ? 20.375 -4.968 17.682 1.00 86.25 737 VAL A O 1
ATOM 5549 N N . VAL A 1 738 ? 22.070 -3.523 17.933 1.00 84.25 738 VAL A N 1
ATOM 5550 C CA . VAL A 1 738 ? 22.132 -3.632 19.389 1.00 84.25 738 VAL A CA 1
ATOM 5551 C C . VAL A 1 738 ? 21.124 -2.663 20.005 1.00 84.25 738 VAL A C 1
ATOM 5553 O O . VAL A 1 738 ? 21.203 -1.454 19.782 1.00 84.25 738 VAL A O 1
ATOM 5556 N N . VAL A 1 739 ? 20.192 -3.194 20.791 1.00 79.25 739 VAL A N 1
ATOM 5557 C CA . VAL A 1 739 ? 19.185 -2.442 21.542 1.00 79.25 739 VAL A CA 1
ATOM 5558 C C . VAL A 1 739 ? 19.494 -2.564 23.031 1.00 79.25 739 VAL A C 1
ATOM 5560 O O . VAL A 1 739 ? 19.415 -3.641 23.620 1.00 79.25 739 VAL A O 1
ATOM 5563 N N . THR A 1 740 ? 19.826 -1.442 23.665 1.00 65.88 740 THR A N 1
ATOM 5564 C CA . THR A 1 740 ? 20.032 -1.379 25.117 1.00 65.88 740 THR A CA 1
ATOM 5565 C C . THR A 1 740 ? 18.702 -1.075 25.803 1.00 65.88 740 THR A C 1
ATOM 5567 O O . THR A 1 740 ? 18.201 0.048 25.728 1.00 65.88 740 THR A O 1
ATOM 5570 N N . ARG A 1 741 ? 18.108 -2.071 26.470 1.00 59.94 741 ARG A N 1
ATOM 5571 C CA . ARG A 1 741 ? 16.921 -1.875 27.323 1.00 59.94 741 ARG A CA 1
ATOM 5572 C C . ARG A 1 741 ? 17.336 -1.190 28.634 1.00 59.94 741 ARG A C 1
ATOM 5574 O O . ARG A 1 741 ? 18.439 -1.420 29.115 1.00 59.94 741 ARG A O 1
ATOM 5581 N N . GLN A 1 742 ? 16.454 -0.371 29.220 1.00 50.75 742 GLN A N 1
ATOM 5582 C CA . GLN A 1 742 ? 16.794 0.505 30.361 1.00 50.75 742 GLN A CA 1
ATOM 5583 C C . GLN A 1 742 ? 17.362 -0.225 31.598 1.00 50.75 742 GLN A C 1
ATOM 5585 O O . GLN A 1 742 ? 18.155 0.375 32.314 1.00 50.75 742 GLN A O 1
ATOM 5590 N N . ASP A 1 743 ? 17.022 -1.504 31.805 1.00 48.78 743 ASP A N 1
ATOM 5591 C CA . ASP A 1 743 ? 17.457 -2.322 32.952 1.00 48.78 743 ASP A CA 1
ATOM 5592 C C . ASP A 1 743 ? 18.048 -3.695 32.534 1.00 48.78 743 ASP A C 1
ATOM 5594 O O . ASP A 1 743 ? 17.861 -4.696 33.230 1.00 48.78 743 ASP A O 1
ATOM 5598 N N . GLY A 1 744 ? 18.717 -3.798 31.375 1.00 54.91 744 GLY A N 1
ATOM 5599 C CA . GLY A 1 744 ? 19.239 -5.081 30.871 1.00 54.91 744 GLY A CA 1
ATOM 5600 C C . GLY A 1 744 ? 20.559 -4.988 30.094 1.00 54.91 744 GLY A C 1
ATOM 5601 O O . GLY A 1 744 ? 20.966 -3.893 29.700 1.00 54.91 744 GLY A O 1
ATOM 5602 N N . PRO A 1 745 ? 21.247 -6.125 29.861 1.00 68.38 745 PRO A N 1
ATOM 5603 C CA . PRO A 1 745 ? 22.398 -6.163 28.963 1.00 68.38 745 PRO A CA 1
ATOM 5604 C C . PRO A 1 745 ? 21.976 -5.781 27.529 1.00 68.38 745 PRO A C 1
ATOM 5606 O O . PRO A 1 745 ? 20.810 -5.966 27.171 1.00 68.38 745 PRO A O 1
ATOM 5609 N N . PRO A 1 746 ? 22.896 -5.264 26.693 1.00 78.25 746 PRO A N 1
ATOM 5610 C CA . PRO A 1 746 ? 22.593 -4.967 25.298 1.00 78.25 746 PRO A CA 1
ATOM 5611 C C . PRO A 1 746 ? 22.198 -6.242 24.542 1.00 78.25 746 PRO A C 1
ATOM 5613 O O . PRO A 1 746 ? 22.910 -7.243 24.601 1.00 78.25 746 PRO A O 1
ATOM 5616 N N . GLU A 1 747 ? 21.078 -6.196 23.826 1.00 80.75 747 GLU A N 1
ATOM 5617 C CA . GLU A 1 747 ? 20.513 -7.333 23.095 1.00 80.75 747 GLU A CA 1
ATOM 5618 C C . GLU A 1 747 ? 20.602 -7.075 21.588 1.00 80.75 747 GLU A C 1
ATOM 5620 O O . GLU A 1 747 ? 20.293 -5.974 21.128 1.00 80.75 747 GLU A O 1
ATOM 5625 N N . THR A 1 748 ? 21.032 -8.066 20.807 1.00 83.75 748 THR A N 1
ATOM 5626 C CA . THR A 1 748 ? 21.063 -7.952 19.343 1.00 83.75 748 THR A CA 1
ATOM 5627 C C . THR A 1 748 ? 19.703 -8.336 18.776 1.00 83.75 748 THR A C 1
ATOM 5629 O O . THR A 1 748 ? 19.280 -9.482 18.893 1.00 83.75 748 THR A O 1
ATOM 5632 N N . VAL A 1 749 ? 19.036 -7.380 18.136 1.00 84.94 749 VAL A N 1
ATOM 5633 C CA . VAL A 1 749 ? 17.761 -7.559 17.439 1.00 84.94 749 VAL A CA 1
ATOM 5634 C C . VAL A 1 749 ? 18.025 -7.667 15.940 1.00 84.94 749 VAL A C 1
ATOM 5636 O O . VAL A 1 749 ? 18.687 -6.807 15.356 1.00 84.94 749 VAL A O 1
ATOM 5639 N N . GLU A 1 750 ? 17.499 -8.714 15.311 1.00 89.00 750 GLU A N 1
ATOM 5640 C CA . GLU A 1 750 ? 17.512 -8.873 13.858 1.00 89.00 750 GLU A CA 1
ATOM 5641 C C . GLU A 1 750 ? 16.291 -8.192 13.230 1.00 89.00 750 GLU A C 1
ATOM 5643 O O . GLU A 1 750 ? 15.153 -8.455 13.612 1.00 89.00 750 GLU A O 1
ATOM 5648 N N . ILE A 1 751 ? 16.530 -7.340 12.234 1.00 89.62 751 ILE A N 1
ATOM 5649 C CA . ILE A 1 751 ? 15.494 -6.691 11.434 1.00 89.62 751 ILE A CA 1
ATOM 5650 C C . ILE A 1 751 ? 15.586 -7.231 10.009 1.00 89.62 751 ILE A C 1
ATOM 5652 O O . ILE A 1 751 ? 16.622 -7.108 9.353 1.00 89.62 751 ILE A O 1
ATOM 5656 N N . VAL A 1 752 ? 14.494 -7.816 9.523 1.00 90.94 752 VAL A N 1
ATOM 5657 C CA . VAL A 1 752 ? 14.411 -8.418 8.187 1.00 90.94 752 VAL A CA 1
ATOM 5658 C C . VAL A 1 752 ? 13.462 -7.608 7.310 1.00 90.94 752 VAL A C 1
ATOM 5660 O O . VAL A 1 752 ? 12.397 -7.189 7.765 1.00 90.94 752 VAL A O 1
ATOM 5663 N N . LYS A 1 753 ? 13.837 -7.407 6.044 1.00 93.44 753 LYS A N 1
ATOM 5664 C CA . LYS A 1 753 ? 12.955 -6.881 4.996 1.00 93.44 753 LYS A CA 1
ATOM 5665 C C . LYS A 1 753 ? 13.048 -7.745 3.760 1.00 93.44 753 LYS A C 1
ATOM 5667 O O . LYS A 1 753 ? 14.116 -7.834 3.162 1.00 93.44 753 LYS A O 1
ATOM 5672 N N . ASP A 1 754 ? 11.932 -8.329 3.370 1.00 92.31 754 ASP A N 1
ATOM 5673 C CA . ASP A 1 754 ? 11.864 -9.209 2.217 1.00 92.31 754 ASP A CA 1
ATOM 5674 C C . ASP A 1 754 ? 11.442 -8.419 0.969 1.00 92.31 754 ASP A C 1
ATOM 5676 O O . ASP A 1 754 ? 10.716 -7.420 1.030 1.00 92.31 754 ASP A O 1
ATOM 5680 N N . GLY A 1 755 ? 11.978 -8.842 -0.167 1.00 89.19 755 GLY A N 1
ATOM 5681 C CA . GLY A 1 755 ? 11.577 -8.466 -1.512 1.00 89.19 755 GLY A CA 1
ATOM 5682 C C . GLY A 1 755 ? 10.740 -9.590 -2.146 1.00 89.19 755 GLY A C 1
ATOM 5683 O O . GLY A 1 755 ? 10.021 -10.279 -1.427 1.00 89.19 755 GLY A O 1
ATOM 5684 N N . PRO A 1 756 ? 10.811 -9.779 -3.475 1.00 91.00 756 PRO A N 1
ATOM 5685 C CA . PRO A 1 756 ? 11.538 -8.953 -4.434 1.00 91.00 756 PRO A CA 1
ATOM 5686 C C . PRO A 1 756 ? 10.926 -7.555 -4.557 1.00 91.00 756 PRO A C 1
ATOM 5688 O O . PRO A 1 756 ? 9.756 -7.335 -4.252 1.00 91.00 756 PRO A O 1
ATOM 5691 N N . ILE A 1 757 ? 11.721 -6.599 -5.039 1.00 94.06 757 ILE A N 1
ATOM 5692 C CA . ILE A 1 757 ? 11.259 -5.237 -5.331 1.00 94.06 757 ILE A CA 1
ATOM 5693 C C . ILE A 1 757 ? 11.511 -4.885 -6.793 1.00 94.06 757 ILE A C 1
ATOM 5695 O O . ILE A 1 757 ? 12.489 -5.339 -7.388 1.00 94.06 757 ILE A O 1
ATOM 5699 N N . ALA A 1 758 ? 10.665 -4.025 -7.354 1.00 96.12 758 ALA A N 1
ATOM 5700 C CA . ALA A 1 758 ? 11.016 -3.267 -8.549 1.00 96.12 758 ALA A CA 1
ATOM 5701 C C . ALA A 1 758 ? 11.602 -1.913 -8.129 1.00 96.12 758 ALA A C 1
ATOM 5703 O O . ALA A 1 758 ? 11.115 -1.289 -7.186 1.00 96.12 758 ALA A O 1
ATOM 5704 N N . VAL A 1 759 ? 12.622 -1.423 -8.831 1.00 95.00 759 VAL A N 1
ATOM 5705 C CA . VAL A 1 759 ? 13.255 -0.128 -8.521 1.00 95.00 759 VAL A CA 1
ATOM 5706 C C . VAL A 1 759 ? 13.180 0.792 -9.729 1.00 95.00 759 VAL A C 1
ATOM 5708 O O . VAL A 1 759 ? 13.504 0.387 -10.842 1.00 95.00 759 VAL A O 1
ATOM 5711 N N . VAL A 1 760 ? 12.808 2.053 -9.512 1.00 95.50 760 VAL A N 1
ATOM 5712 C CA . VAL A 1 760 ? 12.875 3.107 -10.530 1.00 95.50 760 VAL A CA 1
ATOM 5713 C C . VAL A 1 760 ? 13.719 4.256 -9.988 1.00 95.50 760 VAL A C 1
ATOM 5715 O O . VAL A 1 760 ? 13.327 4.960 -9.063 1.00 95.50 760 VAL A O 1
ATOM 5718 N N . LEU A 1 761 ? 14.891 4.451 -10.580 1.00 92.75 761 LEU A N 1
ATOM 5719 C CA . LEU A 1 761 ? 15.854 5.502 -10.261 1.00 92.75 761 LEU A CA 1
ATOM 5720 C C . LEU A 1 761 ? 15.870 6.524 -11.399 1.00 92.75 761 LEU A C 1
ATOM 5722 O O . LEU A 1 761 ? 15.896 6.135 -12.566 1.00 92.75 761 LEU A O 1
ATOM 5726 N N . THR A 1 762 ? 15.932 7.821 -11.094 1.00 91.06 762 THR A N 1
ATOM 5727 C CA . THR A 1 762 ? 16.237 8.850 -12.111 1.00 91.06 762 THR A CA 1
ATOM 5728 C C . THR A 1 762 ? 17.571 9.530 -11.828 1.00 91.06 762 THR A C 1
ATOM 5730 O O . THR A 1 762 ? 17.949 9.677 -10.673 1.00 91.06 762 THR A O 1
ATOM 5733 N N . SER A 1 763 ? 18.326 9.957 -12.845 1.00 85.38 763 SER A N 1
ATOM 5734 C CA . SER A 1 763 ? 19.576 10.710 -12.624 1.00 85.38 763 SER A CA 1
ATOM 5735 C C . SER A 1 763 ? 19.906 11.659 -13.773 1.00 85.38 763 SER A C 1
ATOM 5737 O O . SER A 1 763 ? 19.790 11.283 -14.938 1.00 85.38 763 SER A O 1
ATOM 5739 N N . ALA A 1 764 ? 20.381 12.871 -13.454 1.00 74.94 764 ALA A N 1
ATOM 5740 C CA . ALA A 1 764 ? 21.045 13.747 -14.434 1.00 74.94 764 ALA A CA 1
ATOM 5741 C C . ALA A 1 764 ? 22.571 13.581 -14.506 1.00 74.94 764 ALA A C 1
ATOM 5743 O O . ALA A 1 764 ? 23.243 14.309 -15.237 1.00 74.94 764 ALA A O 1
ATOM 5744 N N . ARG A 1 765 ? 23.149 12.654 -13.736 1.00 65.56 765 ARG A N 1
ATOM 5745 C CA . ARG A 1 765 ? 24.600 12.500 -13.592 1.00 65.56 765 ARG A CA 1
ATOM 5746 C C . ARG A 1 765 ? 25.040 11.053 -13.803 1.00 65.56 765 ARG A C 1
ATOM 5748 O O . ARG A 1 765 ? 24.398 10.111 -13.347 1.00 65.56 765 ARG A O 1
ATOM 5755 N N . ASN A 1 766 ? 26.214 10.892 -14.412 1.00 66.38 766 ASN A N 1
ATOM 5756 C CA . ASN A 1 766 ? 26.912 9.609 -14.571 1.00 66.38 766 ASN A CA 1
ATOM 5757 C C . ASN A 1 766 ? 27.676 9.177 -13.300 1.00 66.38 766 ASN A C 1
ATOM 5759 O O . ASN A 1 766 ? 28.717 8.540 -13.401 1.00 66.38 766 ASN A O 1
ATOM 5763 N N . ASN A 1 767 ? 27.202 9.560 -12.110 1.00 65.88 767 ASN A N 1
ATOM 5764 C CA . ASN A 1 767 ? 27.866 9.309 -10.824 1.00 65.88 767 ASN A CA 1
ATOM 5765 C C . ASN A 1 767 ? 27.184 8.202 -9.998 1.00 65.88 767 ASN A C 1
ATOM 5767 O O . ASN A 1 767 ? 27.295 8.196 -8.772 1.00 65.88 767 ASN A O 1
ATOM 5771 N N . ILE A 1 768 ? 26.455 7.300 -10.658 1.00 75.19 768 ILE A N 1
ATOM 5772 C CA . ILE A 1 768 ? 25.930 6.093 -10.018 1.00 75.19 768 ILE A CA 1
ATOM 5773 C C . ILE A 1 768 ? 27.104 5.160 -9.725 1.00 75.19 768 ILE A C 1
ATOM 5775 O O . ILE A 1 768 ? 27.994 4.993 -10.558 1.00 75.19 768 ILE A O 1
ATOM 5779 N N . GLU A 1 769 ? 27.093 4.586 -8.527 1.00 74.81 769 GLU A N 1
ATOM 5780 C CA . GLU A 1 769 ? 28.071 3.607 -8.060 1.00 74.81 769 GLU A CA 1
ATOM 5781 C C . GLU A 1 769 ? 28.150 2.429 -9.061 1.00 74.81 769 GLU A C 1
ATOM 5783 O O . GLU A 1 769 ? 27.127 1.973 -9.578 1.00 74.81 769 GLU A O 1
ATOM 5788 N N . ALA A 1 770 ? 29.365 2.003 -9.415 1.00 75.31 770 ALA A N 1
ATOM 5789 C CA . ALA A 1 770 ? 29.616 1.103 -10.539 1.00 75.31 770 ALA A CA 1
ATOM 5790 C C . ALA A 1 770 ? 28.991 -0.287 -10.340 1.00 75.31 770 ALA A C 1
ATOM 5792 O O . ALA A 1 770 ? 28.405 -0.843 -11.271 1.00 75.31 770 ALA A O 1
ATOM 5793 N N . GLU A 1 771 ? 29.066 -0.828 -9.128 1.00 78.00 771 GLU A N 1
ATOM 5794 C CA . GLU A 1 771 ? 28.448 -2.091 -8.752 1.00 78.00 771 GLU A CA 1
ATOM 5795 C C . GLU A 1 771 ? 26.920 -2.021 -8.791 1.00 78.00 771 GLU A C 1
ATOM 5797 O O . GLU A 1 771 ? 26.285 -2.926 -9.349 1.00 78.00 771 GLU A O 1
ATOM 5802 N N . LEU A 1 772 ? 26.317 -0.962 -8.242 1.00 83.31 772 LEU A N 1
ATOM 5803 C CA . LEU A 1 772 ? 24.884 -0.710 -8.376 1.00 83.31 772 LEU A CA 1
ATOM 5804 C C . LEU A 1 772 ? 24.502 -0.610 -9.859 1.00 83.31 772 LEU A C 1
ATOM 5806 O O . LEU A 1 772 ? 23.566 -1.278 -10.278 1.00 83.31 772 LEU A O 1
ATOM 5810 N N . LEU A 1 773 ? 25.266 0.108 -10.689 1.00 82.31 773 LEU A N 1
ATOM 5811 C CA . LEU A 1 773 ? 25.008 0.228 -12.129 1.00 82.31 773 LEU A CA 1
ATOM 5812 C C . LEU A 1 773 ? 25.030 -1.124 -12.872 1.00 82.31 773 LEU A C 1
ATOM 5814 O O . LEU A 1 773 ? 24.356 -1.253 -13.896 1.00 82.31 773 LEU A O 1
ATOM 5818 N N . THR A 1 774 ? 25.744 -2.152 -12.386 1.00 81.06 774 THR A N 1
ATOM 5819 C CA . THR A 1 774 ? 25.642 -3.520 -12.954 1.00 81.06 774 THR A CA 1
ATOM 5820 C C . THR A 1 774 ? 24.309 -4.207 -12.664 1.00 81.06 774 THR A C 1
ATOM 5822 O O . THR A 1 774 ? 23.918 -5.105 -13.403 1.00 81.06 774 THR A O 1
ATOM 5825 N N . ARG A 1 775 ? 23.603 -3.785 -11.611 1.00 86.50 775 ARG A N 1
ATOM 5826 C CA . ARG A 1 775 ? 22.299 -4.312 -11.179 1.00 86.50 775 ARG A CA 1
ATOM 5827 C C . ARG A 1 775 ? 21.118 -3.550 -11.803 1.00 86.50 775 ARG A C 1
ATOM 5829 O O . ARG A 1 775 ? 19.975 -3.928 -11.573 1.00 86.50 775 ARG A O 1
ATOM 5836 N N . LEU A 1 776 ? 21.383 -2.494 -12.582 1.00 88.31 776 LEU A N 1
ATOM 5837 C CA . LEU A 1 776 ? 20.368 -1.639 -13.204 1.00 88.31 776 LEU A CA 1
ATOM 5838 C C . LEU A 1 776 ? 20.308 -1.824 -14.726 1.00 88.31 776 LEU A C 1
ATOM 5840 O O . LEU A 1 776 ? 21.333 -1.785 -15.413 1.00 88.31 776 LEU A O 1
ATOM 5844 N N . VAL A 1 777 ? 19.084 -1.926 -15.245 1.00 89.19 777 VAL A N 1
ATOM 5845 C CA . VAL A 1 777 ? 18.732 -1.643 -16.642 1.00 89.19 777 VAL A CA 1
ATOM 5846 C C . VAL A 1 777 ? 18.829 -0.136 -16.866 1.00 89.19 777 VAL A C 1
ATOM 5848 O O . VAL A 1 777 ? 18.431 0.645 -16.007 1.00 89.19 777 VAL A O 1
ATOM 5851 N N . LEU A 1 778 ? 19.325 0.292 -18.024 1.00 87.44 778 LEU A N 1
ATOM 5852 C CA . LEU A 1 778 ? 19.418 1.706 -18.385 1.00 87.44 778 LEU A CA 1
ATOM 5853 C C . LEU A 1 778 ? 18.310 2.099 -19.375 1.00 87.44 778 LEU A C 1
ATOM 5855 O O . LEU A 1 778 ? 18.091 1.397 -20.356 1.00 87.44 778 LEU A O 1
ATOM 5859 N N . ALA A 1 779 ? 17.679 3.255 -19.173 1.00 89.12 779 ALA A N 1
ATOM 5860 C CA . ALA A 1 779 ? 16.845 3.923 -20.172 1.00 89.12 779 ALA A CA 1
ATOM 5861 C C . ALA A 1 779 ? 17.250 5.402 -20.284 1.00 89.12 779 ALA A C 1
ATOM 5863 O O . ALA A 1 779 ? 16.868 6.229 -19.454 1.00 89.12 779 ALA A O 1
ATOM 5864 N N . ASP A 1 780 ? 18.039 5.730 -21.305 1.00 85.25 780 ASP A N 1
ATOM 5865 C CA . ASP A 1 780 ? 18.414 7.114 -21.612 1.00 85.25 780 ASP A CA 1
ATOM 5866 C C . ASP A 1 780 ? 17.240 7.872 -22.261 1.00 85.25 780 ASP A C 1
ATOM 5868 O O . ASP A 1 780 ? 16.501 7.303 -23.064 1.00 85.25 780 ASP A O 1
ATOM 5872 N N . THR A 1 781 ? 17.074 9.156 -21.930 1.00 84.38 781 THR A N 1
ATOM 5873 C CA . THR A 1 781 ? 16.150 10.066 -22.632 1.00 84.38 781 THR A CA 1
ATOM 5874 C C . THR A 1 781 ? 16.698 10.469 -23.997 1.00 84.38 781 THR A C 1
ATOM 5876 O O . THR A 1 781 ? 17.903 10.692 -24.134 1.00 84.38 781 THR A O 1
ATOM 5879 N N . ASP A 1 782 ? 15.827 10.656 -24.989 1.00 82.94 782 ASP A N 1
ATOM 5880 C CA . ASP A 1 782 ? 16.220 11.256 -26.270 1.00 82.94 782 ASP A CA 1
ATOM 5881 C C . ASP A 1 782 ? 16.378 12.785 -26.114 1.00 82.94 782 ASP A C 1
ATOM 5883 O O . ASP A 1 782 ? 15.426 13.522 -25.870 1.00 82.94 782 ASP A O 1
ATOM 5887 N N . GLU A 1 783 ? 17.617 13.267 -26.230 1.00 81.00 783 GLU A N 1
ATOM 5888 C CA . GLU A 1 783 ? 17.988 14.687 -26.108 1.00 81.00 783 GLU A CA 1
ATOM 5889 C C . GLU A 1 783 ? 18.145 15.377 -27.480 1.00 81.00 783 GLU A C 1
ATOM 5891 O O . GLU A 1 783 ? 18.754 16.442 -27.596 1.00 81.00 783 GLU A O 1
ATOM 5896 N N . SER A 1 784 ? 17.630 14.776 -28.559 1.00 80.81 784 SER A N 1
ATOM 5897 C CA . SER A 1 784 ? 17.752 15.336 -29.905 1.00 80.81 784 SER A CA 1
ATOM 5898 C C . SER A 1 784 ? 16.965 16.642 -30.076 1.00 80.81 784 SER A C 1
ATOM 5900 O O . SER A 1 784 ? 15.862 16.827 -29.552 1.00 80.81 784 SER A O 1
ATOM 5902 N N . ALA A 1 785 ? 17.498 17.550 -30.901 1.00 79.88 785 ALA A N 1
ATOM 5903 C CA . ALA A 1 785 ? 16.797 18.776 -31.289 1.00 79.88 785 ALA A CA 1
ATOM 5904 C C . ALA A 1 785 ? 15.435 18.479 -31.952 1.00 79.88 785 ALA A C 1
ATOM 5906 O O . ALA A 1 785 ? 14.456 19.171 -31.685 1.00 79.88 785 ALA A O 1
ATOM 5907 N N . ALA A 1 786 ? 15.351 17.401 -32.742 1.00 82.38 786 ALA A N 1
ATOM 5908 C CA . ALA A 1 786 ? 14.119 16.969 -33.402 1.00 82.38 786 ALA A CA 1
ATOM 5909 C C . ALA A 1 786 ? 13.050 16.460 -32.414 1.00 82.38 786 ALA A C 1
ATOM 5911 O O . ALA A 1 786 ? 11.864 16.730 -32.605 1.00 82.38 786 ALA A O 1
ATOM 5912 N N . LEU A 1 787 ? 13.415 15.743 -31.339 1.00 83.12 787 LEU A N 1
ATOM 5913 C CA . LEU A 1 787 ? 12.444 15.456 -30.278 1.00 83.12 787 LEU A CA 1
ATOM 5914 C C . LEU A 1 787 ? 12.085 16.722 -29.494 1.00 83.12 787 LEU A C 1
ATOM 5916 O O . LEU A 1 787 ? 10.902 16.950 -29.251 1.00 83.12 787 LEU A O 1
ATOM 5920 N N . THR A 1 788 ? 13.066 17.566 -29.171 1.00 85.88 788 THR A N 1
ATOM 5921 C CA . THR A 1 788 ? 12.851 18.829 -28.445 1.00 85.88 788 THR A CA 1
ATOM 5922 C C . THR A 1 788 ? 11.804 19.713 -29.137 1.00 85.88 788 THR A C 1
ATOM 5924 O O . THR A 1 788 ? 10.863 20.174 -28.493 1.00 85.88 788 THR A O 1
ATOM 5927 N N . GLU A 1 789 ? 11.892 19.880 -30.461 1.00 89.81 789 GLU A N 1
ATOM 5928 C CA . GLU A 1 789 ? 10.905 20.618 -31.261 1.00 89.81 789 GLU A CA 1
ATOM 5929 C C . GLU A 1 789 ? 9.492 20.013 -31.152 1.00 89.81 789 GLU A C 1
ATOM 5931 O O . GLU A 1 789 ? 8.526 20.729 -30.872 1.00 89.81 789 GLU A O 1
ATOM 5936 N N . ARG A 1 790 ? 9.361 18.684 -31.286 1.00 90.12 790 ARG A N 1
ATOM 5937 C CA . ARG A 1 790 ? 8.069 17.983 -31.148 1.00 90.12 790 ARG A CA 1
ATOM 5938 C C . ARG A 1 790 ? 7.484 18.093 -29.735 1.00 90.12 790 ARG A C 1
ATOM 5940 O O . ARG A 1 790 ? 6.266 18.203 -29.594 1.00 90.12 790 ARG A O 1
ATOM 5947 N N . VAL A 1 791 ? 8.323 18.070 -28.696 1.00 89.00 791 VAL A N 1
ATOM 5948 C CA . VAL A 1 791 ? 7.908 18.274 -27.297 1.00 89.00 791 VAL A CA 1
ATOM 5949 C C . VAL A 1 791 ? 7.360 19.689 -27.113 1.00 89.00 791 VAL A C 1
ATOM 5951 O O . VAL A 1 791 ? 6.235 19.839 -26.637 1.00 89.00 791 VAL A O 1
ATOM 5954 N N . CYS A 1 792 ? 8.084 20.715 -27.568 1.00 89.31 792 CYS A N 1
ATOM 5955 C CA . CYS A 1 792 ? 7.623 22.105 -27.523 1.00 89.31 792 CYS A CA 1
ATOM 5956 C C . CYS A 1 792 ? 6.291 22.294 -28.268 1.00 89.31 792 CYS A C 1
ATOM 5958 O O . CYS A 1 792 ? 5.351 22.865 -27.712 1.00 89.31 792 CYS A O 1
ATOM 5960 N N . ALA A 1 793 ? 6.163 21.752 -29.483 1.00 88.06 793 ALA A N 1
ATOM 5961 C CA . ALA A 1 793 ? 4.922 21.806 -30.257 1.00 88.06 793 ALA A CA 1
ATOM 5962 C C . ALA A 1 793 ? 3.745 21.106 -29.542 1.00 88.06 793 ALA A C 1
ATOM 5964 O O . ALA A 1 793 ? 2.628 21.625 -29.536 1.00 88.06 793 ALA A O 1
ATOM 5965 N N . SER A 1 794 ? 3.988 19.960 -28.893 1.00 85.50 794 SER A N 1
ATOM 5966 C CA . SER A 1 794 ? 2.989 19.241 -28.085 1.00 85.50 794 SER A CA 1
ATOM 5967 C C . SER A 1 794 ? 2.529 20.060 -26.873 1.00 85.50 794 SER A C 1
ATOM 5969 O O . SER A 1 794 ? 1.325 20.181 -26.641 1.00 85.50 794 SER A O 1
ATOM 5971 N N . ILE A 1 795 ? 3.458 20.677 -26.134 1.00 85.62 795 ILE A N 1
ATOM 5972 C CA . ILE A 1 795 ? 3.150 21.525 -24.969 1.00 85.62 795 ILE A CA 1
ATOM 5973 C C . ILE A 1 795 ? 2.305 22.737 -25.388 1.00 85.62 795 ILE A C 1
ATOM 5975 O O . ILE A 1 795 ? 1.254 22.984 -24.796 1.00 85.62 795 ILE A O 1
ATOM 5979 N N . LEU A 1 796 ? 2.714 23.450 -26.444 1.00 87.81 796 LEU A N 1
ATOM 5980 C CA . LEU A 1 796 ? 1.978 24.608 -26.965 1.00 87.81 796 LEU A CA 1
ATOM 5981 C C . LEU A 1 796 ? 0.575 24.221 -27.452 1.00 87.81 796 LEU A C 1
ATOM 5983 O O . LEU A 1 796 ? -0.398 24.902 -27.132 1.00 87.81 796 LEU A O 1
ATOM 5987 N N . LYS A 1 797 ? 0.440 23.089 -28.156 1.00 83.12 797 LYS A N 1
ATOM 5988 C CA . LYS A 1 797 ? -0.865 22.557 -28.574 1.00 83.12 797 LYS A CA 1
ATOM 5989 C C . LYS A 1 797 ? -1.766 22.271 -27.368 1.00 83.12 797 LYS A C 1
ATOM 5991 O O . LYS A 1 797 ? -2.920 22.695 -27.362 1.00 83.12 797 LYS A O 1
ATOM 5996 N N . ARG A 1 798 ? -1.244 21.615 -26.326 1.00 76.94 798 ARG A N 1
ATOM 5997 C CA . ARG A 1 798 ? -1.994 21.269 -25.101 1.00 76.94 798 ARG A CA 1
ATOM 5998 C C . ARG A 1 798 ? -2.487 22.490 -24.331 1.00 76.94 798 ARG A C 1
ATOM 6000 O O . ARG A 1 798 ? -3.588 22.435 -23.798 1.00 76.94 798 ARG A O 1
ATOM 6007 N N . ALA A 1 799 ? -1.738 23.595 -24.321 1.00 77.69 799 ALA A N 1
ATOM 6008 C CA . ALA A 1 799 ? -2.172 24.842 -23.683 1.00 77.69 799 ALA A CA 1
ATOM 6009 C C . ALA A 1 799 ? -3.483 25.408 -24.275 1.00 77.69 799 ALA A C 1
ATOM 6011 O O . ALA A 1 799 ? -4.197 26.141 -23.598 1.00 77.69 799 ALA A O 1
ATOM 6012 N N . THR A 1 800 ? -3.827 25.034 -25.514 1.00 76.19 800 THR A N 1
ATOM 6013 C CA . THR A 1 800 ? -5.071 25.442 -26.195 1.00 76.19 800 THR A CA 1
ATOM 6014 C C . THR A 1 800 ? -6.224 24.436 -26.057 1.00 76.19 800 THR A C 1
ATOM 6016 O O . THR A 1 800 ? -7.314 24.678 -26.572 1.00 76.19 800 THR A O 1
ATOM 6019 N N . GLN A 1 801 ? -6.019 23.302 -25.376 1.00 70.94 801 GLN A N 1
ATOM 6020 C CA . GLN A 1 801 ? -6.983 22.198 -25.309 1.00 70.94 801 GLN A CA 1
ATOM 6021 C C . GLN A 1 801 ? -7.448 21.934 -23.869 1.00 70.94 801 GLN A C 1
ATOM 6023 O O . GLN A 1 801 ? -6.645 21.832 -22.944 1.00 70.94 801 GLN A O 1
ATOM 6028 N N . ARG A 1 802 ? -8.762 21.753 -23.664 1.00 61.59 802 ARG A N 1
ATOM 6029 C CA . ARG A 1 802 ? -9.282 21.242 -22.382 1.00 61.59 802 ARG A CA 1
ATOM 6030 C C . ARG A 1 802 ? -8.786 19.811 -22.154 1.00 61.59 802 ARG A C 1
ATOM 6032 O O . ARG A 1 802 ? -8.832 18.984 -23.063 1.00 61.59 802 ARG A O 1
ATOM 6039 N N . ARG A 1 803 ? -8.375 19.507 -20.919 1.00 59.12 803 ARG A N 1
ATOM 6040 C CA . ARG A 1 803 ? -7.986 18.153 -20.496 1.00 59.12 803 ARG A CA 1
ATOM 6041 C C . ARG A 1 803 ? -9.162 17.191 -20.709 1.00 59.12 803 ARG A C 1
ATOM 6043 O O . ARG A 1 803 ? -10.254 17.427 -20.194 1.00 59.12 803 ARG A O 1
ATOM 6050 N N . LEU A 1 804 ? -8.945 16.132 -21.486 1.00 57.97 804 LEU A N 1
ATOM 6051 C CA . LEU A 1 804 ? -9.996 15.187 -21.864 1.00 57.97 804 LEU A CA 1
ATOM 6052 C C . LEU A 1 804 ? -10.421 14.327 -20.664 1.00 57.97 804 LEU A C 1
ATOM 6054 O O . LEU A 1 804 ? -9.575 13.814 -19.931 1.00 57.97 804 LEU A O 1
ATOM 6058 N N . ARG A 1 805 ? -11.736 14.124 -20.489 1.00 57.62 805 ARG A N 1
ATOM 6059 C CA . ARG A 1 805 ? -12.280 13.221 -19.452 1.00 57.62 805 ARG A CA 1
ATOM 6060 C C . ARG A 1 805 ? -11.829 11.766 -19.651 1.00 57.62 805 ARG A C 1
ATOM 6062 O O . ARG A 1 805 ? -11.641 11.056 -18.668 1.00 57.62 805 ARG A O 1
ATOM 6069 N N . SER A 1 806 ? -11.601 11.343 -20.897 1.00 60.19 806 SER A N 1
ATOM 6070 C CA . SER A 1 806 ? -11.158 9.986 -21.248 1.00 60.19 806 SER A CA 1
ATOM 6071 C C . SER A 1 806 ? -9.828 9.593 -20.597 1.00 60.19 806 SER A C 1
ATOM 6073 O O . SER A 1 806 ? -9.692 8.461 -20.149 1.00 60.19 806 SER A O 1
ATOM 6075 N N . THR A 1 807 ? -8.874 10.520 -20.462 1.00 71.56 807 THR A N 1
ATOM 6076 C CA . THR A 1 807 ? -7.558 10.231 -19.860 1.00 71.56 807 THR A CA 1
ATOM 6077 C C . THR A 1 807 ? -7.645 9.905 -18.364 1.00 71.56 807 THR A C 1
ATOM 6079 O O . THR A 1 807 ? -6.763 9.231 -17.843 1.00 71.56 807 THR A O 1
ATOM 6082 N N . VAL A 1 808 ? -8.689 10.365 -17.661 1.00 80.56 808 VAL A N 1
ATOM 6083 C CA . VAL A 1 808 ? -8.911 10.026 -16.242 1.00 80.56 808 VAL A CA 1
ATOM 6084 C C . VAL A 1 808 ? -9.501 8.622 -16.116 1.00 80.56 808 VAL A C 1
ATOM 6086 O O . VAL A 1 808 ? -8.993 7.825 -15.338 1.00 80.56 808 VAL A O 1
ATOM 6089 N N . ALA A 1 809 ? -10.514 8.290 -16.922 1.00 86.00 809 ALA A N 1
ATOM 6090 C CA . ALA A 1 809 ? -11.113 6.954 -16.922 1.00 86.00 809 ALA A CA 1
ATOM 6091 C C . ALA A 1 809 ? -10.111 5.862 -17.343 1.00 86.00 809 ALA A C 1
ATOM 6093 O O . ALA A 1 809 ? -10.042 4.814 -16.709 1.00 86.00 809 ALA A O 1
ATOM 6094 N N . GLU A 1 810 ? -9.288 6.127 -18.363 1.00 89.88 810 GLU A N 1
ATOM 6095 C CA . GLU A 1 810 ? -8.229 5.207 -18.794 1.00 89.88 810 GLU A CA 1
ATOM 6096 C C . GLU A 1 810 ? -7.155 5.037 -17.698 1.00 89.88 810 GLU A C 1
ATOM 6098 O O . GLU A 1 810 ? -6.696 3.924 -17.467 1.00 89.88 810 GLU A O 1
ATOM 6103 N N . LEU A 1 811 ? -6.798 6.097 -16.953 1.00 91.44 811 LEU A N 1
ATOM 6104 C CA . LEU A 1 811 ? -5.861 5.999 -15.822 1.00 91.44 811 LEU A CA 1
ATOM 6105 C C . LEU A 1 811 ? -6.392 5.095 -14.695 1.00 91.44 811 LEU A C 1
ATOM 6107 O O . LEU A 1 811 ? -5.638 4.271 -14.181 1.00 91.44 811 LEU A O 1
ATOM 6111 N N . GLU A 1 812 ? -7.668 5.232 -14.323 1.00 92.25 812 GLU A N 1
ATOM 6112 C CA . GLU A 1 812 ? -8.296 4.355 -13.322 1.00 92.25 812 GLU A CA 1
ATOM 6113 C C . GLU A 1 812 ? -8.386 2.904 -13.815 1.00 92.25 812 GLU A C 1
ATOM 6115 O O . GLU A 1 812 ? -8.124 1.981 -13.048 1.00 92.25 812 GLU A O 1
ATOM 6120 N N . LEU A 1 813 ? -8.656 2.686 -15.108 1.00 94.88 813 LEU A N 1
ATOM 6121 C CA . LEU A 1 813 ? -8.635 1.354 -15.718 1.00 94.88 813 LEU A CA 1
ATOM 6122 C C . LEU A 1 813 ? -7.246 0.699 -15.627 1.00 94.88 813 LEU A C 1
ATOM 6124 O O . LEU A 1 813 ? -7.149 -0.475 -15.275 1.00 94.88 813 LEU A O 1
ATOM 6128 N N . TRP A 1 814 ? -6.167 1.450 -15.879 1.00 96.00 814 TRP A N 1
ATOM 6129 C CA . TRP A 1 814 ? -4.799 0.957 -15.679 1.00 96.00 814 TRP A CA 1
ATOM 6130 C C . TRP A 1 814 ? -4.476 0.686 -14.199 1.00 96.00 814 TRP A C 1
ATOM 6132 O O . TRP A 1 814 ? -3.754 -0.269 -13.908 1.00 96.00 814 TRP A O 1
ATOM 6142 N N . ARG A 1 815 ? -5.043 1.456 -13.258 1.00 96.25 815 ARG A N 1
ATOM 6143 C CA . ARG A 1 815 ? -4.900 1.197 -11.814 1.00 96.25 815 ARG A CA 1
ATOM 6144 C C . ARG A 1 815 ? -5.602 -0.082 -11.381 1.00 96.25 815 ARG A C 1
ATOM 6146 O O . ARG A 1 815 ? -4.968 -0.933 -10.757 1.00 96.25 815 ARG A O 1
ATOM 6153 N N . ASP A 1 816 ? -6.865 -0.254 -11.756 1.00 96.06 816 ASP A N 1
ATOM 6154 C CA . ASP A 1 816 ? -7.606 -1.493 -11.508 1.00 96.06 816 ASP A CA 1
ATOM 6155 C C . ASP A 1 816 ? -6.929 -2.689 -12.211 1.00 96.06 816 ASP A C 1
ATOM 6157 O O . ASP A 1 816 ? -6.899 -3.787 -11.653 1.00 96.06 816 ASP A O 1
ATOM 6161 N N . TYR A 1 817 ? -6.279 -2.483 -13.367 1.00 97.38 817 TYR A N 1
ATOM 6162 C CA . TYR A 1 817 ? -5.476 -3.519 -14.029 1.00 97.38 817 TYR A CA 1
ATOM 6163 C C . TYR A 1 817 ? -4.267 -3.956 -13.197 1.00 97.38 817 TYR A C 1
ATOM 6165 O O . TYR A 1 817 ? -4.068 -5.153 -12.984 1.00 97.38 817 TYR A O 1
ATOM 6173 N N . HIS A 1 818 ? -3.485 -3.016 -12.657 1.00 96.94 818 HIS A N 1
ATOM 6174 C CA . HIS A 1 818 ? -2.371 -3.361 -11.771 1.00 96.94 818 HIS A CA 1
ATOM 6175 C C . HIS A 1 818 ? -2.830 -3.995 -10.444 1.00 96.94 818 HIS A C 1
ATOM 6177 O O . HIS A 1 818 ? -2.108 -4.852 -9.931 1.00 96.94 818 HIS A O 1
ATOM 6183 N N . ARG A 1 819 ? -4.020 -3.655 -9.917 1.00 95.62 819 ARG A N 1
ATOM 6184 C CA . ARG A 1 819 ? -4.639 -4.369 -8.776 1.00 95.62 819 ARG A CA 1
ATOM 6185 C C . ARG A 1 819 ? -4.973 -5.817 -9.133 1.00 95.62 819 ARG A C 1
ATOM 6187 O O . ARG A 1 819 ? -4.581 -6.732 -8.418 1.00 95.62 819 ARG A O 1
ATOM 6194 N N . TRP A 1 820 ? -5.638 -6.035 -10.266 1.00 96.25 820 TRP A N 1
ATOM 6195 C CA . TRP A 1 820 ? -5.990 -7.372 -10.756 1.00 96.25 820 TRP A CA 1
ATOM 6196 C C . TRP A 1 820 ? -4.759 -8.229 -11.100 1.00 96.25 820 TRP A C 1
ATOM 6198 O O . TRP A 1 820 ? -4.779 -9.454 -10.951 1.00 96.25 820 TRP A O 1
ATOM 6208 N N . LEU A 1 821 ? -3.660 -7.608 -11.538 1.00 95.69 821 LEU A N 1
ATOM 6209 C CA . LEU A 1 821 ? -2.367 -8.283 -11.630 1.00 95.69 821 LEU A CA 1
ATOM 6210 C C . LEU A 1 821 ? -1.827 -8.643 -10.237 1.00 95.69 821 LEU A C 1
ATOM 6212 O O . LEU A 1 821 ? -1.393 -9.774 -10.059 1.00 95.69 821 LEU A O 1
ATOM 6216 N N . ALA A 1 822 ? -1.886 -7.751 -9.246 1.00 93.88 822 ALA A N 1
ATOM 6217 C CA . ALA A 1 822 ? -1.354 -8.020 -7.907 1.00 93.88 822 ALA A CA 1
ATOM 6218 C C . ALA A 1 822 ? -2.071 -9.163 -7.161 1.00 93.88 822 ALA A C 1
ATOM 6220 O O . ALA A 1 822 ? -1.401 -9.982 -6.544 1.00 93.88 822 ALA A O 1
ATOM 6221 N N . LEU A 1 823 ? -3.404 -9.254 -7.249 1.00 91.06 823 LEU A N 1
ATOM 6222 C CA . LEU A 1 823 ? -4.208 -10.218 -6.472 1.00 91.06 823 LEU A CA 1
ATOM 6223 C C . LEU A 1 823 ? -3.905 -11.698 -6.747 1.00 91.06 823 LEU A C 1
ATOM 6225 O O . LEU A 1 823 ? -4.122 -12.526 -5.868 1.00 91.06 823 LEU A O 1
ATOM 6229 N N . GLY A 1 824 ? -3.449 -12.024 -7.959 1.00 83.75 824 GLY A N 1
ATOM 6230 C CA . GLY A 1 824 ? -3.064 -13.386 -8.346 1.00 83.75 824 GLY A CA 1
ATOM 6231 C C . GLY A 1 824 ? -1.555 -13.638 -8.340 1.00 83.75 824 GLY A C 1
ATOM 6232 O O . GLY A 1 824 ? -1.140 -14.679 -8.829 1.00 83.75 824 GLY A O 1
ATOM 6233 N N . GLY A 1 825 ? -0.746 -12.672 -7.886 1.00 84.88 825 GLY A N 1
ATOM 6234 C CA . GLY A 1 825 ? 0.709 -12.808 -7.815 1.00 84.88 825 GLY A CA 1
ATOM 6235 C C . GLY A 1 825 ? 1.200 -13.328 -6.452 1.00 84.88 825 GLY A C 1
ATOM 6236 O O . GLY A 1 825 ? 0.437 -13.299 -5.484 1.00 84.88 825 GLY A O 1
ATOM 6237 N N . PRO A 1 826 ? 2.483 -13.727 -6.340 1.00 92.25 826 PRO A N 1
ATOM 6238 C CA . PRO A 1 826 ? 3.491 -13.756 -7.406 1.00 92.25 826 PRO A CA 1
ATOM 6239 C C . PRO A 1 826 ? 3.200 -14.813 -8.485 1.00 92.25 826 PRO A C 1
ATOM 6241 O O . PRO A 1 826 ? 2.441 -15.746 -8.250 1.00 92.25 826 PRO A O 1
ATOM 6244 N N . TYR A 1 827 ? 3.781 -14.644 -9.676 1.00 95.19 827 TYR A N 1
ATOM 6245 C CA . TYR A 1 827 ? 3.575 -15.549 -10.813 1.00 95.19 827 TYR A CA 1
ATOM 6246 C C . TYR A 1 827 ? 4.875 -16.179 -11.294 1.00 95.19 827 TYR A C 1
ATOM 6248 O O . TYR A 1 827 ? 5.825 -15.467 -11.644 1.00 95.19 827 TYR A O 1
ATOM 6256 N N . ASP A 1 828 ? 4.842 -17.494 -11.464 1.00 95.25 828 ASP A N 1
ATOM 6257 C CA . ASP A 1 828 ? 5.836 -18.212 -12.241 1.00 95.25 828 ASP A CA 1
ATOM 6258 C C . ASP A 1 828 ? 5.539 -18.183 -13.738 1.00 95.25 828 ASP A C 1
ATOM 6260 O O . ASP A 1 828 ? 4.397 -18.090 -14.200 1.00 95.25 828 ASP A O 1
ATOM 6264 N N . VAL A 1 829 ? 6.623 -18.196 -14.514 1.00 97.19 829 VAL A N 1
ATOM 6265 C CA . VAL A 1 829 ? 6.579 -18.051 -15.967 1.00 97.19 829 VAL A CA 1
ATOM 6266 C C . VAL A 1 829 ? 7.650 -18.921 -16.613 1.00 97.19 829 VAL A C 1
ATOM 6268 O O . VAL A 1 829 ? 8.850 -18.711 -16.393 1.00 97.19 829 VAL A O 1
ATOM 6271 N N . VAL A 1 830 ? 7.217 -19.833 -17.478 1.00 97.44 830 VAL A N 1
ATOM 6272 C CA . VAL A 1 830 ? 8.081 -20.638 -18.345 1.00 97.44 830 VAL A CA 1
ATOM 6273 C C . VAL A 1 830 ? 8.415 -19.845 -19.610 1.00 97.44 830 VAL A C 1
ATOM 6275 O O . VAL A 1 830 ? 7.563 -19.175 -20.194 1.00 97.44 830 VAL A O 1
ATOM 6278 N N . VAL A 1 831 ? 9.671 -19.924 -20.060 1.00 97.38 831 VAL A N 1
ATOM 6279 C CA . VAL A 1 831 ? 10.154 -19.283 -21.297 1.00 97.38 831 VAL A CA 1
ATOM 6280 C C . VAL A 1 831 ? 10.642 -20.375 -22.261 1.00 97.38 831 VAL A C 1
ATOM 6282 O O . VAL A 1 831 ? 11.836 -20.681 -22.269 1.00 97.38 831 VAL A O 1
ATOM 6285 N N . PRO A 1 832 ? 9.759 -20.981 -23.085 1.00 96.25 832 PRO A N 1
ATOM 6286 C CA . PRO A 1 832 ? 10.100 -22.173 -23.877 1.00 96.25 832 PRO A CA 1
ATOM 6287 C C . PRO A 1 832 ? 11.266 -21.957 -24.854 1.00 96.25 832 PRO A C 1
ATOM 6289 O O . PRO A 1 832 ? 12.059 -22.852 -25.120 1.00 96.25 832 PRO A O 1
ATOM 6292 N N . PHE A 1 833 ? 11.408 -20.730 -25.356 1.00 95.50 833 PHE A N 1
ATOM 6293 C CA . PHE A 1 833 ? 12.436 -20.323 -26.315 1.00 95.50 833 PHE A CA 1
ATOM 6294 C C . PHE A 1 833 ? 13.749 -19.842 -25.664 1.00 95.50 833 PHE A C 1
ATOM 6296 O O . PHE A 1 833 ? 14.606 -19.279 -26.348 1.00 95.50 833 PHE A O 1
ATOM 6303 N N . ALA A 1 834 ? 13.957 -20.058 -24.358 1.00 94.25 834 ALA A N 1
ATOM 6304 C CA . ALA A 1 834 ? 15.184 -19.641 -23.670 1.00 94.25 834 ALA A CA 1
ATOM 6305 C C . ALA A 1 834 ? 16.460 -20.260 -24.285 1.00 94.25 834 ALA A C 1
ATOM 6307 O O . ALA A 1 834 ? 17.458 -19.556 -24.457 1.00 94.25 834 ALA A O 1
ATOM 6308 N N . ARG A 1 835 ? 16.414 -21.536 -24.706 1.00 92.94 835 ARG A N 1
ATOM 6309 C CA . ARG A 1 835 ? 17.532 -22.204 -25.408 1.00 92.94 835 ARG A CA 1
ATOM 6310 C C . ARG A 1 835 ? 17.862 -21.518 -26.745 1.00 92.94 835 ARG A C 1
ATOM 6312 O O . ARG A 1 835 ? 19.035 -21.296 -27.035 1.00 92.94 835 ARG A O 1
ATOM 6319 N N . ALA A 1 836 ? 16.851 -21.074 -27.499 1.00 92.62 836 ALA A N 1
ATOM 6320 C CA . ALA A 1 836 ? 17.037 -20.327 -28.749 1.00 92.62 836 ALA A CA 1
ATOM 6321 C C . ALA A 1 836 ? 17.678 -18.942 -28.532 1.00 92.62 836 ALA A C 1
ATOM 6323 O O . ALA A 1 836 ? 18.522 -18.528 -29.326 1.00 92.62 836 ALA A O 1
ATOM 6324 N N . ILE A 1 837 ? 17.355 -18.247 -27.432 1.00 92.00 837 ILE A N 1
ATOM 6325 C CA . ILE A 1 837 ? 18.057 -17.010 -27.038 1.00 92.00 837 ILE A CA 1
ATOM 6326 C C . ILE A 1 837 ? 19.540 -17.304 -26.755 1.00 92.00 837 ILE A C 1
ATOM 6328 O O . ILE A 1 837 ? 20.406 -16.552 -27.201 1.00 92.00 837 ILE A O 1
ATOM 6332 N N . GLY A 1 838 ? 19.836 -18.402 -26.050 1.00 88.56 838 GLY A N 1
ATOM 6333 C CA . GLY A 1 838 ? 21.204 -18.846 -25.762 1.00 88.56 838 GLY A CA 1
ATOM 6334 C C . GLY A 1 838 ? 22.026 -19.115 -27.027 1.00 88.56 838 GLY A C 1
ATOM 6335 O O . GLY A 1 838 ? 23.120 -18.570 -27.171 1.00 88.56 838 GLY A O 1
ATOM 6336 N N . VAL A 1 839 ? 21.472 -19.870 -27.983 1.00 87.44 839 VAL A N 1
ATOM 6337 C CA . VAL A 1 839 ? 22.108 -20.117 -29.293 1.00 87.44 839 VAL A CA 1
ATOM 6338 C C . VAL A 1 839 ? 22.335 -18.820 -30.063 1.00 87.44 839 VAL A C 1
ATOM 6340 O O . VAL A 1 839 ? 23.434 -18.589 -30.564 1.00 87.44 839 VAL A O 1
ATOM 6343 N N . ALA A 1 840 ? 21.334 -17.938 -30.121 1.00 86.00 840 ALA A N 1
ATOM 6344 C CA . ALA A 1 840 ? 21.459 -16.667 -30.829 1.00 86.00 840 ALA A CA 1
ATOM 6345 C C . ALA A 1 840 ? 22.552 -15.760 -30.226 1.00 86.00 840 ALA A C 1
ATOM 6347 O O . ALA A 1 840 ? 23.218 -15.028 -30.959 1.00 86.00 840 ALA A O 1
ATOM 6348 N N . TYR A 1 841 ? 22.792 -15.847 -28.912 1.00 81.12 841 TYR A N 1
ATOM 6349 C CA . TYR A 1 841 ? 23.925 -15.192 -28.254 1.00 81.12 841 TYR A CA 1
ATOM 6350 C C . TYR A 1 841 ? 25.288 -15.818 -28.588 1.00 81.12 841 TYR A C 1
ATOM 6352 O O . TYR A 1 841 ? 26.281 -15.091 -28.620 1.00 81.12 841 TYR A O 1
ATOM 6360 N N . GLY A 1 842 ? 25.359 -17.120 -28.883 1.00 70.81 842 GLY A N 1
ATOM 6361 C CA . GLY A 1 842 ? 26.600 -17.802 -29.280 1.00 70.81 842 GLY A CA 1
ATOM 6362 C C . GLY A 1 842 ? 27.231 -17.252 -30.568 1.00 70.81 842 GLY A C 1
ATOM 6363 O O . GLY A 1 842 ? 28.446 -17.317 -30.740 1.00 70.81 842 GLY A O 1
ATOM 6364 N N . GLY A 1 843 ? 26.429 -16.637 -31.444 1.00 60.72 843 GLY A N 1
ATOM 6365 C CA . GLY A 1 843 ? 26.898 -15.928 -32.641 1.00 60.72 843 GLY A CA 1
ATOM 6366 C C . GLY A 1 843 ? 27.355 -14.479 -32.408 1.00 60.72 843 GLY A C 1
ATOM 6367 O O . GLY A 1 843 ? 27.659 -13.779 -33.374 1.00 60.72 843 GLY A O 1
ATOM 6368 N N . MET A 1 844 ? 27.371 -13.990 -31.162 1.00 67.25 844 MET A N 1
ATOM 6369 C CA . MET A 1 844 ? 27.576 -12.575 -30.829 1.00 67.25 844 MET A CA 1
ATOM 6370 C C . MET A 1 844 ? 28.807 -12.349 -29.940 1.00 67.25 844 MET A C 1
ATOM 6372 O O . MET A 1 844 ? 29.100 -13.112 -29.025 1.00 67.25 844 MET A O 1
ATOM 6376 N N . ALA A 1 845 ? 29.505 -11.228 -30.149 1.00 62.53 845 ALA A N 1
ATOM 6377 C CA . ALA A 1 845 ? 30.589 -10.788 -29.269 1.00 62.53 845 ALA A CA 1
ATOM 6378 C C . ALA A 1 845 ? 30.024 -10.167 -27.973 1.00 62.53 845 ALA A C 1
ATOM 6380 O O . ALA A 1 845 ? 29.909 -8.945 -27.851 1.00 62.53 845 ALA A O 1
ATOM 6381 N N . VAL A 1 846 ? 29.636 -11.014 -27.017 1.00 63.91 846 VAL A N 1
ATOM 6382 C CA . VAL A 1 846 ? 28.999 -10.599 -25.757 1.00 63.91 846 VAL A CA 1
ATOM 6383 C C . VAL A 1 846 ? 29.998 -10.190 -24.661 1.00 63.91 846 VAL A C 1
ATOM 6385 O O . VAL A 1 846 ? 30.944 -10.927 -24.384 1.00 63.91 846 VAL A O 1
ATOM 6388 N N . PRO A 1 847 ? 29.799 -9.042 -23.980 1.00 67.81 847 PRO A N 1
ATOM 6389 C CA . PRO A 1 847 ? 30.621 -8.655 -22.836 1.00 67.81 847 PRO A CA 1
ATOM 6390 C C . PRO A 1 847 ? 30.269 -9.466 -21.580 1.00 67.81 847 PRO A C 1
ATOM 6392 O O . PRO A 1 847 ? 29.121 -9.861 -21.386 1.00 67.81 847 PRO A O 1
ATOM 6395 N N . LEU A 1 848 ? 31.227 -9.610 -20.654 1.00 70.31 848 LEU A N 1
ATOM 6396 C CA . LEU A 1 848 ? 31.067 -10.339 -19.381 1.00 70.31 848 LEU A CA 1
ATOM 6397 C C . LEU A 1 848 ? 29.807 -9.934 -18.583 1.00 70.31 848 LEU A C 1
ATOM 6399 O O . LEU A 1 848 ? 29.202 -10.767 -17.909 1.00 70.31 848 LEU A O 1
ATOM 6403 N N . ARG A 1 849 ? 29.385 -8.666 -18.697 1.00 76.19 849 ARG A N 1
ATOM 6404 C CA . ARG A 1 849 ? 28.189 -8.110 -18.044 1.00 76.19 849 ARG A CA 1
ATOM 6405 C C . ARG A 1 849 ? 26.884 -8.832 -18.430 1.00 76.19 849 ARG A C 1
ATOM 6407 O O . ARG A 1 849 ? 25.976 -8.890 -17.603 1.00 76.19 849 ARG A O 1
ATOM 6414 N N . VAL A 1 850 ? 26.815 -9.464 -19.610 1.00 79.75 850 VAL A N 1
ATOM 6415 C CA . VAL A 1 850 ? 25.647 -10.250 -20.064 1.00 79.75 850 VAL A CA 1
ATOM 6416 C C . VAL A 1 850 ? 25.256 -11.333 -19.057 1.00 79.75 850 VAL A C 1
ATOM 6418 O O . VAL A 1 850 ? 24.067 -11.561 -18.867 1.00 79.75 850 VAL A O 1
ATOM 6421 N N . ARG A 1 851 ? 26.212 -11.916 -18.313 1.00 80.06 851 ARG A N 1
ATOM 6422 C CA . ARG A 1 851 ? 25.923 -12.871 -17.220 1.00 80.06 851 ARG A CA 1
ATOM 6423 C C . ARG A 1 851 ? 24.954 -12.318 -16.165 1.00 80.06 851 ARG A C 1
ATOM 6425 O O . ARG A 1 851 ? 24.251 -13.085 -15.519 1.00 80.06 851 ARG A O 1
ATOM 6432 N N . ARG A 1 852 ? 24.919 -10.994 -15.975 1.00 80.25 852 ARG A N 1
ATOM 6433 C CA . ARG A 1 852 ? 24.013 -10.308 -15.044 1.00 80.25 852 ARG A CA 1
ATOM 6434 C C . ARG A 1 852 ? 22.762 -9.790 -15.743 1.00 80.25 852 ARG A C 1
ATOM 6436 O O . ARG A 1 852 ? 21.664 -9.984 -15.229 1.00 80.25 852 ARG A O 1
ATOM 6443 N N . ASP A 1 853 ? 22.922 -9.181 -16.917 1.00 86.00 853 ASP A N 1
ATOM 6444 C CA . ASP A 1 853 ? 21.801 -8.596 -17.658 1.00 86.00 853 ASP A CA 1
ATOM 6445 C C . ASP A 1 853 ? 20.869 -9.654 -18.285 1.00 86.00 853 ASP A C 1
ATOM 6447 O O . ASP A 1 853 ? 19.703 -9.347 -18.519 1.00 86.00 853 ASP A O 1
ATOM 6451 N N . ILE A 1 854 ? 21.313 -10.903 -18.500 1.00 88.12 854 ILE A N 1
ATOM 6452 C CA . ILE A 1 854 ? 20.445 -11.995 -18.982 1.00 88.12 854 ILE A CA 1
ATOM 6453 C C . ILE A 1 854 ? 19.278 -12.259 -18.022 1.00 88.12 854 ILE A C 1
ATOM 6455 O O . ILE A 1 854 ? 18.157 -12.491 -18.465 1.00 88.12 854 ILE A O 1
ATOM 6459 N N . ASN A 1 855 ? 19.501 -12.105 -16.713 1.00 89.62 855 ASN A N 1
ATOM 6460 C CA . ASN A 1 855 ? 18.444 -12.204 -15.707 1.00 89.62 855 ASN A CA 1
ATOM 6461 C C . ASN A 1 855 ? 17.453 -11.036 -15.813 1.00 89.62 855 ASN A C 1
ATOM 6463 O O . ASN A 1 855 ? 16.258 -11.236 -15.625 1.00 89.62 855 ASN A O 1
ATOM 6467 N N . SER A 1 856 ? 17.916 -9.835 -16.176 1.00 92.00 856 SER A N 1
ATOM 6468 C CA . SER A 1 856 ? 17.040 -8.693 -16.475 1.00 92.00 856 SER A CA 1
ATOM 6469 C C . SER A 1 856 ? 16.262 -8.895 -17.782 1.00 92.00 856 SER A C 1
ATOM 6471 O O . SER A 1 856 ? 15.100 -8.513 -17.872 1.00 92.00 856 SER A O 1
ATOM 6473 N N . ILE A 1 857 ? 16.862 -9.531 -18.792 1.00 93.69 857 ILE A N 1
ATOM 6474 C CA . ILE A 1 857 ? 16.170 -9.900 -20.035 1.00 93.69 857 ILE A CA 1
ATOM 6475 C C . ILE A 1 857 ? 15.067 -10.920 -19.742 1.00 93.69 857 ILE A C 1
ATOM 6477 O O . ILE A 1 857 ? 13.921 -10.696 -20.127 1.00 93.69 857 ILE A O 1
ATOM 6481 N N . LEU A 1 858 ? 15.379 -11.990 -19.006 1.00 95.50 858 LEU A N 1
ATOM 6482 C CA . LEU A 1 858 ? 14.395 -12.986 -18.583 1.00 95.50 858 LEU A CA 1
ATOM 6483 C C . LEU A 1 858 ? 13.294 -12.354 -17.724 1.00 95.50 858 LEU A C 1
ATOM 6485 O O . LEU A 1 858 ? 12.123 -12.549 -18.029 1.00 95.50 858 LEU A O 1
ATOM 6489 N N . ALA A 1 859 ? 13.631 -11.525 -16.732 1.00 95.81 859 ALA A N 1
ATOM 6490 C CA . ALA A 1 859 ? 12.640 -10.824 -15.915 1.00 95.81 859 ALA A CA 1
ATOM 6491 C C . ALA A 1 859 ? 11.729 -9.895 -16.743 1.00 95.81 859 ALA A C 1
ATOM 6493 O O . ALA A 1 859 ? 10.539 -9.813 -16.456 1.00 95.81 859 ALA A O 1
ATOM 6494 N N . ALA A 1 860 ? 12.227 -9.249 -17.805 1.00 97.56 860 ALA A N 1
ATOM 6495 C CA . ALA A 1 860 ? 11.389 -8.458 -18.713 1.00 97.56 860 ALA A CA 1
ATOM 6496 C C . ALA A 1 860 ? 10.475 -9.320 -19.602 1.00 97.56 860 ALA A C 1
ATOM 6498 O O . ALA A 1 860 ? 9.321 -8.947 -19.817 1.00 97.56 860 ALA A O 1
ATOM 6499 N N . ILE A 1 861 ? 10.949 -10.478 -20.079 1.00 98.31 861 ILE A N 1
ATOM 6500 C CA . ILE A 1 861 ? 10.118 -11.456 -20.807 1.00 98.31 861 ILE A CA 1
ATOM 6501 C C . ILE A 1 861 ? 9.014 -11.978 -19.880 1.00 98.31 861 ILE A C 1
ATOM 6503 O O . ILE A 1 861 ? 7.836 -11.915 -20.233 1.00 98.31 861 ILE A O 1
ATOM 6507 N N . LYS A 1 862 ? 9.377 -12.420 -18.667 1.00 98.38 862 LYS A N 1
ATOM 6508 C CA . LYS A 1 862 ? 8.423 -12.909 -17.666 1.00 98.38 862 LYS A CA 1
ATOM 6509 C C . LYS A 1 862 ? 7.416 -11.820 -17.267 1.00 98.38 862 LYS A C 1
ATOM 6511 O O . LYS A 1 862 ? 6.215 -12.071 -17.263 1.00 98.38 862 LYS A O 1
ATOM 6516 N N . ALA A 1 863 ? 7.867 -10.583 -17.040 1.00 98.31 863 ALA A N 1
ATOM 6517 C CA . ALA A 1 863 ? 6.986 -9.447 -16.766 1.00 98.31 863 ALA A CA 1
ATOM 6518 C C . ALA A 1 863 ? 6.039 -9.121 -17.935 1.00 98.31 863 ALA A C 1
ATOM 6520 O O . ALA A 1 863 ? 4.897 -8.741 -17.689 1.00 98.31 863 ALA A O 1
ATOM 6521 N N . SER A 1 864 ? 6.462 -9.299 -19.194 1.00 98.44 864 SER A N 1
ATOM 6522 C CA . SER A 1 864 ? 5.554 -9.172 -20.343 1.00 98.44 864 SER A CA 1
ATOM 6523 C C . SER A 1 864 ? 4.506 -10.284 -20.343 1.00 98.44 864 SER A C 1
ATOM 6525 O O . SER A 1 864 ? 3.331 -9.985 -20.534 1.00 98.44 864 SER A O 1
ATOM 6527 N N . ALA A 1 865 ? 4.887 -11.534 -20.067 1.00 98.44 865 ALA A N 1
ATOM 6528 C CA . ALA A 1 865 ? 3.936 -12.642 -19.997 1.00 98.44 865 ALA A CA 1
ATOM 6529 C C . ALA A 1 865 ? 2.896 -12.434 -18.876 1.00 98.44 865 ALA A C 1
ATOM 6531 O O . ALA A 1 865 ? 1.701 -12.567 -19.128 1.00 98.44 865 ALA A O 1
ATOM 6532 N N . ILE A 1 866 ? 3.320 -11.988 -17.683 1.00 98.31 866 ILE A N 1
ATOM 6533 C CA . ILE A 1 866 ? 2.424 -11.574 -16.582 1.00 98.31 866 ILE A CA 1
ATOM 6534 C C . ILE A 1 866 ? 1.509 -10.428 -17.027 1.00 98.31 866 ILE A C 1
ATOM 6536 O O . ILE A 1 866 ? 0.295 -10.479 -16.823 1.00 98.31 866 ILE A O 1
ATOM 6540 N N . ALA A 1 867 ? 2.070 -9.408 -17.684 1.00 98.00 867 ALA A N 1
ATOM 6541 C CA . ALA A 1 867 ? 1.304 -8.286 -18.217 1.00 98.00 867 ALA A CA 1
ATOM 6542 C C . ALA A 1 867 ? 0.303 -8.690 -19.311 1.00 98.00 867 ALA A C 1
ATOM 6544 O O . ALA A 1 867 ? -0.573 -7.890 -19.612 1.00 98.00 867 ALA A O 1
ATOM 6545 N N . HIS A 1 868 ? 0.396 -9.897 -19.870 1.00 98.12 868 HIS A N 1
ATOM 6546 C CA . HIS A 1 868 ? -0.561 -10.463 -20.817 1.00 98.12 868 HIS A CA 1
ATOM 6547 C C . HIS A 1 868 ? -1.201 -11.756 -20.284 1.00 98.12 868 HIS A C 1
ATOM 6549 O O . HIS A 1 868 ? -1.657 -12.559 -21.090 1.00 98.12 868 HIS A O 1
ATOM 6555 N N . LYS A 1 869 ? -1.266 -11.999 -18.961 1.00 96.00 869 LYS A N 1
ATOM 6556 C CA . LYS A 1 869 ? -1.665 -13.318 -18.416 1.00 96.00 869 LYS A CA 1
ATOM 6557 C C . LYS A 1 869 ? -3.030 -13.834 -18.901 1.00 96.00 869 LYS A C 1
ATOM 6559 O O . LYS A 1 869 ? -3.211 -15.032 -19.049 1.00 96.00 869 LYS A O 1
ATOM 6564 N N . ALA A 1 870 ? -3.964 -12.936 -19.227 1.00 95.81 870 ALA A N 1
ATOM 6565 C CA . ALA A 1 870 ? -5.268 -13.274 -19.818 1.00 95.81 870 ALA A CA 1
ATOM 6566 C C . ALA A 1 870 ? -5.216 -13.705 -21.306 1.00 95.81 870 ALA A C 1
ATOM 6568 O O . ALA A 1 870 ? -6.237 -14.073 -21.879 1.00 95.81 870 ALA A O 1
ATOM 6569 N N . GLN A 1 871 ? -4.044 -13.624 -21.936 1.00 96.81 871 GLN A N 1
ATOM 6570 C CA . GLN A 1 871 ? -3.754 -13.918 -23.346 1.00 96.81 871 GLN A CA 1
ATOM 6571 C C . GLN A 1 871 ? -2.629 -14.959 -23.488 1.00 96.81 871 GLN A C 1
ATOM 6573 O O . GLN A 1 871 ? -2.014 -15.080 -24.553 1.00 96.81 871 GLN A O 1
ATOM 6578 N N . ARG A 1 872 ? -2.263 -15.640 -22.399 1.00 96.88 872 ARG A N 1
ATOM 6579 C CA . ARG A 1 872 ? -1.198 -16.643 -22.364 1.00 96.88 872 ARG A CA 1
ATOM 6580 C C . ARG A 1 872 ? -1.778 -17.973 -21.915 1.00 96.88 872 ARG A C 1
ATOM 6582 O O . ARG A 1 872 ? -2.727 -18.015 -21.138 1.00 96.88 872 ARG A O 1
ATOM 6589 N N . ALA A 1 873 ? -1.205 -19.049 -22.438 1.00 97.00 873 ALA A N 1
ATOM 6590 C CA . ALA A 1 873 ? -1.480 -20.376 -21.922 1.00 97.00 873 ALA A CA 1
ATOM 6591 C C . ALA A 1 873 ? -0.840 -20.530 -20.534 1.00 97.00 873 ALA A C 1
ATOM 6593 O O . ALA A 1 873 ? 0.149 -19.863 -20.219 1.00 97.00 873 ALA A O 1
ATOM 6594 N N . ILE A 1 874 ? -1.417 -21.417 -19.736 1.00 95.12 874 ILE A N 1
ATOM 6595 C CA . ILE A 1 874 ? -0.894 -21.856 -18.446 1.00 95.12 874 ILE A CA 1
ATOM 6596 C C . ILE A 1 874 ? -0.591 -23.351 -18.603 1.00 95.12 874 ILE A C 1
ATOM 6598 O O . ILE A 1 874 ? -1.363 -24.052 -19.265 1.00 95.12 874 ILE A O 1
ATOM 6602 N N . ASP A 1 875 ? 0.545 -23.820 -18.090 1.00 93.12 875 ASP A N 1
ATOM 6603 C CA . ASP A 1 875 ? 0.902 -25.243 -18.117 1.00 93.12 875 ASP A CA 1
ATOM 6604 C C . ASP A 1 875 ? 0.249 -26.045 -16.973 1.00 93.12 875 ASP A C 1
ATOM 6606 O O . ASP A 1 875 ? -0.602 -25.545 -16.236 1.00 93.12 875 ASP A O 1
ATOM 6610 N N . GLY A 1 876 ? 0.601 -27.331 -16.866 1.00 86.19 876 GLY A N 1
ATOM 6611 C CA . GLY A 1 876 ? 0.060 -28.229 -15.843 1.00 86.19 876 GLY A CA 1
ATOM 6612 C C . GLY A 1 876 ? 0.463 -27.864 -14.411 1.00 86.19 876 GLY A C 1
ATOM 6613 O O . GLY A 1 876 ? -0.257 -28.229 -13.486 1.00 86.19 876 GLY A O 1
ATOM 6614 N N . ASP A 1 877 ? 1.550 -27.107 -14.244 1.00 87.94 877 ASP A N 1
ATOM 6615 C CA . ASP A 1 877 ? 2.096 -26.690 -12.949 1.00 87.94 877 ASP A CA 1
ATOM 6616 C C . ASP A 1 877 ? 1.606 -25.284 -12.544 1.00 87.94 877 ASP A C 1
ATOM 6618 O O . ASP A 1 877 ? 2.024 -24.730 -11.528 1.00 87.94 877 ASP A O 1
ATOM 6622 N N . GLY A 1 878 ? 0.703 -24.684 -13.331 1.00 89.75 878 GLY A N 1
ATOM 6623 C CA . GLY A 1 878 ? 0.144 -23.356 -13.074 1.00 89.75 878 GLY A CA 1
ATOM 6624 C C . GLY A 1 878 ? 1.023 -22.192 -13.547 1.00 89.75 878 GLY A C 1
ATOM 6625 O O . GLY A 1 878 ? 0.672 -21.034 -13.308 1.00 89.75 878 GLY A O 1
ATOM 6626 N N . CYS A 1 879 ? 2.129 -22.456 -14.248 1.00 93.88 879 CYS A N 1
ATOM 6627 C CA . CYS A 1 879 ? 3.035 -21.417 -14.727 1.00 93.88 879 CYS A CA 1
ATOM 6628 C C . CYS A 1 879 ? 2.531 -20.784 -16.032 1.00 93.88 879 CYS A C 1
ATOM 6630 O O . CYS A 1 879 ? 2.010 -21.452 -16.927 1.00 93.88 879 CYS A O 1
ATOM 6632 N N . ILE A 1 880 ? 2.725 -19.471 -16.182 1.00 97.75 880 ILE A N 1
ATOM 6633 C CA . ILE A 1 880 ? 2.373 -18.757 -17.417 1.00 97.75 880 ILE A CA 1
ATOM 6634 C C . ILE A 1 880 ? 3.392 -19.110 -18.509 1.00 97.75 880 ILE A C 1
ATOM 6636 O O . ILE A 1 880 ? 4.598 -18.965 -18.318 1.00 97.75 880 ILE A O 1
ATOM 6640 N N . ILE A 1 881 ? 2.933 -19.497 -19.697 1.00 98.12 881 ILE A N 1
ATOM 6641 C CA . ILE A 1 881 ? 3.812 -19.792 -20.833 1.00 98.12 881 ILE A CA 1
ATOM 6642 C C . ILE A 1 881 ? 4.069 -18.503 -21.628 1.00 98.12 881 ILE A C 1
ATOM 6644 O O . ILE A 1 881 ? 3.163 -17.948 -22.257 1.00 98.12 881 ILE A O 1
ATOM 6648 N N . ALA A 1 882 ? 5.315 -18.020 -21.627 1.00 98.25 882 ALA A N 1
ATOM 6649 C CA . ALA A 1 882 ? 5.723 -16.856 -22.413 1.00 98.25 882 ALA A CA 1
ATOM 6650 C C . ALA A 1 882 ? 5.778 -17.151 -23.925 1.00 98.25 882 ALA A C 1
ATOM 6652 O O . ALA A 1 882 ? 6.064 -18.266 -24.363 1.00 98.25 882 ALA A O 1
ATOM 6653 N N . THR A 1 883 ? 5.581 -16.110 -24.735 1.00 97.75 883 THR A N 1
ATOM 6654 C CA . THR A 1 883 ? 5.559 -16.162 -26.209 1.00 97.75 883 THR A CA 1
ATOM 6655 C C . THR A 1 883 ? 6.672 -15.314 -26.836 1.00 97.75 883 THR A C 1
ATOM 6657 O O . THR A 1 883 ? 7.294 -14.483 -26.174 1.00 97.75 883 THR A O 1
ATOM 6660 N N . LEU A 1 884 ? 6.910 -15.465 -28.145 1.00 97.19 884 LEU A N 1
ATOM 6661 C CA . LEU A 1 884 ? 7.871 -14.623 -28.873 1.00 97.19 884 LEU A CA 1
ATOM 6662 C C . LEU A 1 884 ? 7.497 -13.127 -28.875 1.00 97.19 884 LEU A C 1
ATOM 6664 O O . LEU A 1 884 ? 8.384 -12.284 -29.013 1.00 97.19 884 LEU A O 1
ATOM 6668 N N . ASP A 1 885 ? 6.228 -12.766 -28.664 1.00 96.81 885 ASP A N 1
ATOM 6669 C CA . ASP A 1 885 ? 5.834 -11.363 -28.477 1.00 96.81 885 ASP A CA 1
ATOM 6670 C C . ASP A 1 885 ? 6.357 -10.792 -27.157 1.00 96.81 885 ASP A C 1
ATOM 6672 O O . ASP A 1 885 ? 6.806 -9.648 -27.110 1.00 96.81 885 ASP A O 1
ATOM 6676 N N . ASP A 1 886 ? 6.442 -11.611 -26.108 1.00 98.25 886 ASP A N 1
ATOM 6677 C CA . ASP A 1 886 ? 7.054 -11.211 -24.839 1.00 98.25 886 ASP A CA 1
ATOM 6678 C C . ASP A 1 886 ? 8.564 -10.961 -24.991 1.00 98.25 886 ASP A C 1
ATOM 6680 O O . ASP A 1 886 ? 9.106 -10.026 -24.395 1.00 98.25 886 ASP A O 1
ATOM 6684 N N . TYR A 1 887 ? 9.231 -11.708 -25.883 1.00 97.62 887 TYR A N 1
ATOM 6685 C CA . TYR A 1 887 ? 10.601 -11.402 -26.305 1.00 97.62 887 TYR A CA 1
ATOM 6686 C C . TYR A 1 887 ? 10.697 -10.080 -27.075 1.00 97.62 887 TYR A C 1
ATOM 6688 O O . TYR A 1 887 ? 11.585 -9.276 -26.795 1.00 97.62 887 TYR A O 1
ATOM 6696 N N . ARG A 1 888 ? 9.775 -9.804 -28.009 1.00 96.19 888 ARG A N 1
ATOM 6697 C CA . ARG A 1 888 ? 9.727 -8.529 -28.755 1.00 96.19 888 ARG A CA 1
ATOM 6698 C C . ARG A 1 888 ? 9.506 -7.332 -27.824 1.00 96.19 888 ARG A C 1
ATOM 6700 O O . ARG A 1 888 ? 10.145 -6.290 -28.007 1.00 96.19 888 ARG A O 1
ATOM 6707 N N . HIS A 1 889 ? 8.657 -7.472 -26.806 1.00 96.88 889 HIS A N 1
ATOM 6708 C CA . HIS A 1 889 ? 8.427 -6.442 -25.790 1.00 96.88 889 HIS A CA 1
ATOM 6709 C C . HIS A 1 889 ? 9.670 -6.202 -24.925 1.00 96.88 889 HIS A C 1
ATOM 6711 O O . HIS A 1 889 ? 10.095 -5.053 -24.787 1.00 96.88 889 HIS A O 1
ATOM 6717 N N . ALA A 1 890 ? 10.305 -7.266 -24.421 1.00 96.50 890 ALA A N 1
ATOM 6718 C CA . ALA A 1 890 ? 11.560 -7.174 -23.676 1.00 96.50 890 ALA A CA 1
ATOM 6719 C C . ALA A 1 890 ? 12.694 -6.561 -24.520 1.00 96.50 890 ALA A C 1
ATOM 6721 O O . ALA A 1 890 ? 13.407 -5.673 -24.055 1.00 96.50 890 ALA A O 1
ATOM 6722 N N . TRP A 1 891 ? 12.821 -6.955 -25.790 1.00 95.12 891 TRP A N 1
ATOM 6723 C CA . TRP A 1 891 ? 13.798 -6.381 -26.719 1.00 95.12 891 TRP A CA 1
ATOM 6724 C C . TRP A 1 891 ? 13.563 -4.879 -26.922 1.00 95.12 891 TRP A C 1
ATOM 6726 O O . TRP A 1 891 ? 14.487 -4.080 -26.773 1.00 95.12 891 TRP A O 1
ATOM 6736 N N . THR A 1 892 ? 12.309 -4.475 -27.154 1.00 92.38 892 THR A N 1
ATOM 6737 C CA . THR A 1 892 ? 11.910 -3.059 -27.276 1.00 92.38 892 THR A CA 1
ATOM 6738 C C . THR A 1 892 ? 12.223 -2.255 -26.008 1.00 92.38 892 THR A C 1
ATOM 6740 O O . THR A 1 892 ? 12.625 -1.097 -26.096 1.00 92.38 892 THR A O 1
ATOM 6743 N N . ALA A 1 893 ? 12.052 -2.861 -24.831 1.00 93.00 893 ALA A N 1
ATOM 6744 C CA . ALA A 1 893 ? 12.299 -2.238 -23.534 1.00 93.00 893 ALA A CA 1
ATOM 6745 C C . ALA A 1 893 ? 13.785 -2.090 -23.169 1.00 93.00 893 ALA A C 1
ATOM 6747 O O . ALA A 1 893 ? 14.139 -1.142 -22.463 1.00 93.00 893 ALA A O 1
ATOM 6748 N N . LEU A 1 894 ? 14.636 -3.036 -23.586 1.00 92.38 894 LEU A N 1
ATOM 6749 C CA . LEU A 1 894 ? 15.991 -3.197 -23.045 1.00 92.38 894 LEU A CA 1
ATOM 6750 C C . LEU A 1 894 ? 17.115 -2.977 -24.066 1.00 92.38 894 LEU A C 1
ATOM 6752 O O . LEU A 1 894 ? 18.176 -2.480 -23.686 1.00 92.38 894 LEU A O 1
ATOM 6756 N N . ALA A 1 895 ? 16.927 -3.330 -25.343 1.00 88.50 895 ALA A N 1
ATOM 6757 C CA . ALA A 1 895 ? 18.038 -3.472 -26.291 1.00 88.50 895 ALA A CA 1
ATOM 6758 C C . ALA A 1 895 ? 18.843 -2.175 -26.486 1.00 88.50 895 ALA A C 1
ATOM 6760 O O . ALA A 1 895 ? 20.074 -2.209 -26.487 1.00 88.50 895 ALA A O 1
ATOM 6761 N N . GLY A 1 896 ? 18.171 -1.020 -26.580 1.00 83.62 896 GLY A N 1
ATOM 6762 C CA . GLY A 1 896 ? 18.835 0.285 -26.696 1.00 83.62 896 GLY A CA 1
ATOM 6763 C C . GLY A 1 896 ? 19.627 0.682 -25.443 1.00 83.62 896 GLY A C 1
ATOM 6764 O O . GLY A 1 896 ? 20.736 1.208 -25.550 1.00 83.62 896 GLY A O 1
ATOM 6765 N N . GLY A 1 897 ? 19.093 0.372 -24.259 1.00 84.38 897 GLY A N 1
ATOM 6766 C CA . GLY A 1 897 ? 19.739 0.616 -22.970 1.00 84.38 897 GLY A CA 1
ATOM 6767 C C . GLY A 1 897 ? 20.973 -0.253 -22.754 1.00 84.38 897 GLY A C 1
ATOM 6768 O O . GLY A 1 897 ? 22.047 0.252 -22.425 1.00 84.38 897 GLY A O 1
ATOM 6769 N N . LEU A 1 898 ? 20.846 -1.555 -23.021 1.00 83.81 898 LEU A N 1
ATOM 6770 C CA . LEU A 1 898 ? 21.963 -2.496 -22.976 1.00 83.81 898 LEU A CA 1
ATOM 6771 C C . LEU A 1 898 ? 23.041 -2.112 -23.999 1.00 83.81 898 LEU A C 1
ATOM 6773 O O . LEU A 1 898 ? 24.213 -2.049 -23.643 1.00 83.81 898 LEU A O 1
ATOM 6777 N N . ALA A 1 899 ? 22.671 -1.731 -25.227 1.00 78.25 899 ALA A N 1
ATOM 6778 C CA . ALA A 1 899 ? 23.625 -1.244 -26.228 1.00 78.25 899 ALA A CA 1
ATOM 6779 C C . ALA A 1 899 ? 24.356 0.036 -25.783 1.00 78.25 899 ALA A C 1
ATOM 6781 O O . ALA A 1 899 ? 25.554 0.182 -26.027 1.00 78.25 899 ALA A O 1
ATOM 6782 N N . ALA A 1 900 ? 23.684 0.959 -25.085 1.00 74.31 900 ALA A N 1
ATOM 6783 C CA . ALA A 1 900 ? 24.328 2.150 -24.530 1.00 74.31 900 ALA A CA 1
ATOM 6784 C C . ALA A 1 900 ? 25.382 1.821 -23.451 1.00 74.31 900 ALA A C 1
ATOM 6786 O O . ALA A 1 900 ? 26.366 2.552 -23.334 1.00 74.31 900 ALA A O 1
ATOM 6787 N N . VAL A 1 901 ? 25.206 0.717 -22.716 1.00 72.69 901 VAL A N 1
ATOM 6788 C CA . VAL A 1 901 ? 26.146 0.211 -21.699 1.00 72.69 901 VAL A CA 1
ATOM 6789 C C . VAL A 1 901 ? 27.234 -0.696 -22.295 1.00 72.69 901 VAL A C 1
ATOM 6791 O O . VAL A 1 901 ? 28.355 -0.709 -21.791 1.00 72.69 901 VAL A O 1
ATOM 6794 N N . TYR A 1 902 ? 26.923 -1.452 -23.353 1.00 70.50 902 TYR A N 1
ATOM 6795 C CA . TYR A 1 902 ? 27.826 -2.429 -23.983 1.00 70.50 902 TYR A CA 1
ATOM 6796 C C . TYR A 1 902 ? 28.767 -1.812 -25.013 1.00 70.50 902 TYR A C 1
ATOM 6798 O O . TYR A 1 902 ? 29.752 -2.449 -25.389 1.00 70.50 902 TYR A O 1
ATOM 6806 N N . LYS A 1 903 ? 28.518 -0.560 -25.423 1.00 57.94 903 LYS A N 1
ATOM 6807 C CA . LYS A 1 903 ? 29.544 0.288 -26.038 1.00 57.94 903 LYS A CA 1
ATOM 6808 C C . LYS A 1 903 ? 30.832 0.153 -25.217 1.00 57.94 903 LYS A C 1
ATOM 6810 O O . LYS A 1 903 ? 30.803 0.474 -24.027 1.00 57.94 903 LYS A O 1
ATOM 6815 N N . PRO A 1 904 ? 31.952 -0.294 -25.816 1.00 51.78 904 PRO A N 1
ATOM 6816 C CA . PRO A 1 904 ? 33.212 -0.424 -25.100 1.00 51.78 904 PRO A CA 1
ATOM 6817 C C . PRO A 1 904 ? 33.518 0.849 -24.304 1.00 51.78 904 PRO A C 1
ATOM 6819 O O . PRO A 1 904 ? 33.512 1.940 -24.876 1.00 51.78 904 PRO A O 1
ATOM 6822 N N . GLN A 1 905 ? 33.840 0.726 -23.008 1.00 48.31 905 GLN A N 1
ATOM 6823 C CA . GLN A 1 905 ? 34.186 1.859 -22.120 1.00 48.31 905 GLN A CA 1
ATOM 6824 C C . GLN A 1 905 ? 35.497 2.580 -22.509 1.00 48.31 905 GLN A C 1
ATOM 6826 O O . GLN A 1 905 ? 36.061 3.381 -21.761 1.00 48.31 905 GLN A O 1
ATOM 6831 N N . VAL A 1 906 ? 35.989 2.322 -23.715 1.00 57.56 906 VAL A N 1
ATOM 6832 C CA . VAL A 1 906 ? 37.143 2.951 -24.331 1.00 57.56 906 VAL A CA 1
ATOM 6833 C C . VAL A 1 906 ? 36.742 4.366 -24.731 1.00 57.56 906 VAL A C 1
ATOM 6835 O O . VAL A 1 906 ? 36.282 4.629 -25.842 1.00 57.56 906 VAL A O 1
ATOM 6838 N N . SER A 1 907 ? 36.890 5.288 -23.777 1.00 63.59 907 SER A N 1
ATOM 6839 C CA . SER A 1 907 ? 36.551 6.700 -23.959 1.00 63.59 907 SER A CA 1
ATOM 6840 C C . SER A 1 907 ? 37.164 7.271 -25.242 1.00 63.59 907 SER A C 1
ATOM 6842 O O . SER A 1 907 ? 38.229 6.838 -25.693 1.00 63.59 907 SER A O 1
ATOM 6844 N N . ALA A 1 908 ? 36.561 8.327 -25.797 1.00 66.69 908 ALA A N 1
ATOM 6845 C CA . ALA A 1 908 ? 37.136 9.040 -26.943 1.00 66.69 908 ALA A CA 1
ATOM 6846 C C . ALA A 1 908 ? 38.603 9.467 -26.691 1.00 66.69 908 ALA A C 1
ATOM 6848 O O . ALA A 1 908 ? 39.416 9.512 -27.616 1.00 66.69 908 ALA A O 1
ATOM 6849 N N . GLY A 1 909 ? 38.967 9.705 -25.423 1.00 75.19 909 GLY A N 1
ATOM 6850 C CA . GLY A 1 909 ? 40.338 9.965 -24.997 1.00 75.19 909 GLY A CA 1
ATOM 6851 C C . GLY A 1 909 ? 41.286 8.774 -25.166 1.00 75.19 909 GLY A C 1
ATOM 6852 O O . GLY A 1 909 ? 42.391 8.974 -25.673 1.00 75.19 909 GLY A O 1
ATOM 6853 N N . VAL A 1 910 ? 40.854 7.559 -24.808 1.00 78.25 910 VAL A N 1
ATOM 6854 C CA . VAL A 1 910 ? 41.616 6.316 -25.035 1.00 78.25 910 VAL A CA 1
ATOM 6855 C C . VAL A 1 910 ? 41.652 5.967 -26.525 1.00 78.25 910 VAL A C 1
ATOM 6857 O O . VAL A 1 910 ? 42.724 5.684 -27.046 1.00 78.25 910 VAL A O 1
ATOM 6860 N N . MET A 1 911 ? 40.539 6.099 -27.255 1.00 77.75 911 MET A N 1
ATOM 6861 C CA . MET A 1 911 ? 40.516 5.908 -28.715 1.00 77.75 911 MET A CA 1
ATOM 6862 C C . MET A 1 911 ? 41.516 6.814 -29.444 1.00 77.75 911 MET A C 1
ATOM 6864 O O . MET A 1 911 ? 42.141 6.397 -30.418 1.00 77.75 911 MET A O 1
ATOM 6868 N N . THR A 1 912 ? 41.674 8.055 -28.976 1.00 83.00 912 THR A N 1
ATOM 6869 C CA . THR A 1 912 ? 42.665 8.991 -29.524 1.00 83.00 912 THR A CA 1
ATOM 6870 C C . THR A 1 912 ? 44.087 8.579 -29.134 1.00 83.00 912 THR A C 1
ATOM 6872 O O . THR A 1 912 ? 44.960 8.544 -29.995 1.00 83.00 912 THR A O 1
ATOM 6875 N N . LEU A 1 913 ? 44.313 8.191 -27.871 1.00 87.50 913 LEU A N 1
ATOM 6876 C CA . LEU A 1 913 ? 45.604 7.682 -27.388 1.00 87.50 913 LEU A CA 1
ATOM 6877 C C . LEU A 1 913 ? 46.087 6.461 -28.188 1.00 87.50 913 LEU A C 1
ATOM 6879 O O . LEU A 1 913 ? 47.236 6.448 -28.625 1.00 87.50 913 LEU A O 1
ATOM 6883 N N . VAL A 1 914 ? 45.222 5.468 -28.415 1.00 86.50 914 VAL A N 1
ATOM 6884 C CA . VAL A 1 914 ? 45.562 4.254 -29.176 1.00 86.50 914 VAL A CA 1
ATOM 6885 C C . VAL A 1 914 ? 45.966 4.609 -30.604 1.00 86.50 914 VAL A C 1
ATOM 6887 O O . VAL A 1 914 ? 47.036 4.196 -31.036 1.00 86.50 914 VAL A O 1
ATOM 6890 N N . ARG A 1 915 ? 45.196 5.458 -31.303 1.00 88.25 915 ARG A N 1
ATOM 6891 C CA . ARG A 1 915 ? 45.561 5.937 -32.653 1.00 88.25 915 ARG A CA 1
ATOM 6892 C C . ARG A 1 915 ? 46.905 6.663 -32.676 1.00 88.25 915 ARG A C 1
ATOM 6894 O O . ARG A 1 915 ? 47.674 6.494 -33.616 1.00 88.25 915 ARG A O 1
ATOM 6901 N N . THR A 1 916 ? 47.199 7.470 -31.657 1.00 90.81 916 THR A N 1
ATOM 6902 C CA . THR A 1 916 ? 48.493 8.152 -31.540 1.00 90.81 916 THR A CA 1
ATOM 6903 C C . THR A 1 916 ? 49.639 7.159 -31.354 1.00 90.81 916 THR A C 1
ATOM 6905 O O . THR A 1 916 ? 50.672 7.311 -32.002 1.00 90.81 916 THR A O 1
ATOM 6908 N N . LEU A 1 917 ? 49.465 6.126 -30.525 1.00 91.12 917 LEU A N 1
ATOM 6909 C CA . LEU A 1 917 ? 50.475 5.082 -30.341 1.00 91.12 917 LEU A CA 1
ATOM 6910 C C . LEU A 1 917 ? 50.642 4.221 -31.603 1.00 91.12 917 LEU A C 1
ATOM 6912 O O . LEU A 1 917 ? 51.771 3.953 -31.998 1.00 91.12 917 LEU A O 1
ATOM 6916 N N . GLU A 1 918 ? 49.561 3.867 -32.299 1.00 90.75 918 GLU A N 1
ATOM 6917 C CA . GLU A 1 918 ? 49.618 3.182 -33.601 1.00 90.75 918 GLU A CA 1
ATOM 6918 C C . GLU A 1 918 ? 50.364 4.008 -34.661 1.00 90.75 918 GLU A C 1
ATOM 6920 O O . GLU A 1 918 ? 51.187 3.462 -35.394 1.00 90.75 918 GLU A O 1
ATOM 6925 N N . ALA A 1 919 ? 50.139 5.325 -34.718 1.00 89.62 919 ALA A N 1
ATOM 6926 C CA . ALA A 1 919 ? 50.874 6.217 -35.615 1.00 89.62 919 ALA A CA 1
ATOM 6927 C C . ALA A 1 919 ? 52.374 6.271 -35.267 1.00 89.62 919 ALA A C 1
ATOM 6929 O O . ALA A 1 919 ? 53.220 6.144 -36.151 1.00 89.62 919 ALA A O 1
ATOM 6930 N N . MET A 1 920 ? 52.716 6.373 -33.977 1.00 91.50 920 MET A N 1
ATOM 6931 C CA . MET A 1 920 ? 54.109 6.318 -33.512 1.00 91.50 920 MET A CA 1
ATOM 6932 C C . MET A 1 920 ? 54.773 4.963 -33.817 1.00 91.50 920 MET A C 1
ATOM 6934 O O . MET A 1 920 ? 55.951 4.930 -34.175 1.00 91.50 920 MET A O 1
ATOM 6938 N N . LEU A 1 921 ? 54.030 3.853 -33.733 1.00 89.94 921 LEU A N 1
ATOM 6939 C CA . LEU A 1 921 ? 54.506 2.526 -34.132 1.00 89.94 921 LEU A CA 1
ATOM 6940 C C . LEU A 1 921 ? 54.756 2.454 -35.643 1.00 89.94 921 LEU A C 1
ATOM 6942 O O . LEU A 1 921 ? 55.806 1.976 -36.065 1.00 89.94 921 LEU A O 1
ATOM 6946 N N . ALA A 1 922 ? 53.825 2.956 -36.457 1.00 85.81 922 ALA A N 1
ATOM 6947 C CA . ALA A 1 922 ? 53.955 2.975 -37.912 1.00 85.81 922 ALA A CA 1
ATOM 6948 C C . ALA A 1 922 ? 55.177 3.792 -38.370 1.00 85.81 922 ALA A C 1
ATOM 6950 O O . ALA A 1 922 ? 55.931 3.336 -39.230 1.00 85.81 922 ALA A O 1
ATOM 6951 N N . GLU A 1 923 ? 55.427 4.950 -37.751 1.00 87.62 923 GLU A N 1
ATOM 6952 C CA . GLU A 1 923 ? 56.632 5.758 -37.977 1.00 87.62 923 GLU A CA 1
ATOM 6953 C C . GLU A 1 923 ? 57.915 5.010 -37.583 1.00 87.62 923 GLU A C 1
ATOM 6955 O O . GLU A 1 923 ? 58.870 4.970 -38.363 1.00 87.62 923 GLU A O 1
ATOM 6960 N N . ALA A 1 924 ? 57.936 4.363 -36.412 1.00 84.44 924 ALA A N 1
ATOM 6961 C CA . ALA A 1 924 ? 59.082 3.573 -35.958 1.00 84.44 924 ALA A CA 1
ATOM 6962 C C . ALA A 1 924 ? 59.369 2.380 -36.890 1.00 84.44 924 ALA A C 1
ATOM 6964 O O . ALA A 1 924 ? 60.525 2.119 -37.230 1.00 84.44 924 ALA A O 1
ATOM 6965 N N . VAL A 1 925 ? 58.325 1.691 -37.363 1.00 84.81 925 VAL A N 1
ATOM 6966 C CA . VAL A 1 925 ? 58.423 0.597 -38.341 1.00 84.81 925 VAL A CA 1
ATOM 6967 C C . VAL A 1 925 ? 58.892 1.107 -39.707 1.00 84.81 925 VAL A C 1
ATOM 6969 O O . VAL A 1 925 ? 59.726 0.455 -40.334 1.00 84.81 925 VAL A O 1
ATOM 6972 N N . ALA A 1 926 ? 58.425 2.268 -40.172 1.00 83.25 926 ALA A N 1
ATOM 6973 C CA . ALA A 1 926 ? 58.874 2.869 -41.429 1.00 83.25 926 ALA A CA 1
ATOM 6974 C C . ALA A 1 926 ? 60.361 3.267 -41.371 1.00 83.25 926 ALA A C 1
ATOM 6976 O O . ALA A 1 926 ? 61.139 2.885 -42.249 1.00 83.25 926 ALA A O 1
ATOM 6977 N N . ALA A 1 927 ? 60.784 3.940 -40.296 1.00 83.06 927 ALA A N 1
ATOM 6978 C CA . ALA A 1 927 ? 62.187 4.277 -40.057 1.00 83.06 927 ALA A CA 1
ATOM 6979 C C . ALA A 1 927 ? 63.071 3.021 -39.928 1.00 83.06 927 ALA A C 1
ATOM 6981 O O . ALA A 1 927 ? 64.191 2.989 -40.441 1.00 83.06 927 ALA A O 1
ATOM 6982 N N . ARG A 1 928 ? 62.562 1.952 -39.297 1.00 84.06 928 ARG A N 1
ATOM 6983 C CA . ARG A 1 928 ? 63.245 0.653 -39.225 1.00 84.06 928 ARG A CA 1
ATOM 6984 C C . ARG A 1 928 ? 63.387 0.007 -40.604 1.00 84.06 928 ARG A C 1
ATOM 6986 O O . ARG A 1 928 ? 64.484 -0.427 -40.940 1.00 84.06 928 ARG A O 1
ATOM 6993 N N . LYS A 1 929 ? 62.322 -0.019 -41.415 1.00 81.56 929 LYS A N 1
ATOM 6994 C CA . LYS A 1 929 ? 62.344 -0.555 -42.789 1.00 81.56 929 LYS A CA 1
ATOM 6995 C C . LYS A 1 929 ? 63.352 0.176 -43.677 1.00 81.56 929 LYS A C 1
ATOM 6997 O O . LYS A 1 929 ? 64.062 -0.486 -44.425 1.00 81.56 929 LYS A O 1
ATOM 7002 N N . ALA A 1 930 ? 63.470 1.501 -43.553 1.00 81.25 930 ALA A N 1
ATOM 7003 C CA . ALA A 1 930 ? 64.485 2.274 -44.272 1.00 81.25 930 ALA A CA 1
ATOM 7004 C C . ALA A 1 930 ? 65.917 1.836 -43.901 1.00 81.25 930 ALA A C 1
ATOM 7006 O O . ALA A 1 930 ? 66.711 1.532 -44.789 1.00 81.25 930 ALA A O 1
ATOM 7007 N N . LYS A 1 931 ? 66.217 1.692 -42.601 1.00 81.69 931 LYS A N 1
ATOM 7008 C CA . LYS A 1 931 ? 67.524 1.197 -42.122 1.00 81.69 931 LYS A CA 1
ATOM 7009 C C . LYS A 1 931 ? 67.809 -0.254 -42.523 1.00 81.69 931 LYS A C 1
ATOM 7011 O O . LYS A 1 931 ? 68.943 -0.592 -42.836 1.00 81.69 931 LYS A O 1
ATOM 7016 N N . VAL A 1 932 ? 66.790 -1.116 -42.543 1.00 80.62 932 VAL A N 1
ATOM 7017 C CA . VAL A 1 932 ? 66.905 -2.503 -43.033 1.00 80.62 932 VAL A CA 1
ATOM 7018 C C . VAL A 1 932 ? 67.203 -2.534 -44.536 1.00 80.62 932 VAL A C 1
ATOM 7020 O O . VAL A 1 932 ? 68.061 -3.298 -44.969 1.00 80.62 932 VAL A O 1
ATOM 7023 N N . ALA A 1 933 ? 66.555 -1.679 -45.333 1.00 79.69 933 ALA A N 1
ATOM 7024 C CA . ALA A 1 933 ? 66.840 -1.557 -46.762 1.00 79.69 933 ALA A CA 1
ATOM 7025 C C . ALA A 1 933 ? 68.269 -1.044 -47.026 1.00 79.69 933 ALA A C 1
ATOM 7027 O O . ALA A 1 933 ? 68.949 -1.556 -47.912 1.00 79.69 933 ALA A O 1
ATOM 7028 N N . GLU A 1 934 ? 68.752 -0.088 -46.229 1.00 80.62 934 GLU A N 1
ATOM 7029 C CA . GLU A 1 934 ? 70.138 0.390 -46.269 1.00 80.62 934 GLU A CA 1
ATOM 7030 C C . GLU A 1 934 ? 71.140 -0.707 -45.864 1.00 80.62 934 GLU A C 1
ATOM 7032 O O . GLU A 1 934 ? 72.128 -0.934 -46.563 1.00 80.62 934 GLU A O 1
ATOM 7037 N N . HIS A 1 935 ? 70.846 -1.471 -44.807 1.00 80.38 935 HIS A N 1
ATOM 7038 C CA . HIS A 1 935 ? 71.667 -2.604 -44.377 1.00 80.38 935 HIS A CA 1
ATOM 7039 C C . HIS A 1 935 ? 71.757 -3.702 -45.450 1.00 80.38 935 HIS A C 1
ATOM 7041 O O . HIS A 1 935 ? 72.863 -4.137 -45.774 1.00 80.38 935 HIS A O 1
ATOM 7047 N N . HIS A 1 936 ? 70.632 -4.098 -46.059 1.00 81.38 936 HIS A N 1
ATOM 7048 C CA . HIS A 1 936 ? 70.607 -5.048 -47.179 1.00 81.38 936 HIS A CA 1
ATOM 7049 C C . HIS A 1 936 ? 71.285 -4.499 -48.444 1.00 81.38 936 HIS A C 1
ATOM 7051 O O . HIS A 1 936 ? 71.859 -5.269 -49.209 1.00 81.38 936 HIS A O 1
ATOM 7057 N N . LYS A 1 937 ? 71.274 -3.178 -48.669 1.00 79.88 937 LYS A N 1
ATOM 7058 C CA . LYS A 1 937 ? 72.030 -2.547 -49.762 1.00 79.88 937 LYS A CA 1
ATOM 7059 C C . LYS A 1 937 ? 73.546 -2.620 -49.535 1.00 79.88 937 LYS A C 1
ATOM 7061 O O . LYS A 1 937 ? 74.289 -2.694 -50.507 1.00 79.88 937 LYS A O 1
ATOM 7066 N N . ALA A 1 938 ? 73.995 -2.620 -48.278 1.00 78.56 938 ALA A N 1
ATOM 7067 C CA . ALA A 1 938 ? 75.408 -2.720 -47.909 1.00 78.56 938 ALA A CA 1
ATOM 7068 C C . ALA A 1 938 ? 75.927 -4.168 -47.757 1.00 78.56 938 ALA A C 1
ATOM 7070 O O . ALA A 1 938 ? 77.101 -4.408 -48.019 1.00 78.56 938 ALA A O 1
ATOM 7071 N N . HIS A 1 939 ? 75.077 -5.126 -47.359 1.00 78.81 939 HIS A N 1
ATOM 7072 C CA . HIS A 1 939 ? 75.483 -6.506 -47.016 1.00 78.81 939 HIS A CA 1
ATOM 7073 C C . HIS A 1 939 ? 74.813 -7.600 -47.869 1.00 78.81 939 HIS A C 1
ATOM 7075 O O . HIS A 1 939 ? 75.074 -8.784 -47.670 1.00 78.81 939 HIS A O 1
ATOM 7081 N N . GLY A 1 940 ? 73.962 -7.217 -48.824 1.00 73.25 940 GLY A N 1
ATOM 7082 C CA . GLY A 1 940 ? 73.204 -8.125 -49.683 1.00 73.25 940 GLY A CA 1
ATOM 7083 C C . GLY A 1 940 ? 71.809 -8.481 -49.134 1.00 73.25 940 GLY A C 1
ATOM 7084 O O . GLY A 1 940 ? 71.578 -8.469 -47.919 1.00 73.25 940 GLY A O 1
ATOM 7085 N N . PRO A 1 941 ? 70.842 -8.798 -50.017 1.00 63.72 941 PRO A N 1
ATOM 7086 C CA . PRO A 1 941 ? 69.520 -9.257 -49.604 1.00 63.72 941 PRO A CA 1
ATOM 7087 C C . PRO A 1 941 ? 69.617 -10.648 -48.959 1.00 63.72 941 PRO A C 1
ATOM 7089 O O . PRO A 1 941 ? 70.063 -11.598 -49.596 1.00 63.72 941 PRO A O 1
ATOM 7092 N N . GLY A 1 942 ? 69.182 -10.765 -47.701 1.00 65.25 942 GLY A N 1
ATOM 7093 C CA . GLY A 1 942 ? 69.240 -12.014 -46.926 1.00 65.25 942 GLY A CA 1
ATOM 7094 C C . GLY A 1 942 ? 70.332 -12.064 -45.850 1.00 65.25 942 GLY A C 1
ATOM 7095 O O . GLY A 1 942 ? 70.431 -13.066 -45.146 1.00 65.25 942 GLY A O 1
ATOM 7096 N N . ALA A 1 943 ? 71.124 -10.999 -45.679 1.00 72.44 943 ALA A N 1
ATOM 7097 C CA . ALA A 1 943 ? 72.054 -10.886 -44.558 1.00 72.44 943 ALA A CA 1
ATOM 7098 C C . ALA A 1 943 ? 71.327 -10.942 -43.196 1.00 72.44 943 ALA A C 1
ATOM 7100 O O . ALA A 1 943 ? 70.247 -10.373 -43.022 1.00 72.44 943 ALA A O 1
ATOM 7101 N N . SER A 1 944 ? 71.939 -11.612 -42.214 1.00 74.75 944 SER A N 1
ATOM 7102 C CA . SER A 1 944 ? 71.422 -11.703 -40.842 1.00 74.75 944 SER A CA 1
ATOM 7103 C C . SER A 1 944 ? 71.280 -10.314 -40.220 1.00 74.75 944 SER A C 1
ATOM 7105 O O . SER A 1 944 ? 72.286 -9.661 -39.949 1.00 74.75 944 SER A O 1
ATOM 7107 N N . LEU A 1 945 ? 70.048 -9.895 -39.918 1.00 77.06 945 LEU A N 1
ATOM 7108 C CA . LEU A 1 945 ? 69.800 -8.594 -39.299 1.00 77.06 945 LEU A CA 1
ATOM 7109 C C . LEU A 1 945 ? 70.395 -8.517 -37.878 1.00 77.06 945 LEU A C 1
ATOM 7111 O O . LEU A 1 945 ? 70.028 -9.328 -37.018 1.00 77.06 945 LEU A O 1
ATOM 7115 N N . PRO A 1 946 ? 71.249 -7.512 -37.597 1.00 78.62 946 PRO A N 1
ATOM 7116 C CA . PRO A 1 946 ? 71.638 -7.122 -36.245 1.00 78.62 946 PRO A CA 1
ATOM 7117 C C . PRO A 1 946 ? 70.442 -6.996 -35.292 1.00 78.62 946 PRO A C 1
ATOM 7119 O O . PRO A 1 946 ? 69.327 -6.671 -35.709 1.00 78.62 946 PRO A O 1
ATOM 7122 N N . HIS A 1 947 ? 70.664 -7.222 -33.992 1.00 69.12 947 HIS A N 1
ATOM 7123 C CA . HIS A 1 947 ? 69.591 -7.171 -32.989 1.00 69.12 947 HIS A CA 1
ATOM 7124 C C . HIS A 1 947 ? 68.851 -5.825 -33.004 1.00 69.12 947 HIS A C 1
ATOM 7126 O O . HIS A 1 947 ? 67.629 -5.781 -32.859 1.00 69.12 947 HIS A O 1
ATOM 7132 N N . ASP A 1 948 ? 69.573 -4.724 -33.203 1.00 70.00 948 ASP A N 1
ATOM 7133 C CA . ASP A 1 948 ? 68.992 -3.391 -33.284 1.00 70.00 948 ASP A CA 1
ATOM 7134 C C . ASP A 1 948 ? 68.171 -3.168 -34.562 1.00 70.00 948 ASP A C 1
ATOM 7136 O O . ASP A 1 948 ? 67.374 -2.240 -34.568 1.00 70.00 948 ASP A O 1
ATOM 7140 N N . LEU A 1 949 ? 68.295 -3.997 -35.609 1.00 75.50 949 LEU A N 1
ATOM 7141 C CA . LEU A 1 949 ? 67.537 -3.900 -36.867 1.00 75.50 949 LEU A CA 1
ATOM 7142 C C . LEU A 1 949 ? 66.326 -4.850 -36.963 1.00 75.50 949 LEU A C 1
ATOM 7144 O O . LEU A 1 949 ? 65.647 -4.876 -37.991 1.00 75.50 949 LEU A O 1
ATOM 7148 N N . ARG A 1 950 ? 66.000 -5.580 -35.890 1.00 75.19 950 ARG A N 1
ATOM 7149 C CA . ARG A 1 950 ? 64.820 -6.462 -35.816 1.00 75.19 950 ARG A CA 1
ATOM 7150 C C . ARG A 1 950 ? 63.481 -5.697 -35.955 1.00 75.19 950 ARG A C 1
ATOM 7152 O O . ARG A 1 950 ? 63.433 -4.484 -35.713 1.00 75.19 950 ARG A O 1
ATOM 7159 N N . PRO A 1 951 ? 62.380 -6.383 -36.339 1.00 73.06 951 PRO A N 1
ATOM 7160 C CA . PRO A 1 951 ? 61.048 -5.780 -36.424 1.00 73.06 951 PRO A CA 1
ATOM 7161 C C . PRO A 1 951 ? 60.611 -5.143 -35.101 1.00 73.06 951 PRO A C 1
ATOM 7163 O O . PRO A 1 951 ? 60.791 -5.724 -34.035 1.00 73.06 951 PRO A O 1
ATOM 7166 N N . VAL A 1 952 ? 60.015 -3.953 -35.179 1.00 81.06 952 VAL A N 1
ATOM 7167 C CA . VAL A 1 952 ? 59.509 -3.216 -34.013 1.00 81.06 952 VAL A CA 1
ATOM 7168 C C . VAL A 1 952 ? 58.024 -3.531 -33.837 1.00 81.06 952 VAL A C 1
ATOM 7170 O O . VAL A 1 952 ? 57.238 -3.295 -34.751 1.00 81.06 952 VAL A O 1
ATOM 7173 N N . THR A 1 953 ? 57.647 -4.063 -32.674 1.00 80.12 953 THR A N 1
ATOM 7174 C CA . THR A 1 953 ? 56.265 -4.457 -32.326 1.00 80.12 953 THR A CA 1
ATOM 7175 C C . THR A 1 953 ? 55.682 -3.645 -31.161 1.00 80.12 953 THR A C 1
ATOM 7177 O O . THR A 1 953 ? 54.557 -3.890 -30.728 1.00 80.12 953 THR A O 1
ATOM 7180 N N . THR A 1 954 ? 56.442 -2.674 -30.653 1.00 87.50 954 THR A N 1
ATOM 7181 C CA . THR A 1 954 ? 56.162 -1.891 -29.444 1.00 87.50 954 THR A CA 1
ATOM 7182 C C . THR A 1 954 ? 56.571 -0.428 -29.633 1.00 87.50 954 THR A C 1
ATOM 7184 O O . THR A 1 954 ? 57.373 -0.090 -30.506 1.00 87.50 954 THR A O 1
ATOM 7187 N N . VAL A 1 955 ? 56.008 0.468 -28.821 1.00 88.88 955 VAL A N 1
ATOM 7188 C CA . VAL A 1 955 ? 56.282 1.912 -28.862 1.00 88.88 955 VAL A CA 1
ATOM 7189 C C . VAL A 1 955 ? 56.995 2.332 -27.589 1.00 88.88 955 VAL A C 1
ATOM 7191 O O . VAL A 1 955 ? 56.408 2.293 -26.511 1.00 88.88 955 VAL A O 1
ATOM 7194 N N . ILE A 1 956 ? 58.237 2.797 -27.711 1.00 88.06 956 ILE A N 1
ATOM 7195 C CA . ILE A 1 956 ? 58.974 3.398 -26.596 1.00 88.06 956 ILE A CA 1
ATOM 7196 C C . ILE A 1 956 ? 58.677 4.901 -26.571 1.00 88.06 956 ILE A C 1
ATOM 7198 O O . ILE A 1 956 ? 59.074 5.633 -27.478 1.00 88.06 956 ILE A O 1
ATOM 7202 N N . ALA A 1 957 ? 57.971 5.370 -25.539 1.00 87.81 957 ALA A N 1
ATOM 7203 C CA . ALA A 1 957 ? 57.563 6.768 -25.415 1.00 87.81 957 ALA A CA 1
ATOM 7204 C C . ALA A 1 957 ? 57.518 7.259 -23.960 1.00 87.81 957 ALA A C 1
ATOM 7206 O O . ALA A 1 957 ? 57.154 6.541 -23.029 1.00 87.81 957 ALA A O 1
ATOM 7207 N N . THR A 1 958 ? 57.836 8.536 -23.764 1.00 87.31 958 THR A N 1
ATOM 7208 C CA . THR A 1 958 ? 57.565 9.263 -22.515 1.00 87.31 958 THR A CA 1
ATOM 7209 C C . THR A 1 958 ? 56.163 9.873 -22.538 1.00 87.31 958 THR A C 1
ATOM 7211 O O . THR A 1 958 ? 55.644 10.234 -23.598 1.00 87.31 958 THR A O 1
ATOM 7214 N N . VAL A 1 959 ? 55.571 10.101 -21.359 1.00 83.25 959 VAL A N 1
ATOM 7215 C CA . VAL A 1 959 ? 54.276 10.805 -21.236 1.00 83.25 959 VAL A CA 1
ATOM 7216 C C . VAL A 1 959 ? 54.316 12.176 -21.931 1.00 83.25 959 VAL A C 1
ATOM 7218 O O . VAL A 1 959 ? 53.352 12.552 -22.585 1.00 83.25 959 VAL A O 1
ATOM 7221 N N . ARG A 1 960 ? 55.453 12.889 -21.884 1.00 83.12 960 ARG A N 1
ATOM 7222 C CA . ARG A 1 960 ? 55.633 14.198 -22.542 1.00 83.12 960 ARG A CA 1
ATOM 7223 C C . ARG A 1 960 ? 55.594 14.117 -24.075 1.00 83.12 960 ARG A C 1
ATOM 7225 O O . ARG A 1 960 ? 55.048 15.015 -24.708 1.00 83.12 960 ARG A O 1
ATOM 7232 N N . GLN A 1 961 ? 56.131 13.052 -24.676 1.00 86.44 961 GLN A N 1
ATOM 7233 C CA . GLN A 1 961 ? 56.027 12.822 -26.125 1.00 86.44 961 GLN A CA 1
ATOM 7234 C C . GLN A 1 961 ? 54.585 12.493 -26.534 1.00 86.44 961 GLN A C 1
ATOM 7236 O O . GLN A 1 961 ? 54.099 13.024 -27.531 1.00 86.44 961 GLN A O 1
ATOM 7241 N N . ILE A 1 962 ? 53.878 11.693 -25.729 1.00 87.12 962 ILE A N 1
ATOM 7242 C CA . ILE A 1 962 ? 52.460 11.371 -25.947 1.00 87.12 962 ILE A CA 1
ATOM 7243 C C . ILE A 1 962 ? 51.591 12.638 -25.814 1.00 87.12 962 ILE A C 1
ATOM 7245 O O . ILE A 1 962 ? 50.761 12.895 -26.681 1.00 87.12 962 ILE A O 1
ATOM 7249 N N . MET A 1 963 ? 51.828 13.485 -24.802 1.00 87.75 963 MET A N 1
ATOM 7250 C CA . MET A 1 963 ? 51.176 14.799 -24.650 1.00 87.75 963 MET A CA 1
ATOM 7251 C C . MET A 1 963 ? 51.347 15.683 -25.889 1.00 87.75 963 MET A C 1
ATOM 7253 O O . MET A 1 963 ? 50.362 16.209 -26.404 1.00 87.75 963 MET A O 1
ATOM 7257 N N . ALA A 1 964 ? 52.583 15.816 -26.385 1.00 86.25 964 ALA A N 1
ATOM 7258 C CA . ALA A 1 964 ? 52.891 16.633 -27.557 1.00 86.25 964 ALA A CA 1
ATOM 7259 C C . ALA A 1 964 ? 52.187 16.120 -28.825 1.00 86.25 964 ALA A C 1
ATOM 7261 O O . ALA A 1 964 ? 51.667 16.919 -29.598 1.00 86.25 964 ALA A O 1
ATOM 7262 N N . ARG A 1 965 ? 52.111 14.795 -29.016 1.00 85.88 965 ARG A N 1
ATOM 7263 C CA . ARG A 1 965 ? 51.386 14.178 -30.141 1.00 85.88 965 ARG A CA 1
ATOM 7264 C C . ARG A 1 965 ? 49.862 14.251 -30.017 1.00 85.88 965 ARG A C 1
ATOM 7266 O O . ARG A 1 965 ? 49.187 14.251 -31.039 1.00 85.88 965 ARG A O 1
ATOM 7273 N N . LEU A 1 966 ? 49.325 14.315 -28.797 1.00 83.62 966 LEU A N 1
ATOM 7274 C CA . LEU A 1 966 ? 47.888 14.462 -28.537 1.00 83.62 966 LEU A CA 1
ATOM 7275 C C . LEU A 1 966 ? 47.408 15.924 -28.505 1.00 83.62 966 LEU A C 1
ATOM 7277 O O . LEU A 1 966 ? 46.202 16.149 -28.460 1.00 83.62 966 LEU A O 1
ATOM 7281 N N . GLY A 1 967 ? 48.315 16.907 -28.472 1.00 82.25 967 GLY A N 1
ATOM 7282 C CA . GLY A 1 967 ? 47.963 18.321 -28.286 1.00 82.25 967 GLY A CA 1
ATOM 7283 C C . GLY A 1 967 ? 47.413 18.646 -26.889 1.00 82.25 967 GLY A C 1
ATOM 7284 O O . GLY A 1 967 ? 46.671 19.611 -26.730 1.00 82.25 967 GLY A O 1
ATOM 7285 N N . ILE A 1 968 ? 47.737 17.840 -25.869 1.00 83.44 968 ILE A N 1
ATOM 7286 C CA . ILE A 1 968 ? 47.177 17.969 -24.513 1.00 83.44 968 ILE A CA 1
ATOM 7287 C C . ILE A 1 968 ? 48.202 18.609 -23.575 1.00 83.44 968 ILE A C 1
ATOM 7289 O O . ILE A 1 968 ? 49.268 18.048 -23.328 1.00 83.44 968 ILE A O 1
ATOM 7293 N N . ALA A 1 969 ? 47.845 19.759 -22.995 1.00 76.19 969 ALA A N 1
ATOM 7294 C CA . ALA A 1 969 ? 48.701 20.492 -22.059 1.00 76.19 969 ALA A CA 1
ATOM 7295 C C . ALA A 1 969 ? 48.820 19.829 -20.669 1.00 76.19 969 ALA A C 1
ATOM 7297 O O . ALA A 1 969 ? 49.860 19.935 -20.023 1.00 76.19 969 ALA A O 1
ATOM 7298 N N . SER A 1 970 ? 47.778 19.130 -20.200 1.00 82.75 970 SER A N 1
ATOM 7299 C CA . SER A 1 970 ? 47.766 18.469 -18.885 1.00 82.75 970 SER A CA 1
ATOM 7300 C C . SER A 1 970 ? 48.436 17.091 -18.925 1.00 82.75 970 SER A C 1
ATOM 7302 O O . SER A 1 970 ? 47.998 16.187 -19.642 1.00 82.75 970 SER A O 1
ATOM 7304 N N . ARG A 1 971 ? 49.467 16.908 -18.090 1.00 79.31 971 ARG A N 1
ATOM 7305 C CA . ARG A 1 971 ? 50.133 15.610 -17.895 1.00 79.31 971 ARG A CA 1
ATOM 7306 C C . ARG A 1 971 ? 49.191 14.576 -17.283 1.00 79.31 971 ARG A C 1
ATOM 7308 O O . ARG A 1 971 ? 49.189 13.430 -17.728 1.00 79.31 971 ARG A O 1
ATOM 7315 N N . ASP A 1 972 ? 48.375 14.985 -16.318 1.00 73.88 972 ASP A N 1
ATOM 7316 C CA . ASP A 1 972 ? 47.485 14.085 -15.577 1.00 73.88 972 ASP A CA 1
ATOM 7317 C C . ASP A 1 972 ? 46.337 13.577 -16.454 1.00 73.88 972 ASP A C 1
ATOM 7319 O O . ASP A 1 972 ? 45.978 12.406 -16.387 1.00 73.88 972 ASP A O 1
ATOM 7323 N N . THR A 1 973 ? 45.855 14.405 -17.389 1.00 72.88 973 THR A N 1
ATOM 7324 C CA . THR A 1 973 ? 44.875 13.981 -18.405 1.00 72.88 973 THR A CA 1
ATOM 7325 C C . THR A 1 973 ? 45.430 12.878 -19.312 1.00 72.88 973 THR A C 1
ATOM 7327 O O . THR A 1 973 ? 44.699 11.967 -19.698 1.00 72.88 973 THR A O 1
ATOM 7330 N N . VAL A 1 974 ? 46.720 12.927 -19.665 1.00 81.62 974 VAL A N 1
ATOM 7331 C CA . VAL A 1 974 ? 47.359 11.867 -20.466 1.00 81.62 974 VAL A CA 1
ATOM 7332 C C . VAL A 1 974 ? 47.677 10.641 -19.613 1.00 81.62 974 VAL A C 1
ATOM 7334 O O . VAL A 1 974 ? 47.458 9.525 -20.076 1.00 81.62 974 VAL A O 1
ATOM 7337 N N . ALA A 1 975 ? 48.123 10.824 -18.368 1.00 78.38 975 ALA A N 1
ATOM 7338 C CA . ALA A 1 975 ? 48.355 9.724 -17.433 1.00 78.38 975 ALA A CA 1
ATOM 7339 C C . ALA A 1 975 ? 47.069 8.919 -17.171 1.00 78.38 975 ALA A C 1
ATOM 7341 O O . ALA A 1 975 ? 47.077 7.708 -17.361 1.00 78.38 975 ALA A O 1
ATOM 7342 N N . SER A 1 976 ? 45.955 9.595 -16.870 1.00 73.06 976 SER A N 1
ATOM 7343 C CA . SER A 1 976 ? 44.637 8.977 -16.669 1.00 73.06 976 SER A CA 1
ATOM 7344 C C . SER A 1 976 ? 44.125 8.245 -17.920 1.00 73.06 976 SER A C 1
ATOM 7346 O O . SER A 1 976 ? 43.557 7.162 -17.814 1.00 73.06 976 SER A O 1
ATOM 7348 N N . ARG A 1 977 ? 44.380 8.766 -19.132 1.00 83.25 977 ARG A N 1
ATOM 7349 C CA . ARG A 1 977 ? 44.055 8.050 -20.383 1.00 83.25 977 ARG A CA 1
ATOM 7350 C C . ARG A 1 977 ? 44.910 6.799 -20.590 1.00 83.25 977 ARG A C 1
ATOM 7352 O O . ARG A 1 977 ? 44.394 5.818 -21.111 1.00 83.25 977 ARG A O 1
ATOM 7359 N N . ILE A 1 978 ? 46.192 6.834 -20.222 1.00 82.69 978 ILE A N 1
ATOM 7360 C CA . ILE A 1 978 ? 47.076 5.658 -20.281 1.00 82.69 978 ILE A CA 1
ATOM 7361 C C . ILE A 1 978 ? 46.609 4.612 -19.267 1.00 82.69 978 ILE A C 1
ATOM 7363 O O . ILE A 1 978 ? 46.466 3.451 -19.625 1.00 82.69 978 ILE A O 1
ATOM 7367 N N . GLU A 1 979 ? 46.308 5.025 -18.039 1.00 77.12 979 GLU A N 1
ATOM 7368 C CA . GLU A 1 979 ? 45.774 4.168 -16.979 1.00 77.12 979 GLU A CA 1
ATOM 7369 C C . GLU A 1 979 ? 44.457 3.502 -17.404 1.00 77.12 979 GLU A C 1
ATOM 7371 O O . GLU A 1 979 ? 44.383 2.279 -17.436 1.00 77.12 979 GLU A O 1
ATOM 7376 N N . ALA A 1 980 ? 43.483 4.269 -17.904 1.00 64.38 980 ALA A N 1
ATOM 7377 C CA . ALA A 1 980 ? 42.239 3.723 -18.449 1.00 64.38 980 ALA A CA 1
ATOM 7378 C C . ALA A 1 980 ? 42.455 2.759 -19.637 1.00 64.38 980 ALA A C 1
ATOM 7380 O O . ALA A 1 980 ? 41.693 1.806 -19.803 1.00 64.38 980 ALA A O 1
ATOM 7381 N N . ALA A 1 981 ? 43.485 2.970 -20.466 1.00 74.44 981 ALA A N 1
ATOM 7382 C CA . ALA A 1 981 ? 43.843 2.061 -21.560 1.00 74.44 981 ALA A CA 1
ATOM 7383 C C . ALA A 1 981 ? 44.465 0.740 -21.065 1.00 74.44 981 ALA A C 1
ATOM 7385 O O . ALA A 1 981 ? 44.299 -0.292 -21.714 1.00 74.44 981 ALA A O 1
ATOM 7386 N N . LEU A 1 982 ? 45.163 0.774 -19.926 1.00 77.31 982 LEU A N 1
ATOM 7387 C CA . LEU A 1 982 ? 45.738 -0.399 -19.266 1.00 77.31 982 LEU A CA 1
ATOM 7388 C C . LEU A 1 982 ? 44.652 -1.194 -18.531 1.00 77.31 982 LEU A C 1
ATOM 7390 O O . LEU A 1 982 ? 44.521 -2.392 -18.755 1.00 77.31 982 LEU A O 1
ATOM 7394 N N . THR A 1 983 ? 43.808 -0.527 -17.736 1.00 67.75 983 THR A N 1
ATOM 7395 C CA . THR A 1 983 ? 42.685 -1.155 -17.014 1.00 67.75 983 THR A CA 1
ATOM 7396 C C . THR A 1 983 ? 41.667 -1.804 -17.958 1.00 67.75 983 THR A C 1
ATOM 7398 O O . THR A 1 983 ? 41.062 -2.810 -17.608 1.00 67.75 983 THR A O 1
ATOM 7401 N N . SER A 1 984 ? 41.494 -1.273 -19.174 1.00 58.00 984 SER A N 1
ATOM 7402 C CA . SER A 1 984 ? 40.623 -1.867 -20.204 1.00 58.00 984 SER A CA 1
ATOM 7403 C C . SER A 1 984 ? 41.288 -2.968 -21.047 1.00 58.00 984 SER A C 1
ATOM 7405 O O . SER A 1 984 ? 40.669 -3.459 -21.988 1.00 58.00 984 SER A O 1
ATOM 7407 N N . GLY A 1 985 ? 42.544 -3.347 -20.767 1.00 68.12 985 GLY A N 1
ATOM 7408 C CA . GLY A 1 985 ? 43.279 -4.384 -21.509 1.00 68.12 985 GLY A CA 1
ATOM 7409 C C . GLY A 1 985 ? 43.630 -4.022 -22.961 1.00 68.12 985 GLY A C 1
ATOM 7410 O O . GLY A 1 985 ? 44.178 -4.842 -23.697 1.00 68.12 985 GLY A O 1
ATOM 7411 N N . VAL A 1 986 ? 43.334 -2.791 -23.390 1.00 76.06 986 VAL A N 1
ATOM 7412 C CA . VAL A 1 986 ? 43.600 -2.278 -24.744 1.00 76.06 986 VAL A CA 1
ATOM 7413 C C . VAL A 1 986 ? 45.093 -2.018 -24.961 1.00 76.06 986 VAL A C 1
ATOM 7415 O O . VAL A 1 986 ? 45.604 -2.140 -26.080 1.00 76.06 986 VAL A O 1
ATOM 7418 N N . LEU A 1 987 ? 45.797 -1.674 -23.884 1.00 82.06 987 LEU A N 1
ATOM 7419 C CA . LEU A 1 987 ? 47.220 -1.374 -23.845 1.00 82.06 987 LEU A CA 1
ATOM 7420 C C . LEU A 1 987 ? 47.926 -2.286 -22.833 1.00 82.06 987 LEU A C 1
ATOM 7422 O O . LEU A 1 987 ? 47.352 -2.658 -21.818 1.00 82.06 987 LEU A O 1
ATOM 7426 N N . GLU A 1 988 ? 49.190 -2.602 -23.090 1.00 85.94 988 GLU A N 1
ATOM 7427 C CA . GLU A 1 988 ? 50.084 -3.342 -22.193 1.00 85.94 988 GLU A CA 1
ATOM 7428 C C . GLU A 1 988 ? 51.388 -2.538 -22.029 1.00 85.94 988 GLU A C 1
ATOM 7430 O O . GLU A 1 988 ? 51.897 -1.986 -23.009 1.00 85.94 988 GLU A O 1
ATOM 7435 N N . VAL A 1 989 ? 51.943 -2.458 -20.812 1.00 87.00 989 VAL A N 1
ATOM 7436 C CA . VAL A 1 989 ? 53.308 -1.942 -20.579 1.00 87.00 989 VAL A CA 1
ATOM 7437 C C . VAL A 1 989 ? 54.258 -3.128 -20.474 1.00 87.00 989 VAL A C 1
ATOM 7439 O O . VAL A 1 989 ? 54.160 -3.916 -19.541 1.00 87.00 989 VAL A O 1
ATOM 7442 N N . VAL A 1 990 ? 55.198 -3.224 -21.411 1.00 84.94 990 VAL A N 1
ATOM 7443 C CA . VAL A 1 990 ? 56.146 -4.347 -21.516 1.00 84.94 990 VAL A CA 1
ATOM 7444 C C . VAL A 1 990 ? 57.275 -4.236 -20.479 1.00 84.94 990 VAL A C 1
ATOM 7446 O O . VAL A 1 990 ? 57.840 -5.245 -20.070 1.00 84.94 990 VAL A O 1
ATOM 7449 N N . ASN A 1 991 ? 57.573 -3.022 -19.997 1.00 82.19 991 ASN A N 1
ATOM 7450 C CA . ASN A 1 991 ? 58.589 -2.750 -18.972 1.00 82.19 991 ASN A CA 1
ATOM 7451 C C . ASN A 1 991 ? 57.995 -2.098 -17.694 1.00 82.19 991 ASN A C 1
ATOM 7453 O O . ASN A 1 991 ? 58.263 -0.927 -17.404 1.00 82.19 991 ASN A O 1
ATOM 7457 N N . PRO A 1 992 ? 57.180 -2.823 -16.899 1.00 67.44 992 PRO A N 1
ATOM 7458 C CA . PRO A 1 992 ? 56.389 -2.240 -15.805 1.00 67.44 992 PRO A CA 1
ATOM 7459 C C . PRO A 1 992 ? 57.224 -1.576 -14.695 1.00 67.44 992 PRO A C 1
ATOM 7461 O O . PRO A 1 992 ? 56.754 -0.636 -14.055 1.00 67.44 992 PRO A O 1
ATOM 7464 N N . THR A 1 993 ? 58.477 -1.996 -14.504 1.00 68.94 993 THR A N 1
ATOM 7465 C CA . THR A 1 993 ? 59.414 -1.456 -13.500 1.00 68.94 993 THR A CA 1
ATOM 7466 C C . THR A 1 993 ? 60.020 -0.090 -13.861 1.00 68.94 993 THR A C 1
ATOM 7468 O O . THR A 1 993 ? 60.759 0.486 -13.062 1.00 68.94 993 THR A O 1
ATOM 7471 N N . ALA A 1 994 ? 59.717 0.474 -15.037 1.00 66.94 994 ALA A N 1
ATOM 7472 C CA . ALA A 1 994 ? 60.263 1.762 -15.462 1.00 66.94 994 ALA A CA 1
ATOM 7473 C C . ALA A 1 994 ? 59.705 2.951 -14.632 1.00 66.94 994 ALA A C 1
ATOM 7475 O O . ALA A 1 994 ? 58.477 3.144 -14.559 1.00 66.94 994 ALA A O 1
ATOM 7476 N N . PRO A 1 995 ? 60.577 3.810 -14.051 1.00 65.12 995 PRO A N 1
ATOM 7477 C CA . PRO A 1 995 ? 60.154 4.904 -13.177 1.00 65.12 995 PRO A CA 1
ATOM 7478 C C . PRO A 1 995 ? 59.293 5.942 -13.912 1.00 65.12 995 PRO A C 1
ATOM 7480 O O . PRO A 1 995 ? 59.403 6.135 -15.121 1.00 65.12 995 PRO A O 1
ATOM 7483 N N . ARG A 1 996 ? 58.446 6.668 -13.167 1.00 56.41 996 ARG A N 1
ATOM 7484 C CA . ARG A 1 996 ? 57.337 7.518 -13.675 1.00 56.41 996 ARG A CA 1
ATOM 7485 C C . ARG A 1 996 ? 57.731 8.632 -14.672 1.00 56.41 996 ARG A C 1
ATOM 7487 O O . ARG A 1 996 ? 56.850 9.224 -15.296 1.00 56.41 996 ARG A O 1
ATOM 7494 N N . ASN A 1 997 ? 59.026 8.929 -14.819 1.00 62.72 997 ASN A N 1
ATOM 7495 C CA . ASN A 1 997 ? 59.585 9.917 -15.754 1.00 62.72 997 ASN A CA 1
ATOM 7496 C C . ASN A 1 997 ? 60.426 9.305 -16.899 1.00 62.72 997 ASN A C 1
ATOM 7498 O O . ASN A 1 997 ? 60.850 10.047 -17.783 1.00 62.72 997 ASN A O 1
ATOM 7502 N N . ALA A 1 998 ? 60.672 7.992 -16.902 1.00 75.06 998 ALA A N 1
ATOM 7503 C CA . ALA A 1 998 ? 61.427 7.304 -17.950 1.00 75.06 998 ALA A CA 1
ATOM 7504 C C . ALA A 1 998 ? 60.549 6.969 -19.177 1.00 75.06 998 ALA A C 1
ATOM 7506 O O . ALA A 1 998 ? 59.316 6.982 -19.082 1.00 75.06 998 ALA A O 1
ATOM 7507 N N . PRO A 1 999 ? 61.155 6.657 -20.340 1.00 81.56 999 PRO A N 1
ATOM 7508 C CA . PRO A 1 999 ? 60.433 6.075 -21.466 1.00 81.56 999 PRO A CA 1
ATOM 7509 C C . PRO A 1 999 ? 59.833 4.719 -21.074 1.00 81.56 999 PRO A C 1
ATOM 7511 O O . PRO A 1 999 ? 60.523 3.861 -20.524 1.00 81.56 999 PRO A O 1
ATOM 7514 N N . ARG A 1 1000 ? 58.550 4.523 -21.379 1.00 87.12 1000 ARG A N 1
ATOM 7515 C CA . ARG A 1 1000 ? 57.857 3.240 -21.224 1.00 87.12 1000 ARG A CA 1
ATOM 7516 C C . ARG A 1 1000 ? 57.652 2.600 -22.583 1.00 87.12 1000 ARG A C 1
ATOM 7518 O O . ARG A 1 1000 ? 57.456 3.300 -23.574 1.00 87.12 1000 ARG A O 1
ATOM 7525 N N . GLU A 1 1001 ? 57.714 1.280 -22.604 1.00 89.12 1001 GLU A N 1
ATOM 7526 C CA . GLU A 1 1001 ? 57.465 0.453 -23.770 1.00 89.12 1001 GLU A CA 1
ATOM 7527 C C . GLU A 1 1001 ? 56.014 -0.027 -23.740 1.00 89.12 1001 GLU A C 1
ATOM 7529 O O . GLU A 1 1001 ? 55.611 -0.785 -22.858 1.00 89.12 1001 GLU A O 1
ATOM 7534 N N . TYR A 1 1002 ? 55.224 0.445 -24.699 1.00 89.56 1002 TYR A N 1
ATOM 7535 C CA . TYR A 1 1002 ? 53.805 0.142 -24.819 1.00 89.56 1002 TYR A CA 1
ATOM 7536 C C . TYR A 1 1002 ? 53.553 -0.833 -25.970 1.00 89.56 1002 TYR A C 1
ATOM 7538 O O . TYR A 1 1002 ? 54.054 -0.637 -27.081 1.00 89.56 1002 TYR A O 1
ATOM 7546 N N . ARG A 1 1003 ? 52.710 -1.839 -25.736 1.00 89.94 1003 ARG A N 1
ATOM 7547 C CA . ARG A 1 1003 ? 52.151 -2.716 -26.769 1.00 89.94 1003 ARG A CA 1
ATOM 7548 C C . ARG A 1 1003 ? 50.651 -2.457 -26.879 1.00 89.94 1003 ARG A C 1
ATOM 7550 O O . ARG A 1 1003 ? 49.929 -2.544 -25.890 1.00 89.94 1003 ARG A O 1
ATOM 7557 N N . VAL A 1 1004 ? 50.179 -2.132 -28.080 1.00 87.00 1004 VAL A N 1
ATOM 7558 C CA . VAL A 1 1004 ? 48.741 -2.022 -28.372 1.00 87.00 1004 VAL A CA 1
ATOM 7559 C C . VAL A 1 1004 ? 48.199 -3.442 -28.542 1.00 87.00 1004 VAL A C 1
ATOM 7561 O O . VAL A 1 1004 ? 48.648 -4.159 -29.433 1.00 87.00 1004 VAL A O 1
ATOM 7564 N N . ARG A 1 1005 ? 47.271 -3.861 -27.673 1.00 79.69 1005 ARG A N 1
ATOM 7565 C CA . ARG A 1 1005 ? 46.646 -5.197 -27.712 1.00 79.69 1005 ARG A CA 1
ATOM 7566 C C . ARG A 1 1005 ? 45.440 -5.230 -28.642 1.00 79.69 1005 ARG A C 1
ATOM 7568 O O . ARG A 1 1005 ? 45.250 -6.208 -29.357 1.00 79.69 1005 ARG A O 1
ATOM 7575 N N . VAL A 1 1006 ? 44.651 -4.154 -28.650 1.00 74.94 1006 VAL A N 1
ATOM 7576 C CA . VAL A 1 1006 ? 43.450 -4.014 -29.485 1.00 74.94 1006 VAL A CA 1
ATOM 7577 C C . VAL A 1 1006 ? 43.589 -2.755 -30.337 1.00 74.94 1006 VAL A C 1
ATOM 7579 O O . VAL A 1 1006 ? 43.767 -1.659 -29.808 1.00 74.94 1006 VAL A O 1
ATOM 7582 N N . SER A 1 1007 ? 43.540 -2.909 -31.663 1.00 78.69 1007 SER A N 1
ATOM 7583 C CA . SER A 1 1007 ? 43.761 -1.795 -32.593 1.00 78.69 1007 SER A CA 1
ATOM 7584 C C . SER A 1 1007 ? 42.601 -0.796 -32.593 1.00 78.69 1007 SER A C 1
ATOM 7586 O O . SER A 1 1007 ? 41.453 -1.153 -32.327 1.00 78.69 1007 SER A O 1
ATOM 7588 N N . SER A 1 1008 ? 42.848 0.457 -32.980 1.00 76.12 1008 SER A N 1
ATOM 7589 C CA . SER A 1 1008 ? 41.792 1.476 -33.085 1.00 76.12 1008 SER A CA 1
ATOM 7590 C C . SER A 1 1008 ? 40.732 1.156 -34.146 1.00 76.12 1008 SER A C 1
ATOM 7592 O O . SER A 1 1008 ? 39.630 1.712 -34.104 1.00 76.12 1008 SER A O 1
ATOM 7594 N N . THR A 1 1009 ? 41.044 0.254 -35.081 1.00 68.56 1009 THR A N 1
ATOM 7595 C CA . THR A 1 1009 ? 40.100 -0.263 -36.081 1.00 68.56 1009 THR A CA 1
ATOM 7596 C C . THR A 1 1009 ? 39.268 -1.413 -35.514 1.00 68.56 1009 THR A C 1
ATOM 7598 O O . THR A 1 1009 ? 38.051 -1.394 -35.678 1.00 68.56 1009 THR A O 1
ATOM 7601 N N . ALA A 1 1010 ? 39.872 -2.341 -34.763 1.00 61.75 1010 ALA A N 1
ATOM 7602 C CA . ALA A 1 1010 ? 39.135 -3.380 -34.039 1.00 61.75 1010 ALA A CA 1
ATOM 7603 C C . ALA A 1 1010 ? 38.197 -2.772 -32.980 1.00 61.75 1010 ALA A C 1
ATOM 7605 O O . ALA A 1 1010 ? 37.026 -3.133 -32.914 1.00 61.75 1010 ALA A O 1
ATOM 7606 N N . LEU A 1 1011 ? 38.664 -1.761 -32.242 1.00 64.75 1011 LEU A N 1
ATOM 7607 C CA . LEU A 1 1011 ? 37.850 -0.991 -31.300 1.00 64.75 1011 LEU A CA 1
ATOM 7608 C C . LEU A 1 1011 ? 36.665 -0.295 -31.984 1.00 64.75 1011 LEU A C 1
ATOM 7610 O O . LEU A 1 1011 ? 35.546 -0.350 -31.484 1.00 64.75 1011 LEU A O 1
ATOM 7614 N N . ARG A 1 1012 ? 36.873 0.327 -33.154 1.00 58.16 1012 ARG A N 1
ATOM 7615 C CA . ARG A 1 1012 ? 35.772 0.894 -33.959 1.00 58.16 1012 ARG A CA 1
ATOM 7616 C C . ARG A 1 1012 ? 34.764 -0.173 -34.389 1.00 58.16 1012 ARG A C 1
ATOM 7618 O O . ARG A 1 1012 ? 33.571 0.096 -34.328 1.00 58.16 1012 ARG A O 1
ATOM 7625 N N . ALA A 1 1013 ? 35.227 -1.350 -34.808 1.00 52.81 1013 ALA A N 1
ATOM 7626 C CA . ALA A 1 1013 ? 34.353 -2.453 -35.199 1.00 52.81 1013 ALA A CA 1
ATOM 7627 C C . ALA A 1 1013 ? 33.540 -2.987 -34.004 1.00 52.81 1013 ALA A C 1
ATOM 7629 O O . ALA A 1 1013 ? 32.335 -3.168 -34.129 1.00 52.81 1013 ALA A O 1
ATOM 7630 N N . GLN A 1 1014 ? 34.149 -3.128 -32.821 1.00 56.62 1014 GLN A N 1
ATOM 7631 C CA . GLN A 1 1014 ? 33.452 -3.486 -31.575 1.00 56.62 1014 GLN A CA 1
ATOM 7632 C C . GLN A 1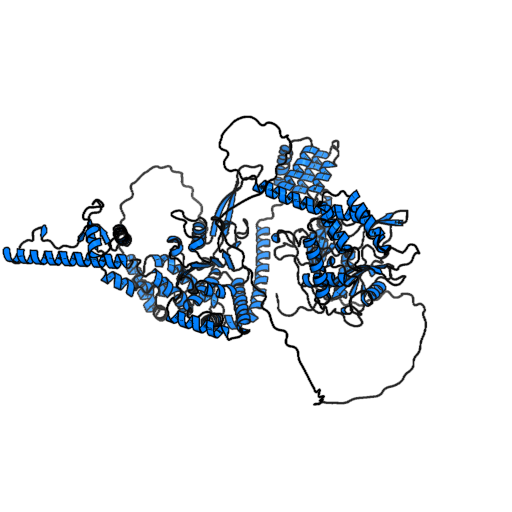 1014 ? 32.415 -2.427 -31.149 1.00 56.62 1014 GLN A C 1
ATOM 7634 O O . GLN A 1 1014 ? 31.319 -2.769 -30.705 1.00 56.62 1014 GLN A O 1
ATOM 7639 N N . ILE A 1 1015 ? 32.724 -1.136 -31.327 1.00 53.91 1015 ILE A N 1
ATOM 7640 C CA . ILE A 1 1015 ? 31.785 -0.025 -31.085 1.00 53.91 1015 ILE A CA 1
ATOM 7641 C C . ILE A 1 1015 ? 30.615 -0.036 -32.089 1.00 53.91 1015 ILE A C 1
ATOM 7643 O O . ILE A 1 1015 ? 29.512 0.366 -31.730 1.00 53.91 1015 ILE A O 1
ATOM 7647 N N . ALA A 1 1016 ? 30.839 -0.478 -33.330 1.00 43.25 1016 ALA A N 1
ATOM 7648 C CA . ALA A 1 1016 ? 29.829 -0.487 -34.393 1.00 43.25 1016 ALA A CA 1
ATOM 7649 C C . ALA A 1 1016 ? 28.994 -1.782 -34.472 1.00 43.25 1016 ALA A C 1
ATOM 7651 O O . ALA A 1 1016 ? 27.891 -1.749 -35.007 1.00 43.25 1016 ALA A O 1
ATOM 7652 N N . GLY A 1 1017 ? 29.516 -2.909 -33.976 1.00 46.25 1017 GLY A N 1
ATOM 7653 C CA . GLY A 1 1017 ? 28.923 -4.245 -34.125 1.00 46.25 1017 GLY A CA 1
ATOM 7654 C C . GLY A 1 1017 ? 28.313 -4.856 -32.860 1.00 46.25 1017 GLY A C 1
ATOM 7655 O O . GLY A 1 1017 ? 27.848 -5.991 -32.912 1.00 46.25 1017 GLY A O 1
ATOM 7656 N N . SER A 1 1018 ? 28.308 -4.152 -31.723 1.00 51.78 1018 SER A N 1
ATOM 7657 C CA . SER A 1 1018 ? 27.738 -4.660 -30.464 1.00 51.78 1018 SER A CA 1
ATOM 7658 C C . SER A 1 1018 ? 26.207 -4.559 -30.438 1.00 51.78 1018 SER A C 1
ATOM 7660 O O . SER A 1 1018 ? 25.618 -3.738 -29.735 1.00 51.78 1018 SER A O 1
ATOM 7662 N N . ALA A 1 1019 ? 25.543 -5.457 -31.171 1.00 58.72 1019 ALA A N 1
ATOM 7663 C CA . ALA A 1 1019 ? 24.187 -5.850 -30.805 1.00 58.72 1019 ALA A CA 1
ATOM 7664 C C . ALA A 1 1019 ? 24.224 -6.384 -29.359 1.00 58.72 1019 ALA A C 1
ATOM 7666 O O . ALA A 1 1019 ? 25.022 -7.260 -29.035 1.00 58.72 1019 ALA A O 1
ATOM 7667 N N . ALA A 1 1020 ? 23.406 -5.819 -28.471 1.00 73.88 1020 ALA A N 1
ATOM 7668 C CA . ALA A 1 1020 ? 23.418 -6.178 -27.049 1.00 73.88 1020 ALA A CA 1
ATOM 7669 C C . ALA A 1 1020 ? 22.455 -7.324 -26.699 1.00 73.88 1020 ALA A C 1
ATOM 7671 O O . ALA A 1 1020 ? 22.591 -7.983 -25.667 1.00 73.88 1020 ALA A O 1
ATOM 7672 N N . MET A 1 1021 ? 21.482 -7.560 -27.574 1.00 86.88 1021 MET A N 1
ATOM 7673 C CA . MET A 1 1021 ? 20.432 -8.556 -27.428 1.00 86.88 1021 MET A CA 1
ATOM 7674 C C . MET A 1 1021 ? 20.071 -9.073 -28.831 1.00 86.88 1021 MET A C 1
ATOM 7676 O O . MET A 1 1021 ? 19.950 -8.237 -29.737 1.00 86.88 1021 MET A O 1
ATOM 7680 N N . PRO A 1 1022 ? 19.939 -10.398 -29.040 1.00 88.94 1022 PRO A N 1
ATOM 7681 C CA . PRO A 1 1022 ? 19.604 -10.970 -30.339 1.00 88.94 1022 PRO A CA 1
ATOM 7682 C C . PRO A 1 1022 ? 18.356 -10.334 -30.956 1.00 88.94 1022 PRO A C 1
ATOM 7684 O O . PRO A 1 1022 ? 17.418 -9.965 -30.252 1.00 88.94 1022 PRO A O 1
ATOM 7687 N N . ALA A 1 1023 ? 18.335 -10.189 -32.281 1.00 89.56 1023 ALA A N 1
ATOM 7688 C CA . ALA A 1 1023 ? 17.150 -9.685 -32.969 1.00 89.56 1023 ALA A CA 1
ATOM 7689 C C . ALA A 1 1023 ? 15.976 -10.674 -32.796 1.00 89.56 1023 ALA A C 1
ATOM 7691 O O . ALA A 1 1023 ? 16.200 -11.882 -32.926 1.00 89.56 1023 ALA A O 1
ATOM 7692 N N . PRO A 1 1024 ? 14.731 -10.207 -32.562 1.00 92.81 1024 PRO A N 1
ATOM 7693 C CA . PRO A 1 1024 ? 13.580 -11.094 -32.394 1.00 92.81 1024 PRO A CA 1
ATOM 7694 C C . PRO A 1 1024 ? 13.381 -12.083 -33.544 1.00 92.81 1024 PRO A C 1
ATOM 7696 O O . PRO A 1 1024 ? 13.046 -13.234 -33.291 1.00 92.81 1024 PRO A O 1
ATOM 7699 N N . ASP A 1 1025 ? 13.660 -11.673 -34.783 1.00 91.62 1025 ASP A N 1
ATOM 7700 C CA . ASP A 1 1025 ? 13.508 -12.534 -35.961 1.00 91.62 1025 ASP A CA 1
ATOM 7701 C C . ASP A 1 1025 ? 14.545 -13.670 -36.003 1.00 91.62 1025 ASP A C 1
ATOM 7703 O O . ASP A 1 1025 ? 14.239 -14.761 -36.474 1.00 91.62 1025 ASP A O 1
ATOM 7707 N N . ALA A 1 1026 ? 15.746 -13.459 -35.449 1.00 89.56 1026 ALA A N 1
ATOM 7708 C CA . ALA A 1 1026 ? 16.770 -14.501 -35.348 1.00 89.56 1026 ALA A CA 1
ATOM 7709 C C . ALA A 1 1026 ? 16.395 -15.565 -34.302 1.00 89.56 1026 ALA A C 1
ATOM 7711 O O . ALA A 1 1026 ? 16.573 -16.758 -34.539 1.00 89.56 1026 ALA A O 1
ATOM 7712 N N . VAL A 1 1027 ? 15.821 -15.145 -33.167 1.00 92.62 1027 VAL A N 1
ATOM 7713 C CA . VAL A 1 1027 ? 15.284 -16.073 -32.156 1.00 92.62 1027 VAL A CA 1
ATOM 7714 C C . VAL A 1 1027 ? 14.043 -16.790 -32.694 1.00 92.62 1027 VAL A C 1
ATOM 7716 O O . VAL A 1 1027 ? 13.916 -17.997 -32.522 1.00 92.62 1027 VAL A O 1
ATOM 7719 N N . ALA A 1 1028 ? 13.155 -16.082 -33.398 1.00 93.69 1028 ALA A N 1
ATOM 7720 C CA . ALA A 1 1028 ? 11.967 -16.671 -34.011 1.00 93.69 1028 ALA A CA 1
ATOM 7721 C C . ALA A 1 1028 ? 12.313 -17.724 -35.078 1.00 93.69 1028 ALA A C 1
ATOM 7723 O O . ALA A 1 1028 ? 11.664 -18.764 -35.120 1.00 93.69 1028 ALA A O 1
ATOM 7724 N N . ALA A 1 1029 ? 13.351 -17.495 -35.892 1.00 92.69 1029 ALA A N 1
ATOM 7725 C CA . ALA A 1 1029 ? 13.831 -18.472 -36.868 1.00 92.69 1029 ALA A CA 1
ATOM 7726 C C . ALA A 1 1029 ? 14.328 -19.768 -36.201 1.00 92.69 1029 ALA A C 1
ATOM 7728 O O . ALA A 1 1029 ? 13.971 -20.851 -36.650 1.00 92.69 1029 ALA A O 1
ATOM 7729 N N . LEU A 1 1030 ? 15.075 -19.664 -35.094 1.00 92.06 1030 LEU A N 1
ATOM 7730 C CA . LEU A 1 1030 ? 15.523 -20.822 -34.308 1.00 92.06 1030 LEU A CA 1
ATOM 7731 C C . LEU A 1 1030 ? 14.367 -21.568 -33.621 1.00 92.06 1030 LEU A C 1
ATOM 7733 O O . LEU A 1 1030 ? 14.440 -22.774 -33.438 1.00 92.06 1030 LEU A O 1
ATOM 7737 N N . VAL A 1 1031 ? 13.296 -20.874 -33.231 1.00 93.19 1031 VAL A N 1
ATOM 7738 C CA . VAL A 1 1031 ? 12.097 -21.509 -32.649 1.00 93.19 1031 VAL A CA 1
ATOM 7739 C C . VAL A 1 1031 ? 11.231 -22.187 -33.717 1.00 93.19 1031 VAL A C 1
ATOM 7741 O O . VAL A 1 1031 ? 10.537 -23.155 -33.416 1.00 93.19 1031 VAL A O 1
ATOM 7744 N N . ALA A 1 1032 ? 11.265 -21.696 -34.958 1.00 93.00 1032 ALA A N 1
ATOM 7745 C CA . ALA A 1 1032 ? 10.522 -22.269 -36.079 1.00 93.00 1032 ALA A CA 1
ATOM 7746 C C . ALA A 1 1032 ? 11.157 -23.550 -36.654 1.00 93.00 1032 ALA A C 1
ATOM 7748 O O . ALA A 1 1032 ? 10.459 -24.302 -37.333 1.00 93.00 1032 ALA A O 1
ATOM 7749 N N . ASP A 1 1033 ? 12.442 -23.800 -36.384 1.00 92.06 1033 ASP A N 1
ATOM 7750 C CA . ASP A 1 1033 ? 13.193 -24.970 -36.855 1.00 92.06 1033 ASP A CA 1
ATOM 7751 C C . ASP A 1 1033 ? 13.894 -25.681 -35.672 1.00 92.06 1033 ASP A C 1
ATOM 7753 O O . ASP A 1 1033 ? 15.044 -25.368 -35.336 1.00 92.06 1033 ASP A O 1
ATOM 7757 N N . PRO A 1 1034 ? 13.196 -26.619 -34.995 1.00 89.31 1034 PRO A N 1
ATOM 7758 C CA . PRO A 1 1034 ? 13.740 -27.339 -33.844 1.00 89.31 1034 PRO A CA 1
ATOM 7759 C C . PRO A 1 1034 ? 14.979 -28.180 -34.171 1.00 89.31 1034 PRO A C 1
ATOM 7761 O O . PRO A 1 1034 ? 15.865 -28.295 -33.327 1.00 89.31 1034 PRO A O 1
ATOM 7764 N N . ASP A 1 1035 ? 15.077 -28.729 -35.385 1.00 90.56 1035 ASP A N 1
ATOM 7765 C CA . ASP A 1 1035 ? 16.217 -29.556 -35.797 1.00 90.56 1035 ASP A CA 1
ATOM 7766 C C . ASP A 1 1035 ? 17.493 -28.704 -35.898 1.00 90.56 1035 ASP A C 1
ATOM 7768 O O . ASP A 1 1035 ? 18.556 -29.101 -35.413 1.00 90.56 1035 ASP A O 1
ATOM 7772 N N . VAL A 1 1036 ? 17.387 -27.488 -36.452 1.00 88.88 1036 VAL A N 1
ATOM 7773 C CA . VAL A 1 1036 ? 18.483 -26.504 -36.458 1.00 88.88 1036 VAL A CA 1
ATOM 7774 C C . VAL A 1 1036 ? 18.843 -26.054 -35.040 1.00 88.88 1036 VAL A C 1
ATOM 7776 O O . VAL A 1 1036 ? 20.029 -25.888 -34.738 1.00 88.88 1036 VAL A O 1
ATOM 7779 N N . LEU A 1 1037 ? 17.855 -25.877 -34.157 1.00 89.50 1037 LEU A N 1
ATOM 7780 C CA . LEU A 1 1037 ? 18.088 -25.493 -32.763 1.00 89.50 1037 LEU A CA 1
ATOM 7781 C C . LEU A 1 1037 ? 18.854 -26.575 -31.984 1.00 89.50 1037 LEU A C 1
ATOM 7783 O O . LEU A 1 1037 ? 19.859 -26.256 -31.345 1.00 89.50 1037 LEU A O 1
ATOM 7787 N N . GLU A 1 1038 ? 18.431 -27.840 -32.057 1.00 90.94 1038 GLU A N 1
ATOM 7788 C CA . GLU A 1 1038 ? 19.128 -28.947 -31.387 1.00 90.94 1038 GLU A CA 1
ATOM 7789 C C . GLU A 1 1038 ? 20.522 -29.190 -31.978 1.00 90.94 1038 GLU A C 1
ATOM 7791 O O . GLU A 1 1038 ? 21.480 -29.380 -31.226 1.00 90.94 1038 GLU A O 1
ATOM 7796 N N . ALA A 1 1039 ? 20.686 -29.096 -33.303 1.00 88.31 1039 ALA A N 1
ATOM 7797 C CA . ALA A 1 1039 ? 21.998 -29.203 -33.941 1.00 88.31 1039 ALA A CA 1
ATOM 7798 C C . ALA A 1 1039 ? 22.968 -28.103 -33.466 1.00 88.31 1039 ALA A C 1
ATOM 7800 O O . ALA A 1 1039 ? 24.131 -28.385 -33.164 1.00 88.31 1039 ALA A O 1
ATOM 7801 N N . ALA A 1 1040 ? 22.493 -26.859 -33.347 1.00 85.75 1040 ALA A N 1
ATOM 7802 C CA . ALA A 1 1040 ? 23.292 -25.746 -32.841 1.00 85.75 1040 ALA A CA 1
ATOM 7803 C C . ALA A 1 1040 ? 23.644 -25.897 -31.349 1.00 85.75 1040 ALA A C 1
ATOM 7805 O O . ALA A 1 1040 ? 24.736 -25.507 -30.931 1.00 85.75 1040 ALA A O 1
ATOM 7806 N N . LEU A 1 1041 ? 22.751 -26.488 -30.547 1.00 87.19 1041 LEU A N 1
ATOM 7807 C CA . LEU A 1 1041 ? 22.985 -26.753 -29.125 1.00 87.19 1041 LEU A CA 1
ATOM 7808 C C . LEU A 1 1041 ? 24.001 -27.877 -28.917 1.00 87.19 1041 LEU A C 1
ATOM 7810 O O . LEU A 1 1041 ? 24.962 -27.675 -28.178 1.00 87.19 1041 LEU A O 1
ATOM 7814 N N . ALA A 1 1042 ? 23.871 -28.990 -29.642 1.00 86.38 1042 ALA A N 1
ATOM 7815 C CA . ALA A 1 1042 ? 24.862 -30.065 -29.638 1.00 86.38 1042 ALA A CA 1
ATOM 7816 C C . ALA A 1 1042 ? 26.250 -29.570 -30.092 1.00 86.38 1042 ALA A C 1
ATOM 7818 O O . ALA A 1 1042 ? 27.273 -29.956 -29.525 1.00 86.38 1042 ALA A O 1
ATOM 7819 N N . GLN A 1 1043 ? 26.305 -28.664 -31.078 1.00 82.88 1043 GLN A N 1
ATOM 7820 C CA . GLN A 1 1043 ? 27.557 -28.037 -31.507 1.00 82.88 1043 GLN A CA 1
ATOM 7821 C C . GLN A 1 1043 ? 28.158 -27.120 -30.426 1.00 82.88 1043 GLN A C 1
ATOM 7823 O O . GLN A 1 1043 ? 29.376 -27.122 -30.236 1.00 82.88 1043 GLN A O 1
ATOM 7828 N N . ALA A 1 1044 ? 27.333 -26.344 -29.716 1.00 77.62 1044 ALA A N 1
ATOM 7829 C CA . ALA A 1 1044 ? 27.783 -25.475 -28.629 1.00 77.62 1044 ALA A CA 1
ATOM 7830 C C . ALA A 1 1044 ? 28.287 -26.275 -27.414 1.00 77.62 1044 ALA A C 1
ATOM 7832 O O . ALA A 1 1044 ? 29.316 -25.929 -26.836 1.00 77.62 1044 ALA A O 1
ATOM 7833 N N . GLU A 1 1045 ? 27.607 -27.368 -27.065 1.00 80.81 1045 GLU A N 1
ATOM 7834 C CA . GLU A 1 1045 ? 28.000 -28.286 -25.993 1.00 80.81 1045 GLU A CA 1
ATOM 7835 C C . GLU A 1 1045 ? 29.321 -28.998 -26.324 1.00 80.81 1045 GLU A C 1
ATOM 7837 O O . GLU A 1 1045 ? 30.266 -28.949 -25.536 1.00 80.81 1045 GLU A O 1
ATOM 7842 N N . ALA A 1 1046 ? 29.460 -29.540 -27.539 1.00 79.06 1046 ALA A N 1
ATOM 7843 C CA . ALA A 1 1046 ? 30.716 -30.129 -28.005 1.00 79.06 1046 ALA A CA 1
ATOM 7844 C C . ALA A 1 1046 ? 31.883 -29.120 -28.011 1.00 79.06 1046 ALA A C 1
ATOM 7846 O O . ALA A 1 1046 ? 33.014 -29.481 -27.685 1.00 79.06 1046 ALA A O 1
ATOM 7847 N N . ALA A 1 1047 ? 31.625 -27.851 -28.346 1.00 74.25 1047 ALA A N 1
ATOM 7848 C CA . ALA A 1 1047 ? 32.632 -26.791 -28.282 1.00 74.25 1047 ALA A CA 1
ATOM 7849 C C . ALA A 1 1047 ? 33.019 -26.419 -26.839 1.00 74.25 1047 ALA A C 1
ATOM 7851 O O . ALA A 1 1047 ? 34.178 -26.084 -26.596 1.00 74.25 1047 ALA A O 1
ATOM 7852 N N . ALA A 1 1048 ? 32.084 -26.501 -25.886 1.00 71.00 1048 ALA A N 1
ATOM 7853 C CA . ALA A 1 1048 ? 32.356 -26.280 -24.468 1.00 71.00 1048 ALA A CA 1
ATOM 7854 C C . ALA A 1 1048 ? 33.216 -27.405 -23.867 1.00 71.00 1048 ALA A C 1
ATOM 7856 O O . ALA A 1 1048 ? 34.200 -27.107 -23.195 1.00 71.00 1048 ALA A O 1
ATOM 7857 N N . LEU A 1 1049 ? 32.918 -28.677 -24.173 1.00 73.81 1049 LEU A N 1
ATOM 7858 C CA . LEU A 1 1049 ? 33.751 -29.818 -23.756 1.00 73.81 1049 LEU A CA 1
ATOM 7859 C C . LEU A 1 1049 ? 35.141 -29.842 -24.422 1.00 73.81 1049 LEU A C 1
ATOM 7861 O O . LEU A 1 1049 ? 36.061 -30.460 -23.895 1.00 73.81 1049 LEU A O 1
ATOM 7865 N N . ALA A 1 1050 ? 35.309 -29.194 -25.578 1.00 69.62 1050 ALA A N 1
ATOM 7866 C CA . ALA A 1 1050 ? 36.588 -29.118 -26.289 1.00 69.62 1050 ALA A CA 1
ATOM 7867 C C . ALA A 1 1050 ? 37.494 -27.951 -25.837 1.00 69.62 1050 ALA A C 1
ATOM 7869 O O . ALA A 1 1050 ? 38.601 -27.800 -26.363 1.00 69.62 1050 ALA A O 1
ATOM 7870 N N . ALA A 1 1051 ? 37.045 -27.106 -24.903 1.00 50.59 1051 ALA A N 1
ATOM 7871 C CA . ALA A 1 1051 ? 37.856 -26.018 -24.367 1.00 50.59 1051 ALA A CA 1
ATOM 7872 C C . ALA A 1 1051 ? 38.922 -26.570 -23.396 1.00 50.59 1051 ALA A C 1
ATOM 7874 O O . ALA A 1 1051 ? 38.572 -27.310 -22.480 1.00 50.59 1051 ALA A O 1
ATOM 7875 N N . PRO A 1 1052 ? 40.217 -26.230 -23.556 1.00 45.16 1052 PRO A N 1
ATOM 7876 C CA . PRO A 1 1052 ? 41.255 -26.726 -22.659 1.00 45.16 1052 PRO A CA 1
ATOM 7877 C C . PRO A 1 1052 ? 41.100 -26.122 -21.259 1.00 45.16 1052 PRO A C 1
ATOM 7879 O O . PRO A 1 1052 ? 41.019 -24.900 -21.112 1.00 45.16 1052 PRO A O 1
ATOM 7882 N N . GLU A 1 1053 ? 41.113 -26.977 -20.236 1.00 38.62 1053 GLU A N 1
ATOM 7883 C CA . GLU A 1 1053 ? 41.203 -26.550 -18.840 1.00 38.62 1053 GLU A CA 1
ATOM 7884 C C . GLU A 1 1053 ? 42.505 -25.762 -18.627 1.00 38.62 1053 GLU A C 1
ATOM 7886 O O . GLU A 1 1053 ? 43.598 -26.218 -18.978 1.00 38.62 1053 GLU A O 1
ATOM 7891 N N . HIS A 1 1054 ? 42.392 -24.551 -18.078 1.00 37.97 1054 HIS A N 1
ATOM 7892 C CA . HIS A 1 1054 ? 43.554 -23.759 -17.694 1.00 37.97 1054 HIS A CA 1
ATOM 7893 C C . HIS A 1 1054 ? 44.007 -24.177 -16.291 1.00 37.97 1054 HIS A C 1
ATOM 7895 O O . HIS A 1 1054 ? 43.353 -23.872 -15.298 1.00 37.97 1054 HIS A O 1
ATOM 7901 N N . ASP A 1 1055 ? 45.135 -24.882 -16.249 1.00 37.28 1055 ASP A N 1
ATOM 7902 C CA . ASP A 1 1055 ? 45.801 -25.376 -15.043 1.00 37.28 1055 ASP A CA 1
ATOM 7903 C C . ASP A 1 1055 ? 46.445 -24.212 -14.252 1.00 37.28 1055 ASP A C 1
ATOM 7905 O O . ASP A 1 1055 ? 47.592 -23.825 -14.496 1.00 37.28 1055 ASP A O 1
ATOM 7909 N N . ASP A 1 1056 ? 45.677 -23.594 -13.345 1.00 32.25 1056 ASP A N 1
ATOM 7910 C CA . ASP A 1 1056 ? 46.101 -22.448 -12.519 1.00 32.25 1056 ASP A CA 1
ATOM 7911 C C . ASP A 1 1056 ? 46.952 -22.899 -11.311 1.00 32.25 1056 ASP A C 1
ATOM 7913 O O . ASP A 1 1056 ? 46.571 -22.833 -10.138 1.00 32.25 1056 ASP A O 1
ATOM 7917 N N . ALA A 1 1057 ? 48.169 -23.349 -11.610 1.00 37.94 1057 ALA A N 1
ATOM 7918 C CA . ALA A 1 1057 ? 49.156 -23.773 -10.624 1.00 37.94 1057 ALA A CA 1
ATOM 7919 C C . ALA A 1 1057 ? 49.829 -22.594 -9.878 1.00 37.94 1057 ALA A C 1
ATOM 7921 O O . ALA A 1 1057 ? 51.026 -22.359 -10.038 1.00 37.94 1057 ALA A O 1
ATOM 7922 N N . THR A 1 1058 ? 49.098 -21.900 -8.995 1.00 35.88 1058 THR A N 1
ATOM 7923 C CA . THR A 1 1058 ? 49.685 -21.191 -7.834 1.00 35.88 1058 THR A CA 1
ATOM 7924 C C . THR A 1 1058 ? 48.699 -21.080 -6.670 1.00 35.88 1058 THR A C 1
ATOM 7926 O O . THR A 1 1058 ? 47.875 -20.169 -6.619 1.00 35.88 1058 THR A O 1
ATOM 7929 N N . THR A 1 1059 ? 48.841 -21.934 -5.659 1.00 30.34 1059 THR A N 1
ATOM 7930 C CA . THR A 1 1059 ? 48.391 -21.626 -4.293 1.00 30.34 1059 THR A CA 1
ATOM 7931 C C . THR A 1 1059 ? 49.395 -22.228 -3.318 1.00 30.34 1059 THR A C 1
ATOM 7933 O O . THR A 1 1059 ? 49.595 -23.440 -3.294 1.00 30.34 1059 THR A O 1
ATOM 7936 N N . GLU A 1 1060 ? 50.085 -21.378 -2.556 1.00 31.41 1060 GLU A N 1
ATOM 7937 C CA . GLU A 1 1060 ? 51.046 -21.832 -1.551 1.00 31.41 1060 GLU A CA 1
ATOM 7938 C C . GLU A 1 1060 ? 50.316 -22.530 -0.399 1.00 31.41 1060 GLU A C 1
ATOM 7940 O O . GLU A 1 1060 ? 49.407 -21.977 0.220 1.00 31.41 1060 GLU A O 1
ATOM 7945 N N . THR A 1 1061 ? 50.746 -23.749 -0.081 1.00 30.42 1061 THR A N 1
ATOM 7946 C CA . THR A 1 1061 ? 50.306 -24.479 1.108 1.00 30.42 1061 THR A CA 1
ATOM 7947 C C . THR A 1 1061 ? 50.764 -23.769 2.382 1.00 30.42 1061 THR A C 1
ATOM 7949 O O . THR A 1 1061 ? 51.937 -23.858 2.749 1.00 30.42 1061 THR A O 1
ATOM 7952 N N . MET A 1 1062 ? 49.831 -23.161 3.115 1.00 27.50 1062 MET A N 1
ATOM 7953 C CA . MET A 1 1062 ? 49.971 -22.954 4.558 1.00 27.50 1062 MET A CA 1
ATOM 7954 C C . MET A 1 1062 ? 49.065 -23.933 5.300 1.00 27.50 1062 MET A C 1
ATOM 7956 O O . MET A 1 1062 ? 47.864 -23.717 5.429 1.00 27.50 1062 MET A O 1
ATOM 7960 N N . ALA A 1 1063 ? 49.664 -25.016 5.790 1.00 33.44 1063 ALA A N 1
ATOM 7961 C CA . ALA A 1 1063 ? 49.003 -25.953 6.682 1.00 33.44 1063 ALA A CA 1
ATOM 7962 C C . ALA A 1 1063 ? 49.018 -25.421 8.123 1.00 33.44 1063 ALA A C 1
ATOM 7964 O O . ALA A 1 1063 ? 50.087 -25.197 8.689 1.00 33.44 1063 ALA A O 1
ATOM 7965 N N . LEU A 1 1064 ? 47.837 -25.294 8.722 1.00 30.55 1064 LEU A N 1
ATOM 7966 C CA . LEU A 1 1064 ? 47.604 -25.381 10.164 1.00 30.55 1064 LEU A CA 1
ATOM 7967 C C . LEU A 1 1064 ? 46.294 -26.154 10.328 1.00 30.55 1064 LEU A C 1
ATOM 7969 O O . LEU A 1 1064 ? 45.283 -25.764 9.747 1.00 30.55 1064 LEU A O 1
ATOM 7973 N N . GLY A 1 1065 ? 46.349 -27.288 11.021 1.00 29.77 1065 GLY A N 1
ATOM 7974 C CA . GLY A 1 1065 ? 45.191 -28.156 11.219 1.00 29.77 1065 GLY A CA 1
ATOM 7975 C C . GLY A 1 1065 ? 44.439 -27.836 12.505 1.00 29.77 1065 GLY A C 1
ATOM 7976 O O . GLY A 1 1065 ? 44.972 -27.168 13.385 1.00 29.77 1065 GLY A O 1
ATOM 7977 N N . ASP A 1 1066 ? 43.221 -28.352 12.590 1.00 30.64 1066 ASP A N 1
ATOM 7978 C CA . ASP A 1 1066 ? 42.857 -29.370 13.579 1.00 30.64 1066 ASP A CA 1
ATOM 7979 C C . ASP A 1 1066 ? 41.662 -30.157 13.009 1.00 30.64 1066 ASP A C 1
ATOM 7981 O O . ASP A 1 1066 ? 40.810 -29.584 12.324 1.00 30.64 1066 ASP A O 1
ATOM 7985 N N . GLU A 1 1067 ? 41.622 -31.473 13.227 1.00 33.56 1067 GLU A N 1
ATOM 7986 C CA . GLU A 1 1067 ? 40.422 -32.277 12.946 1.00 33.56 1067 GLU A CA 1
ATOM 7987 C C . GLU A 1 1067 ? 39.336 -31.957 13.987 1.00 33.56 1067 GLU A C 1
ATOM 7989 O O . GLU A 1 1067 ? 39.639 -31.557 15.117 1.00 33.56 1067 GLU A O 1
ATOM 7994 N N . PRO A 1 1068 ? 38.062 -32.177 13.640 1.00 32.44 1068 PRO A N 1
ATOM 7995 C CA . PRO A 1 1068 ? 37.437 -33.300 14.327 1.00 32.44 1068 PRO A CA 1
ATOM 7996 C C . PRO A 1 1068 ? 36.668 -34.256 13.410 1.00 32.44 1068 PRO A C 1
ATOM 7998 O O . PRO A 1 1068 ? 36.018 -33.864 12.446 1.00 32.44 1068 PRO A O 1
ATOM 8001 N N . GLU A 1 1069 ? 36.788 -35.518 13.809 1.00 29.92 1069 GLU A N 1
ATOM 8002 C CA . GLU A 1 1069 ? 35.898 -36.670 13.661 1.00 29.92 1069 GLU A CA 1
ATOM 8003 C C . GLU A 1 1069 ? 34.603 -36.490 12.848 1.00 29.92 1069 GLU A C 1
ATOM 8005 O O . GLU A 1 1069 ? 33.739 -35.661 13.129 1.00 29.92 1069 GLU A O 1
ATOM 8010 N N . THR A 1 1070 ? 34.459 -37.391 11.877 1.00 31.48 1070 THR A N 1
ATOM 8011 C CA . THR A 1 1070 ? 33.216 -37.722 11.183 1.00 31.48 1070 THR A CA 1
ATOM 8012 C C . THR A 1 1070 ? 32.135 -38.192 12.155 1.00 31.48 1070 THR A C 1
ATOM 8014 O O . THR A 1 1070 ? 32.366 -39.161 12.879 1.00 31.48 1070 THR A O 1
ATOM 8017 N N . ASP A 1 1071 ? 30.939 -37.623 12.047 1.00 28.41 1071 ASP A N 1
ATOM 8018 C CA . ASP A 1 1071 ? 29.697 -38.356 12.296 1.00 28.41 1071 ASP A CA 1
ATOM 8019 C C . ASP A 1 1071 ? 28.814 -38.208 11.046 1.00 28.41 1071 ASP A C 1
ATOM 8021 O O . ASP A 1 1071 ? 28.728 -37.125 10.457 1.00 28.41 1071 ASP A O 1
ATOM 8025 N N . ASP A 1 1072 ? 28.247 -39.331 10.606 1.00 33.06 1072 ASP A N 1
ATOM 8026 C CA . ASP A 1 1072 ? 27.288 -39.413 9.500 1.00 33.06 1072 ASP A CA 1
ATOM 8027 C C . ASP A 1 1072 ? 25.916 -38.822 9.913 1.00 33.06 1072 ASP A C 1
ATOM 8029 O O . ASP A 1 1072 ? 25.723 -38.379 11.043 1.00 33.06 1072 ASP A O 1
ATOM 8033 N N . ASP A 1 1073 ? 24.951 -38.858 8.987 1.00 32.28 1073 ASP A N 1
ATOM 8034 C CA . ASP A 1 1073 ? 23.545 -38.439 9.132 1.00 32.28 1073 ASP A CA 1
ATOM 8035 C C . ASP A 1 1073 ? 23.265 -36.920 9.098 1.00 32.28 1073 ASP A C 1
ATOM 8037 O O . ASP A 1 1073 ? 23.114 -36.269 10.125 1.00 32.28 1073 ASP A O 1
ATOM 8041 N N . VAL A 1 1074 ? 23.037 -36.378 7.891 1.00 27.89 1074 VAL A N 1
ATOM 8042 C CA . VAL A 1 1074 ? 21.674 -36.006 7.433 1.00 27.89 1074 VAL A CA 1
ATOM 8043 C C . VAL A 1 1074 ? 21.630 -36.120 5.905 1.00 27.89 1074 VAL A C 1
ATOM 8045 O O . VAL A 1 1074 ? 22.069 -35.226 5.183 1.00 27.89 1074 VAL A O 1
ATOM 8048 N N . ALA A 1 1075 ? 21.054 -37.212 5.406 1.00 29.80 1075 ALA A N 1
ATOM 8049 C CA . ALA A 1 1075 ? 20.496 -37.251 4.062 1.00 29.80 1075 ALA A CA 1
ATOM 8050 C C . ALA A 1 1075 ? 18.991 -36.991 4.172 1.00 29.80 1075 ALA A C 1
ATOM 8052 O O . ALA A 1 1075 ? 18.263 -37.895 4.558 1.00 29.80 1075 ALA A O 1
ATOM 8053 N N . ASP A 1 1076 ? 18.556 -35.764 3.876 1.00 32.62 1076 ASP A N 1
ATOM 8054 C CA . ASP A 1 1076 ? 17.209 -35.429 3.393 1.00 32.62 1076 ASP A CA 1
ATOM 8055 C C . ASP A 1 1076 ? 17.123 -33.927 3.052 1.00 32.62 1076 ASP A C 1
ATOM 8057 O O . ASP A 1 1076 ? 17.952 -33.133 3.499 1.00 32.62 1076 ASP A O 1
ATOM 8061 N N . ILE A 1 1077 ? 16.087 -33.552 2.289 1.00 28.17 1077 ILE A N 1
ATOM 8062 C CA . ILE A 1 1077 ? 15.784 -32.209 1.745 1.00 28.17 1077 ILE A CA 1
ATOM 8063 C C . ILE A 1 1077 ? 16.555 -31.857 0.453 1.00 28.17 1077 ILE A C 1
ATOM 8065 O O . ILE A 1 1077 ? 17.545 -31.121 0.445 1.00 28.17 1077 ILE A O 1
ATOM 8069 N N . VAL A 1 1078 ? 15.991 -32.334 -0.663 1.00 28.94 1078 VAL A N 1
ATOM 8070 C CA . VAL A 1 1078 ? 15.885 -31.600 -1.941 1.00 28.94 1078 VAL A CA 1
ATOM 8071 C C . VAL A 1 1078 ? 14.411 -31.260 -2.138 1.00 28.94 1078 VAL A C 1
ATOM 8073 O O . VAL A 1 1078 ? 13.593 -32.170 -1.877 1.00 28.94 1078 VAL A O 1
#